Protein 8GXF (pdb70)

Sequence (748 aa):
FKPQPVTLRRGALCLEPLAEADLVELLSLAEANRQSLIYMNGPLRPDWYRQGLAEQREGQAVIYAVRQDHALVGTTRFFDFMPGLPAVEIGGTWLAEDRHGSGLNAAIKFLMLRQAFEQWEMVRVQLKTAASNLRAQRAIEKLGARREGQLRNHRRLADGRLDDSILYSITDRDWPEIRRTLETELSFKPQPVTLRRGALCLEPLAEADLVELLSLAEANRQSLIYMNGPLRPDWYRQGLAEQREGQAVIYAVRQDHALVGTTRFFDFMPGLPAVEIGGTWLAEDRHGSGLNAAIKFLMLRQAFEQWEMVRVQLKTAASNLRAQRAIEKLGARREGQLRNHRRLADGRLDDSILYSITDRDWPEIRRTLETELSFKPQPVTLRRGALCLEPLAEADLVELLSLAEANRQSLIYMNGPLRPDWYRQGLAEQREGQAVIYAVRQDHALVGTTRFFDFMPGLPAVEIGGTWLAEDRHGSGLNAAIKFLMLRQAFEQWEMVRVQLKTAASNLRAQRAIEKLGARREGQLRNHRRLADGRLDDSILYSITDRDWPEIRRTLETELSFKPQPVTLRRGALCLEPLAEADLVELLSLAEANRQSLIYMNGPLRPDWYRQGLAEQREGQAVIYAVRQDHALVGTTRFFDFMPGLPAVEIGGTWLAEDRHGSGLNAAIKFLMLRQAFEQWEMVRVQLKTAASNLRAQRAIEKLGARREGQLRNHRRLADGRLDDSILYSITDRDWPEIRRTLETELS

Organism: NCBI:txid706570

InterPro domains:
  IPR000182 GNAT domain [PF13302] (14-147)
  IPR000182 GNAT domain [PS51186] (14-174)
  IPR016181 Acyl-CoA N-acyltransferase [SSF55729] (5-172)

Nearest PDB structures (foldseek):
  8gxf-assembly2_C  TM=9.869E-01  e=3.024E-36  Pseudomonas flexibilis
  8gxk-assembly2_C  TM=9.958E-01  e=7.532E-32  Pseudomonas jinjuensis
  8gxj-assembly1_A  TM=9.893E-01  e=3.902E-31  Pseudomonas aeruginosa PAO1
  2z0z-assembly1_A-2  TM=8.283E-01  e=5.738E-16  Thermus thermophilus HB8
  6c37-assembly1_A  TM=8.327E-01  e=7.979E-14  Mycolicibacterium smegmatis MC2 155

Foldseek 3Di:
DADDFDWFDDPLKIKGFDDVVCLVLQQVLQVLPVPLPWQPPQTNPSVNCVVVVVCVVVRFKTWIFMARVDDGFWIKIWGPAPPVQTEIEIDPTDGRPVCPPPCPVLVVVLRVVCCVCVPVVHFKYKYKGWPPPVSSVVVVVLLVWAWPDWAFQDDATVVRHGTIMIMTMAGSVNCVVSSVVSVVVVD/DAPAFDWWDDPQKIWGFDDLVCLVVQLVLCVVVVPVAQQDPDRNPSVSSVVQVVCNVVRFKTWTQMGRNHDRFWIKIKGDFDPVQTEIEIGPTDGRPVCPVVPPVLVVPLRVCCCCCVVVVHFKYKYKGFPVDPVVVVVVVVLVWDFPDKAAQDDATHVRPTTIMIMTMDGNVRPVVSNVVSVVVVD/DAPDADWWDDDQKTKHFQDPVCLVVQLVLCVVQVVLQQQPAQSNDSVSVVVVVVVVVVRFKGKIFMAGVNHTFWIKIWGDFCPVATEIEIEPIDGHPVCPPVCPLLVVPLRVVCCCCVVVVHFKYKYKTFPPPVPVVVVVVLLVWAFPDKAAQDDAGNVGDTTIMTMTMAGSVNVVVRNVSSVVVVD/DADAFDWFDDPQKIWGWQDLVCQVQQQVQPVVQPVQQQFPADSNDSVVSVVQVVCVVVRQWTKTFIGRNHRTFWIKIWGDADVVQTEIEIGRTDGGPVCPPVCVVLSVVLRVLCCVCPVVVGFKYKYKTFPVDVVVVVVVVQLPWDWDDKAAQDDAGHVGNTTIMIMTMAGSVNVVVSNVSSVVVVD

Radius of gyration: 30.26 Å; Cα contacts (8 Å, |Δi|>4): 1430; chains: 4; bounding box: 53×86×90 Å

Solvent-accessible surface area: 33827 Å² total; per-residue (Å²): 100,135,24,93,74,46,78,10,169,97,51,84,6,30,0,47,41,3,51,133,67,13,11,113,73,0,38,86,38,0,89,68,8,155,122,36,10,86,67,47,77,7,22,26,152,43,71,33,0,147,108,0,51,26,40,50,167,128,43,80,2,5,1,0,0,0,34,76,137,72,59,3,3,0,1,0,19,0,46,48,32,41,77,55,19,16,0,0,3,2,12,22,38,9,12,1,82,106,62,44,93,72,24,20,37,3,13,0,11,24,3,0,0,49,12,0,10,55,111,21,122,4,20,0,0,10,6,67,12,1,36,38,21,132,154,23,12,162,28,11,71,79,7,38,8,154,148,19,13,66,7,28,20,26,58,88,20,67,122,45,141,51,20,40,0,6,6,1,1,1,12,36,66,31,6,12,65,7,73,23,60,3,67,64,88,47,121,80,151,32,110,79,39,77,10,143,86,56,57,5,19,0,44,47,13,52,103,81,17,0,97,93,0,51,71,37,0,82,79,12,124,153,41,10,62,46,38,81,13,1,41,98,42,93,46,0,101,94,0,16,33,48,39,184,125,31,102,4,0,1,0,0,0,50,62,108,155,50,12,3,0,0,0,20,0,74,63,28,46,96,66,17,22,0,2,8,1,16,25,36,9,15,2,99,102,66,55,82,86,44,14,44,20,5,0,10,12,1,0,0,78,5,0,4,81,100,18,124,5,10,0,0,12,7,65,13,1,6,0,18,51,152,22,24,152,24,15,85,132,8,39,13,160,156,12,2,74,5,51,4,20,37,82,8,31,125,26,63,22,6,13,0,19,5,1,0,0,10,56,214,24,6,69,94,9,89,126,39,6,64,63,89,59,126,122,164,27,118,71,26,74,14,156,91,74,72,7,38,0,73,36,6,48,104,92,6,8,117,89,0,32,70,28,0,106,64,18,141,124,36,8,102,76,35,76,9,3,67,124,75,97,33,0,101,98,0,26,45,44,32,195,115,32,79,4,8,0,1,0,0,50,59,114,161,44,11,1,0,0,0,21,0,42,52,17,45,76,62,25,18,1,2,2,4,6,28,48,11,18,2,80,121,58,69,75,84,44,12,46,23,18,1,6,4,0,0,0,72,13,0,11,77,94,35,137,2,22,0,0,13,6,65,12,0,33,32,22,141,158,32,14,138,37,15,78,102,8,14,9,100,126,12,8,79,9,47,32,14,53,94,8,33,139,36,132,57,19,41,0,4,5,0,0,0,5,37,91,19,0,0,36,4,26,24,36,2,66,57,83,63,128,106,146,22,78,79,39,57,1,119,102,81,57,7,41,0,50,47,13,54,94,85,12,6,105,96,0,37,88,40,0,89,78,11,113,147,34,4,69,56,42,83,28,0,44,146,25,77,40,0,111,99,0,28,57,61,41,197,118,40,114,0,6,1,2,0,0,50,54,109,144,58,14,11,0,0,0,18,7,53,56,33,60,75,58,16,20,1,3,4,1,12,12,39,9,14,6,105,93,79,52,86,63,51,10,40,24,8,0,14,15,2,0,0,59,5,0,16,80,76,50,114,5,15,2,0,15,8,59,16,1,6,1,14,73,157,26,12,124,32,15,78,124,7,36,10,145,104,13,15,59,8,34,5,26,44,76,18,42,102,30,110,29,4,15,0,0,6,1,0,1,6,57,196,37,13,74,91,15,89,163,58,10,65,74,139,54,132

Structure (mmCIF, N/CA/C/O backbone):
data_8GXF
#
_entry.id   8GXF
#
_cell.length_a   43.889
_cell.length_b   99.013
_cell.length_c   98.822
_cell.angle_alpha   90.000
_cell.angle_beta   101.866
_cell.angle_gamma   90.000
#
_symmetry.space_group_name_H-M   'P 1 21 1'
#
loop_
_entity.id
_entity.type
_entity.pdbx_description
1 polymer 'GCN5 family acetyltransferase'
2 non-polymer 'COENZYME A'
3 water water
#
loop_
_atom_site.group_PDB
_atom_site.id
_atom_site.type_symbol
_atom_site.label_atom_id
_atom_site.label_alt_id
_atom_site.label_comp_id
_atom_site.label_asym_id
_atom_site.label_entity_id
_atom_site.label_seq_id
_atom_site.pdbx_PDB_ins_code
_atom_site.Cartn_x
_atom_site.Cartn_y
_atom_site.Cartn_z
_atom_site.occupancy
_atom_site.B_iso_or_equiv
_atom_site.auth_seq_id
_atom_site.auth_comp_id
_atom_site.auth_asym_id
_atom_site.auth_atom_id
_atom_site.pdbx_PDB_model_num
ATOM 1 N N . PHE A 1 2 ? 28.34400 -1.02100 10.67100 1.000 48.50908 2 PHE B N 1
ATOM 2 C CA . PHE A 1 2 ? 27.46400 -1.91000 11.44000 1.000 51.66803 2 PHE B CA 1
ATOM 3 C C . PHE A 1 2 ? 27.19400 -3.28800 10.79800 1.000 58.20392 2 PHE B C 1
ATOM 4 O O . PHE A 1 2 ? 26.80800 -3.37400 9.62400 1.000 56.32944 2 PHE B O 1
ATOM 12 N N . LYS A 1 3 ? 27.36100 -4.35700 11.57700 1.000 58.70208 3 LYS B N 1
ATOM 13 C CA . LYS A 1 3 ? 26.92900 -5.68100 11.14600 1.000 57.65560 3 LYS B CA 1
ATOM 14 C C . LYS A 1 3 ? 26.36600 -6.45600 12.33000 1.000 54.61021 3 LYS B C 1
ATOM 15 O O . LYS A 1 3 ? 26.73500 -6.20500 13.48600 1.000 48.20180 3 LYS B O 1
ATOM 21 N N . PRO A 1 4 ? 25.46300 -7.39400 12.06900 1.000 53.65442 4 PRO B N 1
ATOM 22 C CA . PRO A 1 4 ? 24.93500 -8.23300 13.14400 1.000 48.66136 4 PRO B CA 1
ATOM 23 C C . PRO A 1 4 ? 25.54600 -9.62200 13.10600 1.000 40.61477 4 PRO B C 1
ATOM 24 O O . PRO A 1 4 ? 25.10800 -10.48200 12.33400 1.000 40.69291 4 PRO B O 1
ATOM 28 N N . GLN A 1 5 ? 26.48700 -9.84000 13.87800 1.000 43.10814 5 GLN B N 1
ATOM 29 C CA . GLN A 1 5 ? 27.01300 -11.19400 13.92900 1.000 50.38366 5 GLN B CA 1
ATOM 30 C C . GLN A 1 5 ? 26.33600 -11.99800 15.04400 1.000 45.37225 5 GLN B C 1
ATOM 31 O O . GLN A 1 5 ? 25.95400 -11.44000 16.08200 1.000 34.19735 5 GLN B O 1
ATOM 37 N N . PRO A 1 6 ? 26.18900 -13.31100 14.85100 1.000 44.18253 6 PRO B N 1
ATOM 38 C CA . PRO A 1 6 ? 25.55600 -14.14700 15.87900 1.000 40.10758 6 PRO B CA 1
ATOM 39 C C . PRO A 1 6 ? 26.18700 -13.95300 17.25500 1.000 37.29426 6 PRO B C 1
ATOM 40 O O . PRO A 1 6 ? 27.41300 -13.89200 17.39600 1.000 37.61225 6 PRO B O 1
ATOM 44 N N . VAL A 1 7 ? 25.33600 -13.84700 18.28000 1.000 29.86116 7 VAL B N 1
ATOM 45 C CA . VAL A 1 7 ? 25.80200 -13.74600 19.65700 1.000 26.70386 7 VAL B CA 1
ATOM 46 C C . VAL A 1 7 ? 24.94600 -14.62300 20.56200 1.000 25.12919 7 VAL B C 1
ATOM 47 O O . VAL A 1 7 ? 23.75000 -14.82800 20.33600 1.000 23.46103 7 VAL B O 1
ATOM 51 N N . THR A 1 8 ? 25.57800 -15.12800 21.60500 1.000 23.62013 8 THR B N 1
ATOM 52 C CA . THR A 1 8 ? 24.92700 -15.94300 22.61300 1.000 21.73789 8 THR B CA 1
ATOM 53 C C . THR A 1 8 ? 24.73100 -15.06300 23.84000 1.000 20.29603 8 THR B C 1
ATOM 54 O O . THR A 1 8 ? 25.70700 -14.52400 24.37200 1.000 20.86555 8 THR B O 1
ATOM 58 N N . LEU A 1 9 ? 23.48100 -14.88700 24.27200 1.000 20.47845 9 LEU B N 1
ATOM 59 C CA . LEU A 1 9 ? 23.16900 -13.99100 25.38500 1.000 21.77481 9 LEU B CA 1
ATOM 60 C C . LEU A 1 9 ? 22.75200 -14.80000 26.60900 1.000 21.99295 9 LEU B C 1
ATOM 61 O O . LEU A 1 9 ? 22.12300 -15.85500 26.48300 1.000 23.91411 9 LEU B O 1
ATOM 66 N N . ARG A 1 10 ? 23.11500 -14.31300 27.79200 1.000 17.17443 10 ARG B N 1
ATOM 67 C CA . ARG A 1 10 ? 23.06900 -15.16200 28.97600 1.000 23.17099 10 ARG B CA 1
ATOM 68 C C . ARG A 1 10 ? 22.87400 -14.29800 30.20800 1.000 26.48014 10 ARG B C 1
ATOM 69 O O . ARG A 1 10 ? 23.65200 -13.36800 30.44000 1.000 36.05777 10 ARG B O 1
ATOM 77 N N . ARG A 1 11 ? 21.84400 -14.61700 30.99200 1.000 21.70343 11 ARG B N 1
ATOM 78 C CA . ARG A 1 11 ? 21.63400 -14.03800 32.31500 1.000 21.15992 11 ARG B CA 1
ATOM 79 C C . ARG A 1 11 ? 21.18200 -15.14700 33.25100 1.000 23.77262 11 ARG B C 1
ATOM 80 O O . ARG A 1 11 ? 20.03700 -15.59800 33.15900 1.000 24.45324 11 ARG B O 1
ATOM 88 N N . GLY A 1 12 ? 22.06900 -15.58000 34.14200 1.000 18.84517 12 GLY B N 1
ATOM 89 C CA . GLY A 1 12 ? 21.65500 -16.49900 35.18200 1.000 14.96856 12 GLY B CA 1
ATOM 90 C C . GLY A 1 12 ? 21.19900 -17.81100 34.58600 1.000 23.44094 12 GLY B C 1
ATOM 91 O O . GLY A 1 12 ? 21.88500 -18.41200 33.74900 1.000 24.28455 12 GLY B O 1
ATOM 92 N N . ALA A 1 13 ? 20.01400 -18.25900 35.00100 1.000 20.04600 13 ALA B N 1
ATOM 93 C CA . ALA A 1 13 ? 19.50700 -19.54100 34.54400 1.000 19.38190 13 ALA B CA 1
ATOM 94 C C . ALA A 1 13 ? 19.24000 -19.57900 33.04500 1.000 27.78668 13 ALA B C 1
ATOM 95 O O . ALA A 1 13 ? 19.07400 -20.67700 32.49200 1.000 28.64013 13 ALA B O 1
ATOM 97 N N . LEU A 1 14 ? 19.21100 -18.41900 32.38000 1.000 26.88108 14 LEU B N 1
ATOM 98 C CA . LEU A 1 14 ? 18.74700 -18.27300 31.00600 1.000 20.00864 14 LEU B CA 1
ATOM 99 C C . LEU A 1 14 ? 19.90400 -18.15000 30.02000 1.000 21.40752 14 LEU B C 1
ATOM 100 O O . LEU A 1 14 ? 20.95400 -17.58100 30.32300 1.000 22.79042 14 LEU B O 1
ATOM 105 N N . CYS A 1 15 ? 19.69500 -18.69800 28.82900 1.000 20.95800 15 CYS B N 1
ATOM 106 C CA . CYS A 1 15 ? 20.71100 -18.77100 27.79200 1.000 17.70777 15 CYS B CA 1
ATOM 107 C C . CYS A 1 15 ? 20.01800 -18.54400 26.46200 1.000 20.49510 15 CYS B C 1
ATOM 108 O O . CYS A 1 15 ? 19.07900 -19.26900 26.13400 1.000 20.11222 15 CYS B O 1
ATOM 111 N N . LEU A 1 16 ? 20.45400 -17.53100 25.71600 1.000 24.27155 16 LEU B N 1
ATOM 112 C CA . LEU A 1 16 ? 19.94900 -17.24500 24.37200 1.000 25.58124 16 LEU B CA 1
ATOM 113 C C . LEU A 1 16 ? 21.03300 -17.54100 23.34700 1.000 25.49236 16 LEU B C 1
ATOM 114 O O . LEU A 1 16 ? 22.09000 -16.89900 23.36500 1.000 24.63991 16 LEU B O 1
ATOM 119 N N . GLU A 1 17 ? 20.76500 -18.47100 22.46900 1.000 26.49288 17 GLU B N 1
ATOM 120 C CA . GLU A 1 17 ? 21.69100 -18.91600 21.49800 1.000 27.44244 17 GLU B CA 1
ATOM 121 C C . GLU A 1 17 ? 21.03300 -18.95700 20.18200 1.000 24.21696 17 GLU B C 1
ATOM 122 O O . GLU A 1 17 ? 19.85800 -18.98100 20.13900 1.000 20.77972 17 GLU B O 1
ATOM 128 N N . PRO A 1 18 ? 21.86900 -18.98000 19.07100 1.000 22.77645 18 PRO B N 1
ATOM 129 C CA . PRO A 1 18 ? 21.22500 -19.02900 17.75200 1.000 20.89855 18 PRO B CA 1
ATOM 130 C C . PRO A 1 18 ? 20.51400 -20.28900 17.35400 1.000 20.37958 18 PRO B C 1
ATOM 131 O O . PRO A 1 18 ? 20.92500 -21.32400 17.70400 1.000 24.17771 18 PRO B O 1
ATOM 135 N N . LEU A 1 19 ? 19.46300 -20.18300 16.57500 1.000 20.48183 19 LEU B N 1
ATOM 136 C CA . LEU A 1 19 ? 18.70300 -21.31500 16.16500 1.000 20.61598 19 LEU B CA 1
ATOM 137 C C . LEU A 1 19 ? 19.51700 -22.07800 15.18000 1.000 34.50778 19 LEU B C 1
ATOM 138 O O . LEU A 1 19 ? 19.65200 -21.63400 14.10000 1.000 35.45369 19 LEU B O 1
ATOM 143 N N . ALA A 1 20 ? 20.03100 -23.25000 15.54800 1.000 39.24837 20 ALA B N 1
ATOM 144 C CA . ALA A 1 20 ? 20.82300 -24.09000 14.69800 1.000 28.10975 20 ALA B CA 1
ATOM 145 C C . ALA A 1 20 ? 19.82100 -24.99100 14.15900 1.000 34.41183 20 ALA B C 1
ATOM 146 O O . ALA A 1 20 ? 18.73100 -24.93800 14.58800 1.000 38.65926 20 ALA B O 1
ATOM 148 N N . GLU A 1 21 ? 20.19300 -25.81900 13.19900 1.000 36.69287 21 GLU B N 1
ATOM 149 C CA . GLU A 1 21 ? 19.32600 -26.76900 12.54800 1.000 36.92151 21 GLU B CA 1
ATOM 150 C C . GLU A 1 21 ? 18.88900 -27.71000 13.51700 1.000 36.91610 21 GLU B C 1
ATOM 151 O O . GLU A 1 21 ? 17.85800 -28.22600 13.44900 1.000 36.86119 21 GLU B O 1
ATOM 157 N N . ALA A 1 22 ? 19.77900 -28.01600 14.38600 1.000 39.89457 22 ALA B N 1
ATOM 158 C CA . ALA A 1 22 ? 19.61100 -29.14000 15.25900 1.000 35.02985 22 ALA B CA 1
ATOM 159 C C . ALA A 1 22 ? 18.57700 -29.04000 16.24700 1.000 31.31555 22 ALA B C 1
ATOM 160 O O . ALA A 1 22 ? 18.29200 -29.99900 16.86000 1.000 35.45294 22 ALA B O 1
ATOM 162 N N . ASP A 1 23 ? 18.01200 -27.88100 16.40600 1.000 29.26199 23 ASP B N 1
ATOM 163 C CA . ASP A 1 23 ? 17.06800 -27.64500 17.43500 1.000 30.54923 23 ASP B CA 1
ATOM 164 C C . ASP A 1 23 ? 15.67500 -27.71400 17.01800 1.000 35.07723 23 ASP B C 1
ATOM 165 O O . ASP A 1 23 ? 14.84600 -27.77800 17.83700 1.000 33.27035 23 ASP B O 1
ATOM 170 N N . LEU A 1 24 ? 15.40000 -27.65400 15.74100 1.000 36.22912 24 LEU B N 1
ATOM 171 C CA . LEU A 1 24 ? 14.05600 -27.60700 15.22800 1.000 35.36610 24 LEU B CA 1
ATOM 172 C C . LEU A 1 24 ? 13.16000 -28.67900 15.59000 1.000 37.54801 24 LEU B C 1
ATOM 173 O O . LEU A 1 24 ? 11.99000 -28.56600 15.50400 1.000 39.85676 24 LEU B O 1
ATOM 178 N N . VAL A 1 25 ? 13.73900 -29.74300 16.01100 1.000 38.75287 25 VAL B N 1
ATOM 179 C CA . VAL A 1 25 ? 13.01900 -30.89600 16.39700 1.000 36.15984 25 VAL B CA 1
ATOM 180 C C . VAL A 1 25 ? 12.47400 -30.68400 17.78900 1.000 39.08510 25 VAL B C 1
ATOM 181 O O . VAL A 1 25 ? 11.29900 -30.65000 17.97800 1.000 35.03670 25 VAL B O 1
ATOM 185 N N . GLU A 1 26 ? 13.35000 -30.53300 18.77000 1.000 42.67134 26 GLU B N 1
ATOM 186 C CA . GLU A 1 26 ? 12.95400 -30.32500 20.15000 1.000 36.58192 26 GLU B CA 1
ATOM 187 C C . GLU A 1 26 ? 12.21600 -29.05900 20.28900 1.000 40.28925 26 GLU B C 1
ATOM 188 O O . GLU A 1 26 ? 11.60900 -28.85500 21.29000 1.000 37.25756 26 GLU B O 1
ATOM 194 N N . LEU A 1 27 ? 12.30800 -28.18900 19.29100 1.000 41.78209 27 LEU B N 1
ATOM 195 C CA . LEU A 1 27 ? 11.53800 -26.94900 19.26200 1.000 39.19508 27 LEU B CA 1
ATOM 196 C C . LEU A 1 27 ? 10.11800 -27.17400 18.77700 1.000 40.62281 27 LEU B C 1
ATOM 197 O O . LEU A 1 27 ? 9.19300 -26.46300 19.20200 1.000 34.60751 27 LEU B O 1
ATOM 202 N N . LEU A 1 28 ? 9.93200 -28.15200 17.89600 1.000 38.85193 28 LEU B N 1
ATOM 203 C CA . LEU A 1 28 ? 8.65000 -28.29000 17.21800 1.000 40.08136 28 LEU B CA 1
ATOM 204 C C . LEU A 1 28 ? 7.58000 -28.89300 18.12400 1.000 46.55836 28 LEU B C 1
ATOM 205 O O . LEU A 1 28 ? 6.64300 -28.19900 18.52500 1.000 47.90327 28 LEU B O 1
ATOM 210 N N . SER A 1 29 ? 7.69800 -30.18700 18.45800 1.000 44.46469 29 SER B N 1
ATOM 211 C CA . SER A 1 29 ? 6.69100 -30.80500 19.32000 1.000 48.75027 29 SER B CA 1
ATOM 212 C C . SER A 1 29 ? 6.48400 -30.02400 20.61200 1.000 45.86330 29 SER B C 1
ATOM 213 O O . SER A 1 29 ? 5.38600 -30.06300 21.18200 1.000 45.81200 29 SER B O 1
ATOM 216 N N . LEU A 1 30 ? 7.50900 -29.30400 21.07800 1.000 44.13257 30 LEU B N 1
ATOM 217 C CA . LEU A 1 30 ? 7.29200 -28.33000 22.13700 1.000 33.78586 30 LEU B CA 1
ATOM 218 C C . LEU A 1 30 ? 6.14300 -27.40700 21.77200 1.000 33.71639 30 LEU B C 1
ATOM 219 O O . LEU A 1 30 ? 5.17000 -27.29200 22.52500 1.000 36.85873 30 LEU B O 1
ATOM 224 N N . ALA A 1 31 ? 6.21400 -26.78700 20.58600 1.000 26.69795 31 ALA B N 1
ATOM 225 C CA . ALA A 1 31 ? 5.12000 -25.94100 20.11900 1.000 25.18736 31 ALA B CA 1
ATOM 226 C C . ALA A 1 31 ? 3.78800 -26.67600 20.12300 1.000 32.55475 31 ALA B C 1
ATOM 227 O O . ALA A 1 31 ? 2.75500 -26.07700 20.44600 1.000 30.31274 31 ALA B O 1
ATOM 229 N N . GLU A 1 32 ? 3.78300 -27.97100 19.77400 1.000 38.63669 32 GLU B N 1
ATOM 230 C CA . GLU A 1 32 ? 2.52900 -28.72400 19.75000 1.000 37.30329 32 GLU B CA 1
ATOM 231 C C . GLU A 1 32 ? 1.93800 -28.89600 21.14100 1.000 36.62776 32 GLU B C 1
ATOM 232 O O . GLU A 1 32 ? 0.70900 -28.99200 21.27200 1.000 35.36454 32 GLU B O 1
ATOM 238 N N . ALA A 1 33 ? 2.78000 -28.90900 22.18000 1.000 37.70918 33 ALA B N 1
ATOM 239 C CA . ALA A 1 33 ? 2.27000 -28.91900 23.55000 1.000 39.18709 33 ALA B CA 1
ATOM 240 C C . ALA A 1 33 ? 1.47800 -27.66100 23.85800 1.000 41.79089 33 ALA B C 1
ATOM 241 O O . ALA A 1 33 ? 0.54400 -27.69600 24.67200 1.000 42.03903 33 ALA B O 1
ATOM 243 N N . ASN A 1 34 ? 1.81700 -26.55400 23.19700 1.000 33.11175 34 ASN B N 1
ATOM 244 C CA . ASN A 1 34 ? 1.29300 -25.24900 23.55800 1.000 32.87136 34 ASN B CA 1
ATOM 245 C C . ASN A 1 34 ? 0.41800 -24.65400 22.45700 1.000 36.43179 34 ASN B C 1
ATOM 246 O O . ASN A 1 34 ? 0.22400 -23.43800 22.40900 1.000 39.57020 34 ASN B O 1
ATOM 251 N N . ARG A 1 35 ? -0.17900 -25.50300 21.61600 1.000 39.30849 35 ARG B N 1
ATOM 252 C CA . ARG A 1 35 ? -1.01000 -25.06700 20.49600 1.000 37.36653 35 ARG B CA 1
ATOM 253 C C . ARG A 1 35 ? -2.22100 -24.26400 20.95800 1.000 32.95355 35 ARG B C 1
ATOM 254 O O . ARG A 1 35 ? -3.05100 -23.85400 20.14300 1.000 43.40738 35 ARG B O 1
ATOM 262 N N . GLN A 1 36 ? -2.33900 -24.01300 22.25300 1.000 32.08951 36 GLN B N 1
ATOM 263 C CA . GLN A 1 36 ? -3.36400 -23.08400 22.70100 1.000 37.65430 36 GLN B CA 1
ATOM 264 C C . GLN A 1 36 ? -2.82300 -21.65700 22.78200 1.000 40.92159 36 GLN B C 1
ATOM 265 O O . GLN A 1 36 ? -3.37400 -20.74100 22.15700 1.000 32.48270 36 GLN B O 1
ATOM 271 N N . SER A 1 37 ? -1.70700 -21.46400 23.49000 1.000 42.59356 37 SER B N 1
ATOM 272 C CA . SER A 1 37 ? -1.12400 -20.13400 23.65000 1.000 31.13777 37 SER B CA 1
ATOM 273 C C . SER A 1 37 ? -0.49500 -19.59800 22.37900 1.000 28.44094 37 SER B C 1
ATOM 274 O O . SER A 1 37 ? -0.04500 -18.44900 22.37700 1.000 33.16526 37 SER B O 1
ATOM 277 N N . LEU A 1 38 ? -0.36300 -20.37400 21.34500 1.000 30.80230 38 LEU B N 1
ATOM 278 C CA . LEU A 1 38 ? 0.30800 -19.83900 20.18200 1.000 40.10904 38 LEU B CA 1
ATOM 279 C C . LEU A 1 38 ? -0.64900 -19.80300 19.03100 1.000 38.99964 38 LEU B C 1
ATOM 280 O O . LEU A 1 38 ? -0.61900 -20.63700 18.17900 1.000 35.39312 38 LEU B O 1
ATOM 285 N N . ILE A 1 39 ? -1.52200 -18.82200 19.03000 1.000 36.09971 39 ILE B N 1
ATOM 286 C CA . ILE A 1 39 ? -2.55900 -18.74300 18.05500 1.000 39.82817 39 ILE B CA 1
ATOM 287 C C . ILE A 1 39 ? -2.71500 -17.38300 17.44000 1.000 38.36344 39 ILE B C 1
ATOM 288 O O . ILE A 1 39 ? -3.65100 -17.10800 16.72700 1.000 36.54425 39 ILE B O 1
ATOM 293 N N . TYR A 1 40 ? -1.77200 -16.51900 17.73600 1.000 38.20791 40 TYR B N 1
ATOM 294 C CA . TYR A 1 40 ? -1.76100 -15.18300 17.20200 1.000 33.33049 40 TYR B CA 1
ATOM 295 C C . TYR A 1 40 ? -0.48300 -15.02300 16.42400 1.000 36.73503 40 TYR B C 1
ATOM 296 O O . TYR A 1 40 ? -0.08500 -13.92800 16.15600 1.000 39.11496 40 TYR B O 1
ATOM 305 N N . MET A 1 41 ? 0.15500 -16.11900 16.05800 1.000 28.27018 41 MET B N 1
ATOM 306 C CA . MET A 1 41 ? 1.35100 -16.04200 15.30000 1.000 32.95318 41 MET B CA 1
ATOM 307 C C . MET A 1 41 ? 1.50400 -17.28700 14.49400 1.000 47.00200 41 MET B C 1
ATOM 308 O O . MET A 1 41 ? 2.34200 -18.08300 14.76700 1.000 45.60030 41 MET B O 1
ATOM 313 N N . ASN A 1 42 ? 0.67900 -17.46000 13.47900 1.000 52.40800 42 ASN B N 1
ATOM 314 C CA . ASN A 1 42 ? 0.73800 -18.64900 12.66400 1.000 50.06270 42 ASN B CA 1
ATOM 315 C C . ASN A 1 42 ? 2.09700 -18.89500 12.20700 1.000 54.94863 42 ASN B C 1
ATOM 316 O O . ASN A 1 42 ? 2.66600 -18.01900 11.61400 1.000 56.63977 42 ASN B O 1
ATOM 321 N N . GLY A 1 43 ? 2.61600 -20.07700 12.45900 1.000 50.07087 43 GLY B N 1
ATOM 322 C CA . GLY A 1 43 ? 3.96000 -20.38800 12.06000 1.000 49.77622 43 GLY B CA 1
ATOM 323 C C . GLY A 1 43 ? 4.47900 -20.94200 13.33500 1.000 55.79321 43 GLY B C 1
ATOM 324 O O . GLY A 1 43 ? 5.44900 -20.45600 13.90500 1.000 51.15559 43 GLY B O 1
ATOM 325 N N . PRO A 1 44 ? 3.72700 -22.02400 13.77300 1.000 54.97470 44 PRO B N 1
ATOM 326 C CA . PRO A 1 44 ? 4.11200 -22.58100 15.04900 1.000 38.67113 44 PRO B CA 1
ATOM 327 C C . PRO A 1 44 ? 4.75800 -23.89600 15.10000 1.000 41.77204 44 PRO B C 1
ATOM 328 O O . PRO A 1 44 ? 5.81900 -24.04600 15.61700 1.000 38.59655 44 PRO B O 1
ATOM 332 N N . LEU A 1 45 ? 4.05800 -24.88200 14.58500 1.000 56.74491 45 LEU B N 1
ATOM 333 C CA . LEU A 1 45 ? 4.48500 -26.27100 14.61900 1.000 52.03783 45 LEU B CA 1
ATOM 334 C C . LEU A 1 45 ? 4.89200 -26.73800 13.28400 1.000 50.44580 45 LEU B C 1
ATOM 335 O O . LEU A 1 45 ? 5.45100 -27.81700 13.17300 1.000 49.29537 45 LEU B O 1
ATOM 340 N N . ARG A 1 46 ? 4.62100 -25.93400 12.27200 1.000 49.42068 46 ARG B N 1
ATOM 341 C CA . ARG A 1 46 ? 5.03700 -26.31600 10.96800 1.000 51.19166 46 ARG B CA 1
ATOM 342 C C . ARG A 1 46 ? 6.50000 -25.95100 11.06000 1.000 50.11825 46 ARG B C 1
ATOM 343 O O . ARG A 1 46 ? 6.80700 -24.80000 11.19400 1.000 51.84995 46 ARG B O 1
ATOM 351 N N . PRO A 1 47 ? 7.41800 -26.99800 11.03500 1.000 41.90629 47 PRO B N 1
ATOM 352 C CA . PRO A 1 47 ? 8.81500 -26.60300 11.15600 1.000 43.59735 47 PRO B CA 1
ATOM 353 C C . PRO A 1 47 ? 9.45300 -25.96800 9.94900 1.000 45.53148 47 PRO B C 1
ATOM 354 O O . PRO A 1 47 ? 10.64000 -25.87100 9.87400 1.000 42.54585 47 PRO B O 1
ATOM 358 N N . ASP A 1 48 ? 8.65300 -25.52800 9.01900 1.000 45.99346 48 ASP B N 1
ATOM 359 C CA . ASP A 1 48 ? 9.16600 -24.87300 7.86200 1.000 50.65460 48 ASP B CA 1
ATOM 360 C C . ASP A 1 48 ? 9.34200 -23.53000 8.45400 1.000 46.90253 48 ASP B C 1
ATOM 361 O O . ASP A 1 48 ? 9.92600 -22.67500 7.86200 1.000 49.43407 48 ASP B O 1
ATOM 366 N N . TRP A 1 49 ? 8.85100 -23.33500 9.65400 1.000 46.48155 49 TRP B N 1
ATOM 367 C CA . TRP A 1 49 ? 8.95800 -21.99900 10.24300 1.000 49.76476 49 TRP B CA 1
ATOM 368 C C . TRP A 1 49 ? 10.37700 -21.66900 10.70600 1.000 45.49804 49 TRP B C 1
ATOM 369 O O . TRP A 1 49 ? 10.88100 -20.56700 10.45300 1.000 39.27217 49 TRP B O 1
ATOM 380 N N . TYR A 1 50 ? 11.03400 -22.59200 11.40100 1.000 41.79949 50 TYR B N 1
ATOM 381 C CA . TYR A 1 50 ? 12.38400 -22.30500 11.85800 1.000 41.07182 50 TYR B CA 1
ATOM 382 C C . TYR A 1 50 ? 13.40800 -22.43100 10.74100 1.000 41.42571 50 TYR B C 1
ATOM 383 O O . TYR A 1 50 ? 14.51400 -21.89400 10.86400 1.000 41.75001 50 TYR B O 1
ATOM 392 N N . ARG A 1 51 ? 13.07200 -23.13600 9.66000 1.000 48.88563 51 ARG B N 1
ATOM 393 C CA . ARG A 1 51 ? 13.94600 -23.15100 8.49300 1.000 46.13847 51 ARG B CA 1
ATOM 394 C C . ARG A 1 51 ? 13.85100 -21.83100 7.74700 1.000 44.83634 51 ARG B C 1
ATOM 395 O O . ARG A 1 51 ? 14.87700 -21.24800 7.37800 1.000 50.97717 51 ARG B O 1
ATOM 403 N N . GLN A 1 52 ? 12.62600 -21.34200 7.51600 1.000 42.24226 52 GLN B N 1
ATOM 404 C CA . GLN A 1 52 ? 12.47500 -19.93700 7.16600 1.000 41.40700 52 GLN B CA 1
ATOM 405 C C . GLN A 1 52 ? 13.30000 -19.09100 8.12400 1.000 43.86787 52 GLN B C 1
ATOM 406 O O . GLN A 1 52 ? 14.16600 -18.32000 7.69900 1.000 40.74925 52 GLN B O 1
ATOM 412 N N . GLY A 1 53 ? 13.08600 -19.28600 9.43200 1.000 45.57289 53 GLY B N 1
ATOM 413 C CA . GLY A 1 53 ? 13.92800 -18.73600 10.47800 1.000 32.94672 53 GLY B CA 1
ATOM 414 C C . GLY A 1 53 ? 15.41200 -18.85600 10.18700 1.000 39.63926 53 GLY B C 1
ATOM 415 O O . GLY A 1 53 ? 16.08100 -17.83100 10.01300 1.000 40.54394 53 GLY B O 1
ATOM 416 N N . LEU A 1 54 ? 15.94400 -20.08600 10.10000 1.000 45.13032 54 LEU B N 1
ATOM 417 C CA . LEU A 1 54 ? 17.38200 -20.24600 9.87200 1.000 44.42268 54 LEU B CA 1
ATOM 418 C C . LEU A 1 54 ? 17.81700 -19.64200 8.54100 1.000 42.34682 54 LEU B C 1
ATOM 419 O O . LEU A 1 54 ? 18.94300 -19.13700 8.42900 1.000 37.77321 54 LEU B O 1
ATOM 424 N N . ALA A 1 55 ? 16.94400 -19.67600 7.53200 1.000 36.61914 55 ALA B N 1
ATOM 425 C CA . ALA A 1 55 ? 17.25900 -19.12100 6.22500 1.000 37.38179 55 ALA B CA 1
ATOM 426 C C . ALA A 1 55 ? 17.69100 -17.66200 6.36100 1.000 41.85384 55 ALA B C 1
ATOM 427 O O . ALA A 1 55 ? 18.88700 -17.34800 6.27500 1.000 37.72588 55 ALA B O 1
ATOM 429 N N . GLU A 1 56 ? 16.71300 -16.78100 6.59000 1.000 40.85149 56 GLU B N 1
ATOM 430 C CA . GLU A 1 56 ? 16.88900 -15.37000 6.92000 1.000 31.18130 56 GLU B CA 1
ATOM 431 C C . GLU A 1 56 ? 18.28900 -15.00200 7.40500 1.000 32.46128 56 GLU B C 1
ATOM 432 O O . GLU A 1 56 ? 18.86600 -14.00200 6.96500 1.000 35.56134 56 GLU B O 1
ATOM 438 N N . GLN A 1 57 ? 18.85900 -15.81000 8.29300 1.000 33.21852 57 GLN B N 1
ATOM 439 C CA . GLN A 1 57 ? 20.18200 -15.48900 8.80700 1.000 36.84469 57 GLN B CA 1
ATOM 440 C C . GLN A 1 57 ? 21.23400 -15.47500 7.70600 1.000 36.87790 57 GLN B C 1
ATOM 441 O O . GLN A 1 57 ? 22.06500 -14.56400 7.64900 1.000 39.49956 57 GLN B O 1
ATOM 447 N N . ARG A 1 58 ? 21.25100 -16.50200 6.85000 1.000 38.54225 58 ARG B N 1
ATOM 448 C CA . ARG A 1 58 ? 22.29200 -16.57700 5.82400 1.000 40.73171 58 ARG B CA 1
ATOM 449 C C . ARG A 1 58 ? 22.19100 -15.41300 4.84900 1.000 40.27326 58 ARG B C 1
ATOM 450 O O . ARG A 1 58 ? 23.21000 -14.90100 4.36500 1.000 41.67670 58 ARG B O 1
ATOM 458 N N . GLU A 1 59 ? 20.97300 -14.97600 4.55300 1.000 35.74350 59 GLU B N 1
ATOM 459 C CA . GLU A 1 59 ? 20.84000 -13.73500 3.81600 1.000 40.25360 59 GLU B CA 1
ATOM 460 C C . GLU A 1 59 ? 21.36700 -12.56200 4.61500 1.000 37.65756 59 GLU B C 1
ATOM 461 O O . GLU A 1 59 ? 21.74300 -11.55000 4.02100 1.000 46.04277 59 GLU B O 1
ATOM 467 N N . GLY A 1 60 ? 21.44300 -12.69700 5.94000 1.000 35.92803 60 GLY B N 1
ATOM 468 C CA . GLY A 1 60 ? 21.82100 -11.61800 6.83200 1.000 32.32369 60 GLY B CA 1
ATOM 469 C C . GLY A 1 60 ? 20.64900 -10.85100 7.38700 1.000 28.43073 60 GLY B C 1
ATOM 470 O O . GLY A 1 60 ? 20.85300 -9.78800 7.98700 1.000 18.99566 60 GLY B O 1
ATOM 471 N N . GLN A 1 61 ? 19.42900 -11.37000 7.20300 1.000 31.70368 61 GLN B N 1
ATOM 472 C CA . GLN A 1 61 ? 18.21200 -10.60600 7.44600 1.000 29.69509 61 GLN B CA 1
ATOM 473 C C . GLN A 1 61 ? 17.81500 -10.62300 8.91700 1.000 25.34312 61 GLN B C 1
ATOM 474 O O . GLN A 1 61 ? 17.44100 -9.58400 9.47500 1.000 28.67282 61 GLN B O 1
ATOM 480 N N . ALA A 1 62 ? 17.89800 -11.77900 9.55900 1.000 21.93877 62 ALA B N 1
ATOM 481 C CA . ALA A 1 62 ? 17.53200 -11.90500 10.95300 1.000 23.38791 62 ALA B CA 1
ATOM 482 C C . ALA A 1 62 ? 18.67000 -12.55000 11.72400 1.000 25.54037 62 ALA B C 1
ATOM 483 O O . ALA A 1 62 ? 19.67200 -13.00200 11.15600 1.000 26.53389 62 ALA B O 1
ATOM 485 N N . VAL A 1 63 ? 18.51400 -12.53500 13.04400 1.000 19.86416 63 VAL B N 1
ATOM 486 C CA . VAL A 1 63 ? 19.37800 -13.25500 13.96200 1.000 19.53289 63 VAL B CA 1
ATOM 487 C C . VAL A 1 63 ? 18.45200 -13.88000 14.99600 1.000 28.67500 63 VAL B C 1
ATOM 488 O O . VAL A 1 63 ? 17.77000 -13.16900 15.74500 1.000 27.60582 63 VAL B O 1
ATOM 492 N N . ILE A 1 64 ? 18.40300 -15.20100 15.01500 1.000 33.08142 64 ILE B N 1
ATOM 493 C CA . ILE A 1 64 ? 17.26800 -15.92800 15.55300 1.000 32.04365 64 ILE B CA 1
ATOM 494 C C . ILE A 1 64 ? 17.74200 -16.89100 16.63100 1.000 33.55893 64 ILE B C 1
ATOM 495 O O . ILE A 1 64 ? 18.79300 -17.53100 16.49000 1.000 30.27824 64 ILE B O 1
ATOM 500 N N . TYR A 1 65 ? 16.94000 -16.99500 17.70400 1.000 29.90961 65 TYR B N 1
ATOM 501 C CA . TYR A 1 65 ? 17.37900 -17.44700 19.01800 1.000 22.24775 65 TYR B CA 1
ATOM 502 C C . TYR A 1 65 ? 16.50900 -18.54900 19.58300 1.000 20.87832 65 TYR B C 1
ATOM 503 O O . TYR A 1 65 ? 15.28300 -18.48900 19.48900 1.000 22.66779 65 TYR B O 1
ATOM 512 N N . ALA A 1 66 ? 17.14700 -19.50000 20.24900 1.000 19.23821 66 ALA B N 1
ATOM 513 C CA . ALA A 1 66 ? 16.44500 -20.46600 21.08400 1.000 22.55578 66 ALA B CA 1
ATOM 514 C C . ALA A 1 66 ? 16.61200 -20.09400 22.56200 1.000 21.28171 66 ALA B C 1
ATOM 515 O O . ALA A 1 66 ? 17.70600 -19.73300 22.99900 1.000 25.81282 66 ALA B O 1
ATOM 517 N N . VAL A 1 67 ? 15.56700 -20.12500 23.33500 1.000 15.71213 67 VAL B N 1
ATOM 518 C CA . VAL A 1 67 ? 15.62700 -19.75600 24.70500 1.000 16.46946 67 VAL B CA 1
ATOM 519 C C . VAL A 1 67 ? 15.71200 -20.97300 25.53000 1.000 17.21906 67 VAL B C 1
ATOM 520 O O . VAL A 1 67 ? 14.98800 -21.82700 25.36600 1.000 16.19822 67 VAL B O 1
ATOM 524 N N . ARG A 1 68 ? 16.62700 -20.99800 26.45400 1.000 22.74452 68 ARG B N 1
ATOM 525 C CA . ARG A 1 68 ? 16.89500 -22.11800 27.28100 1.000 26.20712 68 ARG B CA 1
ATOM 526 C C . ARG A 1 68 ? 17.24400 -21.91000 28.74400 1.000 24.03266 68 ARG B C 1
ATOM 527 O O . ARG A 1 68 ? 17.68000 -20.91000 29.11100 1.000 23.37021 68 ARG B O 1
ATOM 535 N N . GLN A 1 69 ? 17.10600 -22.95500 29.53300 1.000 25.98065 69 GLN B N 1
ATOM 536 C CA . GLN A 1 69 ? 17.51100 -23.06600 30.94300 1.000 34.48174 69 GLN B CA 1
ATOM 537 C C . GLN A 1 69 ? 18.41200 -24.35500 31.11700 1.000 37.81299 69 GLN B C 1
ATOM 538 O O . GLN A 1 69 ? 18.19900 -25.16000 31.92900 1.000 28.01077 69 GLN B O 1
ATOM 544 N N . ASP A 1 70 ? 19.45800 -24.45000 30.30200 1.000 46.99773 70 ASP B N 1
ATOM 545 C CA . ASP A 1 70 ? 20.40000 -25.54700 29.96900 1.000 39.22147 70 ASP B CA 1
ATOM 546 C C . ASP A 1 70 ? 19.59200 -26.58200 29.29500 1.000 44.61924 70 ASP B C 1
ATOM 547 O O . ASP A 1 70 ? 19.71900 -27.74700 29.51100 1.000 57.82935 70 ASP B O 1
ATOM 552 N N . HIS A 1 71 ? 18.69000 -26.05900 28.48500 1.000 41.22225 71 HIS B N 1
ATOM 553 C CA . HIS A 1 71 ? 17.63400 -26.66200 27.79200 1.000 32.68527 71 HIS B CA 1
ATOM 554 C C . HIS A 1 71 ? 16.74700 -26.41600 28.97800 1.000 34.14276 71 HIS B C 1
ATOM 555 O O . HIS A 1 71 ? 17.16500 -25.83800 29.98200 1.000 41.93219 71 HIS B O 1
ATOM 562 N N . ALA A 1 72 ? 15.49500 -26.76200 28.91600 1.000 31.11928 72 ALA B N 1
ATOM 563 C CA . ALA A 1 72 ? 14.87300 -27.36700 27.82600 1.000 31.94879 72 ALA B CA 1
ATOM 564 C C . ALA A 1 72 ? 14.63900 -26.10600 27.09400 1.000 26.29009 72 ALA B C 1
ATOM 565 O O . ALA A 1 72 ? 14.80200 -25.11800 27.66000 1.000 26.36334 72 ALA B O 1
ATOM 567 N N . LEU A 1 73 ? 14.24700 -26.13200 25.84400 1.000 21.57415 73 LEU B N 1
ATOM 568 C CA . LEU A 1 73 ? 13.97500 -24.95400 25.09900 1.000 21.13163 73 LEU B CA 1
ATOM 569 C C . LEU A 1 73 ? 12.66200 -24.68900 25.66500 1.000 22.33673 73 LEU B C 1
ATOM 570 O O . LEU A 1 73 ? 12.03100 -25.60000 26.02800 1.000 19.85059 73 LEU B O 1
ATOM 575 N N . VAL A 1 74 ? 12.28400 -23.44200 25.79200 1.000 26.49448 74 VAL B N 1
ATOM 576 C CA . VAL A 1 74 ? 11.07200 -23.11700 26.39000 1.000 20.48145 74 VAL B CA 1
ATOM 577 C C . VAL A 1 74 ? 10.44400 -22.27800 25.39200 1.000 14.12064 74 VAL B C 1
ATOM 578 O O . VAL A 1 74 ? 9.31800 -22.06200 25.42700 1.000 13.99433 74 VAL B O 1
ATOM 582 N N . GLY A 1 75 ? 11.22000 -21.85800 24.43900 1.000 12.68518 75 GLY B N 1
ATOM 583 C CA . GLY A 1 75 ? 10.63200 -21.06400 23.38100 1.000 16.78776 75 GLY B CA 1
ATOM 584 C C . GLY A 1 75 ? 11.72100 -20.48700 22.50500 1.000 18.35577 75 GLY B C 1
ATOM 585 O O . GLY A 1 75 ? 12.86700 -20.93400 22.55700 1.000 15.82478 75 GLY B O 1
ATOM 586 N N . THR A 1 76 ? 11.35300 -19.46500 21.72700 1.000 22.43574 76 THR B N 1
ATOM 587 C CA . THR A 1 76 ? 12.24700 -18.87700 20.73800 1.000 21.27643 76 THR B CA 1
ATOM 588 C C . THR A 1 76 ? 11.92300 -17.39000 20.55100 1.000 21.18360 76 THR B C 1
ATOM 589 O O . THR A 1 76 ? 10.76600 -16.97500 20.67200 1.000 24.00758 76 THR B O 1
ATOM 593 N N . THR A 1 77 ? 12.96100 -16.58300 20.28000 1.000 21.79813 77 THR B N 1
ATOM 594 C CA . THR A 1 77 ? 12.81000 -15.17100 19.90400 1.000 26.53551 77 THR B CA 1
ATOM 595 C C . THR A 1 77 ? 13.78300 -14.85400 18.77100 1.000 30.58395 77 THR B C 1
ATOM 596 O O . THR A 1 77 ? 14.60700 -15.69300 18.38900 1.000 31.40818 77 THR B O 1
ATOM 600 N N . ARG A 1 78 ? 13.71200 -13.62700 18.23700 1.000 29.06732 78 ARG B N 1
ATOM 601 C CA . ARG A 1 78 ? 14.62700 -13.24700 17.16400 1.000 27.62356 78 ARG B CA 1
ATOM 602 C C . ARG A 1 78 ? 14.64900 -11.73800 16.97000 1.000 22.88592 78 ARG B C 1
ATOM 603 O O . ARG A 1 78 ? 13.61100 -11.07900 17.05300 1.000 19.33876 78 ARG B O 1
ATOM 611 N N . PHE A 1 79 ? 15.84900 -11.21000 16.73700 1.000 22.22118 79 PHE B N 1
ATOM 612 C CA . PHE A 1 79 ? 16.03600 -9.90800 16.13200 1.000 16.91549 79 PHE B CA 1
ATOM 613 C C . PHE A 1 79 ? 15.74700 -10.01600 14.65300 1.000 26.74547 79 PHE B C 1
ATOM 614 O O . PHE A 1 79 ? 15.93000 -11.08700 14.05900 1.000 27.72532 79 PHE B O 1
ATOM 622 N N . PHE A 1 80 ? 15.31600 -8.89800 14.05300 1.000 25.66371 80 PHE B N 1
ATOM 623 C CA . PHE A 1 80 ? 15.17200 -8.80800 12.59900 1.000 19.62228 80 PHE B CA 1
ATOM 624 C C . PHE A 1 80 ? 14.71500 -7.40500 12.20800 1.000 22.44159 80 PHE B C 1
ATOM 625 O O . PHE A 1 80 ? 14.49100 -6.53500 13.05500 1.000 20.19281 80 PHE B O 1
ATOM 633 N N . ASP A 1 81 ? 14.58700 -7.20600 10.89200 1.000 24.01618 81 ASP B N 1
ATOM 634 C CA . ASP A 1 81 ? 14.28500 -5.92400 10.24500 1.000 18.87546 81 ASP B CA 1
ATOM 635 C C . ASP A 1 81 ? 15.44100 -4.94100 10.45000 1.000 17.49558 81 ASP B C 1
ATOM 636 O O . ASP A 1 81 ? 15.25000 -3.81100 10.90000 1.000 17.48923 81 ASP B O 1
ATOM 641 N N . PHE A 1 82 ? 16.64900 -5.38900 10.09500 1.000 16.44553 82 PHE B N 1
ATOM 642 C CA . PHE A 1 82 ? 17.85900 -4.61600 10.34700 1.000 14.68560 82 PHE B CA 1
ATOM 643 C C . PHE A 1 82 ? 17.94000 -3.39600 9.44300 1.000 14.17914 82 PHE B C 1
ATOM 644 O O . PHE A 1 82 ? 17.77800 -3.49600 8.22800 1.000 14.33613 82 PHE B O 1
ATOM 652 N N . MET A 1 83 ? 18.21700 -2.24200 10.04500 1.000 16.50192 83 MET B N 1
ATOM 653 C CA . MET A 1 83 ? 18.24300 -0.95500 9.35500 1.000 13.20858 83 MET B CA 1
ATOM 6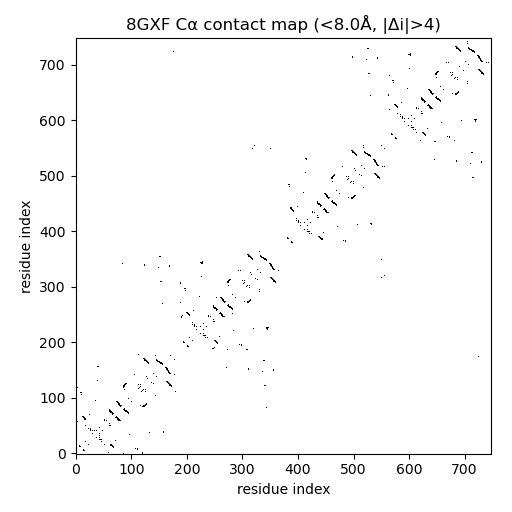54 C C . MET A 1 83 ? 19.53700 -0.25300 9.73200 1.000 18.80686 83 MET B C 1
ATOM 655 O O . MET A 1 83 ? 19.55200 0.55100 10.67200 1.000 20.69497 83 MET B O 1
ATOM 660 N N . PRO A 1 84 ? 20.64200 -0.53800 9.09300 1.000 18.67293 84 PRO B N 1
ATOM 661 C CA . PRO A 1 84 ? 21.90900 0.00900 9.51400 1.000 20.24141 84 PRO B CA 1
ATOM 662 C C . PRO A 1 84 ? 22.23700 1.43500 9.37000 1.000 21.95704 84 PRO B C 1
ATOM 663 O O . PRO A 1 84 ? 23.27100 1.76300 9.80600 1.000 22.93343 84 PRO B O 1
ATOM 667 N N . GLY A 1 85 ? 21.43200 2.26600 8.76000 1.000 23.00317 85 GLY B N 1
ATOM 668 C CA . GLY A 1 85 ? 21.74100 3.65700 8.63600 1.000 21.04296 85 GLY B CA 1
ATOM 669 C C . GLY A 1 85 ? 21.64600 4.14000 10.02300 1.000 26.44709 85 GLY B C 1
ATOM 670 O O . GLY A 1 85 ? 22.52900 4.69300 10.56600 1.000 27.68443 85 GLY B O 1
ATOM 671 N N . LEU A 1 86 ? 20.52400 3.87800 10.61500 1.000 22.15714 86 LEU B N 1
ATOM 672 C CA . LEU A 1 86 ? 20.24400 4.26700 11.96700 1.000 21.68395 86 LEU B CA 1
ATOM 673 C C . LEU A 1 86 ? 21.23500 4.04400 13.10300 1.000 20.75441 86 LEU B C 1
ATOM 674 O O . LEU A 1 86 ? 21.81000 4.99100 13.48000 1.000 17.37531 86 LEU B O 1
ATOM 679 N N . PRO A 1 87 ? 21.49200 2.80400 13.69900 1.000 19.04108 87 PRO B N 1
ATOM 680 C CA . PRO A 1 87 ? 20.77500 1.63700 13.22600 1.000 16.96371 87 PRO B CA 1
ATOM 681 C C . PRO A 1 87 ? 19.63000 1.26900 14.03600 1.000 15.59401 87 PRO B C 1
ATOM 682 O O . PRO A 1 87 ? 19.53200 1.79500 15.02400 1.000 17.24473 87 PRO B O 1
ATOM 686 N N . ALA A 1 88 ? 18.77500 0.37900 13.59900 1.000 19.69379 88 ALA B N 1
ATOM 687 C CA . ALA A 1 88 ? 17.62400 -0.02100 14.40400 1.000 19.08531 88 ALA B CA 1
ATOM 688 C C . ALA A 1 88 ? 17.24200 -1.45600 14.05900 1.000 16.07720 88 ALA B C 1
ATOM 689 O O . ALA A 1 88 ? 17.69600 -2.01400 13.05700 1.000 15.60670 88 ALA B O 1
ATOM 691 N N . VAL A 1 89 ? 16.41400 -2.06600 14.90700 1.000 14.65702 89 VAL B N 1
ATOM 692 C CA . VAL A 1 89 ? 15.99100 -3.45000 14.74000 1.000 16.21303 89 VAL B CA 1
ATOM 693 C C . VAL A 1 89 ? 14.61100 -3.63300 15.34800 1.000 17.07712 89 VAL B C 1
ATOM 694 O O . VAL A 1 89 ? 14.06600 -2.75500 16.00700 1.000 14.78806 89 VAL B O 1
ATOM 698 N N . GLU A 1 90 ? 14.07400 -4.82000 15.14500 1.000 21.21896 90 GLU B N 1
ATOM 699 C CA . GLU A 1 90 ? 12.85900 -5.30400 15.76600 1.000 21.99367 90 GLU B CA 1
ATOM 700 C C . GLU A 1 90 ? 13.21600 -6.39900 16.77700 1.000 21.52745 90 GLU B C 1
ATOM 701 O O . GLU A 1 90 ? 14.31100 -6.97000 16.76300 1.000 18.71167 90 GLU B O 1
ATOM 707 N N . ILE A 1 91 ? 12.29100 -6.67100 17.68200 1.000 19.62452 91 ILE B N 1
ATOM 708 C CA . ILE A 1 91 ? 12.20900 -7.97200 18.32300 1.000 15.62087 91 ILE B CA 1
ATOM 709 C C . ILE A 1 91 ? 10.85300 -8.53600 17.93500 1.000 18.75314 91 ILE B C 1
ATOM 710 O O . ILE A 1 91 ? 9.92400 -7.79200 17.61000 1.000 22.58193 91 ILE B O 1
ATOM 715 N N . GLY A 1 92 ? 10.74300 -9.85000 17.93000 1.000 21.12557 92 GLY B N 1
ATOM 716 C CA . GLY A 1 92 ? 9.50800 -10.45300 17.49000 1.000 20.97370 92 GLY B CA 1
ATOM 717 C C . GLY A 1 92 ? 9.73700 -11.91700 17.23100 1.000 20.78934 92 GLY B C 1
ATOM 718 O O . GLY A 1 92 ? 10.86300 -12.42600 17.32800 1.000 19.83100 92 GLY B O 1
ATOM 719 N N . GLY A 1 93 ? 8.64400 -12.58200 16.89100 1.000 18.59569 93 GLY B N 1
ATOM 720 C CA . GLY A 1 93 ? 8.67300 -14.01600 16.72700 1.000 22.80412 93 GLY B CA 1
ATOM 721 C C . GLY A 1 93 ? 9.10400 -14.64000 18.02600 1.000 28.81678 93 GLY B C 1
ATOM 722 O O . GLY A 1 93 ? 10.03600 -15.45000 18.07200 1.000 31.97006 93 GLY B O 1
ATOM 723 N N . THR A 1 94 ? 8.44000 -14.21900 19.09600 1.000 28.44872 94 THR B N 1
ATOM 724 C CA . THR A 1 94 ? 8.78600 -14.59700 20.45500 1.000 22.78338 94 THR B CA 1
ATOM 725 C C . THR A 1 94 ? 7.64300 -15.44200 20.99800 1.000 27.12624 94 THR B C 1
ATOM 726 O O . THR A 1 94 ? 6.48800 -15.00000 20.98900 1.000 26.63717 94 THR B O 1
ATOM 730 N N . TRP A 1 95 ? 7.94900 -16.65900 21.44400 1.000 24.07667 95 TRP B N 1
ATOM 731 C CA . TRP A 1 95 ? 6.91800 -17.47100 22.07400 1.000 24.92657 95 TRP B CA 1
ATOM 732 C C . TRP A 1 95 ? 7.57500 -18.44200 23.04100 1.000 23.55797 95 TRP B C 1
ATOM 733 O O . TRP A 1 95 ? 8.76800 -18.73200 22.94600 1.000 19.60148 95 TRP B O 1
ATOM 744 N N . LEU A 1 96 ? 6.76300 -18.94900 23.96800 1.000 23.45072 96 LEU B N 1
ATOM 745 C CA . LEU A 1 96 ? 7.24100 -19.63000 25.16100 1.000 19.44366 96 LEU B CA 1
ATOM 746 C C . LEU A 1 96 ? 6.19800 -20.62600 25.62000 1.000 21.97074 96 LEU B C 1
ATOM 747 O O . LEU A 1 96 ? 5.01300 -20.28600 25.67400 1.000 24.03459 96 LEU B O 1
ATOM 752 N N . ALA A 1 97 ? 6.65300 -21.83000 25.99100 1.000 23.61677 97 ALA B N 1
ATOM 753 C CA . ALA A 1 97 ? 5.79500 -22.81600 26.64100 1.000 25.80117 97 ALA B CA 1
ATOM 754 C C . ALA A 1 97 ? 4.96800 -22.16000 27.73600 1.000 22.83028 97 ALA B C 1
ATOM 755 O O . ALA A 1 97 ? 5.47300 -21.34900 28.51900 1.000 20.04737 97 ALA B O 1
ATOM 757 N N . GLU A 1 98 ? 3.68600 -22.51800 27.78300 1.000 21.58486 98 GLU B N 1
ATOM 758 C CA . GLU A 1 98 ? 2.74500 -21.79000 28.62600 1.000 21.95485 98 GLU B CA 1
ATOM 759 C C . GLU A 1 98 ? 3.22700 -21.68900 30.07000 1.000 22.91231 98 GLU B C 1
ATOM 760 O O . GLU A 1 98 ? 2.85500 -20.76400 30.79800 1.000 15.74814 98 GLU B O 1
ATOM 766 N N . ASP A 1 99 ? 4.07700 -22.62500 30.48800 1.000 34.14551 99 ASP B N 1
ATOM 767 C CA . ASP A 1 99 ? 4.53500 -22.70100 31.86600 1.000 25.88466 99 ASP B CA 1
ATOM 768 C C . ASP A 1 99 ? 5.42700 -21.53400 32.22600 1.000 27.03922 99 ASP B C 1
ATOM 769 O O . ASP A 1 99 ? 5.53900 -21.19500 33.40700 1.000 27.22010 99 ASP B O 1
ATOM 774 N N . ARG A 1 100 ? 6.01500 -20.93100 31.20500 1.000 30.89169 100 ARG B N 1
ATOM 775 C CA . ARG A 1 100 ? 6.96100 -19.83200 31.32400 1.000 29.85338 100 ARG B CA 1
ATOM 776 C C . ARG A 1 100 ? 6.31500 -18.47000 31.35900 1.000 25.02888 100 ARG B C 1
ATOM 777 O O . ARG A 1 100 ? 6.90600 -17.52300 31.72600 1.000 24.15513 100 ARG B O 1
ATOM 785 N N . HIS A 1 101 ? 5.06500 -18.43100 30.99400 1.000 23.93336 101 HIS B N 1
ATOM 786 C CA . HIS A 1 101 ? 4.26500 -17.22500 31.01900 1.000 16.65117 101 HIS B CA 1
ATOM 787 C C . HIS A 1 101 ? 4.15000 -16.74600 32.45600 1.000 19.63854 101 HIS B C 1
ATOM 788 O O . HIS A 1 101 ? 4.45800 -17.47000 33.39300 1.000 19.30561 101 HIS B O 1
ATOM 795 N N . GLY A 1 102 ? 3.71400 -15.50100 32.62800 1.000 26.19799 102 GLY B N 1
ATOM 796 C CA . GLY A 1 102 ? 3.46300 -14.96000 33.95100 1.000 21.65870 102 GLY B CA 1
ATOM 797 C C . GLY A 1 102 ? 4.65900 -14.96900 34.87900 1.000 18.94021 102 GLY B C 1
ATOM 798 O O . GLY A 1 102 ? 4.59800 -14.43800 35.98900 1.000 21.67604 102 GLY B O 1
ATOM 799 N N . SER A 1 103 ? 5.76300 -15.53200 34.41200 1.000 18.52002 103 SER B N 1
ATOM 800 C CA . SER A 1 103 ? 6.89400 -15.87300 35.25100 1.000 23.52329 103 SER B CA 1
ATOM 801 C C . SER A 1 103 ? 8.05100 -14.90800 35.11500 1.000 22.64169 103 SER B C 1
ATOM 802 O O . SER A 1 103 ? 9.09300 -15.12500 35.74700 1.000 24.22495 103 SER B O 1
ATOM 805 N N . GLY A 1 104 ? 7.91200 -13.87900 34.28200 1.000 22.94520 104 GLY B N 1
ATOM 806 C CA . GLY A 1 104 ? 8.99000 -12.93900 34.03600 1.000 24.27533 104 GLY B CA 1
ATOM 807 C C . GLY A 1 104 ? 10.08900 -13.45800 33.14000 1.000 19.46701 104 GLY B C 1
ATOM 808 O O . GLY A 1 104 ? 11.11900 -12.78100 32.97000 1.000 11.84949 104 GLY B O 1
ATOM 809 N N . LEU A 1 105 ? 9.91700 -14.65300 32.57600 1.000 18.23700 105 LEU B N 1
ATOM 810 C CA . LEU A 1 105 ? 10.91900 -15.13900 31.64600 1.000 18.86577 105 LEU B CA 1
ATOM 811 C C . LEU A 1 105 ? 11.04500 -14.17200 30.48200 1.000 19.83528 105 LEU B C 1
ATOM 812 O O . LEU A 1 105 ? 12.15600 -13.75700 30.13100 1.000 18.40295 105 LEU B O 1
ATOM 817 N N . ASN A 1 106 ? 9.90000 -13.75600 29.91700 1.000 17.68097 106 ASN B N 1
ATOM 818 C CA . ASN A 1 106 ? 9.89000 -12.75600 28.85700 1.000 12.43685 106 ASN B CA 1
ATOM 819 C C . ASN A 1 106 ? 10.74300 -11.56000 29.23200 1.000 14.48859 106 ASN B C 1
ATOM 820 O O . ASN A 1 106 ? 11.68800 -11.21100 28.51400 1.000 12.94279 106 ASN B O 1
ATOM 825 N N . ALA A 1 107 ? 10.44700 -10.95400 30.38800 1.000 14.48962 107 ALA B N 1
ATOM 826 C CA . ALA A 1 107 ? 11.20200 -9.80100 30.87600 1.000 14.69092 107 ALA B CA 1
ATOM 827 C C . ALA A 1 107 ? 12.70300 -10.04300 30.83300 1.000 16.31234 107 ALA B C 1
ATOM 828 O O . ALA A 1 107 ? 13.46900 -9.19300 30.36600 1.000 15.97722 107 ALA B O 1
ATOM 830 N N . ALA A 1 108 ? 13.14500 -11.19400 31.33600 1.000 22.50375 108 ALA B N 1
ATOM 831 C CA . ALA A 1 108 ? 14.55900 -11.53900 31.24300 1.000 20.55263 108 ALA B CA 1
ATOM 832 C C . ALA A 1 108 ? 15.02800 -11.55900 29.79000 1.000 20.44536 108 ALA B C 1
ATOM 833 O O . ALA A 1 108 ? 16.12700 -11.07700 29.48400 1.000 20.03198 108 ALA B O 1
ATOM 835 N N . ILE A 1 109 ? 14.20500 -12.09700 28.87500 1.000 19.38198 109 ILE B N 1
ATOM 836 C CA . ILE A 1 109 ? 14.60800 -12.17200 27.46800 1.000 21.96757 109 ILE B CA 1
ATOM 837 C C . ILE A 1 109 ? 14.75600 -10.77000 26.89300 1.000 18.59061 109 ILE B C 1
ATOM 838 O O . ILE A 1 109 ? 15.76400 -10.43800 26.25700 1.000 17.28073 109 ILE B O 1
ATOM 843 N N . LYS A 1 110 ? 13.77000 -9.91500 27.13900 1.000 17.34467 110 LYS B N 1
ATOM 844 C CA . LYS A 1 110 ? 13.81400 -8.57000 26.58200 1.000 18.27980 110 LYS B CA 1
ATOM 845 C C . LYS A 1 110 ? 15.03700 -7.79600 27.08100 1.000 21.68948 110 LYS B C 1
ATOM 846 O O . LYS A 1 110 ? 15.74000 -7.15300 26.28900 1.000 23.41716 110 LYS B O 1
ATOM 852 N N . PHE A 1 111 ? 15.33100 -7.87400 28.38400 1.000 20.65321 111 PHE B N 1
ATOM 853 C CA . PHE A 1 111 ? 16.44300 -7.10200 28.93800 1.000 18.06921 111 PHE B CA 1
ATOM 854 C C . PHE A 1 111 ? 17.76900 -7.46900 28.27100 1.000 17.40103 111 PHE B C 1
ATOM 855 O O . PHE A 1 111 ? 18.54300 -6.58700 27.88300 1.000 15.48462 111 PHE B O 1
ATOM 863 N N . LEU A 1 112 ? 18.04900 -8.77100 28.12700 1.000 19.82352 112 LEU B N 1
ATOM 864 C CA . LEU A 1 112 ? 19.29200 -9.20000 27.48200 1.000 21.49847 112 LEU B CA 1
ATOM 865 C C . LEU A 1 112 ? 19.35600 -8.74700 26.02300 1.000 20.02698 112 LEU B C 1
ATOM 866 O O . LEU A 1 112 ? 20.43100 -8.39800 25.52700 1.000 18.80533 112 LEU B O 1
ATOM 871 N N . MET A 1 113 ? 18.21600 -8.72000 25.32800 1.000 16.86160 113 MET B N 1
ATOM 872 C CA . MET A 1 113 ? 18.23000 -8.38500 23.90700 1.000 17.55385 113 MET B CA 1
ATOM 873 C C . MET A 1 113 ? 18.30000 -6.87800 23.66800 1.000 20.47376 113 MET B C 1
ATOM 874 O O . MET A 1 113 ? 18.96100 -6.42800 22.72100 1.000 19.69358 113 MET B O 1
ATOM 879 N N . LEU A 1 114 ? 17.62100 -6.07900 24.50400 1.000 23.03829 114 LEU B N 1
ATOM 880 C CA . LEU A 1 114 ? 17.71100 -4.62700 24.37200 1.000 14.67250 114 LEU B CA 1
ATOM 881 C C . LEU A 1 114 ? 19.08100 -4.12300 24.79600 1.000 14.37307 114 LEU B C 1
ATOM 882 O O . LEU A 1 114 ? 19.68900 -3.31400 24.09300 1.000 19.42554 114 LEU B O 1
ATOM 887 N N . ARG A 1 115 ? 19.60100 -4.60900 25.92500 1.000 11.89164 115 ARG B N 1
ATOM 888 C CA . ARG A 1 115 ? 20.94200 -4.21800 26.34200 1.000 14.23597 115 ARG B CA 1
ATOM 889 C C . ARG A 1 115 ? 21.95500 -4.46600 25.23600 1.000 16.85455 115 ARG B C 1
ATOM 890 O O . ARG A 1 115 ? 22.79600 -3.61500 24.93500 1.000 17.55556 115 ARG B O 1
ATOM 898 N N . GLN A 1 116 ? 21.90400 -5.65500 24.64700 1.000 23.45700 116 GLN B N 1
ATOM 899 C CA . GLN A 1 116 ? 22.70500 -5.95900 23.46600 1.000 20.78197 116 GLN B CA 1
ATOM 900 C C . GLN A 1 116 ? 22.43200 -4.97100 22.34400 1.000 16.30195 116 GLN B C 1
ATOM 901 O O . GLN A 1 116 ? 23.36000 -4.50000 21.68000 1.000 17.62876 116 GLN B O 1
ATOM 907 N N . ALA A 1 117 ? 21.16300 -4.65600 22.10900 1.000 13.48277 117 ALA B N 1
ATOM 908 C CA . ALA A 1 117 ? 20.82400 -3.84900 20.94700 1.000 18.40147 117 ALA B CA 1
ATOM 909 C C . ALA A 1 117 ? 21.27600 -2.40600 21.13200 1.000 20.60573 117 ALA B C 1
ATOM 910 O O . ALA A 1 117 ? 21.82200 -1.79200 20.20600 1.000 18.49696 117 ALA B O 1
ATOM 912 N N . PHE A 1 118 ? 21.07300 -1.86600 22.33600 1.000 20.27463 118 PHE B N 1
ATOM 913 C CA . PHE A 1 118 ? 21.38300 -0.47200 22.62000 1.000 17.91162 118 PHE B CA 1
ATOM 914 C C . PHE A 1 118 ? 22.84900 -0.27700 22.98500 1.000 20.29256 118 PHE B C 1
ATOM 915 O O . PHE A 1 118 ? 23.53500 0.58000 22.41000 1.000 20.81804 118 PHE B O 1
ATOM 923 N N . GLU A 1 119 ? 23.34900 -1.04900 23.94400 1.000 21.38745 119 GLU B N 1
ATOM 924 C CA . GLU A 1 119 ? 24.69800 -0.80300 24.41900 1.000 20.59524 119 GLU B CA 1
ATOM 925 C C . GLU A 1 119 ? 25.76600 -1.41400 23.53000 1.000 18.17684 119 GLU B C 1
ATOM 926 O O . GLU A 1 119 ? 26.90800 -0.96300 23.57500 1.000 22.09651 119 GLU B O 1
ATOM 932 N N . GLN A 1 120 ? 25.43000 -2.38600 22.69400 1.000 21.12085 120 GLN B N 1
ATOM 933 C CA . GLN A 1 120 ? 26.43800 -3.05400 21.87500 1.000 23.34502 120 GLN B CA 1
ATOM 934 C C . GLN A 1 120 ? 26.25200 -2.78900 20.38800 1.000 24.16895 120 GLN B C 1
ATOM 935 O O . GLN A 1 120 ? 27.20500 -2.40800 19.70100 1.000 25.43095 120 GLN B O 1
ATOM 941 N N . TRP A 1 121 ? 25.04700 -2.99000 19.85700 1.000 21.18693 121 TRP B N 1
ATOM 942 C CA . TRP A 1 121 ? 24.81600 -2.61700 18.47400 1.000 20.64471 121 TRP B CA 1
ATOM 943 C C . TRP A 1 121 ? 24.79300 -1.10700 18.29900 1.000 24.50907 121 TRP B C 1
ATOM 944 O O . TRP A 1 121 ? 24.95000 -0.63200 17.17000 1.000 23.74860 121 TRP B O 1
ATOM 955 N N . GLU A 1 122 ? 24.62000 -0.35200 19.39700 1.000 24.92586 122 GLU B N 1
ATOM 956 C CA . GLU A 1 122 ? 24.60900 1.12100 19.40600 1.000 21.10098 122 GLU B CA 1
ATOM 957 C C . GLU A 1 122 ? 23.44500 1.66200 18.57200 1.000 23.00430 122 GLU B C 1
ATOM 958 O O . GLU A 1 122 ? 23.59600 2.55000 17.73400 1.000 24.04360 122 GLU B O 1
ATOM 964 N N . MET A 1 123 ? 22.26600 1.12600 18.82900 1.000 21.01278 123 MET B N 1
ATOM 965 C CA . MET A 1 123 ? 21.10400 1.41500 18.01900 1.000 19.36242 123 MET B CA 1
ATOM 966 C C . MET A 1 123 ? 20.26700 2.50100 18.65400 1.000 15.84980 123 MET B C 1
ATOM 967 O O . MET A 1 123 ? 20.40800 2.81000 19.83400 1.000 20.77483 123 MET B O 1
ATOM 972 N N . VAL A 1 124 ? 19.37400 3.06200 17.84300 1.000 15.47349 124 VAL B N 1
ATOM 973 C CA . VAL A 1 124 ? 18.57700 4.22300 18.21800 1.000 15.31370 124 VAL B CA 1
ATOM 974 C C . VAL A 1 124 ? 17.08900 3.92600 18.23800 1.000 16.91320 124 VAL B C 1
ATOM 975 O O . VAL A 1 124 ? 16.30700 4.79600 18.64400 1.000 19.31719 124 VAL B O 1
ATOM 979 N N . ARG A 1 125 ? 16.66700 2.73700 17.82000 1.000 15.55055 125 ARG B N 1
ATOM 980 C CA . ARG A 1 125 ? 15.24600 2.41100 17.75600 1.000 18.37598 125 ARG B CA 1
ATOM 981 C C . ARG A 1 125 ? 15.09500 0.89400 17.78500 1.000 20.53692 125 ARG B C 1
ATOM 982 O O . ARG A 1 125 ? 15.77900 0.19400 17.03700 1.000 26.99745 125 ARG B O 1
ATOM 990 N N . VAL A 1 126 ? 14.22500 0.37700 18.64600 1.000 14.20621 126 VAL B N 1
ATOM 991 C CA . VAL A 1 126 ? 13.98400 -1.05300 18.67500 1.000 12.99816 126 VAL B CA 1
ATOM 992 C C . VAL A 1 126 ? 12.49800 -1.28700 18.54600 1.000 16.76636 126 VAL B C 1
ATOM 993 O O . VAL A 1 126 ? 11.73400 -0.97700 19.46100 1.000 18.01658 126 VAL B O 1
ATOM 997 N N . GLN A 1 127 ? 12.10100 -1.87400 17.43500 1.000 20.58998 127 GLN B N 1
ATOM 998 C CA . GLN A 1 127 ? 10.71300 -2.09800 17.10800 1.000 18.86503 127 GLN B CA 1
ATOM 999 C C . GLN A 1 127 ? 10.18700 -3.34200 17.81900 1.000 19.58951 127 GLN B C 1
ATOM 1000 O O . GLN A 1 127 ? 10.93700 -4.27000 18.13700 1.000 18.59670 127 GLN B O 1
ATOM 1006 N N . LEU A 1 128 ? 8.87000 -3.36500 18.02800 1.000 16.15119 128 LEU B N 1
ATOM 1007 C CA . LEU A 1 128 ? 8.17400 -4.51900 18.59500 1.000 15.95348 128 LEU B CA 1
ATOM 1008 C C . LEU A 1 128 ? 6.71400 -4.42600 18.20100 1.000 17.35092 128 LEU B C 1
ATOM 1009 O O . LEU A 1 128 ? 6.01800 -3.51700 18.64900 1.000 17.39932 128 LEU B O 1
ATOM 1014 N N . LYS A 1 129 ? 6.23100 -5.36200 17.39900 1.000 18.94259 129 LYS B N 1
ATOM 1015 C CA . LYS A 1 129 ? 4.84000 -5.30400 16.97400 1.000 20.79533 129 LYS B CA 1
ATOM 1016 C C . LYS A 1 129 ? 4.12700 -6.61200 17.28100 1.000 23.21987 129 LYS B C 1
ATOM 1017 O O . LYS A 1 129 ? 4.71300 -7.69400 17.17900 1.000 22.53042 129 LYS B O 1
ATOM 1023 N N . THR A 1 130 ? 2.86700 -6.49400 17.70300 1.000 22.41926 130 THR B N 1
ATOM 1024 C CA . THR A 1 130 ? 1.99000 -7.63800 17.89200 1.000 19.21723 130 THR B CA 1
ATOM 1025 C C . THR A 1 130 ? 0.67800 -7.41300 17.14300 1.000 18.32905 130 THR B C 1
ATOM 1026 O O . THR A 1 130 ? 0.58200 -6.51500 16.30600 1.000 19.17910 130 THR B O 1
ATOM 1030 N N . ALA A 1 131 ? -0.32900 -8.23100 17.41000 1.000 21.16963 131 ALA B N 1
ATOM 1031 C CA . ALA A 1 131 ? -1.60300 -8.13100 16.71800 1.000 21.61900 131 ALA B CA 1
ATOM 1032 C C . ALA A 1 131 ? -2.58900 -7.31500 17.54600 1.000 23.43567 131 ALA B C 1
ATOM 1033 O O . ALA A 1 131 ? -2.45800 -7.19700 18.77000 1.000 23.55287 131 ALA B O 1
ATOM 1035 N N . ALA A 1 132 ? -3.57700 -6.73500 16.85900 1.000 21.69348 132 ALA B N 1
ATOM 1036 C CA . ALA A 1 132 ? -4.58300 -5.94000 17.54700 1.000 19.21678 132 ALA B CA 1
ATOM 1037 C C . ALA A 1 132 ? -5.37100 -6.77600 18.52800 1.000 18.20036 132 ALA B C 1
ATOM 1038 O O . ALA A 1 132 ? -5.89700 -6.23400 19.50500 1.000 17.60319 132 ALA B O 1
ATOM 1040 N N . SER A 1 133 ? -5.44500 -8.08400 18.29700 1.000 15.57884 133 SER B N 1
ATOM 1041 C CA . SER A 1 133 ? -6.26600 -8.97900 19.09600 1.000 18.10494 133 SER B CA 1
ATOM 1042 C C . SER A 1 133 ? -5.44200 -9.84700 20.04000 1.000 22.88983 133 SER B C 1
ATOM 1043 O O . SER A 1 133 ? -5.99800 -10.70800 20.72500 1.000 23.57091 133 SER B O 1
ATOM 1046 N N . ASN A 1 134 ? -4.13500 -9.63500 20.10400 1.000 23.20192 134 ASN B N 1
ATOM 1047 C CA . ASN A 1 134 ? -3.28500 -10.37900 21.02100 1.000 22.19748 134 ASN B CA 1
ATOM 1048 C C . ASN A 1 134 ? -3.03100 -9.54800 22.27100 1.000 22.51137 134 ASN B C 1
ATOM 1049 O O . ASN A 1 134 ? -1.94700 -9.00900 22.47900 1.000 23.58073 134 ASN B O 1
ATOM 1054 N N . LEU A 1 135 ? -4.06300 -9.47500 23.11700 1.000 25.39231 135 LEU B N 1
ATOM 1055 C CA . LEU A 1 135 ? -3.99700 -8.60400 24.29000 1.000 27.82378 135 LEU B CA 1
ATOM 1056 C C . LEU A 1 135 ? -2.89500 -9.03400 25.24800 1.000 27.07178 135 LEU B C 1
ATOM 1057 O O . LEU A 1 135 ? -2.26300 -8.18800 25.88800 1.000 30.46352 135 LEU B O 1
ATOM 1062 N N . ARG A 1 136 ? -2.65800 -10.33400 25.36400 1.000 23.07714 136 ARG B N 1
ATOM 1063 C CA . ARG A 1 136 ? -1.53900 -10.81900 26.15200 1.000 27.98950 136 ARG B CA 1
ATOM 1064 C C . ARG A 1 136 ? -0.23100 -10.19400 25.66900 1.000 27.98026 136 ARG B C 1
ATOM 1065 O O . ARG A 1 136 ? 0.48800 -9.54500 26.44100 1.000 29.48981 136 ARG B O 1
ATOM 1073 N N . ALA A 1 137 ? 0.08200 -10.35000 24.37700 1.000 28.60326 137 ALA B N 1
ATOM 1074 C CA . ALA A 1 137 ? 1.31100 -9.76200 23.85100 1.000 25.80611 137 ALA B CA 1
ATOM 1075 C C . ALA A 1 137 ? 1.31900 -8.26400 24.05500 1.000 24.30882 137 ALA B C 1
ATOM 1076 O O . ALA A 1 137 ? 2.35900 -7.68900 24.38100 1.000 26.69111 137 ALA B O 1
ATOM 1078 N N . GLN A 1 138 ? 0.15700 -7.62400 23.88700 1.000 27.59530 138 GLN B N 1
ATOM 1079 C CA . GLN A 1 138 ? 0.05500 -6.17000 24.01500 1.000 24.73768 138 GLN B CA 1
ATOM 1080 C C . GLN A 1 138 ? 0.48000 -5.69400 25.40000 1.000 28.90250 138 GLN B C 1
ATOM 1081 O O . GLN A 1 138 ? 1.35200 -4.82600 25.51700 1.000 28.89563 138 GLN B O 1
ATOM 1087 N N . ARG A 1 139 ? -0.11400 -6.24500 26.46800 1.000 29.63452 139 ARG B N 1
ATOM 1088 C CA . ARG A 1 139 ? 0.26200 -5.76600 27.79700 1.000 26.75231 139 ARG B CA 1
ATOM 1089 C C . ARG A 1 139 ? 1.73100 -6.05600 28.07600 1.000 27.12028 139 ARG B C 1
ATOM 1090 O O . ARG A 1 139 ? 2.44400 -5.19400 28.59300 1.000 27.97829 139 ARG B O 1
ATOM 1098 N N . ALA A 1 140 ? 2.21300 -7.25000 27.70900 1.000 27.23755 140 ALA B N 1
ATOM 1099 C CA . ALA A 1 140 ? 3.61900 -7.57800 27.92300 1.000 22.00352 140 ALA B CA 1
ATOM 1100 C C . ALA A 1 140 ? 4.51700 -6.44100 27.44700 1.000 17.50549 140 ALA B C 1
ATOM 1101 O O . ALA A 1 140 ? 5.20500 -5.78800 28.23500 1.000 13.55319 140 ALA B O 1
ATOM 1103 N N . ILE A 1 141 ? 4.46400 -6.14700 26.15500 1.000 24.28660 141 ILE B N 1
ATOM 1104 C CA . ILE A 1 141 ? 5.18200 -4.99000 25.62100 1.000 29.27504 141 ILE B CA 1
ATOM 1105 C C . ILE A 1 141 ? 4.90100 -3.74200 26.45000 1.000 22.01750 141 ILE B C 1
ATOM 1106 O O . ILE A 1 141 ? 5.79000 -2.92300 26.69600 1.000 18.07117 141 ILE B O 1
ATOM 1111 N N . GLU A 1 142 ? 3.69800 -3.52900 26.90500 1.000 18.49875 142 GLU B N 1
ATOM 1112 C CA . GLU A 1 142 ? 3.45700 -2.35300 27.65800 1.000 20.21657 142 GLU B CA 1
ATOM 1113 C C . GLU A 1 142 ? 3.93400 -2.41300 29.07900 1.000 27.25421 142 GLU B C 1
ATOM 1114 O O . GLU A 1 142 ? 3.99500 -1.41200 29.68800 1.000 28.88902 142 GLU B O 1
ATOM 1120 N N . LYS A 1 143 ? 4.24600 -3.59100 29.59800 1.000 29.95696 143 LYS B N 1
ATOM 1121 C CA . LYS A 1 143 ? 4.77400 -3.80900 30.90800 1.000 20.82539 143 LYS B CA 1
ATOM 1122 C C . LYS A 1 143 ? 6.26300 -3.49200 30.69300 1.000 23.59392 143 LYS B C 1
ATOM 1123 O O . LYS A 1 143 ? 6.92900 -3.02100 31.55800 1.000 24.38605 143 LYS B O 1
ATOM 1129 N N . LEU A 1 144 ? 6.77500 -3.70400 29.48900 1.000 28.39626 144 LEU B N 1
ATOM 1130 C CA . LEU A 1 144 ? 8.14000 -3.35100 29.09600 1.000 26.14815 144 LEU B CA 1
ATOM 1131 C C . LEU A 1 144 ? 8.38600 -1.84800 29.02100 1.000 20.94447 144 LEU B C 1
ATOM 1132 O O . LEU A 1 144 ? 9.54900 -1.44100 28.92000 1.000 21.08499 144 LEU B O 1
ATOM 1137 N N . GLY A 1 145 ? 7.33500 -1.02600 29.00000 1.000 16.07359 145 GLY B N 1
ATOM 1138 C CA . GLY A 1 145 ? 7.50700 0.40900 28.88900 1.000 16.73916 145 GLY B CA 1
ATOM 1139 C C . GLY A 1 145 ? 7.73400 0.93400 27.48700 1.000 18.54649 145 GLY B C 1
ATOM 1140 O O . GLY A 1 145 ? 8.39700 1.95900 27.31600 1.000 20.61807 145 GLY B O 1
ATOM 1141 N N . ALA A 1 146 ? 7.18500 0.28400 26.47300 1.000 15.45411 146 ALA B N 1
ATOM 1142 C CA . ALA A 1 146 ? 7.43100 0.66600 25.09300 1.000 14.94874 146 ALA B CA 1
ATOM 1143 C C . ALA A 1 146 ? 6.27400 1.51900 24.57400 1.000 16.84637 146 ALA B C 1
ATOM 1144 O O . ALA A 1 146 ? 5.10800 1.13000 24.71100 1.000 14.02474 146 ALA B O 1
ATOM 1146 N N . ARG A 1 147 ? 6.60400 2.67600 23.97200 1.000 17.68694 147 ARG B N 1
ATOM 1147 C CA . ARG A 1 147 ? 5.59200 3.61900 23.49400 1.000 19.53930 147 ARG B CA 1
ATOM 1148 C C . ARG A 1 147 ? 4.79500 3.02100 22.34100 1.000 15.92560 147 ARG B C 1
ATOM 1149 O O . ARG A 1 147 ? 5.36300 2.45600 21.41000 1.000 15.27791 147 ARG B O 1
ATOM 1157 N N . ARG A 1 148 ? 3.47200 3.14100 22.42100 1.000 13.67071 148 ARG B N 1
ATOM 1158 C CA . ARG A 1 148 ? 2.54700 2.62000 21.42300 1.000 12.34295 148 ARG B CA 1
ATOM 1159 C C . ARG A 1 148 ? 2.40900 3.64400 20.30600 1.000 19.22572 148 ARG B C 1
ATOM 1160 O O . ARG A 1 148 ? 1.60800 4.58200 20.39500 1.000 21.82881 148 ARG B O 1
ATOM 1168 N N . GLU A 1 149 ? 3.17700 3.46100 19.23300 1.000 18.81971 149 GLU B N 1
ATOM 1169 C CA . GLU A 1 149 ? 3.14900 4.43000 18.15500 1.000 13.61522 149 GLU B CA 1
ATOM 1170 C C . GLU A 1 149 ? 1.85100 4.37400 17.34300 1.000 17.75119 149 GLU B C 1
ATOM 1171 O O . GLU A 1 149 ? 1.45700 5.39200 16.76300 1.000 16.29288 149 GLU B O 1
ATOM 1177 N N . GLY A 1 150 ? 1.16900 3.23900 17.30000 1.000 16.77562 150 GLY B N 1
ATOM 1178 C CA . GLY A 1 150 ? -0.10100 3.17000 16.59100 1.000 21.01942 150 GLY B CA 1
ATOM 1179 C C . GLY A 1 150 ? -0.42300 1.77200 16.08800 1.000 23.50003 150 GLY B C 1
ATOM 1180 O O . GLY A 1 150 ? 0.39800 0.85500 16.10400 1.000 21.66168 150 GLY B O 1
ATOM 1181 N N . GLN A 1 151 ? -1.65900 1.61700 15.62300 1.000 23.12130 151 GLN B N 1
ATOM 1182 C CA . GLN A 1 151 ? -2.07000 0.37300 14.99700 1.000 19.16804 151 GLN B CA 1
ATOM 1183 C C . GLN A 1 151 ? -2.11000 0.54700 13.48300 1.000 20.25703 151 GLN B C 1
ATOM 1184 O O . GLN A 1 151 ? -2.40700 1.61800 12.95400 1.000 19.04725 151 GLN B O 1
ATOM 1190 N N . LEU A 1 152 ? -1.73900 -0.49500 12.78900 1.000 20.46090 152 LEU B N 1
ATOM 1191 C CA . LEU A 1 152 ? -1.61500 -0.43500 11.35000 1.000 19.60165 152 LEU B CA 1
ATOM 1192 C C . LEU A 1 152 ? -2.73000 -1.30800 10.82200 1.000 22.53529 152 LEU B C 1
ATOM 1193 O O . LEU A 1 152 ? -2.68600 -2.53000 10.98000 1.000 24.48675 152 LEU B O 1
ATOM 1198 N N . ARG A 1 153 ? -3.74400 -0.67900 10.24300 1.000 21.70398 153 ARG B N 1
ATOM 1199 C CA . ARG A 1 153 ? -4.92600 -1.40300 9.81400 1.000 18.59696 153 ARG B CA 1
ATOM 1200 C C . ARG A 1 153 ? -4.58100 -2.35800 8.67200 1.000 23.64659 153 ARG B C 1
ATOM 1201 O O . ARG A 1 153 ? -3.73600 -2.05300 7.82700 1.000 21.73330 153 ARG B O 1
ATOM 1209 N N . ASN A 1 154 ? -5.20400 -3.54600 8.69000 1.000 23.97888 154 ASN B N 1
ATOM 1210 C CA . ASN A 1 154 ? -5.06200 -4.57200 7.64300 1.000 22.04629 154 ASN B CA 1
ATOM 1211 C C . ASN A 1 154 ? -3.59700 -4.93000 7.37700 1.000 23.79133 154 ASN B C 1
ATOM 1212 O O . ASN A 1 154 ? -3.12100 -4.94200 6.23900 1.000 18.29995 154 ASN B O 1
ATOM 1217 N N . HIS A 1 155 ? -2.89400 -5.27600 8.46000 1.000 25.55581 155 HIS B N 1
ATOM 1218 C CA . HIS A 1 155 ? -1.45600 -5.49300 8.45000 1.000 21.56510 155 HIS B CA 1
ATOM 1219 C C . HIS A 1 155 ? -1.05100 -6.95800 8.55300 1.000 20.77341 155 HIS B C 1
ATOM 1220 O O . HIS A 1 155 ? 0.08800 -7.29200 8.21300 1.000 19.77507 155 HIS B O 1
ATOM 1227 N N . ARG A 1 156 ? -1.94300 -7.83500 9.00600 1.000 22.63625 156 ARG B N 1
ATOM 1228 C CA . ARG A 1 156 ? -1.60800 -9.23900 9.19300 1.000 24.96840 156 ARG B CA 1
ATOM 1229 C C . ARG A 1 156 ? -2.85000 -10.09600 8.99400 1.000 30.67294 156 ARG B C 1
ATOM 1230 O O . ARG A 1 156 ? -3.98800 -9.61200 9.05200 1.000 32.11233 156 ARG B O 1
ATOM 1238 N N . ARG A 1 157 ? -2.61600 -11.38400 8.75300 1.000 28.71033 157 ARG B N 1
ATOM 1239 C CA . ARG A 1 157 ? -3.67000 -12.38900 8.79700 1.000 38.50501 157 ARG B CA 1
ATOM 1240 C C . ARG A 1 157 ? -3.32500 -13.41400 9.86900 1.000 37.05653 157 ARG B C 1
ATOM 1241 O O . ARG A 1 157 ? -2.16700 -13.82700 9.99700 1.000 37.14016 157 ARG B O 1
ATOM 1249 N N . LEU A 1 158 ? -4.33300 -13.81200 10.64300 1.000 38.43405 158 LEU B N 1
ATOM 1250 C CA . LEU A 1 158 ? -4.13100 -14.71200 11.76900 1.000 50.63398 158 LEU B CA 1
ATOM 1251 C C . LEU A 1 158 ? -4.03400 -16.15800 11.28100 1.000 56.91433 158 LEU B C 1
ATOM 1252 O O . LEU A 1 158 ? -4.11700 -16.44300 10.08100 1.000 59.87538 158 LEU B O 1
ATOM 1257 N N . ALA A 1 159 ? -3.87200 -17.10700 12.23800 1.000 54.18198 159 ALA B N 1
ATOM 1258 C CA . ALA A 1 159 ? -3.84400 -18.56400 11.97300 1.000 53.25199 159 ALA B CA 1
ATOM 1259 C C . ALA A 1 159 ? -5.13300 -19.07400 11.40100 1.000 49.11855 159 ALA B C 1
ATOM 1260 O O . ALA A 1 159 ? -5.28500 -20.28900 11.28300 1.000 56.20189 159 ALA B O 1
ATOM 1262 N N . ASP A 1 160 ? -6.03200 -18.15000 11.07300 1.000 49.07228 160 ASP B N 1
ATOM 1263 C CA . ASP A 1 160 ? -7.28500 -18.42600 10.39800 1.000 48.02268 160 ASP B CA 1
ATOM 1264 C C . ASP A 1 160 ? -7.33500 -17.78700 9.01400 1.000 52.29775 160 ASP B C 1
ATOM 1265 O O . ASP A 1 160 ? -8.30700 -18.00000 8.27600 1.000 51.93768 160 ASP B O 1
ATOM 1270 N N . GLY A 1 161 ? -6.31500 -17.01600 8.63800 1.000 47.67588 161 GLY B N 1
ATOM 1271 C CA . GLY A 1 161 ? -6.31300 -16.34900 7.35200 1.000 41.50317 161 GLY B CA 1
ATOM 1272 C C . GLY A 1 161 ? -7.25200 -15.17400 7.25000 1.000 36.08592 161 GLY B C 1
ATOM 1273 O O . GLY A 1 161 ? -7.63200 -14.79300 6.14400 1.000 32.17264 161 GLY B O 1
ATOM 1274 N N . ARG A 1 162 ? -7.65000 -14.59400 8.37500 1.000 44.52781 162 ARG B N 1
ATOM 1275 C CA . ARG A 1 162 ? -8.50200 -13.41800 8.41500 1.000 39.82386 162 ARG B CA 1
ATOM 1276 C C . ARG A 1 162 ? -7.66500 -12.21400 8.83900 1.000 39.06039 162 ARG B C 1
ATOM 1277 O O . ARG A 1 162 ? -6.65500 -12.36300 9.53200 1.000 39.00152 162 ARG B O 1
ATOM 1285 N N . LEU A 1 163 ? -8.06800 -11.02300 8.39000 1.000 39.60855 163 LEU B N 1
ATOM 1286 C CA . LEU A 1 163 ? -7.26100 -9.82300 8.59100 1.000 33.58604 163 LEU B CA 1
ATOM 1287 C C . LEU A 1 163 ? -7.22100 -9.42500 10.06200 1.000 36.16356 163 LEU B C 1
ATOM 1288 O O . LEU A 1 163 ? -8.15600 -9.67400 10.83000 1.000 38.09292 163 LEU B O 1
ATOM 1293 N N . ASP A 1 164 ? -6.12800 -8.77800 10.44900 1.000 28.46121 164 ASP B N 1
ATOM 1294 C CA . ASP A 1 164 ? -6.09200 -8.10400 11.73300 1.000 28.53523 164 ASP B CA 1
ATOM 1295 C C . ASP A 1 164 ? -5.15800 -6.90900 11.62300 1.000 27.13040 164 ASP B C 1
ATOM 1296 O O . ASP A 1 164 ? -4.18700 -6.92300 10.86300 1.000 27.14587 164 ASP B O 1
ATOM 1301 N N . ASP A 1 165 ? -5.47700 -5.86600 12.37400 1.000 27.29885 165 ASP B N 1
ATOM 1302 C CA . ASP A 1 165 ? -4.56600 -4.74500 12.51100 1.000 25.00209 165 ASP B CA 1
ATOM 1303 C C . ASP A 1 165 ? -3.42000 -5.11600 13.45200 1.000 26.14189 165 ASP B C 1
ATOM 1304 O O . ASP A 1 165 ? -3.49500 -6.08800 14.21300 1.000 25.49994 165 ASP B O 1
ATOM 1309 N N . SER A 1 166 ? -2.34300 -4.33700 13.38700 1.000 20.60430 166 SER B N 1
ATOM 1310 C CA . SER A 1 166 ? -1.15700 -4.60000 14.18800 1.000 22.43893 166 SER B CA 1
ATOM 1311 C C . SER A 1 166 ? -0.79900 -3.40200 15.05100 1.000 19.65418 166 SER B C 1
ATOM 1312 O O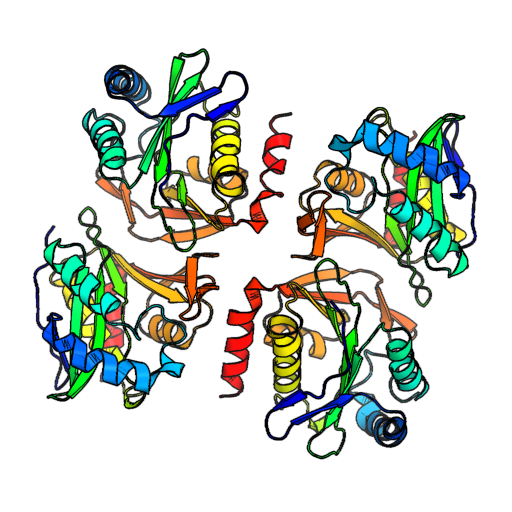 . SER A 1 166 ? -0.78100 -2.26500 14.57700 1.000 21.62584 166 SER B O 1
ATOM 1315 N N . ILE A 1 167 ? -0.48100 -3.65800 16.30800 1.000 14.07829 167 ILE B N 1
ATOM 1316 C CA . ILE A 1 167 ? 0.07300 -2.59300 17.11600 1.000 18.19182 167 ILE B CA 1
ATOM 1317 C C . ILE A 1 167 ? 1.57500 -2.52700 16.86400 1.000 17.84446 167 ILE B C 1
ATOM 1318 O O . ILE A 1 167 ? 2.17800 -3.46600 16.35000 1.000 21.93872 167 ILE B O 1
ATOM 1323 N N . LEU A 1 168 ? 2.16700 -1.38500 17.19800 1.000 14.14375 168 LEU B N 1
ATOM 1324 C CA . LEU A 1 168 ? 3.55900 -1.07200 16.92100 1.000 13.23000 168 LEU B CA 1
ATOM 1325 C C . LEU A 1 168 ? 4.10400 -0.24500 18.07200 1.000 16.61910 168 LEU B C 1
ATOM 1326 O O . LEU A 1 168 ? 3.52100 0.78400 18.41900 1.000 20.94410 168 LEU B O 1
ATOM 1331 N N . TYR A 1 169 ? 5.21300 -0.68000 18.65500 1.000 13.82385 169 TYR B N 1
ATOM 1332 C CA . TYR A 1 169 ? 5.82900 0.02200 19.76300 1.000 11.25460 169 TYR B CA 1
ATOM 1333 C C . TYR A 1 169 ? 7.28700 0.32900 19.43800 1.000 12.64434 169 TYR B C 1
ATOM 1334 O O . TYR A 1 169 ? 7.87800 -0.23900 18.50800 1.000 12.23309 169 TYR B O 1
ATOM 1343 N N . SER A 1 170 ? 7.86900 1.25200 20.21100 1.000 11.13599 170 SER B N 1
ATOM 1344 C CA . SER A 1 170 ? 9.28500 1.56600 20.05500 1.000 14.61442 170 SER B CA 1
ATOM 1345 C C . SER A 1 170 ? 9.91300 1.92900 21.39400 1.000 15.25953 170 SER B C 1
ATOM 1346 O O . SER A 1 170 ? 9.23300 2.28700 22.35900 1.000 15.98082 170 SER B O 1
ATOM 1349 N N . ILE A 1 171 ? 11.23800 1.84200 21.41800 1.000 10.91408 171 ILE B N 1
ATOM 1350 C CA . ILE A 1 171 ? 12.05700 2.24700 22.54600 1.000 14.03544 171 ILE B CA 1
ATOM 1351 C C . ILE A 1 171 ? 13.27900 2.92600 21.95200 1.000 16.23603 171 ILE B C 1
ATOM 1352 O O . ILE A 1 171 ? 14.11800 2.26100 21.33900 1.000 16.83593 171 ILE B O 1
ATOM 1357 N N . THR A 1 172 ? 13.38600 4.23700 22.11600 1.000 16.08754 172 THR B N 1
ATOM 1358 C CA . THR A 1 172 ? 14.49300 4.91100 21.45800 1.000 19.38903 172 THR B CA 1
ATOM 1359 C C . THR A 1 172 ? 15.79700 4.67800 22.22600 1.000 17.96687 172 THR B C 1
ATOM 1360 O O . THR A 1 172 ? 15.83800 4.01900 23.26100 1.000 20.49160 172 THR B O 1
ATOM 1364 N N . ASP A 1 173 ? 16.88800 5.21000 21.68400 1.000 16.72567 173 ASP B N 1
ATOM 1365 C CA . ASP A 1 173 ? 18.14900 5.21900 22.40400 1.000 16.50568 173 ASP B CA 1
ATOM 1366 C C . ASP A 1 173 ? 18.02900 6.03000 23.69100 1.000 21.97186 173 ASP B C 1
ATOM 1367 O O . ASP A 1 173 ? 18.63500 5.68500 24.71000 1.000 28.86566 173 ASP B O 1
ATOM 1372 N N . ARG A 1 174 ? 17.27400 7.13200 23.66900 1.000 19.57629 174 ARG B N 1
ATOM 1373 C CA . ARG A 1 174 ? 17.12500 7.87400 24.91500 1.000 23.35165 174 ARG B CA 1
ATOM 1374 C C . ARG A 1 174 ? 16.35800 7.04100 25.93000 1.000 22.88350 174 ARG B C 1
ATOM 1375 O O . ARG A 1 174 ? 16.69300 7.03400 27.12300 1.000 26.53675 174 ARG B O 1
ATOM 1383 N N . ASP A 1 175 ? 15.34200 6.31500 25.46300 1.000 19.73764 175 ASP B N 1
ATOM 1384 C CA . ASP A 1 175 ? 14.45300 5.58500 26.35700 1.000 24.60561 175 ASP B CA 1
ATOM 1385 C C . ASP A 1 175 ? 15.17800 4.50900 27.16900 1.000 21.65952 175 ASP B C 1
ATOM 1386 O O . ASP A 1 175 ? 14.70200 4.12900 28.25300 1.000 16.21778 175 ASP B O 1
ATOM 1391 N N . TRP A 1 176 ? 16.33700 4.05400 26.69100 1.000 19.39933 176 TRP B N 1
ATOM 1392 C CA . TRP A 1 176 ? 16.90000 2.79600 27.17400 1.000 21.12728 176 TRP B CA 1
ATOM 1393 C C . TRP A 1 176 ? 17.27900 2.80700 28.64900 1.000 23.90518 176 TRP B C 1
ATOM 1394 O O . TRP A 1 176 ? 16.96100 1.82700 29.34600 1.000 24.40588 176 TRP B O 1
ATOM 1405 N N . PRO A 1 177 ? 17.96900 3.82000 29.18600 1.000 20.12642 177 PRO B N 1
ATOM 1406 C CA . PRO A 1 177 ? 18.21400 3.81100 30.63800 1.000 15.87470 177 PRO B CA 1
ATOM 1407 C C . PRO A 1 177 ? 16.94700 3.64800 31.44900 1.000 15.04503 177 PRO B C 1
ATOM 1408 O O . PRO A 1 177 ? 16.87900 2.78000 32.32300 1.000 14.77729 177 PRO B O 1
ATOM 1412 N N . GLU A 1 178 ? 15.92300 4.43100 31.16100 1.000 14.80199 178 GLU B N 1
ATOM 1413 C CA . GLU A 1 178 ? 14.71600 4.35100 31.96100 1.000 14.62028 178 GLU B CA 1
ATOM 1414 C C . GLU A 1 178 ? 13.87800 3.13600 31.63200 1.000 17.15953 178 GLU B C 1
ATOM 1415 O O . GLU A 1 178 ? 12.95900 2.82000 32.39300 1.000 18.52023 178 GLU B O 1
ATOM 1421 N N . ILE A 1 179 ? 14.15800 2.47200 30.50800 1.000 21.15361 179 ILE B N 1
ATOM 1422 C CA . ILE A 1 179 ? 13.63100 1.12900 30.26600 1.000 16.98589 179 ILE B CA 1
ATOM 1423 C C . ILE A 1 179 ? 14.45200 0.09700 31.01200 1.000 18.21699 179 ILE B C 1
ATOM 1424 O O . ILE A 1 179 ? 13.91600 -0.69000 31.80100 1.000 19.57734 179 ILE B O 1
ATOM 1429 N N . ARG A 1 180 ? 15.76500 0.08700 30.74800 1.000 14.90798 180 ARG B N 1
ATOM 1430 C CA . ARG A 1 180 ? 16.66700 -0.88100 31.35700 1.000 13.15872 180 ARG B CA 1
ATOM 1431 C C . ARG A 1 180 ? 16.42700 -0.98600 32.84400 1.000 19.08560 180 ARG B C 1
ATOM 1432 O O . ARG A 1 180 ? 16.45100 -2.08000 33.41300 1.000 19.55020 180 ARG B O 1
ATOM 1440 N N . ARG A 1 181 ? 16.15800 0.13500 33.48600 1.000 18.16536 181 ARG B N 1
ATOM 1441 C CA . ARG A 1 181 ? 16.16400 0.14900 34.92700 1.000 16.79717 181 ARG B CA 1
ATOM 1442 C C . ARG A 1 181 ? 14.83300 -0.23600 35.54300 1.000 22.25074 181 ARG B C 1
ATOM 1443 O O . ARG A 1 181 ? 14.79800 -0.52800 36.74000 1.000 35.24114 181 ARG B O 1
ATOM 1451 N N . THR A 1 182 ? 13.73800 -0.23900 34.80100 1.000 19.15926 182 THR B N 1
ATOM 1452 C CA . THR A 1 182 ? 12.54600 -0.83100 35.39100 1.000 23.80051 182 THR B CA 1
ATOM 1453 C C . THR A 1 182 ? 12.51600 -2.34500 35.22300 1.000 24.90444 182 THR B C 1
ATOM 1454 O O . THR A 1 182 ? 11.85600 -3.04400 36.00900 1.000 22.70496 182 THR B O 1
ATOM 1458 N N . LEU A 1 183 ? 13.22200 -2.87300 34.22500 1.000 26.28235 183 LEU B N 1
ATOM 1459 C CA . LEU A 1 183 ? 13.48900 -4.29900 34.23700 1.000 19.75453 183 LEU B CA 1
ATOM 1460 C C . LEU A 1 183 ? 14.40300 -4.64500 35.39900 1.000 23.95964 183 LEU B C 1
ATOM 1461 O O . LEU A 1 183 ? 14.08400 -5.53000 36.19900 1.000 31.84203 183 LEU B O 1
ATOM 1466 N N . GLU A 1 184 ? 15.49400 -3.89400 35.58000 1.000 20.63810 184 GLU B N 1
ATOM 1467 C CA . GLU A 1 184 ? 16.38400 -4.17300 36.70200 1.000 17.88651 184 GLU B CA 1
ATOM 1468 C C . GLU A 1 184 ? 15.64200 -3.99500 38.01800 1.000 24.31647 184 GLU B C 1
ATOM 1469 O O . GLU A 1 184 ? 16.24300 -4.09700 39.08700 1.000 32.63110 184 GLU B O 1
ATOM 1475 N N . THR A 1 185 ? 14.32400 -3.80000 37.94500 1.000 24.07190 185 THR B N 1
ATOM 1476 C CA . THR A 1 185 ? 13.46200 -3.61100 39.09900 1.000 24.02196 185 THR B CA 1
ATOM 1477 C C . THR A 1 185 ? 12.70800 -4.87000 39.50100 1.000 23.05166 185 THR B C 1
ATOM 1478 O O . THR A 1 185 ? 12.88500 -5.35400 40.61500 1.000 26.29693 185 THR B O 1
ATOM 1482 N N . GLU A 1 186 ? 11.82400 -5.38700 38.64000 1.000 30.67496 186 GLU B N 1
ATOM 1483 C CA . GLU A 1 186 ? 11.23300 -6.70700 38.88400 1.000 32.89736 186 GLU B CA 1
ATOM 1484 C C . GLU A 1 186 ? 12.29400 -7.78600 38.96000 1.000 27.25998 186 GLU B C 1
ATOM 1485 O O . GLU A 1 186 ? 12.11700 -8.77300 39.68100 1.000 27.58394 186 GLU B O 1
ATOM 1491 N N . LEU A 1 187 ? 13.37600 -7.64700 38.18900 1.000 27.93185 187 LEU B N 1
ATOM 1492 C CA . LEU A 1 187 ? 14.46400 -8.60100 38.32800 1.000 27.14846 187 LEU B CA 1
ATOM 1493 C C . LEU A 1 187 ? 14.95200 -8.64300 39.78400 1.000 34.17452 187 LEU B C 1
ATOM 1494 O O . LEU A 1 187 ? 15.34300 -9.71200 40.27700 1.000 28.87453 187 LEU B O 1
ATOM 1499 N N . SER A 1 188 ? 14.85900 -7.51300 40.50400 1.000 34.80231 188 SER B N 1
ATOM 1500 C CA . SER A 1 188 ? 14.96200 -7.47300 41.96900 1.000 21.30219 188 SER B CA 1
ATOM 1501 C C . SER A 1 188 ? 13.57900 -7.33900 42.54100 1.000 21.15410 188 SER B C 1
ATOM 1502 O O . SER A 1 188 ? 12.67100 -8.00400 42.10200 1.000 20.68200 188 SER B O 1
ATOM 1505 N N . PHE B 1 2 ? -1.45000 -11.12100 -6.29700 1.000 33.47162 2 PHE A N 1
ATOM 1506 C CA . PHE B 1 2 ? -0.86100 -10.13500 -7.19400 1.000 34.59021 2 PHE A CA 1
ATOM 1507 C C . PHE B 1 2 ? 0.54200 -10.57300 -7.66600 1.000 34.56745 2 PHE A C 1
ATOM 1508 O O . PHE B 1 2 ? 1.21700 -11.37000 -6.99600 1.000 35.01095 2 PHE A O 1
ATOM 1516 N N . LYS B 1 3 ? 0.98700 -10.05300 -8.81100 1.000 31.64538 3 LYS A N 1
ATOM 1517 C CA . LYS B 1 3 ? 2.39600 -10.14500 -9.17400 1.000 33.95201 3 LYS A CA 1
ATOM 1518 C C . LYS B 1 3 ? 2.88400 -8.73800 -9.49900 1.000 28.86360 3 LYS A C 1
ATOM 1519 O O . LYS B 1 3 ? 2.24100 -8.02200 -10.27700 1.000 28.38077 3 LYS A O 1
ATOM 1525 N N . PRO B 1 4 ? 3.98800 -8.31200 -8.93700 1.000 27.06571 4 PRO A N 1
ATOM 1526 C CA . PRO B 1 4 ? 4.43500 -6.92800 -9.10300 1.000 23.55370 4 PRO A CA 1
ATOM 1527 C C . PRO B 1 4 ? 5.11800 -6.71900 -10.44600 1.000 25.82426 4 PRO A C 1
ATOM 1528 O O . PRO B 1 4 ? 6.32700 -6.49400 -10.54400 1.000 30.16366 4 PRO A O 1
ATOM 1532 N N . GLN B 1 5 ? 4.33700 -6.79900 -11.51600 1.000 28.74820 5 GLN A N 1
ATOM 1533 C CA . GLN B 1 5 ? 4.99500 -6.69900 -12.81700 1.000 27.15541 5 GLN A CA 1
ATOM 1534 C C . GLN B 1 5 ? 5.12300 -5.24600 -13.25300 1.000 23.83640 5 GLN A C 1
ATOM 1535 O O . GLN B 1 5 ? 4.20600 -4.44300 -13.03400 1.000 23.67794 5 GLN A O 1
ATOM 1541 N N . PRO B 1 6 ? 6.24000 -4.91700 -13.88200 1.000 21.45413 6 PRO A N 1
ATOM 1542 C CA . PRO B 1 6 ? 6.36000 -3.60400 -14.51000 1.000 28.55155 6 PRO A CA 1
ATOM 1543 C C . PRO B 1 6 ? 5.08100 -3.25000 -15.24100 1.000 25.38427 6 PRO A C 1
ATOM 1544 O O . PRO B 1 6 ? 4.49300 -4.08700 -15.92200 1.000 33.40141 6 PRO A O 1
ATOM 1548 N N . VAL B 1 7 ? 4.61000 -2.02400 -15.04500 1.000 27.59433 7 VAL A N 1
ATOM 1549 C CA . VAL B 1 7 ? 3.39600 -1.56600 -15.71600 1.000 30.01818 7 VAL A CA 1
ATOM 1550 C C . VAL B 1 7 ? 3.52400 -0.07800 -16.01600 1.000 23.82201 7 VAL A C 1
ATOM 1551 O O . VAL B 1 7 ? 4.07300 0.68500 -15.21900 1.000 22.83530 7 VAL A O 1
ATOM 1555 N N . THR B 1 8 ? 3.04000 0.31800 -17.18800 1.000 21.60924 8 THR A N 1
ATOM 1556 C CA . THR B 1 8 ? 2.96000 1.71500 -17.58400 1.000 23.83271 8 THR A CA 1
ATOM 1557 C C . THR B 1 8 ? 1.54400 2.22000 -17.32400 1.000 28.03121 8 THR A C 1
ATOM 1558 O O . THR B 1 8 ? 0.57700 1.70100 -17.90100 1.000 21.90750 8 THR A O 1
ATOM 1562 N N . LEU B 1 9 ? 1.42600 3.22700 -16.45400 1.000 26.56451 9 LEU A N 1
ATOM 1563 C CA . LEU B 1 9 ? 0.17600 3.93400 -16.22100 1.000 29.57418 9 LEU A CA 1
ATOM 1564 C C . LEU B 1 9 ? 0.27200 5.32600 -16.82000 1.000 25.98366 9 LEU A C 1
ATOM 1565 O O . LEU B 1 9 ? 1.32600 5.96200 -16.73400 1.000 28.89621 9 LEU A O 1
ATOM 1570 N N . ARG B 1 10 ? -0.81100 5.81500 -17.39500 1.000 27.39472 10 ARG A N 1
ATOM 1571 C CA . ARG B 1 10 ? -0.83600 7.11700 -17.99200 1.000 30.69439 10 ARG A CA 1
ATOM 1572 C C . ARG B 1 10 ? -2.10300 7.84200 -17.81000 1.000 26.81956 10 ARG A C 1
ATOM 1573 O O . ARG B 1 10 ? -3.11300 7.25800 -17.72600 1.000 28.60409 10 ARG A O 1
ATOM 1581 N N . ARG B 1 11 ? -2.03200 9.14200 -17.76600 1.000 23.15858 11 ARG A N 1
ATOM 1582 C CA . ARG B 1 11 ? -3.20100 10.01500 -17.60100 1.000 26.97129 11 ARG A CA 1
ATOM 1583 C C . ARG B 1 11 ? -2.90300 11.36700 -18.25800 1.000 35.78537 11 ARG A C 1
ATOM 1584 O O . ARG B 1 11 ? -2.37200 12.28400 -17.62300 1.000 34.61368 11 ARG A O 1
ATOM 1592 N N . GLY B 1 12 ? -3.28500 11.49400 -19.52400 1.000 34.60725 12 GLY A N 1
ATOM 1593 C CA . GLY B 1 12 ? -3.15500 12.77800 -20.18600 1.000 34.57575 12 GLY A CA 1
ATOM 1594 C C . GLY B 1 12 ? -1.73900 13.06000 -20.62600 1.000 30.55175 12 GLY A C 1
ATOM 1595 O O . GLY B 1 12 ? -1.13700 12.26800 -21.35700 1.000 39.67542 12 GLY A O 1
ATOM 1596 N N . ALA B 1 13 ? -1.19900 14.19100 -20.19900 1.000 24.09638 13 ALA A N 1
ATOM 1597 C CA . ALA B 1 13 ? 0.17500 14.53200 -20.50100 1.000 22.48308 13 ALA A CA 1
ATOM 1598 C C . ALA B 1 13 ? 1.14300 13.87400 -19.55100 1.000 29.41492 13 ALA A C 1
ATOM 1599 O O . ALA B 1 13 ? 2.31600 14.25000 -19.53400 1.000 33.48603 13 ALA A O 1
ATOM 1601 N N . LEU B 1 14 ? 0.66700 12.92400 -18.73900 1.000 36.51708 14 LEU A N 1
ATOM 1602 C CA . LEU B 1 14 ? 1.41300 12.33700 -17.62200 1.000 29.19825 14 LEU A CA 1
ATOM 1603 C C . LEU B 1 14 ? 1.53600 10.82900 -17.79900 1.000 32.65463 14 LEU A C 1
ATOM 1604 O O . LEU B 1 14 ? 0.53200 10.10200 -17.78900 1.000 35.04183 14 LEU A O 1
ATOM 1609 N N . CYS B 1 15 ? 2.77100 10.36000 -17.92900 1.000 30.46262 15 CYS A N 1
ATOM 1610 C CA . CYS B 1 15 ? 3.06200 8.96700 -18.23500 1.000 25.36800 15 CYS A CA 1
ATOM 1611 C C . CYS B 1 15 ? 4.08500 8.51000 -17.20000 1.000 24.38478 15 CYS A C 1
ATOM 1612 O O . CYS B 1 15 ? 5.26400 8.85700 -17.29300 1.000 28.47308 15 CYS A O 1
ATOM 1615 N N . LEU B 1 16 ? 3.69400 7.68000 -16.27400 1.000 20.81267 16 LEU A N 1
ATOM 1616 C CA . LEU B 1 16 ? 4.61600 7.07300 -15.35600 1.000 17.87030 16 LEU A CA 1
ATOM 1617 C C . LEU B 1 16 ? 4.99800 5.76100 -16.03600 1.000 20.45642 16 LEU A C 1
ATOM 1618 O O . LEU B 1 16 ? 4.17700 4.99700 -16.34700 1.000 21.72182 16 LEU A O 1
ATOM 1623 N N . GLU B 1 17 ? 6.26000 5.51800 -16.27200 1.000 19.37118 17 GLU A N 1
ATOM 1624 C CA . GLU B 1 17 ? 6.73400 4.38500 -16.97300 1.000 20.16870 17 GLU A CA 1
ATOM 1625 C C . GLU B 1 17 ? 7.88500 3.86700 -16.24000 1.000 19.54540 17 GLU A C 1
ATOM 1626 O O . GLU B 1 17 ? 8.53900 4.59900 -15.58300 1.000 19.98754 17 GLU A O 1
ATOM 1632 N N . PRO B 1 18 ? 8.13800 2.52600 -16.39100 1.000 17.19089 18 PRO A N 1
ATOM 1633 C CA . PRO B 1 18 ? 9.26400 2.02100 -15.63000 1.000 17.26894 18 PRO A CA 1
ATOM 1634 C C . PRO B 1 18 ? 10.54200 2.79800 -15.68900 1.000 16.96813 18 PRO A C 1
ATOM 1635 O O . PRO B 1 18 ? 10.70800 3.64400 -16.52100 1.000 17.89392 18 PRO A O 1
ATOM 1639 N N . LEU B 1 19 ? 11.42500 2.45800 -14.76500 1.000 15.65096 19 LEU A N 1
ATOM 1640 C CA . LEU B 1 19 ? 12.73200 3.01900 -14.58600 1.000 16.11876 19 LEU A CA 1
ATOM 1641 C C . LEU B 1 19 ? 13.66400 2.09300 -15.25800 1.000 20.67321 19 LEU A C 1
ATOM 1642 O O . LEU B 1 19 ? 13.57500 0.91000 -15.13100 1.000 21.18105 19 LEU A O 1
ATOM 1647 N N . ALA B 1 20 ? 14.56100 2.66800 -16.01200 1.000 21.91185 20 ALA A N 1
ATOM 1648 C CA . ALA B 1 20 ? 15.46800 1.92800 -16.76700 1.000 24.30662 20 ALA A CA 1
ATOM 1649 C C . ALA B 1 20 ? 16.73500 2.51600 -16.35500 1.000 22.06837 20 ALA A C 1
ATOM 1650 O O . ALA B 1 20 ? 16.73000 3.45300 -15.73500 1.000 21.12588 20 ALA A O 1
ATOM 1652 N N . GLU B 1 21 ? 17.83100 1.91200 -16.66900 1.000 20.77648 21 GLU A N 1
ATOM 1653 C CA . GLU B 1 21 ? 19.12400 2.40700 -16.22900 1.000 18.78581 21 GLU A CA 1
ATOM 1654 C C . GLU B 1 21 ? 19.54200 3.65800 -16.98900 1.000 24.80674 21 GLU A C 1
ATOM 1655 O O . GLU B 1 21 ? 20.31500 4.45200 -16.45600 1.000 32.58405 21 GLU A O 1
ATOM 1661 N N . ALA B 1 22 ? 19.01000 3.89000 -18.19500 1.000 30.51360 22 ALA A N 1
ATOM 1662 C CA . ALA B 1 22 ? 19.34200 5.10000 -18.95200 1.000 24.84189 22 ALA A CA 1
ATOM 1663 C C . ALA B 1 22 ? 18.67300 6.36000 -18.40300 1.000 24.92403 22 ALA A C 1
ATOM 1664 O O . ALA B 1 22 ? 19.14300 7.46700 -18.68500 1.000 29.39243 22 ALA A O 1
ATOM 1666 N N . ASP B 1 23 ? 17.59800 6.22700 -17.62900 1.000 22.53115 23 ASP A N 1
ATOM 1667 C CA . ASP B 1 23 ? 16.99000 7.40000 -17.00800 1.000 25.37228 23 ASP A CA 1
ATOM 1668 C C . ASP B 1 23 ? 17.84100 7.94400 -15.86400 1.000 26.59996 23 ASP A C 1
ATOM 1669 O O . ASP B 1 23 ? 17.79300 9.14400 -15.57600 1.000 20.81269 23 ASP A O 1
ATOM 1674 N N . LEU B 1 24 ? 18.63600 7.07800 -15.22200 1.000 30.67888 24 LEU A N 1
ATOM 1675 C CA . LEU B 1 24 ? 19.27300 7.41300 -13.94800 1.000 28.95431 24 LEU A CA 1
ATOM 1676 C C . LEU B 1 24 ? 20.17800 8.61300 -14.06800 1.000 26.43117 24 LEU A C 1
ATOM 1677 O O . LEU B 1 24 ? 20.33200 9.38100 -13.11200 1.000 28.84978 24 LEU A O 1
ATOM 1682 N N . VAL B 1 25 ? 20.81000 8.76900 -15.22200 1.000 22.51768 25 VAL A N 1
ATOM 1683 C CA . VAL B 1 25 ? 21.70300 9.89700 -15.41200 1.000 25.53075 25 VAL A CA 1
ATOM 1684 C C . VAL B 1 25 ? 20.90900 11.20500 -15.49100 1.000 23.84868 25 VAL A C 1
ATOM 1685 O O . VAL B 1 25 ? 21.34600 12.23600 -14.98200 1.000 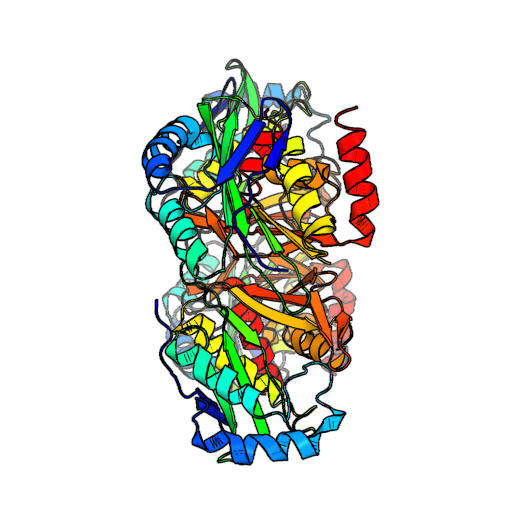24.40803 25 VAL A O 1
ATOM 1689 N N . GLU B 1 26 ? 19.71100 11.17600 -16.07500 1.000 24.87144 26 GLU A N 1
ATOM 1690 C CA . GLU B 1 26 ? 18.89600 12.37900 -16.12200 1.000 21.54184 26 GLU A CA 1
ATOM 1691 C C . GLU B 1 26 ? 18.24400 12.65300 -14.77800 1.000 25.69474 26 GLU A C 1
ATOM 1692 O O . GLU B 1 26 ? 17.90600 13.80100 -14.48000 1.000 27.91870 26 GLU A O 1
ATOM 1698 N N . LEU B 1 27 ? 18.07600 11.61700 -13.95500 1.000 25.81065 27 LEU A N 1
ATOM 1699 C CA . LEU B 1 27 ? 17.41300 11.75100 -12.66500 1.000 21.63316 27 LEU A CA 1
ATOM 1700 C C . LEU B 1 27 ? 18.34700 12.28600 -11.59200 1.000 25.22130 27 LEU A C 1
ATOM 1701 O O . LEU B 1 27 ? 17.90300 13.02300 -10.70800 1.000 27.17477 27 LEU A O 1
ATOM 1706 N N . LEU B 1 28 ? 19.62700 11.91400 -11.61700 1.000 24.64970 28 LEU A N 1
ATOM 1707 C CA . LEU B 1 28 ? 20.55800 12.55400 -10.69900 1.000 26.06103 28 LEU A CA 1
ATOM 1708 C C . LEU B 1 28 ? 20.70500 14.03600 -11.02300 1.000 30.64306 28 LEU A C 1
ATOM 1709 O O . LEU B 1 28 ? 20.73100 14.88000 -10.11800 1.000 30.14060 28 LEU A O 1
ATOM 1714 N N . SER B 1 29 ? 20.79100 14.36500 -12.31400 1.000 31.30619 29 SER A N 1
ATOM 1715 C CA . SER B 1 29 ? 20.83100 15.75500 -12.74800 1.000 27.52715 29 SER A CA 1
ATOM 1716 C C . SER B 1 29 ? 19.63200 16.53400 -12.22300 1.000 31.19952 29 SER A C 1
ATOM 1717 O O . SER B 1 29 ? 19.79000 17.49400 -11.45900 1.000 33.94066 29 SER A O 1
ATOM 1720 N N . LEU B 1 30 ? 18.41800 16.12900 -12.63100 1.000 26.51610 30 LEU A N 1
ATOM 1721 C CA . LEU B 1 30 ? 17.20100 16.81200 -12.19400 1.000 25.12860 30 LEU A CA 1
ATOM 1722 C C . LEU B 1 30 ? 17.13400 16.94900 -10.68100 1.000 27.30325 30 LEU A C 1
ATOM 1723 O O . LEU B 1 30 ? 16.56800 17.92100 -10.17000 1.000 25.57181 30 LEU A O 1
ATOM 1728 N N . ALA B 1 31 ? 17.72600 16.00000 -9.95100 1.000 27.92987 31 ALA A N 1
ATOM 1729 C CA . ALA B 1 31 ? 17.67700 16.04700 -8.49400 1.000 25.85786 31 ALA A CA 1
ATOM 1730 C C . ALA B 1 31 ? 18.59400 17.12500 -7.94100 1.000 28.04771 31 ALA A C 1
ATOM 1731 O O . ALA B 1 31 ? 18.22600 17.83300 -7.00300 1.000 33.43122 31 ALA A O 1
ATOM 1733 N N . GLU B 1 32 ? 19.79300 17.26600 -8.49700 1.000 29.75701 32 GLU A N 1
ATOM 1734 C CA . GLU B 1 32 ? 20.69000 18.30800 -8.01100 1.000 31.73884 32 GLU A CA 1
ATOM 1735 C C . GLU B 1 32 ? 20.12900 19.69400 -8.29400 1.000 34.90500 32 GLU A C 1
ATOM 1736 O O . GLU B 1 32 ? 20.41700 20.64600 -7.55700 1.000 41.47739 32 GLU A O 1
ATOM 1742 N N . ALA B 1 33 ? 19.31400 19.82600 -9.34100 1.000 35.55684 33 ALA A N 1
ATOM 1743 C CA . ALA B 1 33 ? 18.55700 21.05600 -9.54800 1.000 34.40878 33 ALA A CA 1
ATOM 1744 C C . ALA B 1 33 ? 17.71900 21.38800 -8.31600 1.000 30.85062 33 ALA A C 1
ATOM 1745 O O . ALA B 1 33 ? 17.93700 22.41100 -7.66000 1.000 36.75117 33 ALA A O 1
ATOM 1747 N N . ASN B 1 34 ? 16.77400 20.50900 -7.97400 1.000 24.11824 34 ASN A N 1
ATOM 1748 C CA . ASN B 1 34 ? 15.91300 20.68300 -6.81200 1.000 26.88185 34 ASN A CA 1
ATOM 1749 C C . ASN B 1 34 ? 16.52600 20.16900 -5.51800 1.000 28.47704 34 ASN A C 1
ATOM 1750 O O . ASN B 1 34 ? 15.79200 19.68500 -4.64500 1.000 22.98096 34 ASN A O 1
ATOM 1755 N N . ARG B 1 35 ? 17.82300 20.25100 -5.41500 1.000 27.56746 35 ARG A N 1
ATOM 1756 C CA . ARG B 1 35 ? 18.57000 19.87200 -4.26100 1.000 26.33728 35 ARG A CA 1
ATOM 1757 C C . ARG B 1 35 ? 18.01400 20.36900 -2.97100 1.000 32.21582 35 ARG A C 1
ATOM 1758 O O . ARG B 1 35 ? 18.17400 19.69000 -1.98800 1.000 39.53411 35 ARG A O 1
ATOM 1766 N N . GLN B 1 36 ? 17.41300 21.55900 -2.93600 1.000 30.58832 36 GLN A N 1
ATOM 1767 C CA . GLN B 1 36 ? 16.86700 22.10600 -1.69500 1.000 28.64350 36 GLN A CA 1
ATOM 1768 C C . GLN B 1 36 ? 15.46500 21.57700 -1.42500 1.000 23.69296 36 GLN A C 1
ATOM 1769 O O . GLN B 1 36 ? 15.11500 21.28400 -0.28500 1.000 21.82926 36 GLN A O 1
ATOM 1775 N N . SER B 1 37 ? 14.68100 21.41900 -2.42900 1.000 27.85276 37 SER A N 1
ATOM 1776 C CA . SER B 1 37 ? 13.33100 20.93800 -2.21100 1.000 26.16253 37 SER A CA 1
ATOM 1777 C C . SER B 1 37 ? 13.28300 19.44000 -1.89600 1.000 26.70916 37 SER A C 1
ATOM 1778 O O . SER B 1 37 ? 12.19000 18.86400 -1.79600 1.000 34.28896 37 SER A O 1
ATOM 1781 N N . LEU B 1 38 ? 14.43500 18.78200 -1.71900 1.000 25.51348 38 LEU A N 1
ATOM 1782 C CA . LEU B 1 38 ? 14.46700 17.34100 -1.49800 1.000 26.65158 38 LEU A CA 1
ATOM 1783 C C . LEU B 1 38 ? 15.20800 16.94900 -0.22200 1.000 26.15258 38 LEU A C 1
ATOM 1784 O O . LEU B 1 38 ? 15.52100 15.76900 -0.03400 1.000 30.25210 38 LEU A O 1
ATOM 1789 N N . ILE B 1 39 ? 15.47200 17.89900 0.67500 1.000 28.81960 39 ILE A N 1
ATOM 1790 C CA . ILE B 1 39 ? 16.36500 17.62800 1.79900 1.000 32.60454 39 ILE A CA 1
ATOM 1791 C C . ILE B 1 39 ? 15.80000 16.61500 2.80000 1.000 30.09921 39 ILE A C 1
ATOM 1792 O O . ILE B 1 39 ? 16.57600 15.99700 3.53900 1.000 24.48459 39 ILE A O 1
ATOM 1797 N N . TYR B 1 40 ? 14.47100 16.41900 2.84100 1.000 34.08520 40 TYR A N 1
ATOM 1798 C CA . TYR B 1 40 ? 13.83400 15.46600 3.74600 1.000 27.72210 40 TYR A CA 1
ATOM 1799 C C . TYR B 1 40 ? 13.82500 14.03500 3.19800 1.000 33.42408 40 TYR A C 1
ATOM 1800 O O . TYR B 1 40 ? 12.96800 13.24300 3.60800 1.000 33.64575 40 TYR A O 1
ATOM 1809 N N . MET B 1 41 ? 14.72300 13.68500 2.28200 1.000 28.99552 41 MET A N 1
ATOM 1810 C CA . MET B 1 41 ? 14.77700 12.34800 1.71000 1.000 28.90809 41 MET A CA 1
ATOM 1811 C C . MET B 1 41 ? 16.22100 11.88900 1.63300 1.000 31.55904 41 MET A C 1
ATOM 1812 O O . MET B 1 41 ? 17.09800 12.63300 1.18000 1.000 35.23731 41 MET A O 1
ATOM 1817 N N . ASN B 1 42 ? 16.45500 10.66500 2.09100 1.000 32.97118 42 ASN A N 1
ATOM 1818 C CA . ASN B 1 42 ? 17.72400 9.97700 1.92900 1.000 27.60621 42 ASN A CA 1
ATOM 1819 C C . ASN B 1 42 ? 17.73700 9.31100 0.56300 1.000 39.39567 42 ASN A C 1
ATOM 1820 O O . ASN B 1 42 ? 16.71800 8.76900 0.12100 1.000 42.68942 42 ASN A O 1
ATOM 1825 N N . GLY B 1 43 ? 18.88200 9.35600 -0.11400 1.000 37.61411 43 GLY A N 1
ATOM 1826 C CA . GLY B 1 43 ? 18.98700 8.71200 -1.40500 1.000 28.24361 43 GLY A CA 1
ATOM 1827 C C . GLY B 1 43 ? 19.12000 9.60900 -2.63000 1.000 36.09951 43 GLY A C 1
ATOM 1828 O O . GLY B 1 43 ? 20.01500 9.38000 -3.45200 1.000 37.86793 43 GLY A O 1
ATOM 1829 N N . PRO B 1 44 ? 18.26900 10.64900 -2.78100 1.000 34.78710 44 PRO A N 1
ATOM 1830 C CA . PRO B 1 44 ? 17.92600 11.12200 -4.14100 1.000 30.18343 44 PRO A CA 1
ATOM 1831 C C . PRO B 1 44 ? 19.06500 11.74900 -4.93700 1.000 27.89611 44 PRO A C 1
ATOM 1832 O O . PRO B 1 44 ? 18.97500 11.73600 -6.16600 1.000 27.92403 44 PRO A O 1
ATOM 1836 N N . LEU B 1 45 ? 20.11100 12.30600 -4.31900 1.000 32.43607 45 LEU A N 1
ATOM 1837 C CA . LEU B 1 45 ? 21.23400 12.85700 -5.08400 1.000 32.14796 45 LEU A CA 1
ATOM 1838 C C . LEU B 1 45 ? 22.35100 11.84200 -5.29500 1.000 36.69875 45 LEU A C 1
ATOM 1839 O O . LEU B 1 45 ? 23.46400 12.21900 -5.69100 1.000 36.99551 45 LEU A O 1
ATOM 1844 N N . ARG B 1 46 ? 22.07600 10.57100 -5.02800 1.000 38.98278 46 ARG A N 1
ATOM 1845 C CA . ARG B 1 46 ? 23.03200 9.48900 -5.21000 1.000 40.01008 46 ARG A CA 1
ATOM 1846 C C . ARG B 1 46 ? 22.50900 8.56500 -6.30000 1.000 33.44845 46 ARG A C 1
ATOM 1847 O O . ARG B 1 46 ? 21.51200 7.85300 -6.07700 1.000 28.96876 46 ARG A O 1
ATOM 1855 N N . PRO B 1 47 ? 23.13200 8.55100 -7.48800 1.000 29.81522 47 PRO A N 1
ATOM 1856 C CA . PRO B 1 47 ? 22.58100 7.75800 -8.59400 1.000 28.80149 47 PRO A CA 1
ATOM 1857 C C . PRO B 1 47 ? 22.24400 6.35400 -8.17400 1.000 29.76781 47 PRO A C 1
ATOM 1858 O O . PRO B 1 47 ? 21.17900 5.85200 -8.54300 1.000 29.18571 47 PRO A O 1
ATOM 1862 N N . ASP B 1 48 ? 23.08800 5.73000 -7.34900 1.000 27.73082 48 ASP A N 1
ATOM 1863 C CA . ASP B 1 48 ? 22.84600 4.33700 -7.03100 1.000 23.73285 48 ASP A CA 1
ATOM 1864 C C . ASP B 1 48 ? 21.63000 4.15000 -6.13700 1.000 23.14647 48 ASP A C 1
ATOM 1865 O O . ASP B 1 48 ? 21.17900 3.01600 -5.98600 1.000 31.98926 48 ASP A O 1
ATOM 1870 N N . TRP B 1 49 ? 21.03000 5.20600 -5.59400 1.000 20.81928 49 TRP A N 1
ATOM 1871 C CA . TRP B 1 49 ? 19.75600 4.95500 -4.92800 1.000 21.57183 49 TRP A CA 1
ATOM 1872 C C . TRP B 1 49 ? 18.65100 4.60300 -5.93000 1.000 23.60998 49 TRP A C 1
ATOM 1873 O O . TRP B 1 49 ? 17.69600 3.89900 -5.56400 1.000 24.06936 49 TRP A O 1
ATOM 1884 N N . TYR B 1 50 ? 18.77500 5.05900 -7.18500 1.000 23.83588 50 TYR A N 1
ATOM 1885 C CA . TYR B 1 50 ? 17.88100 4.64800 -8.27000 1.000 23.83988 50 TYR A CA 1
ATOM 1886 C C . TYR B 1 50 ? 18.19900 3.22900 -8.76300 1.000 27.72066 50 TYR A C 1
ATOM 1887 O O . TYR B 1 50 ? 17.32500 2.34800 -8.77900 1.000 21.22796 50 TYR A O 1
ATOM 1896 N N . ARG B 1 51 ? 19.44700 3.00600 -9.19700 1.000 24.07111 51 ARG A N 1
ATOM 1897 C CA . ARG B 1 51 ? 19.97100 1.68300 -9.48800 1.000 18.62621 51 ARG A CA 1
ATOM 1898 C C . ARG B 1 51 ? 19.45200 0.64700 -8.50700 1.000 23.71374 51 ARG A C 1
ATOM 1899 O O . ARG B 1 51 ? 19.10600 -0.46900 -8.89600 1.000 30.37628 51 ARG A O 1
ATOM 1907 N N . GLN B 1 52 ? 19.37100 1.02200 -7.23200 1.000 27.78384 52 GLN A N 1
ATOM 1908 C CA . GLN B 1 52 ? 18.93300 0.08700 -6.20300 1.000 28.46440 52 GLN A CA 1
ATOM 1909 C C . GLN B 1 52 ? 17.49200 -0.37800 -6.43000 1.000 30.27734 52 GLN A C 1
ATOM 1910 O O . GLN B 1 52 ? 17.17100 -1.54800 -6.18600 1.000 33.43054 52 GLN A O 1
ATOM 1916 N N . GLY B 1 53 ? 16.61700 0.50500 -6.91000 1.000 28.75059 53 GLY A N 1
ATOM 1917 C CA . GLY B 1 53 ? 15.25600 0.09700 -7.20500 1.000 27.92159 53 GLY A CA 1
ATOM 1918 C C . GLY B 1 53 ? 15.15700 -0.72500 -8.47800 1.000 31.73578 53 GLY A C 1
ATOM 1919 O O . GLY B 1 53 ? 14.36900 -1.67300 -8.56500 1.000 31.12142 53 GLY A O 1
ATOM 1920 N N . LEU B 1 54 ? 15.94800 -0.35400 -9.48300 1.000 28.70394 54 LEU A N 1
ATOM 1921 C CA . LEU B 1 54 ? 16.07800 -1.19300 -10.66600 1.000 23.97598 54 LEU A CA 1
ATOM 1922 C C . LEU B 1 54 ? 16.49300 -2.60600 -10.29100 1.000 30.57563 54 LEU A C 1
ATOM 1923 O O . LEU B 1 54 ? 15.95800 -3.58600 -10.82600 1.000 29.57142 54 LEU A O 1
ATOM 1928 N N . ALA B 1 55 ? 17.44500 -2.73000 -9.36600 1.000 27.05003 55 ALA A N 1
ATOM 1929 C CA . ALA B 1 55 ? 17.94400 -4.05100 -9.00700 1.000 32.02344 55 ALA A CA 1
ATOM 1930 C C . ALA B 1 55 ? 16.86600 -4.86300 -8.30500 1.000 40.06541 55 ALA A C 1
ATOM 1931 O O . ALA B 1 55 ? 16.58200 -6.00500 -8.68900 1.000 42.97417 55 ALA A O 1
ATOM 1933 N N . GLU B 1 56 ? 16.22900 -4.27600 -7.29200 1.000 34.81278 56 GLU A N 1
ATOM 1934 C CA . GLU B 1 56 ? 15.11200 -4.93600 -6.62600 1.000 36.69663 56 GLU A CA 1
ATOM 1935 C C . GLU B 1 56 ? 13.88500 -5.09300 -7.52500 1.000 40.13253 56 GLU A C 1
ATOM 1936 O O . GLU B 1 56 ? 12.90700 -5.72400 -7.10100 1.000 42.90576 56 GLU A O 1
ATOM 1942 N N . GLN B 1 57 ? 13.89400 -4.50700 -8.73000 1.000 37.64547 57 GLN A N 1
ATOM 1943 C CA . GLN B 1 57 ? 12.85600 -4.81100 -9.70900 1.000 30.84189 57 GLN A CA 1
ATOM 1944 C C . GLN B 1 57 ? 12.90400 -6.27500 -10.11000 1.000 34.88565 57 GLN A C 1
ATOM 1945 O O . GLN B 1 57 ? 11.86400 -6.91400 -10.29400 1.000 32.77893 57 GLN A O 1
ATOM 1951 N N . ARG B 1 58 ? 14.11000 -6.81900 -10.24200 1.000 37.91552 58 ARG A N 1
ATOM 1952 C CA . ARG B 1 58 ? 14.30100 -8.21400 -10.60100 1.000 37.77750 58 ARG A CA 1
ATOM 1953 C C . ARG B 1 58 ? 14.16400 -9.14600 -9.40400 1.000 45.03775 58 ARG A C 1
ATOM 1954 O O . ARG B 1 58 ? 13.86100 -10.33200 -9.57800 1.000 48.06534 58 ARG A O 1
ATOM 1962 N N . GLU B 1 59 ? 14.38200 -8.64000 -8.19600 1.000 44.01290 59 GLU A N 1
ATOM 1963 C CA . GLU B 1 59 ? 14.19300 -9.42300 -6.98900 1.000 43.42205 59 GLU A CA 1
ATOM 1964 C C . GLU B 1 59 ? 12.75500 -9.40000 -6.51000 1.000 38.27429 59 GLU A C 1
ATOM 1965 O O . GLU B 1 59 ? 12.43300 -10.06300 -5.51600 1.000 39.13771 59 GLU A O 1
ATOM 1971 N N . GLY B 1 60 ? 11.89900 -8.63900 -7.18700 1.000 36.65519 60 GLY A N 1
ATOM 1972 C CA . GLY B 1 60 ? 10.49000 -8.56800 -6.87300 1.000 43.45860 60 GLY A CA 1
ATOM 1973 C C . GLY B 1 60 ? 10.12500 -7.67400 -5.71500 1.000 33.87908 60 GLY A C 1
ATOM 1974 O O . GLY B 1 60 ? 8.96500 -7.68900 -5.28700 1.000 26.27888 60 GLY A O 1
ATOM 1975 N N . GLN B 1 61 ? 11.06700 -6.89100 -5.19800 1.000 32.93739 61 GLN A N 1
ATOM 1976 C CA . GLN B 1 61 ? 10.83200 -6.10300 -3.99800 1.000 36.47418 61 GLN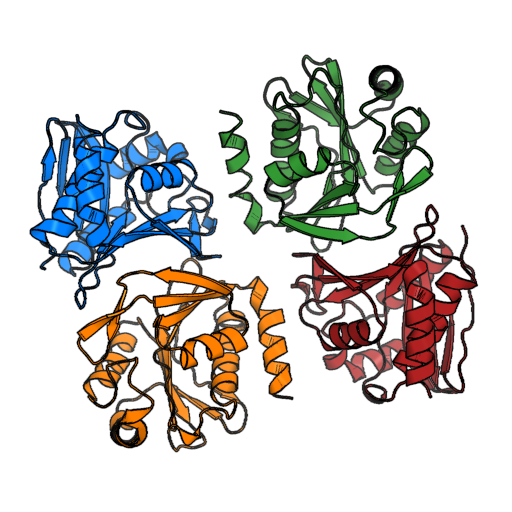 A CA 1
ATOM 1977 C C . GLN B 1 61 ? 10.38500 -4.66800 -4.29100 1.000 31.82549 61 GLN A C 1
ATOM 1978 O O . GLN B 1 61 ? 9.92800 -3.98000 -3.36900 1.000 28.17665 61 GLN A O 1
ATOM 1984 N N . ALA B 1 62 ? 10.46200 -4.21500 -5.54400 1.000 28.17374 62 ALA A N 1
ATOM 1985 C CA . ALA B 1 62 ? 9.96000 -2.88900 -5.87600 1.000 29.62578 62 ALA A CA 1
ATOM 1986 C C . ALA B 1 62 ? 9.69900 -2.76900 -7.37600 1.000 36.46230 62 ALA A C 1
ATOM 1987 O O . ALA B 1 62 ? 10.49600 -3.23800 -8.19100 1.000 43.82574 62 ALA A O 1
ATOM 1989 N N . VAL B 1 63 ? 8.58200 -2.13700 -7.73300 1.000 31.54289 63 VAL A N 1
ATOM 1990 C CA . VAL B 1 63 ? 8.34800 -1.62500 -9.08200 1.000 30.68344 63 VAL A CA 1
ATOM 1991 C C . VAL B 1 63 ? 8.56000 -0.11600 -9.02900 1.000 27.19698 63 VAL A C 1
ATOM 1992 O O . VAL B 1 63 ? 8.05200 0.55300 -8.12300 1.000 32.43779 63 VAL A O 1
ATOM 1996 N N . ILE B 1 64 ? 9.29300 0.42800 -9.99100 1.000 26.15508 64 ILE A N 1
ATOM 1997 C CA . ILE B 1 64 ? 9.96400 1.70400 -9.79200 1.000 21.15063 64 ILE A CA 1
ATOM 1998 C C . ILE B 1 64 ? 9.78100 2.59000 -11.02200 1.000 17.74714 64 ILE A C 1
ATOM 1999 O O . ILE B 1 64 ? 10.13100 2.19300 -12.13400 1.000 19.33963 64 ILE A O 1
ATOM 2004 N N . TYR B 1 65 ? 9.23900 3.79300 -10.82500 1.000 19.58253 65 TYR A N 1
ATOM 2005 C CA . TYR B 1 65 ? 8.69300 4.60200 -11.91700 1.000 23.81910 65 TYR A CA 1
ATOM 2006 C C . TYR B 1 65 ? 9.40600 5.93300 -12.12600 1.000 19.87837 65 TYR A C 1
ATOM 2007 O O . TYR B 1 65 ? 9.57900 6.71400 -11.18100 1.000 15.58087 65 TYR A O 1
ATOM 2016 N N . ALA B 1 66 ? 9.76300 6.20700 -13.38100 1.000 13.86312 66 ALA A N 1
ATOM 2017 C CA . ALA B 1 66 ? 10.17100 7.54300 -13.78800 1.000 19.02313 66 ALA A CA 1
ATOM 2018 C C . ALA B 1 66 ? 8.94100 8.32900 -14.25600 1.000 20.11337 66 ALA A C 1
ATOM 2019 O O . ALA B 1 66 ? 8.17700 7.85200 -15.10300 1.000 21.13484 66 ALA A O 1
ATOM 2021 N N . VAL B 1 67 ? 8.73300 9.51900 -13.69300 1.000 20.03112 67 VAL A N 1
ATOM 2022 C CA . VAL B 1 67 ? 7.55400 10.32600 -14.00300 1.000 26.67378 67 VAL A CA 1
ATOM 2023 C C . VAL B 1 67 ? 7.88600 11.31800 -15.10500 1.000 30.10876 67 VAL A C 1
ATOM 2024 O O . VAL B 1 67 ? 8.82500 12.11300 -14.98200 1.000 26.35509 67 VAL A O 1
ATOM 2028 N N . ARG B 1 68 ? 7.12500 11.29600 -16.16800 1.000 32.06706 68 ARG A N 1
ATOM 2029 C CA . ARG B 1 68 ? 7.35400 12.12200 -17.30500 1.000 29.04208 68 ARG A CA 1
ATOM 2030 C C . ARG B 1 68 ? 6.16800 12.95500 -17.62000 1.000 33.15162 68 ARG A C 1
ATOM 2031 O O . ARG B 1 68 ? 5.08400 12.58000 -17.38600 1.000 31.73005 68 ARG A O 1
ATOM 2039 N N . GLN B 1 69 ? 6.41100 14.10600 -18.18500 1.000 35.27046 69 GLN A N 1
ATOM 2040 C CA . GLN B 1 69 ? 5.37600 14.99100 -18.56500 1.000 34.72382 69 GLN A CA 1
ATOM 2041 C C . GLN B 1 69 ? 5.50400 15.17900 -20.02400 1.000 36.44012 69 GLN A C 1
ATOM 2042 O O . GLN B 1 69 ? 6.17400 16.02300 -20.50400 1.000 32.17325 69 GLN A O 1
ATOM 2048 N N . ASP B 1 70 ? 4.81600 14.29900 -20.69200 1.000 39.64588 70 ASP A N 1
ATOM 2049 C CA . ASP B 1 70 ? 4.79200 14.13100 -22.10600 1.000 41.92049 70 ASP A CA 1
ATOM 2050 C C . ASP B 1 70 ? 6.11100 13.63100 -22.34200 1.000 37.29394 70 ASP A C 1
ATOM 2051 O O . ASP B 1 70 ? 6.30500 12.46300 -22.34800 1.000 35.48569 70 ASP A O 1
ATOM 2056 N N . HIS B 1 71 ? 7.03000 14.53700 -22.50600 1.000 34.26819 71 HIS A N 1
ATOM 2057 C CA . HIS B 1 71 ? 8.34200 14.15000 -22.87300 1.000 38.87929 71 HIS A CA 1
ATOM 2058 C C . HIS B 1 71 ? 9.48900 14.40300 -21.95800 1.000 37.87898 71 HIS A C 1
ATOM 2059 O O . HIS B 1 71 ? 10.50800 13.80000 -22.14300 1.000 38.95752 71 HIS A O 1
ATOM 2066 N N . ALA B 1 72 ? 9.33600 15.26900 -20.98500 1.000 32.24689 72 ALA A N 1
ATOM 2067 C CA . ALA B 1 72 ? 10.43900 15.60700 -20.15000 1.000 30.36600 72 ALA A CA 1
ATOM 2068 C C . ALA B 1 72 ? 10.40900 14.77100 -19.01300 1.000 30.76585 72 ALA A C 1
ATOM 2069 O O . ALA B 1 72 ? 9.40600 14.57900 -18.45100 1.000 32.31437 72 ALA A O 1
ATOM 2071 N N . LEU B 1 73 ? 11.56000 14.27300 -18.66000 1.000 30.65348 73 LEU A N 1
ATOM 2072 C CA . LEU B 1 73 ? 11.68300 13.45100 -17.46400 1.000 24.97381 73 LEU A CA 1
ATOM 2073 C C . LEU B 1 73 ? 11.51400 14.35900 -16.25700 1.000 24.16054 73 LEU A C 1
ATOM 2074 O O . LEU B 1 73 ? 12.40500 15.14200 -15.92400 1.000 23.53379 73 LEU A O 1
ATOM 2079 N N . VAL B 1 74 ? 10.36200 14.28800 -15.60800 1.000 32.63865 74 VAL A N 1
ATOM 2080 C CA . VAL B 1 74 ? 9.99600 15.29200 -14.61800 1.000 32.47600 74 VAL A CA 1
ATOM 2081 C C . VAL B 1 74 ? 10.12900 14.80200 -13.16800 1.000 25.14315 74 VAL A C 1
ATOM 2082 O O . VAL B 1 74 ? 10.25300 15.63900 -12.26100 1.000 18.92819 74 VAL A O 1
ATOM 2086 N N . GLY B 1 75 ? 10.13200 13.49600 -12.91800 1.000 25.75006 75 GLY A N 1
ATOM 2087 C CA . GLY B 1 75 ? 10.36300 13.02200 -11.56300 1.000 29.33709 75 GLY A CA 1
ATOM 2088 C C . GLY B 1 75 ? 10.48100 11.51300 -11.46200 1.000 24.79777 75 GLY A C 1
ATOM 2089 O O . GLY B 1 75 ? 10.69200 10.81400 -12.46000 1.000 19.21789 75 GLY A O 1
ATOM 2090 N N . THR B 1 76 ? 10.36100 11.02900 -10.21900 1.000 21.59281 76 THR A N 1
ATOM 2091 C CA . THR B 1 76 ? 10.26600 9.60600 -9.92200 1.000 20.05237 76 THR A CA 1
ATOM 2092 C C . THR B 1 76 ? 9.27700 9.38500 -8.78800 1.000 18.95645 76 THR A C 1
ATOM 2093 O O . THR B 1 76 ? 8.95300 10.30600 -8.04200 1.000 21.77374 76 THR A O 1
ATOM 2097 N N . THR B 1 77 ? 8.80100 8.14600 -8.67700 1.000 15.96027 77 THR A N 1
ATOM 2098 C CA . THR B 1 77 ? 7.92200 7.68000 -7.61400 1.000 16.14076 77 THR A CA 1
ATOM 2099 C C . THR B 1 77 ? 7.85000 6.17000 -7.75200 1.000 17.63086 77 THR A C 1
ATOM 2100 O O . THR B 1 77 ? 7.83100 5.67600 -8.87600 1.000 22.91791 77 THR A O 1
ATOM 2104 N N . ARG B 1 78 ? 7.93400 5.45300 -6.66200 1.000 16.30381 78 ARG A N 1
ATOM 2105 C CA . ARG B 1 78 ? 8.01100 4.01700 -6.63800 1.000 15.98704 78 ARG A CA 1
ATOM 2106 C C . ARG B 1 78 ? 7.01900 3.27700 -5.76500 1.000 20.46295 78 ARG A C 1
ATOM 2107 O O . ARG B 1 78 ? 6.28200 3.86500 -5.05100 1.000 21.67832 78 ARG A O 1
ATOM 2115 N N . PHE B 1 79 ? 7.04400 1.95600 -5.85500 1.000 28.41888 79 PHE A N 1
ATOM 2116 C CA . PHE B 1 79 ? 6.23300 1.03100 -5.09100 1.000 23.89569 79 PHE A CA 1
ATOM 2117 C C . PHE B 1 79 ? 7.19300 0.19900 -4.36000 1.000 25.51572 79 PHE A C 1
ATOM 2118 O O . PHE B 1 79 ? 8.16500 -0.10600 -4.89600 1.000 25.65894 79 PHE A O 1
ATOM 2126 N N . PHE B 1 80 ? 6.89600 -0.19400 -3.14200 1.000 30.01283 80 PHE A N 1
ATOM 2127 C CA . PHE B 1 80 ? 7.72000 -1.10000 -2.39500 1.000 28.73608 80 PHE A CA 1
ATOM 2128 C C . PHE B 1 80 ? 7.08600 -1.72200 -1.20500 1.000 27.06524 80 PHE A C 1
ATOM 2129 O O . PHE B 1 80 ? 5.92800 -1.70100 -1.06100 1.000 24.77377 80 PHE A O 1
ATOM 2137 N N . ASP B 1 81 ? 7.87900 -2.30100 -0.36500 1.000 28.85303 81 ASP A N 1
ATOM 2138 C CA . ASP B 1 81 ? 7.40400 -2.97100 0.82200 1.000 26.21483 81 ASP A CA 1
ATOM 2139 C C . ASP B 1 81 ? 6.23600 -3.81000 0.56900 1.000 29.07901 81 ASP A C 1
ATOM 2140 O O . ASP B 1 81 ? 5.19300 -3.62900 1.10200 1.000 26.89501 81 ASP A O 1
ATOM 2145 N N . PHE B 1 82 ? 6.44700 -4.77200 -0.28100 1.000 28.92745 82 PHE A N 1
ATOM 2146 C CA . PHE B 1 82 ? 5.41900 -5.65000 -0.67300 1.000 26.88448 82 PHE A CA 1
ATOM 2147 C C . PHE B 1 82 ? 5.22900 -6.72200 0.30700 1.000 29.60147 82 PHE A C 1
ATOM 2148 O O . PHE B 1 82 ? 6.12900 -7.41900 0.62900 1.000 34.87275 82 PHE A O 1
ATOM 2156 N N . MET B 1 83 ? 4.02500 -6.83600 0.79400 1.000 21.65906 83 MET A N 1
ATOM 2157 C CA . MET B 1 83 ? 3.63600 -7.94300 1.64400 1.000 18.34244 83 MET A CA 1
ATOM 2158 C C . MET B 1 83 ? 2.63300 -8.79000 0.89300 1.000 23.45356 83 MET A C 1
ATOM 2159 O O . MET B 1 83 ? 1.49100 -8.35600 0.70100 1.000 26.39505 83 MET A O 1
ATOM 2164 N N . PRO B 1 84 ? 2.99200 -9.95200 0.43700 1.000 21.81656 84 PRO A N 1
ATOM 2165 C CA . PRO B 1 84 ? 2.09500 -10.67600 -0.46300 1.000 23.27507 84 PRO A CA 1
ATOM 2166 C C . PRO B 1 84 ? 1.01700 -11.43400 0.30000 1.000 25.96557 84 PRO A C 1
ATOM 2167 O O . PRO B 1 84 ? -0.13600 -11.51000 -0.14300 1.000 27.41620 84 PRO A O 1
ATOM 2171 N N . GLY B 1 85 ? 1.37600 -11.98600 1.46200 1.000 22.67222 85 GLY A N 1
ATOM 2172 C CA . GLY B 1 85 ? 0.47500 -12.84300 2.21800 1.000 21.28504 85 GLY A CA 1
ATOM 2173 C C . GLY B 1 85 ? -0.87500 -12.22200 2.51800 1.000 26.36271 85 GLY A C 1
ATOM 2174 O O . GLY B 1 85 ? -1.77700 -12.90500 3.01500 1.000 27.44166 85 GLY A O 1
ATOM 2175 N N . LEU B 1 86 ? -1.03700 -10.92900 2.19700 1.000 24.88892 86 LEU A N 1
ATOM 2176 C CA . LEU B 1 86 ? -2.22200 -10.18000 2.59100 1.000 23.87570 86 LEU A CA 1
ATOM 2177 C C . LEU B 1 86 ? -3.11200 -9.88800 1.38900 1.000 23.86681 86 LEU A C 1
ATOM 2178 O O . LEU B 1 86 ? -4.31200 -10.18800 1.44700 1.000 23.28191 86 LEU A O 1
ATOM 2183 N N . PRO B 1 87 ? -2.60700 -9.24500 0.30900 1.000 30.63968 87 PRO A N 1
ATOM 2184 C CA . PRO B 1 87 ? -1.33600 -8.54500 0.11800 1.000 23.03936 87 PRO A CA 1
ATOM 2185 C C . PRO B 1 87 ? -1.47500 -7.04000 0.39800 1.000 23.51419 87 PRO A C 1
ATOM 2186 O O . PRO B 1 87 ? -2.57900 -6.50900 0.59000 1.000 19.53609 87 PRO A O 1
ATOM 2190 N N . ALA B 1 88 ? -0.34300 -6.34900 0.38300 1.000 20.87576 88 ALA A N 1
ATOM 2191 C CA . ALA B 1 88 ? -0.31800 -4.93700 0.71500 1.000 19.89497 88 ALA A CA 1
ATOM 2192 C C . ALA B 1 88 ? 1.03500 -4.37800 0.31300 1.000 22.22047 88 ALA A C 1
ATOM 2193 O O . ALA B 1 88 ? 2.01300 -5.11700 0.17300 1.000 20.94630 88 ALA A O 1
ATOM 2195 N N . VAL B 1 89 ? 1.08700 -3.05500 0.15900 1.000 21.85614 89 VAL A N 1
ATOM 2196 C CA . VAL B 1 89 ? 2.17500 -2.40400 -0.55300 1.000 22.71703 89 VAL A CA 1
ATOM 2197 C C . VAL B 1 89 ? 2.52900 -1.09000 0.12900 1.000 20.79070 89 VAL A C 1
ATOM 2198 O O . VAL B 1 89 ? 1.79300 -0.58300 0.97800 1.000 22.33041 89 VAL A O 1
ATOM 2202 N N . GLU B 1 90 ? 3.68000 -0.54600 -0.24600 1.000 20.97504 90 GLU A N 1
ATOM 2203 C CA . GLU B 1 90 ? 3.98900 0.85100 0.01600 1.000 26.46453 90 GLU A CA 1
ATOM 2204 C C . GLU B 1 90 ? 4.01400 1.63400 -1.28900 1.000 23.32534 90 GLU A C 1
ATOM 2205 O O . GLU B 1 90 ? 4.20300 1.07500 -2.36800 1.000 23.29125 90 GLU A O 1
ATOM 2211 N N . ILE B 1 91 ? 3.76500 2.93500 -1.17500 1.000 22.34478 91 ILE A N 1
ATOM 2212 C CA . ILE B 1 91 ? 4.06000 3.91400 -2.21400 1.000 27.22830 91 ILE A CA 1
ATOM 2213 C C . ILE B 1 91 ? 5.01100 4.93200 -1.59900 1.000 28.49946 91 ILE A C 1
ATOM 2214 O O . ILE B 1 91 ? 4.91700 5.23500 -0.40300 1.000 27.54243 91 ILE A O 1
ATOM 2219 N N . GLY B 1 92 ? 5.95200 5.42200 -2.39500 1.000 22.44563 92 GLY A N 1
ATOM 2220 C CA . GLY B 1 92 ? 6.94600 6.31900 -1.85700 1.000 24.49363 92 GLY A CA 1
ATOM 2221 C C . GLY B 1 92 ? 8.00100 6.61300 -2.89100 1.000 21.77585 92 GLY A C 1
ATOM 2222 O O . GLY B 1 92 ? 7.79700 6.37600 -4.07900 1.000 23.65930 92 GLY A O 1
ATOM 2223 N N . GLY B 1 93 ? 9.12900 7.15000 -2.43900 1.000 18.73589 93 GLY A N 1
ATOM 2224 C CA . GLY B 1 93 ? 10.20500 7.47200 -3.34400 1.000 13.28883 93 GLY A CA 1
ATOM 2225 C C . GLY B 1 93 ? 9.71900 8.53300 -4.30000 1.000 23.47829 93 GLY A C 1
ATOM 2226 O O . GLY B 1 93 ? 10.36900 8.81600 -5.31700 1.000 22.17969 93 GLY A O 1
ATOM 2227 N N . THR B 1 94 ? 8.55500 9.11100 -3.98800 1.000 19.93980 94 THR A N 1
ATOM 2228 C CA . THR B 1 94 ? 8.00900 10.16400 -4.82200 1.000 16.02820 94 THR A CA 1
ATOM 2229 C C . THR B 1 94 ? 8.83900 11.42000 -4.66900 1.000 21.72733 94 THR A C 1
ATOM 2230 O O . THR B 1 94 ? 9.15500 11.85100 -3.55200 1.000 23.55123 94 THR A O 1
ATOM 2234 N N . TRP B 1 95 ? 9.22700 11.98600 -5.80300 1.000 23.59484 95 TRP A N 1
ATOM 2235 C CA . TRP B 1 95 ? 9.62000 13.38100 -5.82000 1.000 25.10533 95 TRP A CA 1
ATOM 2236 C C . TRP B 1 95 ? 9.45500 13.90300 -7.23400 1.000 24.10372 95 TRP A C 1
ATOM 2237 O O . TRP B 1 95 ? 9.76800 13.20800 -8.20500 1.000 23.27244 95 TRP A O 1
ATOM 2248 N N . LEU B 1 96 ? 8.89100 15.09500 -7.32900 1.000 26.13037 96 LEU A N 1
ATOM 2249 C CA . LEU B 1 96 ? 8.76800 15.85100 -8.55700 1.000 25.76978 96 LEU A CA 1
ATOM 2250 C C . LEU B 1 96 ? 9.59100 17.11900 -8.43800 1.000 27.96699 96 LEU A C 1
ATOM 2251 O O . LEU B 1 96 ? 9.68100 17.71300 -7.36200 1.000 23.54267 96 LEU A O 1
ATOM 2256 N N . ALA B 1 97 ? 10.17800 17.52800 -9.56300 1.000 32.41440 97 ALA A N 1
ATOM 2257 C CA . ALA B 1 97 ? 10.83800 18.81900 -9.64600 1.000 20.03408 97 ALA A CA 1
ATOM 2258 C C . ALA B 1 97 ? 9.90700 19.90000 -9.12800 1.000 27.52346 97 ALA A C 1
ATOM 2259 O O . ALA B 1 97 ? 8.70500 19.89500 -9.42000 1.000 26.64157 97 ALA A O 1
ATOM 2261 N N . GLU B 1 98 ? 10.47700 20.80300 -8.32300 1.000 29.38701 98 GLU A N 1
ATOM 2262 C CA . GLU B 1 98 ? 9.79700 21.95500 -7.73800 1.000 27.76742 98 GLU A CA 1
ATOM 2263 C C . GLU B 1 98 ? 8.66100 22.50900 -8.57800 1.000 29.26354 98 GLU A C 1
ATOM 2264 O O . GLU B 1 98 ? 7.57600 22.78900 -8.06300 1.000 29.63435 98 GLU A O 1
ATOM 2270 N N . ASP B 1 99 ? 8.90400 22.64500 -9.87900 1.000 31.27483 99 ASP A N 1
ATOM 2271 C CA . ASP B 1 99 ? 8.03300 23.41800 -10.74300 1.000 26.16466 99 ASP A CA 1
ATOM 2272 C C . ASP B 1 99 ? 6.64800 22.80900 -10.86000 1.000 29.03957 99 ASP A C 1
ATOM 2273 O O . ASP B 1 99 ? 5.69900 23.50200 -11.24500 1.000 34.06223 99 ASP A O 1
ATOM 2278 N N . ARG B 1 100 ? 6.49700 21.53400 -10.54000 1.000 28.53434 100 ARG A N 1
ATOM 2279 C CA . ARG B 1 100 ? 5.20400 20.90100 -10.69000 1.000 29.12715 100 ARG A CA 1
ATOM 2280 C C . ARG B 1 100 ? 4.54300 20.64900 -9.34000 1.000 27.87080 100 ARG A C 1
ATOM 2281 O O . ARG B 1 100 ? 3.63000 19.82100 -9.23900 1.000 32.15266 100 ARG A O 1
ATOM 2289 N N . HIS B 1 101 ? 5.00900 21.32600 -8.29500 1.000 29.32035 101 HIS A N 1
ATOM 2290 C CA . HIS B 1 101 ? 4.36700 21.24300 -6.99300 1.000 30.82421 101 HIS A CA 1
ATOM 2291 C C . HIS B 1 101 ? 3.08400 22.05800 -7.00000 1.000 30.65992 101 HIS A C 1
ATOM 2292 O O . HIS B 1 101 ? 3.03000 23.16000 -7.55000 1.000 28.09851 101 HIS A O 1
ATOM 2299 N N . GLY B 1 102 ? 2.04200 21.50500 -6.39200 1.000 34.53601 102 GLY A N 1
ATOM 2300 C CA . GLY B 1 102 ? 0.77900 22.19400 -6.28600 1.000 24.51106 102 GLY A CA 1
ATOM 2301 C C . GLY B 1 102 ? 0.16300 22.45800 -7.63200 1.000 20.80556 102 GLY A C 1
ATOM 2302 O O . GLY B 1 102 ? -0.92400 23.03900 -7.69600 1.000 22.81536 102 GLY A O 1
ATOM 2303 N N . SER B 1 103 ? 0.84700 22.05200 -8.71200 1.000 25.48429 103 SER A N 1
ATOM 2304 C CA . SER B 1 103 ? 0.32400 22.15500 -10.07400 1.000 24.12598 103 SER A CA 1
ATOM 2305 C C . SER B 1 103 ? -0.49900 20.94100 -10.47800 1.000 15.25070 103 SER A C 1
ATOM 2306 O O . SER B 1 103 ? -0.85300 20.82200 -11.64400 1.000 23.99274 103 SER A O 1
ATOM 2309 N N . GLY B 1 104 ? -0.84700 20.11800 -9.52900 1.000 17.01046 104 GLY A N 1
ATOM 2310 C CA . GLY B 1 104 ? -1.75600 19.01900 -9.67100 1.000 19.08372 104 GLY A CA 1
ATOM 2311 C C . GLY B 1 104 ? -1.42200 17.69600 -10.23500 1.000 28.36543 104 GLY A C 1
ATOM 2312 O O . GLY B 1 104 ? -2.27700 16.89100 -10.51000 1.000 35.60008 104 GLY A O 1
ATOM 2313 N N . LEU B 1 105 ? -0.15700 17.47100 -10.39800 1.000 20.46139 105 LEU A N 1
ATOM 2314 C CA . LEU B 1 105 ? 0.34800 16.26500 -10.95300 1.000 19.94562 105 LEU A CA 1
ATOM 2315 C C . LEU B 1 105 ? 0.43300 15.07300 -10.02500 1.000 24.10369 105 LEU A C 1
ATOM 2316 O O . LEU B 1 105 ? 0.34100 13.99500 -10.45600 1.000 23.97837 105 LEU A O 1
ATOM 2321 N N . ASN B 1 106 ? 0.61200 15.28700 -8.74400 1.000 26.77113 106 ASN A N 1
ATOM 2322 C CA . ASN B 1 106 ? 0.72600 14.26900 -7.74900 1.000 21.09168 106 ASN A CA 1
ATOM 2323 C C . ASN B 1 106 ? -0.52700 13.56600 -7.58400 1.000 26.06870 106 ASN A C 1
ATOM 2324 O O . ASN B 1 106 ? -0.55700 12.38100 -7.54200 1.000 27.24290 106 ASN A O 1
ATOM 2329 N N . ALA B 1 107 ? -1.60900 14.29000 -7.47100 1.000 27.17779 107 ALA A N 1
ATOM 2330 C CA . ALA B 1 107 ? -2.89300 13.68800 -7.27400 1.000 24.66493 107 ALA A CA 1
ATOM 2331 C C . ALA B 1 107 ? -3.13700 12.70000 -8.27400 1.000 24.63361 107 ALA A C 1
ATOM 2332 O O . ALA B 1 107 ? -3.78100 11.76600 -8.01000 1.000 28.73605 107 ALA A O 1
ATOM 2334 N N . ALA B 1 108 ? -2.59400 12.92400 -9.44400 1.000 25.72442 108 ALA A N 1
ATOM 2335 C CA . ALA B 1 108 ? -2.77400 12.06000 -10.57100 1.000 20.92849 108 ALA A CA 1
ATOM 2336 C C . ALA B 1 108 ? -1.80100 10.96900 -10.55700 1.000 21.87440 108 ALA A C 1
ATOM 2337 O O . ALA B 1 108 ? -2.11400 9.93600 -10.97200 1.000 22.61259 108 ALA A O 1
ATOM 2339 N N . ILE B 1 109 ? -0.61600 11.19100 -10.03900 1.000 18.56249 109 ILE A N 1
ATOM 2340 C CA . ILE B 1 109 ? 0.37600 10.16000 -9.92800 1.000 21.31021 109 ILE A CA 1
ATOM 2341 C C . ILE B 1 109 ? -0.05200 9.25300 -8.80800 1.000 27.52610 109 ILE A C 1
ATOM 2342 O O . ILE B 1 109 ? 0.44700 8.19200 -8.68900 1.000 26.43469 109 ILE A O 1
ATOM 2347 N N . LYS B 1 110 ? -0.95300 9.68200 -7.94900 1.000 26.19764 110 LYS A N 1
ATOM 2348 C CA . LYS B 1 110 ? -1.40000 8.87300 -6.82400 1.000 26.00057 110 LYS A CA 1
ATOM 2349 C C . LYS B 1 110 ? -2.61500 8.00200 -7.10100 1.000 25.27502 110 LYS A C 1
ATOM 2350 O O . LYS B 1 110 ? -2.67400 6.90500 -6.69200 1.000 23.05298 110 LYS A O 1
ATOM 2356 N N . PHE B 1 111 ? -3.58300 8.53200 -7.81200 1.000 25.72432 111 PHE A N 1
ATOM 2357 C CA . PHE B 1 111 ? -4.78500 7.87300 -8.21300 1.000 25.14926 111 PHE A CA 1
ATOM 2358 C C . PHE B 1 111 ? -4.40700 6.72800 -9.06200 1.000 25.92637 111 PHE A C 1
ATOM 2359 O O . PHE B 1 111 ? -4.95000 5.67400 -8.99700 1.000 22.71316 111 PHE A O 1
ATOM 2367 N N . LEU B 1 112 ? -3.44200 6.96500 -9.90000 1.000 26.41595 112 LEU A N 1
ATOM 2368 C CA . LEU B 1 112 ? -3.01200 6.00300 -10.83900 1.000 25.43718 112 LEU A CA 1
ATOM 2369 C C . LEU B 1 112 ? -2.49000 4.82600 -10.23200 1.000 21.93083 112 LEU A C 1
ATOM 2370 O O . LEU B 1 112 ? -2.81800 3.79000 -10.63000 1.000 22.85034 112 LEU A O 1
ATOM 2375 N N . MET B 1 113 ? -1.65100 4.97900 -9.25900 1.000 23.34435 113 MET A N 1
ATOM 2376 C CA . MET B 1 113 ? -1.05000 3.86600 -8.59400 1.000 21.74779 113 MET A CA 1
ATOM 2377 C C . MET B 1 113 ? -1.96700 3.24000 -7.64800 1.000 19.25683 113 MET A C 1
ATOM 2378 O O . MET B 1 113 ? -2.03500 2.08300 -7.57400 1.000 21.93069 113 MET A O 1
ATOM 2383 N N . LEU B 1 114 ? -2.68600 4.02800 -6.90700 1.000 23.44011 114 LEU A N 1
ATOM 2384 C CA . LEU B 1 114 ? -3.63600 3.51300 -5.95200 1.000 23.30079 114 LEU A CA 1
ATOM 2385 C C . LEU B 1 114 ? -4.68700 2.73600 -6.63800 1.000 24.64346 114 LEU A C 1
ATOM 2386 O O . LEU B 1 114 ? -5.10800 1.77300 -6.14100 1.000 29.86700 114 LEU A O 1
ATOM 2391 N N . ARG B 1 115 ? -5.10800 3.14700 -7.79000 1.000 25.11308 115 ARG A N 1
ATOM 2392 C CA . ARG B 1 115 ? -6.12200 2.43500 -8.52900 1.000 26.42075 115 ARG A CA 1
ATOM 2393 C C . ARG B 1 115 ? -5.55600 1.20900 -9.09700 1.000 28.64597 115 ARG A C 1
ATOM 2394 O O . ARG B 1 115 ? -6.26800 0.40300 -9.50900 1.000 31.29421 115 ARG A O 1
ATOM 2402 N N . GLN B 1 116 ? -4.25800 1.09800 -9.15600 1.000 30.41127 116 GLN A N 1
ATOM 2403 C CA . GLN B 1 116 ? -3.62100 -0.03100 -9.72700 1.000 26.69555 116 GLN A CA 1
ATOM 2404 C C . GLN B 1 116 ? -3.40800 -0.91300 -8.59100 1.000 27.31312 116 GLN A C 1
ATOM 2405 O O . GLN B 1 116 ? -3.66800 -2.04700 -8.65500 1.000 28.90017 116 GLN A O 1
ATOM 2411 N N . ALA B 1 117 ? -2.94600 -0.36600 -7.50300 1.000 27.63184 117 ALA A N 1
ATOM 2412 C CA . ALA B 1 117 ? -2.65300 -1.19600 -6.34800 1.000 23.22613 117 ALA A CA 1
ATOM 2413 C C . ALA B 1 117 ? -3.91700 -1.78400 -5.73400 1.000 28.39557 117 ALA A C 1
ATOM 2414 O O . ALA B 1 117 ? -3.85700 -2.85000 -5.11600 1.000 30.50894 117 ALA A O 1
ATOM 2416 N N . PHE B 1 118 ? -5.07000 -1.14600 -5.92500 1.000 30.61376 118 PHE A N 1
ATOM 2417 C CA . PHE B 1 118 ? -6.28700 -1.56100 -5.23300 1.000 34.25495 118 PHE A CA 1
ATOM 2418 C C . PHE B 1 118 ? -7.29800 -2.29100 -6.11300 1.000 34.85353 118 PHE A C 1
ATOM 2419 O O . PHE B 1 118 ? -7.97200 -3.21600 -5.63700 1.000 31.82436 118 PHE A O 1
ATOM 2427 N N . GLU B 1 119 ? -7.42100 -1.91300 -7.37900 1.000 31.20515 119 GLU A N 1
ATOM 2428 C CA . GLU B 1 119 ? -8.35400 -2.60600 -8.25000 1.000 32.70745 119 GLU A CA 1
ATOM 2429 C C . GLU B 1 119 ? -7.69000 -3.75300 -9.01800 1.000 41.05783 119 GLU A C 1
ATOM 2430 O O . GLU B 1 119 ? -8.19400 -4.88600 -9.02400 1.000 39.66419 119 GLU A O 1
ATOM 2436 N N . GLN B 1 120 ? -6.54500 -3.49200 -9.64700 1.000 40.19927 120 GLN A N 1
ATOM 2437 C CA . GLN B 1 120 ? -5.81600 -4.57200 -10.29100 1.000 30.37738 120 GLN A CA 1
ATOM 2438 C C . GLN B 1 120 ? -5.26500 -5.51200 -9.24200 1.000 22.74983 120 GLN A C 1
ATOM 2439 O O . GLN B 1 120 ? -5.67300 -6.66900 -9.15800 1.000 26.92394 120 GLN A O 1
ATOM 2445 N N . TRP B 1 121 ? -4.39000 -5.00200 -8.37900 1.000 24.16816 121 TRP A N 1
ATOM 2446 C CA . TRP B 1 121 ? -3.69000 -5.85000 -7.42300 1.000 29.52020 121 TRP A CA 1
ATOM 2447 C C . TRP B 1 121 ? -4.57800 -6.40800 -6.31500 1.000 30.57882 121 TRP A C 1
ATOM 2448 O O . TRP B 1 121 ? -4.09900 -7.25000 -5.54200 1.000 19.19022 121 TRP A O 1
ATOM 2459 N N . GLU B 1 122 ? -5.84000 -5.98500 -6.22500 1.000 32.65617 122 GLU A N 1
ATOM 2460 C CA . GLU B 1 122 ? -6.73700 -6.45900 -5.17800 1.000 29.90916 122 GLU A CA 1
ATOM 2461 C C . GLU B 1 122 ? -6.00800 -6.46400 -3.84300 1.000 29.74933 122 GLU A C 1
ATOM 2462 O O . GLU B 1 122 ? -5.93100 -7.46900 -3.13100 1.000 27.70863 122 GLU A O 1
ATOM 2468 N N . MET B 1 123 ? -5.37300 -5.33800 -3.56400 1.000 27.35997 123 MET A N 1
ATOM 2469 C CA . MET B 1 123 ? -4.67600 -5.19200 -2.31100 1.000 24.87156 123 MET A CA 1
ATOM 2470 C C . MET B 1 123 ? -5.65400 -4.78800 -1.24100 1.000 24.82561 123 MET A C 1
ATOM 2471 O O . MET B 1 123 ? -6.77500 -4.35800 -1.51100 1.000 26.29841 123 MET A O 1
ATOM 2476 N N . VAL B 1 124 ? -5.21200 -4.95600 -0.00900 1.000 25.77325 124 VAL A N 1
ATOM 2477 C CA . VAL B 1 124 ? -6.03400 -4.67200 1.14800 1.000 25.53283 124 VAL A CA 1
ATOM 2478 C C . VAL B 1 124 ? -5.47200 -3.50800 1.96400 1.000 26.17747 124 VAL A C 1
ATOM 2479 O O . VAL B 1 124 ? -6.22100 -2.90700 2.75300 1.000 23.62544 124 VAL A O 1
ATOM 2483 N N . ARG B 1 125 ? -4.20500 -3.13500 1.75500 1.000 19.06635 125 ARG A N 1
ATOM 2484 C CA . ARG B 1 125 ? -3.54500 -2.10200 2.54100 1.000 18.73037 125 ARG A CA 1
ATOM 2485 C C . ARG B 1 125 ? -2.48500 -1.43700 1.68800 1.000 19.53456 125 ARG A C 1
ATOM 2486 O O . ARG B 1 125 ? -1.60000 -2.10600 1.15600 1.000 19.40736 125 ARG A O 1
ATOM 2494 N N . VAL B 1 126 ? -2.56200 -0.12500 1.56700 1.000 16.13068 126 VAL A N 1
ATOM 2495 C CA . VAL B 1 126 ? -1.48700 0.65500 0.98100 1.000 24.42284 126 VAL A CA 1
ATOM 2496 C C . VAL B 1 126 ? -0.98800 1.61600 2.05800 1.000 27.95466 126 VAL A C 1
ATOM 2497 O O . VAL B 1 126 ? -1.78400 2.32200 2.69400 1.000 26.94787 126 VAL A O 1
ATOM 2501 N N . GLN B 1 127 ? 0.32000 1.61200 2.29300 1.000 22.41885 127 GLN A N 1
ATOM 2502 C CA . GLN B 1 127 ? 0.90800 2.45800 3.31500 1.000 23.65105 127 GLN A CA 1
ATOM 2503 C C . GLN B 1 127 ? 1.85500 3.45200 2.67600 1.000 21.15222 127 GLN A C 1
ATOM 2504 O O . GLN B 1 127 ? 2.50900 3.14700 1.68200 1.000 25.57868 127 GLN A O 1
ATOM 2510 N N . LEU B 1 128 ? 1.92600 4.64400 3.26100 1.000 20.22405 128 LEU A N 1
ATOM 2511 C CA . LEU B 1 128 ? 2.93300 5.63300 2.90800 1.000 18.26832 128 LEU A CA 1
ATOM 2512 C C . LEU B 1 128 ? 3.54500 6.18100 4.18600 1.000 15.97573 128 LEU A C 1
ATOM 2513 O O . LEU B 1 128 ? 2.90400 6.18700 5.24100 1.000 16.73518 128 LEU A O 1
ATOM 2518 N N . LYS B 1 129 ? 4.79500 6.62400 4.09100 1.000 11.79449 129 LYS A N 1
ATOM 2519 C CA . LYS B 1 129 ? 5.43400 7.27800 5.21800 1.000 16.54983 129 LYS A CA 1
ATOM 2520 C C . LYS B 1 129 ? 6.29200 8.43000 4.72000 1.000 21.41305 129 LYS A C 1
ATOM 2521 O O . LYS B 1 129 ? 7.11800 8.23600 3.82200 1.000 24.94432 129 LYS A O 1
ATOM 2527 N N . THR B 1 130 ? 6.11500 9.61700 5.31000 1.000 16.98573 130 THR A N 1
ATOM 2528 C CA . THR B 1 130 ? 7.07000 10.70500 5.12600 1.000 24.61395 130 THR A CA 1
ATOM 2529 C C . THR B 1 130 ? 7.60000 11.21600 6.45500 1.000 22.24461 130 THR A C 1
ATOM 2530 O O . THR B 1 130 ? 7.14600 10.82700 7.53500 1.000 25.52671 130 THR A O 1
ATOM 2534 N N . ALA B 1 131 ? 8.52800 12.16100 6.34400 1.000 17.22957 131 ALA A N 1
ATOM 2535 C CA . ALA B 1 131 ? 9.29800 12.60700 7.48600 1.000 19.24815 131 ALA A CA 1
ATOM 2536 C C . ALA B 1 131 ? 8.47700 13.52900 8.37800 1.000 19.74203 131 ALA A C 1
ATOM 2537 O O . ALA B 1 131 ? 7.71300 14.37400 7.90300 1.000 16.49527 131 ALA A O 1
ATOM 2539 N N . ALA B 1 132 ? 8.63600 13.33600 9.68800 1.000 20.10753 132 ALA A N 1
ATOM 2540 C CA . ALA B 1 132 ? 8.04800 14.24400 10.66200 1.000 20.17767 132 ALA A CA 1
ATOM 2541 C C . ALA B 1 132 ? 8.42500 15.70000 10.38000 1.000 17.81840 132 ALA A C 1
ATOM 2542 O O . ALA B 1 132 ? 7.59400 16.60400 10.49900 1.000 13.32640 132 ALA A O 1
ATOM 2544 N N . SER B 1 133 ? 9.66800 15.94600 10.00200 1.000 14.84292 133 SER A N 1
ATOM 2545 C CA . SER B 1 133 ? 10.05300 17.29200 9.62100 1.000 15.53124 133 SER A CA 1
ATOM 2546 C C . SER B 1 133 ? 9.51900 17.69700 8.26200 1.000 21.29556 133 SER A C 1
ATOM 2547 O O . SER B 1 133 ? 9.69300 18.85400 7.86700 1.000 25.53986 133 SER A O 1
ATOM 2550 N N . ASN B 1 134 ? 8.88200 16.78600 7.53300 1.000 21.26845 134 ASN A N 1
ATOM 2551 C CA . ASN B 1 134 ? 8.47900 17.05600 6.15600 1.000 20.29366 134 ASN A CA 1
ATOM 2552 C C . ASN B 1 134 ? 7.00500 17.45000 6.12900 1.000 20.17717 134 ASN A C 1
ATOM 2553 O O . ASN B 1 134 ? 6.11500 16.59600 6.10100 1.000 20.20292 134 ASN A O 1
ATOM 2558 N N . LEU B 1 135 ? 6.75000 18.75400 6.07100 1.000 18.69459 135 LEU A N 1
ATOM 2559 C CA . LEU B 1 135 ? 5.40300 19.27400 6.22800 1.000 22.55181 135 LEU A CA 1
ATOM 2560 C C . LEU B 1 135 ? 4.58300 19.30800 4.93000 1.000 23.93953 135 LEU A C 1
ATOM 2561 O O . LEU B 1 135 ? 3.36900 19.06600 4.96800 1.000 23.10800 135 LEU A O 1
ATOM 2566 N N . ARG B 1 136 ? 5.18200 19.59100 3.77500 1.000 24.51930 136 ARG A N 1
ATOM 2567 C CA . ARG B 1 136 ? 4.41000 19.51400 2.53400 1.000 29.28419 136 ARG A CA 1
ATOM 2568 C C . ARG B 1 136 ? 3.87700 18.10100 2.30400 1.000 25.54919 136 ARG A C 1
ATOM 2569 O O . ARG B 1 136 ? 2.66200 17.88700 2.22400 1.000 25.72683 136 ARG A O 1
ATOM 2577 N N . ALA B 1 137 ? 4.78200 17.12400 2.21200 1.000 24.45324 137 ALA A N 1
ATOM 2578 C CA . ALA B 1 137 ? 4.46400 15.70400 2.14300 1.000 20.33167 137 ALA A CA 1
ATOM 2579 C C . ALA B 1 137 ? 3.32900 15.30100 3.06800 1.000 20.42069 137 ALA A C 1
ATOM 2580 O O . ALA B 1 137 ? 2.43600 14.54700 2.66900 1.000 20.14151 137 ALA A O 1
ATOM 2582 N N . GLN B 1 138 ? 3.36100 15.78500 4.31000 1.000 20.84436 138 GLN A N 1
ATOM 2583 C CA . GLN B 1 138 ? 2.31600 15.39700 5.25000 1.000 19.92648 138 GLN A CA 1
ATOM 2584 C C . GLN B 1 138 ? 0.95600 15.97900 4.87100 1.000 21.90047 138 GLN A C 1
ATOM 2585 O O . GLN B 1 138 ? -0.07500 15.33700 5.10700 1.000 19.29744 138 GLN A O 1
ATOM 2591 N N . ARG B 1 139 ? 0.91800 17.17700 4.28200 1.000 23.18617 139 ARG A N 1
ATOM 2592 C CA . ARG B 1 139 ? -0.36900 17.67300 3.82400 1.000 21.58108 139 ARG A CA 1
ATOM 2593 C C . ARG B 1 139 ? -0.81500 16.91500 2.59800 1.000 21.53656 139 ARG A C 1
ATOM 2594 O O . ARG B 1 139 ? -1.99600 16.57300 2.46700 1.000 20.74703 139 ARG A O 1
ATOM 2602 N N . ALA B 1 140 ? 0.13800 16.61200 1.71300 1.000 24.39049 140 ALA A N 1
ATOM 2603 C CA . ALA B 1 140 ? -0.17600 15.96000 0.44700 1.000 23.68485 140 ALA A CA 1
ATOM 2604 C C . ALA B 1 140 ? -0.77200 14.57400 0.66400 1.000 23.05786 140 ALA A C 1
ATOM 2605 O O . ALA B 1 140 ? -1.73500 14.18800 -0.01100 1.000 24.27913 140 ALA A O 1
ATOM 2607 N N . ILE B 1 141 ? -0.22800 13.81300 1.61000 1.000 19.59298 141 ILE A N 1
ATOM 2608 C CA . ILE B 1 141 ? -0.82200 12.52600 1.90600 1.000 16.27791 141 ILE A CA 1
ATOM 2609 C C . ILE B 1 141 ? -2.18600 12.70100 2.55300 1.000 18.33038 141 ILE A C 1
ATOM 2610 O O . ILE B 1 141 ? -3.13300 11.97800 2.23600 1.000 21.06092 141 ILE A O 1
ATOM 2615 N N . GLU B 1 142 ? -2.32700 13.67800 3.44500 1.000 23.44234 142 GLU A N 1
ATOM 2616 C CA . GLU B 1 142 ? -3.63200 13.91800 4.05900 1.000 22.68704 142 GLU A CA 1
ATOM 2617 C C . GLU B 1 142 ? -4.69100 14.31200 3.03300 1.000 26.18963 142 GLU A C 1
ATOM 2618 O O . GLU B 1 142 ? -5.88100 14.02900 3.23400 1.000 24.20325 142 GLU A O 1
ATOM 2624 N N . LYS B 1 143 ? -4.28500 14.87500 1.92400 1.000 26.56015 143 LYS A N 1
ATOM 2625 C CA . LYS B 1 143 ? -5.17800 15.24200 0.86000 1.000 22.25641 143 LYS A CA 1
ATOM 2626 C C . LYS B 1 143 ? -5.64800 14.05300 0.07800 1.000 22.65786 143 LYS A C 1
ATOM 2627 O O . LYS B 1 143 ? -6.61000 14.16300 -0.58500 1.000 22.57661 143 LYS A O 1
ATOM 2633 N N . LEU B 1 144 ? -4.95700 12.92000 0.15100 1.000 23.56798 144 LEU A N 1
ATOM 2634 C CA . LEU B 1 144 ? -5.37200 11.66800 -0.49000 1.000 17.23983 144 LEU A CA 1
ATOM 2635 C C . LEU B 1 144 ? -6.60800 11.11000 0.18900 1.000 17.51923 144 LEU A C 1
ATOM 2636 O O . LEU B 1 144 ? -7.57200 10.71500 -0.47400 1.000 19.15781 144 LEU A O 1
ATOM 2641 N N . GLY B 1 145 ? -6.59800 11.08500 1.52100 1.000 18.94851 145 GLY A N 1
ATOM 2642 C CA . GLY B 1 145 ? -7.63100 10.43400 2.30100 1.000 19.69829 145 GLY A CA 1
ATOM 2643 C C . GLY B 1 145 ? -7.04500 9.39500 3.23100 1.000 13.84207 145 GLY A C 1
ATOM 2644 O O . GLY B 1 145 ? -7.77900 8.59200 3.81000 1.000 12.74965 145 GLY A O 1
ATOM 2645 N N . ALA B 1 146 ? -5.72300 9.40300 3.37800 1.000 10.08419 146 ALA A N 1
ATOM 2646 C CA . ALA B 1 146 ? -5.04200 8.41600 4.20000 1.000 15.26262 146 ALA A CA 1
ATOM 2647 C C . ALA B 1 146 ? -5.18900 8.73100 5.68500 1.000 19.06754 146 ALA A C 1
ATOM 2648 O O . ALA B 1 146 ? -5.27400 9.88800 6.09600 1.000 19.18871 146 ALA A O 1
ATOM 2650 N N . ARG B 1 147 ? -5.20500 7.68400 6.49800 1.000 21.30752 147 ARG A N 1
ATOM 2651 C CA . ARG B 1 147 ? -5.29200 7.85900 7.93700 1.000 22.28359 147 ARG A CA 1
ATOM 2652 C C . ARG B 1 147 ? -3.87600 7.88000 8.50300 1.000 19.83377 147 ARG A C 1
ATOM 2653 O O . ARG B 1 147 ? -3.03300 7.05500 8.13800 1.000 18.38439 147 ARG A O 1
ATOM 2661 N N . ARG B 1 148 ? -3.61200 8.87000 9.34400 1.000 23.58623 148 ARG A N 1
ATOM 2662 C CA . ARG B 1 148 ? -2.33800 9.02000 10.04400 1.000 21.72144 148 ARG A CA 1
ATOM 2663 C C . ARG B 1 148 ? -2.23900 7.94300 11.10800 1.000 21.56538 148 ARG A C 1
ATOM 2664 O O . ARG B 1 148 ? -2.91000 8.01500 12.13900 1.000 34.39864 148 ARG A O 1
ATOM 2672 N N . GLU B 1 149 ? -1.42200 6.93100 10.87400 1.000 16.24368 149 GLU A N 1
ATOM 2673 C CA . GLU B 1 149 ? -1.39800 5.86300 11.85600 1.000 15.23619 149 GLU A CA 1
ATOM 2674 C C . GLU B 1 149 ? -0.44400 6.14000 13.00500 1.000 15.63208 149 GLU A C 1
ATOM 2675 O O . GLU B 1 149 ? -0.63300 5.58300 14.09100 1.000 21.96179 149 GLU A O 1
ATOM 2681 N N . GLY B 1 150 ? 0.58100 6.96100 12.80600 1.000 13.73480 150 GLY A N 1
ATOM 2682 C CA . GLY B 1 150 ? 1.46200 7.23400 13.92100 1.000 16.22659 150 GLY A CA 1
ATOM 2683 C C . GLY B 1 150 ? 2.83100 7.82600 13.65800 1.000 11.82983 150 GLY A C 1
ATOM 2684 O O . GLY B 1 150 ? 3.46500 7.58900 12.63400 1.000 15.05223 150 GLY A O 1
ATOM 2685 N N . GLN B 1 151 ? 3.31300 8.61200 14.59100 1.000 14.84930 151 GLN A N 1
ATOM 2686 C CA . GLN B 1 151 ? 4.69500 9.02200 14.51800 1.000 21.78596 151 GLN A CA 1
ATOM 2687 C C . GLN B 1 151 ? 5.54500 7.80400 14.89200 1.000 13.74513 151 GLN A C 1
ATOM 2688 O O . GLN B 1 151 ? 5.09600 6.93500 15.63100 1.000 13.09327 151 GLN A O 1
ATOM 2694 N N . LEU B 1 152 ? 6.71800 7.68100 14.28300 1.000 13.84632 152 LEU A N 1
ATOM 2695 C CA . LEU B 1 152 ? 7.63600 6.56100 14.48300 1.000 12.02304 152 LEU A CA 1
ATOM 2696 C C . LEU B 1 152 ? 8.99400 7.16800 14.80300 1.000 16.91263 152 LEU A C 1
ATOM 2697 O O . LEU B 1 152 ? 9.72700 7.57000 13.89900 1.000 16.48050 152 LEU A O 1
ATOM 2702 N N . ARG B 1 153 ? 9.34100 7.21700 16.07700 1.000 12.85215 153 ARG A N 1
ATOM 2703 C CA . ARG B 1 153 ? 10.51500 7.95500 16.51400 1.000 10.79766 153 ARG A CA 1
ATOM 2704 C C . ARG B 1 153 ? 11.81400 7.33400 15.99900 1.000 9.39198 153 ARG A C 1
ATOM 2705 O O . ARG B 1 153 ? 11.94800 6.11700 15.87900 1.000 12.14723 153 ARG A O 1
ATOM 2713 N N . ASN B 1 154 ? 12.78600 8.19400 15.70900 1.000 15.23797 154 ASN A N 1
ATOM 2714 C CA . ASN B 1 154 ? 14.17200 7.78600 15.47900 1.000 13.92559 154 ASN A CA 1
ATOM 2715 C C . ASN B 1 154 ? 14.31100 6.87900 14.27600 1.000 18.82695 154 ASN A C 1
ATOM 2716 O O . ASN B 1 154 ? 15.23100 6.06100 14.20900 1.000 24.66316 154 ASN A O 1
ATOM 2721 N N . HIS B 1 155 ? 13.42900 7.05600 13.30200 1.000 20.82648 155 HIS A N 1
ATOM 2722 C CA . HIS B 1 155 ? 13.08500 6.02100 12.33800 1.000 15.78637 155 HIS A CA 1
ATOM 2723 C C . HIS B 1 155 ? 13.73800 6.19400 10.96200 1.000 18.01224 155 HIS A C 1
ATOM 2724 O O . HIS B 1 155 ? 13.64700 5.28200 10.13200 1.000 18.40065 155 HIS A O 1
ATOM 2731 N N . ARG B 1 156 ? 14.41300 7.31500 10.71400 1.000 20.03130 156 ARG A N 1
ATOM 2732 C CA . ARG B 1 156 ? 14.83700 7.72100 9.37800 1.000 19.22204 156 ARG A CA 1
ATOM 2733 C C . ARG B 1 156 ? 16.00400 8.69000 9.48100 1.000 23.02676 156 ARG A C 1
ATOM 2734 O O . ARG B 1 156 ? 16.38300 9.12700 10.57200 1.000 24.59467 156 ARG A O 1
ATOM 2742 N N . ARG B 1 157 ? 16.55500 9.04100 8.31700 1.000 20.68767 157 ARG A N 1
ATOM 2743 C CA . ARG B 1 157 ? 17.53500 10.11000 8.21100 1.000 21.35939 157 ARG A CA 1
ATOM 2744 C C . ARG B 1 157 ? 17.25700 10.95100 6.97000 1.000 21.74448 157 ARG A C 1
ATOM 2745 O O . ARG B 1 157 ? 16.82700 10.43800 5.93800 1.000 23.16998 157 ARG A O 1
ATOM 2753 N N . LEU B 1 158 ? 17.48200 12.26000 7.09700 1.000 24.88164 158 LEU A N 1
ATOM 2754 C CA . LEU B 1 158 ? 17.34700 13.19200 5.99200 1.000 20.50743 158 LEU A CA 1
ATOM 2755 C C . LEU B 1 158 ? 18.66100 13.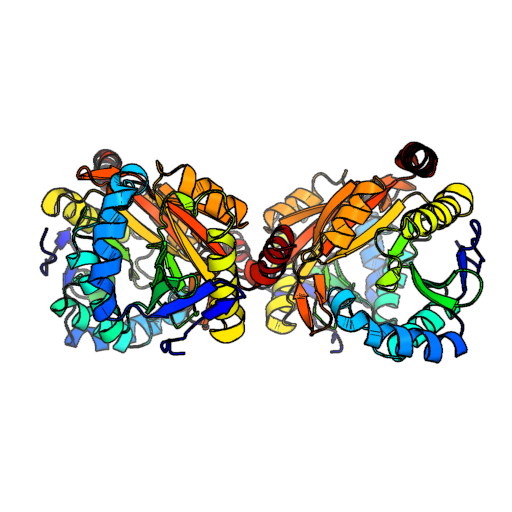27300 5.20500 1.000 23.22654 158 LEU A C 1
ATOM 2756 O O . LEU B 1 158 ? 19.66400 12.64500 5.54700 1.000 22.08960 158 LEU A O 1
ATOM 2761 N N . ALA B 1 159 ? 18.65800 14.08400 4.14000 1.000 29.50336 159 ALA A N 1
ATOM 2762 C CA . ALA B 1 159 ? 19.84500 14.23800 3.30300 1.000 24.75462 159 ALA A CA 1
ATOM 2763 C C . ALA B 1 159 ? 21.07100 14.58500 4.13000 1.000 23.78282 159 ALA A C 1
ATOM 2764 O O . ALA B 1 159 ? 22.14900 14.03000 3.91300 1.000 30.35469 159 ALA A O 1
ATOM 2766 N N . ASP B 1 160 ? 20.92200 15.49500 5.09400 1.000 26.35731 160 ASP A N 1
ATOM 2767 C CA . ASP B 1 160 ? 22.00600 15.78700 6.02900 1.000 29.61882 160 ASP A CA 1
ATOM 2768 C C . ASP B 1 160 ? 22.52700 14.52300 6.69900 1.000 28.23045 160 ASP A C 1
ATOM 2769 O O . ASP B 1 160 ? 23.69900 14.46300 7.08200 1.000 28.41773 160 ASP A O 1
ATOM 2774 N N . GLY B 1 161 ? 21.68700 13.48900 6.81300 1.000 32.28722 161 GLY A N 1
ATOM 2775 C CA . GLY B 1 161 ? 21.94100 12.37400 7.70000 1.000 27.84217 161 GLY A CA 1
ATOM 2776 C C . GLY B 1 161 ? 21.38100 12.58600 9.08100 1.000 24.95899 161 GLY A C 1
ATOM 2777 O O . GLY B 1 161 ? 21.36500 11.65200 9.88400 1.000 21.47983 161 GLY A O 1
ATOM 2778 N N . ARG B 1 162 ? 20.92300 13.79400 9.37600 1.000 29.02123 162 ARG A N 1
ATOM 2779 C CA . ARG B 1 162 ? 20.31500 14.06600 10.66200 1.000 28.47052 162 ARG A CA 1
ATOM 2780 C C . ARG B 1 162 ? 19.10200 13.17700 10.83000 1.000 26.64364 162 ARG A C 1
ATOM 2781 O O . ARG B 1 162 ? 18.17000 13.23300 10.01800 1.000 24.38375 162 ARG A O 1
ATOM 2789 N N . LEU B 1 163 ? 19.13600 12.34400 11.87300 1.000 25.32941 163 LEU A N 1
ATOM 2790 C CA . LEU B 1 163 ? 18.01200 11.50600 12.26900 1.000 19.42390 163 LEU A CA 1
ATOM 2791 C C . LEU B 1 163 ? 16.69500 12.26600 12.27000 1.000 18.85065 163 LEU A C 1
ATOM 2792 O O . LEU B 1 163 ? 16.67300 13.49200 12.39500 1.000 23.46727 163 LEU A O 1
ATOM 2797 N N . ASP B 1 164 ? 15.58900 11.55000 12.14300 1.000 19.47075 164 ASP A N 1
ATOM 2798 C CA . ASP B 1 164 ? 14.27200 12.17100 12.18100 1.000 18.02002 164 ASP A CA 1
ATOM 2799 C C . ASP B 1 164 ? 13.23800 11.07500 12.40700 1.000 16.45051 164 ASP A C 1
ATOM 2800 O O . ASP B 1 164 ? 13.55700 9.88500 12.38900 1.000 18.06635 164 ASP A O 1
ATOM 2805 N N . ASP B 1 165 ? 11.99800 11.49000 12.62100 1.000 10.68041 165 ASP A N 1
ATOM 2806 C CA . ASP B 1 165 ? 10.87700 10.58000 12.78100 1.000 12.69939 165 ASP A CA 1
ATOM 2807 C C . ASP B 1 165 ? 10.13700 10.41800 11.45400 1.000 16.69352 165 ASP A C 1
ATOM 2808 O O . ASP B 1 165 ? 10.32500 11.18900 10.51100 1.000 22.53944 165 ASP A O 1
ATOM 2813 N N . SER B 1 166 ? 9.30000 9.39400 11.37500 1.000 13.23981 166 SER A N 1
ATOM 2814 C CA . SER B 1 166 ? 8.45600 9.19700 10.20700 1.000 13.99574 166 SER A CA 1
ATOM 2815 C C . SER B 1 166 ? 6.99700 9.17500 10.64000 1.000 14.26155 166 SER A C 1
ATOM 2816 O O . SER B 1 166 ? 6.68300 8.99800 11.81900 1.000 15.13965 166 SER A O 1
ATOM 2819 N N . ILE B 1 167 ? 6.09400 9.36000 9.68500 1.000 12.12921 167 ILE A N 1
ATOM 2820 C CA . ILE B 1 167 ? 4.66400 9.30000 9.96500 1.000 12.25515 167 ILE A CA 1
ATOM 2821 C C . ILE B 1 167 ? 4.04700 8.25300 9.06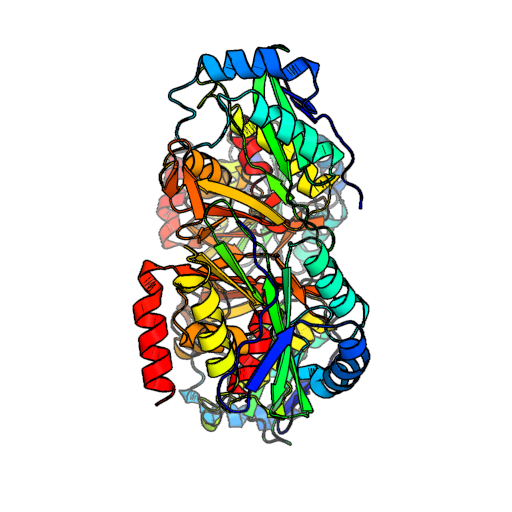100 1.000 14.26952 167 ILE A C 1
ATOM 2822 O O . ILE B 1 167 ? 4.05600 8.40000 7.83800 1.000 17.08552 167 ILE A O 1
ATOM 2827 N N . LEU B 1 168 ? 3.52600 7.19400 9.65800 1.000 11.69502 168 LEU A N 1
ATOM 2828 C CA . LEU B 1 168 ? 2.84200 6.17500 8.89800 1.000 15.13858 168 LEU A CA 1
ATOM 2829 C C . LEU B 1 168 ? 1.46100 6.68000 8.54500 1.000 18.84669 168 LEU A C 1
ATOM 2830 O O . LEU B 1 168 ? 0.70900 7.11300 9.42400 1.000 17.71208 168 LEU A O 1
ATOM 2835 N N . TYR B 1 169 ? 1.14700 6.65200 7.25300 1.000 18.64087 169 TYR A N 1
ATOM 2836 C CA . TYR B 1 169 ? -0.20300 6.81600 6.75000 1.000 16.86422 169 TYR A CA 1
ATOM 2837 C C . TYR B 1 169 ? -0.55300 5.56500 5.95700 1.000 21.17189 169 TYR A C 1
ATOM 2838 O O . TYR B 1 169 ? 0.28400 5.05000 5.20900 1.000 20.61120 169 TYR A O 1
ATOM 2847 N N . SER B 1 170 ? -1.78500 5.07500 6.10500 1.000 21.07615 170 SER A N 1
ATOM 2848 C CA . SER B 1 170 ? -2.22500 3.91900 5.33300 1.000 19.74274 170 SER A CA 1
ATOM 2849 C C . SER B 1 170 ? -3.63400 4.13100 4.81900 1.000 22.39298 170 SER A C 1
ATOM 2850 O O . SER B 1 170 ? -4.42700 4.87900 5.39200 1.000 20.88259 170 SER A O 1
ATOM 2853 N N . ILE B 1 171 ? -3.94800 3.41900 3.74300 1.000 23.05332 171 ILE A N 1
ATOM 2854 C CA . ILE B 1 171 ? -5.28900 3.39500 3.18500 1.000 22.22037 171 ILE A CA 1
ATOM 2855 C C . ILE B 1 171 ? -5.67100 1.93300 2.99500 1.000 24.98704 171 ILE A C 1
ATOM 2856 O O . ILE B 1 171 ? -4.95700 1.18900 2.30600 1.000 23.92294 171 ILE A O 1
ATOM 2861 N N . THR B 1 172 ? -6.77700 1.51400 3.61700 1.000 21.00768 172 THR A N 1
ATOM 2862 C CA . THR B 1 172 ? -7.30000 0.18700 3.35800 1.000 23.17741 172 THR A CA 1
ATOM 2863 C C . THR B 1 172 ? -8.22700 0.20700 2.15200 1.000 25.11970 172 THR A C 1
ATOM 2864 O O . THR B 1 172 ? -8.45700 1.23900 1.51500 1.000 23.09444 172 THR A O 1
ATOM 2868 N N . ASP B 1 173 ? -8.78800 -0.96500 1.85000 1.000 29.07285 173 ASP A N 1
ATOM 2869 C CA . ASP B 1 173 ? -9.70300 -1.06600 0.72400 1.000 31.55790 173 ASP A CA 1
ATOM 2870 C C . ASP B 1 173 ? -11.07000 -0.46500 1.03300 1.000 33.63051 173 ASP A C 1
ATOM 2871 O O . ASP B 1 173 ? -11.67400 0.14200 0.14800 1.000 35.63154 173 ASP A O 1
ATOM 2876 N N . ARG B 1 174 ? -11.58300 -0.59000 2.25900 1.000 26.84506 174 ARG A N 1
ATOM 2877 C CA . ARG B 1 174 ? -12.84600 0.08200 2.52400 1.000 26.55649 174 ARG A CA 1
ATOM 2878 C C . ARG B 1 174 ? -12.71000 1.58700 2.31200 1.000 24.05237 174 ARG A C 1
ATOM 2879 O O . ARG B 1 174 ? -13.67200 2.25200 1.91500 1.000 27.13191 174 ARG A O 1
ATOM 2887 N N . ASP B 1 175 ? -11.52700 2.11500 2.45900 1.000 22.44313 175 ASP A N 1
ATOM 2888 C CA . ASP B 1 175 ? -11.30100 3.51400 2.28400 1.000 22.75204 175 ASP A CA 1
ATOM 2889 C C . ASP B 1 175 ? -11.05900 3.88000 0.85100 1.000 27.62852 175 ASP A C 1
ATOM 2890 O O . ASP B 1 175 ? -11.08400 5.00200 0.53100 1.000 32.28406 175 ASP A O 1
ATOM 2895 N N . TRP B 1 176 ? -10.81900 2.93500 -0.01100 1.000 24.02416 176 TRP A N 1
ATOM 2896 C CA . TRP B 1 176 ? -10.56600 3.22100 -1.39900 1.000 28.72531 176 TRP A CA 1
ATOM 2897 C C . TRP B 1 176 ? -11.66800 3.89000 -2.14300 1.000 34.30768 176 TRP A C 1
ATOM 2898 O O . TRP B 1 176 ? -11.50300 4.91100 -2.76400 1.000 35.22103 176 TRP A O 1
ATOM 2909 N N . PRO B 1 177 ? -12.85200 3.18600 -2.12000 1.000 32.82867 177 PRO A N 1
ATOM 2910 C CA . PRO B 1 177 ? -13.94500 3.74100 -2.88600 1.000 38.14409 177 PRO A CA 1
ATOM 2911 C C . PRO B 1 177 ? -14.18200 5.18600 -2.75900 1.000 41.51495 177 PRO A C 1
ATOM 2912 O O . PRO B 1 177 ? -14.63600 5.83000 -3.70700 1.000 35.82739 177 PRO A O 1
ATOM 2916 N N . GLU B 1 178 ? -13.90000 5.67300 -1.56700 1.000 42.75880 178 GLU A N 1
ATOM 2917 C CA . GLU B 1 178 ? -14.06900 7.04600 -1.20700 1.000 41.73130 178 GLU A CA 1
ATOM 2918 C C . GLU B 1 178 ? -12.89200 7.84600 -1.62400 1.000 41.86237 178 GLU A C 1
ATOM 2919 O O . GLU B 1 178 ? -12.99000 8.99400 -1.87300 1.000 41.53304 178 GLU A O 1
ATOM 2925 N N . ILE B 1 179 ? -11.75300 7.20800 -1.70400 1.000 41.71175 179 ILE A N 1
ATOM 2926 C CA . ILE B 1 179 ? -10.54100 7.87700 -2.07900 1.000 37.65530 179 ILE A CA 1
ATOM 2927 C C . ILE B 1 179 ? -10.48100 7.92900 -3.54100 1.000 34.78970 179 ILE A C 1
ATOM 2928 O O . ILE B 1 179 ? -10.01600 8.86600 -4.01700 1.000 39.29354 179 ILE A O 1
ATOM 2933 N N . ARG B 1 180 ? -10.99100 6.93200 -4.24400 1.000 36.96625 180 ARG A N 1
ATOM 2934 C CA . ARG B 1 180 ? -11.03100 6.93000 -5.69900 1.000 36.87034 180 ARG A CA 1
ATOM 2935 C C . ARG B 1 180 ? -11.89300 8.05700 -6.01800 1.000 40.49545 180 ARG A C 1
ATOM 2936 O O . ARG B 1 180 ? -11.51600 8.97600 -6.64200 1.000 33.85028 180 ARG A O 1
ATOM 2944 N N . ARG B 1 181 ? -13.10800 7.94800 -5.56600 1.000 43.11902 181 ARG A N 1
ATOM 2945 C CA . ARG B 1 181 ? -14.13000 8.94200 -5.70000 1.000 46.74716 181 ARG A CA 1
ATOM 2946 C C . ARG B 1 181 ? -13.66200 10.36700 -5.81300 1.000 45.41437 181 ARG A C 1
ATOM 2947 O O . ARG B 1 181 ? -13.85400 10.99600 -6.81600 1.000 46.10357 181 ARG A O 1
ATOM 2955 N N . THR B 1 182 ? -13.05900 10.87000 -4.76200 1.000 45.10366 182 THR A N 1
ATOM 2956 C CA . THR B 1 182 ? -12.58100 12.22500 -4.67800 1.000 42.70049 182 THR A CA 1
ATOM 2957 C C . THR B 1 182 ? -11.58100 12.63300 -5.66800 1.000 40.00027 182 THR A C 1
ATOM 2958 O O . THR B 1 182 ? -11.60500 13.70500 -6.16500 1.000 43.97582 182 THR A O 1
ATOM 2962 N N . LEU B 1 183 ? -10.64600 11.75000 -5.87700 1.000 37.39429 183 LEU A N 1
ATOM 2963 C CA . LEU B 1 183 ? -9.60900 11.95200 -6.82000 1.000 35.73404 183 LEU A CA 1
ATOM 2964 C C . LEU B 1 183 ? -10.19600 11.89500 -8.19700 1.000 43.41321 183 LEU A C 1
ATOM 2965 O O . LEU B 1 183 ? -9.46000 11.82300 -9.15100 1.000 40.92129 183 LEU A O 1
ATOM 2970 N N . GLU B 1 184 ? -11.52100 11.93800 -8.30200 1.000 42.93429 184 GLU A N 1
ATOM 2971 C CA . GLU B 1 184 ? -12.24600 11.96100 -9.53200 1.000 40.82166 184 GLU A CA 1
ATOM 2972 C C . GLU B 1 184 ? -13.06700 13.21600 -9.36400 1.000 45.58108 184 GLU A C 1
ATOM 2973 O O . GLU B 1 184 ? -13.42800 13.83900 -10.28800 1.000 49.63448 184 GLU A O 1
ATOM 2979 N N . THR B 1 185 ? -13.30600 13.62800 -8.13300 1.000 48.69694 185 THR A N 1
ATOM 2980 C CA . THR B 1 185 ? -13.98700 14.87800 -7.80000 1.000 58.77145 185 THR A CA 1
ATOM 2981 C C . THR B 1 185 ? -12.92700 15.88600 -8.06700 1.000 54.40067 185 THR A C 1
ATOM 2982 O O . THR B 1 185 ? -13.11900 16.84800 -8.76200 1.000 51.03727 185 THR A O 1
ATOM 2986 N N . GLU B 1 186 ? -11.77700 15.62100 -7.45800 1.000 53.48940 186 GLU A N 1
ATOM 2987 C CA . GLU B 1 186 ? -10.53900 16.35100 -7.61700 1.000 49.29858 186 GLU A CA 1
ATOM 2988 C C . GLU B 1 186 ? -10.41100 16.73900 -9.06700 1.000 54.06247 186 GLU A C 1
ATOM 2989 O O . GLU B 1 186 ? -10.51400 17.89100 -9.40400 1.000 56.59424 186 GLU A O 1
ATOM 2995 N N . LEU B 1 187 ? -10.20500 15.74000 -9.90900 1.000 46.46446 187 LEU A N 1
ATOM 2996 C CA . LEU B 1 187 ? -10.08200 15.91300 -11.31400 1.000 51.59053 187 LEU A CA 1
ATOM 2997 C C . LEU B 1 187 ? -11.34500 16.43400 -11.94900 1.000 58.24149 187 LEU A C 1
ATOM 2998 O O . LEU B 1 187 ? -11.33700 16.81500 -13.08800 1.000 54.65433 187 LEU A O 1
ATOM 3003 N N . SER B 1 188 ? -12.43700 16.46300 -11.21900 1.000 54.66147 188 SER A N 1
ATOM 3004 C CA . SER B 1 188 ? -13.66000 16.99100 -11.78100 1.000 56.35757 188 SER A CA 1
ATOM 3005 C C . SER B 1 188 ? -14.12800 18.14100 -10.92700 1.000 61.49246 188 SER A C 1
ATOM 3006 O O . SER B 1 188 ? -13.31700 19.07200 -10.63000 1.000 51.90493 188 SER A O 1
ATOM 3009 N N . PHE C 1 2 ? 33.55000 25.54500 26.13800 1.000 47.05720 2 PHE C N 1
ATOM 3010 C CA . PHE C 1 2 ? 32.28400 26.25700 26.01500 1.000 50.12905 2 PHE C CA 1
ATOM 3011 C C . PHE C 1 2 ? 32.39700 27.65400 26.61500 1.000 61.29685 2 PHE C C 1
ATOM 3012 O O . PHE C 1 2 ? 32.78500 27.82000 27.76700 1.000 71.96611 2 PHE C O 1
ATOM 3020 N N . LYS C 1 3 ? 32.04000 28.66000 25.82600 1.000 67.48321 3 LYS C N 1
ATOM 3021 C CA . LYS C 1 3 ? 32.00600 30.03400 26.30300 1.000 64.65596 3 LYS C CA 1
ATOM 3022 C C . LYS C 1 3 ? 31.03000 30.79200 25.41200 1.000 58.57758 3 LYS C C 1
ATOM 3023 O O . LYS C 1 3 ? 31.37000 31.12700 24.27100 1.000 66.85182 3 LYS C O 1
ATOM 3029 N N . PRO C 1 4 ? 29.82200 31.08400 25.88200 1.000 53.90886 4 PRO C N 1
ATOM 3030 C CA . PRO C 1 4 ? 28.74900 31.45800 24.95100 1.000 47.32698 4 PRO C CA 1
ATOM 3031 C C . PRO C 1 4 ? 28.98300 32.81200 24.32400 1.000 46.32899 4 PRO C C 1
ATOM 3032 O O . PRO C 1 4 ? 28.46400 33.80100 24.84500 1.000 55.23718 4 PRO C O 1
ATOM 3036 N N . GLN C 1 5 ? 29.75200 32.87200 23.22000 1.000 50.60300 5 GLN C N 1
ATOM 3037 C CA . GLN C 1 5 ? 30.12000 34.12300 22.55300 1.000 43.69392 5 GLN C CA 1
ATOM 3038 C C . GLN C 1 5 ? 28.88000 34.99200 22.36100 1.000 41.88318 5 GLN C C 1
ATOM 3039 O O . GLN C 1 5 ? 27.77700 34.45800 22.18600 1.000 43.13005 5 GLN C O 1
ATOM 3045 N N . PRO C 1 6 ? 28.99400 36.31900 22.42600 1.000 39.34296 6 PRO C N 1
ATOM 3046 C CA . PRO C 1 6 ? 27.87100 37.15400 21.99500 1.000 37.70149 6 PRO C CA 1
ATOM 3047 C C . PRO C 1 6 ? 27.73100 37.06800 20.48500 1.000 32.80652 6 PRO C C 1
ATOM 3048 O O . PRO C 1 6 ? 28.71600 37.13400 19.74700 1.000 33.11257 6 PRO C O 1
ATOM 3052 N N . VAL C 1 7 ? 26.50700 36.88700 20.03100 1.000 25.66142 7 VAL C N 1
ATOM 3053 C CA . VAL C 1 7 ? 26.24000 36.84700 18.61000 1.000 31.62218 7 VAL C CA 1
ATOM 3054 C C . VAL C 1 7 ? 25.08800 37.79500 18.34300 1.000 27.72558 7 VAL C C 1
ATOM 3055 O O . VAL C 1 7 ? 24.20500 37.97700 19.18300 1.000 26.82176 7 VAL C O 1
ATOM 3059 N N . THR C 1 8 ? 25.11300 38.42300 17.17800 1.000 24.63654 8 THR C N 1
ATOM 3060 C CA . THR C 1 8 ? 23.94700 39.10400 16.64500 1.000 27.89066 8 THR C CA 1
ATOM 3061 C C . THR C 1 8 ? 23.31900 38.21300 15.57600 1.000 29.45902 8 THR C C 1
ATOM 3062 O O . THR C 1 8 ? 24.03400 37.64400 14.74300 1.000 23.88947 8 THR C O 1
ATOM 3066 N N . LEU C 1 9 ? 21.99000 38.07400 15.62000 1.000 29.40983 9 LEU C N 1
ATOM 3067 C CA . LEU C 1 9 ? 21.22400 37.24700 14.69100 1.000 28.49150 9 LEU C CA 1
ATOM 3068 C C . LEU C 1 9 ? 20.25100 38.10300 13.89200 1.000 27.04660 9 LEU C C 1
ATOM 3069 O O . LEU C 1 9 ? 19.73500 39.10000 14.39600 1.000 28.10985 9 LEU C O 1
ATOM 3074 N N . ARG C 1 10 ? 19.97800 37.69700 12.65400 1.000 31.22113 10 ARG C N 1
ATOM 3075 C CA . ARG C 1 10 ? 19.21700 38.54300 11.74400 1.000 31.56413 10 ARG C CA 1
ATOM 3076 C C . ARG C 1 10 ? 18.55600 37.70100 10.65600 1.000 28.53486 10 ARG C C 1
ATOM 3077 O O . ARG C 1 10 ? 19.10000 36.68500 10.20900 1.000 26.40846 10 ARG C O 1
ATOM 3085 N N . ARG C 1 11 ? 17.36400 38.14900 10.25500 1.000 24.47353 11 ARG C N 1
ATOM 3086 C CA . ARG C 1 11 ? 16.54900 37.57400 9.19100 1.000 21.19532 11 ARG C CA 1
ATOM 3087 C C . ARG C 1 11 ? 15.59800 38.66700 8.73400 1.000 26.95323 11 ARG C C 1
ATOM 3088 O O . ARG C 1 11 ? 14.95000 39.29900 9.57300 1.000 27.82224 11 ARG C O 1
ATOM 3096 N N . GLY C 1 12 ? 15.52900 38.90200 7.42600 1.000 26.12379 12 GLY C N 1
ATOM 3097 C CA . GLY C 1 12 ? 14.58000 39.87600 6.90500 1.000 18.39059 12 GLY C CA 1
ATOM 3098 C C . GLY C 1 12 ? 14.77000 41.24200 7.51600 1.000 18.76338 12 GLY C C 1
ATOM 3099 O O . GLY C 1 12 ? 15.89400 41.73400 7.64900 1.000 20.22999 12 GLY C O 1
ATOM 3100 N N . ALA C 1 13 ? 13.65200 41.86400 7.90800 1.000 19.81834 13 ALA C N 1
ATOM 3101 C CA . ALA C 1 13 ? 13.65400 43.15400 8.60000 1.000 22.87498 13 ALA C CA 1
ATOM 3102 C C . ALA C 1 13 ? 14.15100 43.07000 10.04300 1.000 24.82255 13 ALA C C 1
ATOM 3103 O O . ALA C 1 13 ? 14.36300 44.11800 10.66900 1.000 19.16594 13 ALA C O 1
ATOM 3105 N N . LEU C 1 14 ? 14.34300 41.85900 10.57300 1.000 25.25927 14 LEU C N 1
ATOM 3106 C CA . LEU C 1 14 ? 14.52000 41.62700 12.00100 1.000 24.09775 14 LEU C CA 1
ATOM 3107 C C . LEU C 1 14 ? 15.99100 41.46100 12.35400 1.000 27.18253 14 LEU C C 1
ATOM 3108 O O . LEU C 1 14 ? 16.74500 40.77000 11.65800 1.000 24.57188 14 LEU C O 1
ATOM 3113 N N . CYS C 1 15 ? 16.38200 42.07100 13.46300 1.000 22.82246 15 CYS C N 1
ATOM 3114 C CA . CYS C 1 15 ? 17.79300 42.29300 13.73200 1.000 19.82238 15 CYS C CA 1
ATOM 3115 C C . CYS C 1 15 ? 17.93100 42.19500 15.24500 1.000 24.08198 15 CYS C C 1
ATOM 3116 O O . CYS C 1 15 ? 17.41900 43.05800 15.96700 1.000 27.91088 15 CYS C O 1
ATOM 3119 N N . LEU C 1 16 ? 18.54700 41.10900 15.72600 1.000 23.77703 16 LEU C N 1
ATOM 3120 C CA . LEU C 1 16 ? 18.67600 40.83100 17.15500 1.000 20.82639 16 LEU C CA 1
ATOM 3121 C C . LEU C 1 16 ? 20.11100 41.12100 17.57100 1.000 22.48980 16 LEU C C 1
ATOM 3122 O O . LEU C 1 16 ? 21.02900 40.37700 17.21400 1.000 22.03894 16 LEU C O 1
ATOM 3127 N N . GLU C 1 17 ? 20.29900 42.19500 18.33900 1.000 22.50339 17 GLU C N 1
ATOM 3128 C CA . GLU C 1 17 ? 21.63600 42.59900 18.75200 1.000 27.87435 17 GLU C CA 1
ATOM 3129 C C . GLU C 1 17 ? 21.76200 42.62400 20.28300 1.000 28.15368 17 GLU C C 1
ATOM 3130 O O . GLU C 1 17 ? 20.76600 42.83900 20.98800 1.000 22.19365 17 GLU C O 1
ATOM 3136 N N . PRO C 1 18 ? 22.96100 42.34500 20.81900 1.000 24.63636 18 PRO C N 1
ATOM 3137 C CA . PRO C 1 18 ? 23.15800 42.35600 22.27300 1.000 21.81457 18 PRO C CA 1
ATOM 3138 C C . PRO C 1 18 ? 22.66300 43.64100 22.90400 1.000 17.94662 18 PRO C C 1
ATOM 3139 O O . PRO C 1 18 ? 22.82400 44.72000 22.34200 1.000 20.36170 18 PRO C O 1
ATOM 3143 N N . LEU C 1 19 ? 22.04000 43.50800 24.07600 1.000 18.80387 19 LEU C N 1
ATOM 3144 C CA . LEU C 1 19 ? 21.56900 44.66400 24.82500 1.000 18.31144 19 LEU C CA 1
ATOM 3145 C C . LEU C 1 19 ? 22.78900 45.43200 25.29800 1.000 23.50340 19 LEU C C 1
ATOM 3146 O O . LEU C 1 19 ? 23.64200 44.87400 26.00200 1.000 18.21967 19 LEU C O 1
ATOM 3151 N N . ALA C 1 20 ? 22.90100 46.68600 24.84600 1.000 32.28829 20 ALA C N 1
ATOM 3152 C CA . ALA C 1 20 ? 24.01400 47.58300 25.13800 1.000 30.58475 20 ALA C CA 1
ATOM 3153 C C . ALA C 1 20 ? 23.56500 48.64200 26.14600 1.000 31.59780 20 ALA C C 1
ATOM 3154 O O . ALA C 1 20 ? 22.37500 48.76400 26.44100 1.000 34.27064 20 ALA C O 1
ATOM 3156 N N . GLU C 1 21 ? 24.51300 49.40200 26.71200 1.000 24.87535 21 GLU C N 1
ATOM 3157 C CA . GLU C 1 21 ? 24.10600 50.54500 27.53700 1.000 30.32635 21 GLU C CA 1
ATOM 3158 C C . GLU C 1 21 ? 23.18800 51.51000 26.78600 1.000 32.30765 21 GLU C C 1
ATOM 3159 O O . GLU C 1 21 ? 22.21500 52.02500 27.35200 1.000 22.01820 21 GLU C O 1
ATOM 3165 N N . ALA C 1 22 ? 23.49900 51.79600 25.51900 1.000 31.10417 22 ALA C N 1
ATOM 3166 C CA . ALA C 1 22 ? 22.76300 52.80000 24.76100 1.000 22.57658 22 ALA C CA 1
ATOM 3167 C C . ALA C 1 22 ? 21.27400 52.50600 24.64200 1.000 20.32844 22 ALA C C 1
ATOM 3168 O O . ALA C 1 22 ? 20.51400 53.40700 24.27300 1.000 24.62519 22 ALA C O 1
ATOM 3170 N N . ASP C 1 23 ? 20.84100 51.29300 24.96400 1.000 20.66513 23 ASP C N 1
ATOM 3171 C CA . ASP C 1 23 ? 19.50300 50.80000 24.66300 1.000 22.14905 23 ASP C CA 1
ATOM 3172 C C . ASP C 1 23 ? 18.48300 51.11500 25.75300 1.000 19.90321 23 ASP C C 1
ATOM 3173 O O . ASP C 1 23 ? 17.27600 51.03100 25.49500 1.000 18.34895 23 ASP C O 1
ATOM 3178 N N . LEU C 1 24 ? 18.91300 51.44100 26.97000 1.000 17.53365 24 LEU C N 1
ATOM 3179 C CA . LEU C 1 24 ? 17.96200 51.24700 28.06000 1.000 18.88441 24 LEU C CA 1
ATOM 3180 C C . LEU C 1 24 ? 16.89300 52.32100 28.04200 1.000 19.87624 24 LEU C C 1
ATOM 3181 O O . LEU C 1 24 ? 15.71000 52.03300 28.25500 1.000 22.09143 24 LEU C O 1
ATOM 3186 N N . VAL C 1 25 ? 17.29500 53.55500 27.75300 1.000 20.74084 25 VAL C N 1
ATOM 3187 C CA . VAL C 1 25 ? 16.35400 54.66700 27.71600 1.000 20.66540 25 VAL C CA 1
ATOM 3188 C C . VAL C 1 25 ? 15.19900 54.34300 26.77200 1.000 24.65417 25 VAL C C 1
ATOM 3189 O O . VAL C 1 25 ? 14.03100 54.30600 27.18400 1.000 21.78812 25 VAL C O 1
ATOM 3193 N N . GLU C 1 26 ? 15.51800 54.04800 25.50000 1.000 21.73422 26 GLU C N 1
ATOM 3194 C CA . GLU C 1 26 ? 14.46100 53.77500 24.53000 1.000 18.99849 26 GLU C CA 1
ATOM 3195 C C . GLU C 1 26 ? 13.64200 52.55300 24.92000 1.000 20.55029 26 GLU C C 1
ATOM 3196 O O . GLU C 1 26 ? 12.41000 52.56000 24.78800 1.000 21.73004 26 GLU C O 1
ATOM 3202 N N . LEU C 1 27 ? 14.29800 51.49300 25.40300 1.000 20.53499 27 LEU C N 1
ATOM 3203 C CA . LEU C 1 27 ? 13.53600 50.31800 25.81700 1.000 21.64087 27 LEU C CA 1
ATOM 3204 C C . LEU C 1 27 ? 12.61000 50.65600 26.97700 1.000 19.71445 27 LEU C C 1
ATOM 3205 O O . LEU C 1 27 ? 11.43700 50.26800 26.97700 1.000 16.73936 27 LEU C O 1
ATOM 3210 N N . LEU C 1 28 ? 13.10400 51.41800 27.95000 1.000 17.46692 28 LEU C N 1
ATOM 3211 C CA . LEU C 1 28 ? 12.24100 51.89700 29.01800 1.000 18.00339 28 LEU C CA 1
ATOM 3212 C C . LEU C 1 28 ? 11.01400 52.59700 28.46500 1.000 24.61689 28 LEU C C 1
ATOM 3213 O O . LEU C 1 28 ? 9.88100 52.15600 28.68600 1.000 28.43125 28 LEU C O 1
ATOM 3218 N N . SER C 1 29 ? 11.23000 53.71800 27.76300 1.000 23.41881 29 SER C N 1
ATOM 3219 C CA . SER C 1 29 ? 10.16100 54.38400 27.02400 1.000 23.02339 29 SER C CA 1
ATOM 3220 C C . SER C 1 29 ? 9.23300 53.38000 26.37300 1.000 23.65880 29 SER C C 1
ATOM 3221 O O . SER C 1 29 ? 8.02200 53.37200 26.62100 1.000 22.53674 29 SER C O 1
ATOM 3224 N N . LEU C 1 30 ? 9.82000 52.50500 25.55100 1.000 27.47347 30 LEU C N 1
ATOM 3225 C CA . LEU C 1 30 ? 9.04900 51.51800 24.80900 1.000 25.27080 30 LEU C CA 1
ATOM 3226 C C . LEU C 1 30 ? 8.25000 50.63400 25.74700 1.000 25.20266 30 LEU C C 1
ATOM 3227 O O . LEU C 1 30 ? 7.06500 50.37200 25.50900 1.000 28.37754 30 LEU C O 1
ATOM 3232 N N . ALA C 1 31 ? 8.88400 50.15900 26.82000 1.000 20.85269 31 ALA C N 1
ATOM 3233 C CA . ALA C 1 31 ? 8.10700 49.53500 27.87900 1.000 22.66391 31 ALA C CA 1
ATOM 3234 C C . ALA C 1 31 ? 7.07800 50.50200 28.42800 1.000 27.73736 31 ALA C C 1
ATOM 3235 O O . ALA C 1 31 ? 5.91300 50.13100 28.61500 1.000 28.33089 31 ALA C O 1
ATOM 3237 N N . GLU C 1 32 ? 7.48700 51.75500 28.67300 1.000 23.66776 32 GLU C N 1
ATOM 3238 C CA . GLU C 1 32 ? 6.62300 52.67200 29.40300 1.000 22.54730 32 GLU C CA 1
ATOM 3239 C C . GLU C 1 32 ? 5.31700 52.84600 28.66200 1.000 24.99133 32 GLU C C 1
ATOM 3240 O O . GLU C 1 32 ? 4.24600 52.89500 29.27400 1.000 32.13033 32 GLU C O 1
ATOM 3246 N N . ALA C 1 33 ? 5.38300 52.87900 27.33600 1.000 25.18590 33 ALA C N 1
ATOM 3247 C CA . ALA C 1 33 ? 4.16900 52.84400 26.53500 1.000 31.24854 33 ALA C CA 1
ATOM 3248 C C . ALA C 1 33 ? 3.33500 51.61200 26.86700 1.000 41.80292 33 ALA C C 1
ATOM 3249 O O . ALA C 1 33 ? 2.19400 51.71400 27.34000 1.000 47.32492 33 ALA C O 1
ATOM 3251 N N . ASN C 1 34 ? 3.90000 50.43100 26.64800 1.000 33.04149 34 ASN C N 1
ATOM 3252 C CA . ASN C 1 34 ? 3.11500 49.20500 26.64900 1.000 28.75506 34 ASN C CA 1
ATOM 3253 C C . ASN C 1 34 ? 3.05900 48.65500 28.07400 1.000 29.86170 34 ASN C C 1
ATOM 3254 O O . ASN C 1 34 ? 3.68600 47.65700 28.41100 1.000 37.97406 34 ASN C O 1
ATOM 3259 N N . ARG C 1 35 ? 2.28800 49.33100 28.93100 1.000 35.50287 35 ARG C N 1
ATOM 3260 C CA . ARG C 1 35 ? 2.19500 48.88700 30.32600 1.000 37.09398 35 ARG C CA 1
ATOM 3261 C C . ARG C 1 35 ? 1.27400 47.68300 30.47500 1.000 33.23529 35 ARG C C 1
ATOM 3262 O O . ARG C 1 35 ? 1.58100 46.75200 31.22800 1.000 41.73380 35 ARG C O 1
ATOM 3270 N N . GLN C 1 36 ? 0.13800 47.68200 29.77500 1.000 34.33950 36 GLN C N 1
ATOM 3271 C CA . GLN C 1 36 ? -0.88600 46.68100 30.04800 1.000 37.24473 36 GLN C CA 1
ATOM 3272 C C . GLN C 1 36 ? -0.40500 45.28200 29.70000 1.000 39.99756 36 GLN C C 1
ATOM 3273 O O . GLN C 1 36 ? -0.75500 44.31500 30.38700 1.000 39.48859 36 GLN C O 1
ATOM 3279 N N . SER C 1 37 ? 0.41000 45.15900 28.66100 1.000 33.47258 37 SER C N 1
ATOM 3280 C CA . SER C 1 37 ? 0.89000 43.86700 28.20100 1.000 37.99149 37 SER C CA 1
ATOM 3281 C C . SER C 1 37 ? 2.08300 43.36000 29.00300 1.000 42.68846 37 SER C C 1
ATOM 3282 O O . SER C 1 37 ? 2.52300 42.22100 28.80000 1.000 45.33140 37 SER C O 1
ATOM 3285 N N . LEU C 1 38 ? 2.61100 44.17000 29.91400 1.000 40.47156 38 LEU C N 1
ATOM 3286 C CA . LEU C 1 38 ? 3.69500 43.75500 30.79100 1.000 43.05494 38 LEU C CA 1
ATOM 3287 C C . LEU C 1 38 ? 3.21600 43.52900 32.22100 1.000 43.24418 38 LEU C C 1
ATOM 3288 O O . LEU C 1 38 ? 3.91200 43.87500 33.18100 1.000 52.42325 38 LEU C O 1
ATOM 3293 N N . ILE C 1 39 ? 2.02400 42.95900 32.38100 1.000 36.41985 39 ILE C N 1
ATOM 3294 C CA . ILE C 1 39 ? 1.53600 42.71100 33.73100 1.000 35.41507 39 ILE C CA 1
ATOM 3295 C C . ILE C 1 39 ? 2.15200 41.43600 34.29800 1.000 35.42425 39 ILE C C 1
ATOM 3296 O O . ILE C 1 39 ? 2.58500 41.40400 35.45800 1.000 39.83628 39 ILE C O 1
ATOM 3301 N N . TYR C 1 40 ? 2.28800 40.40300 33.46900 1.000 38.55088 40 TYR C N 1
ATOM 3302 C CA . TYR C 1 40 ? 2.74500 39.09300 33.90300 1.000 24.43841 40 TYR C CA 1
ATOM 3303 C C . TYR C 1 40 ? 4.26700 38.94500 33.92400 1.000 22.46575 40 TYR C C 1
ATOM 3304 O O . TYR C 1 40 ? 4.76400 37.97100 34.49000 1.000 29.36143 40 TYR C O 1
ATOM 3313 N N . MET C 1 41 ? 5.02600 39.84600 33.31300 1.000 24.55201 41 MET C N 1
ATOM 3314 C CA . MET C 1 41 ? 6.46600 39.83400 33.53600 1.000 26.10092 41 MET C CA 1
ATOM 3315 C C . MET C 1 41 ? 6.77900 40.52600 34.85200 1.000 32.42439 41 MET C C 1
ATOM 3316 O O . MET C 1 41 ? 5.88600 41.05400 35.51300 1.000 33.67163 41 MET C O 1
ATOM 3321 N N . ASN C 1 42 ? 8.06100 40.55100 35.22800 1.000 28.88815 42 ASN C N 1
ATOM 3322 C CA . ASN C 1 42 ? 8.49400 41.19300 36.46800 1.000 33.44252 42 ASN C CA 1
ATOM 3323 C C . ASN C 1 42 ? 9.73900 42.02300 36.20300 1.000 40.48109 42 ASN C C 1
ATOM 3324 O O . ASN C 1 42 ? 10.83700 41.47200 36.04000 1.000 39.17434 42 ASN C O 1
ATOM 3329 N N . GLY C 1 43 ? 9.56800 43.34700 36.20900 1.000 34.97453 43 GLY C N 1
ATOM 3330 C CA . GLY C 1 43 ? 10.66100 44.26900 36.02400 1.000 35.44497 43 GLY C CA 1
ATOM 3331 C C . GLY C 1 43 ? 10.57000 45.26600 34.87400 1.000 44.45948 43 GLY C C 1
ATOM 3332 O O . GLY C 1 43 ? 11.19900 46.32800 34.94100 1.000 43.68425 43 GLY C O 1
ATOM 3333 N N . PRO C 1 44 ? 9.78500 44.98600 33.81600 1.000 44.00324 44 PRO C N 1
ATOM 3334 C CA . PRO C 1 44 ? 10.05000 45.63100 32.51500 1.000 38.00989 44 PRO C CA 1
ATOM 3335 C C . PRO C 1 44 ? 9.79300 47.14400 32.48100 1.000 42.73636 44 PRO C C 1
ATOM 3336 O O . PRO C 1 44 ? 10.19500 47.81200 31.51100 1.000 30.66191 44 PRO C O 1
ATOM 3340 N N . LEU C 1 45 ? 9.12000 47.69700 33.48500 1.000 43.86994 45 LEU C N 1
ATOM 3341 C CA . LEU C 1 45 ? 8.89700 49.13100 33.56100 1.000 37.68870 45 LEU C CA 1
ATOM 3342 C C . LEU C 1 45 ? 10.03800 49.85700 34.25900 1.000 31.73287 45 LEU C C 1
ATOM 3343 O O . LEU C 1 45 ? 10.10200 51.09000 34.20000 1.000 32.13155 45 LEU C O 1
ATOM 3348 N N . ARG C 1 46 ? 10.96800 49.11000 34.89800 1.000 36.89955 46 ARG C N 1
ATOM 3349 C CA . ARG C 1 46 ? 12.10600 49.66900 35.61800 1.000 44.36422 46 ARG C CA 1
ATOM 3350 C C . ARG C 1 46 ? 13.27000 49.92400 34.65800 1.000 37.55745 46 ARG C C 1
ATOM 3351 O O . ARG C 1 46 ? 13.38600 49.26400 33.62000 1.000 34.56715 46 ARG C O 1
ATOM 3359 N N . PRO C 1 47 ? 14.12100 50.91700 34.92500 1.000 40.09031 47 PRO C N 1
ATOM 3360 C CA . PRO C 1 47 ? 15.46500 50.86800 34.34400 1.000 30.96848 47 PRO C CA 1
ATOM 3361 C C . PRO C 1 47 ? 16.30700 49.75600 34.92500 1.000 31.01976 47 PRO C C 1
ATOM 3362 O O . PRO C 1 47 ? 17.15000 49.19600 34.21400 1.000 29.90449 47 PRO C O 1
ATOM 3366 N N . ASP C 1 48 ? 16.11300 49.40100 36.19200 1.000 31.30167 48 ASP C N 1
ATOM 3367 C CA . ASP C 1 48 ? 17.06800 48.47600 36.77400 1.000 38.13065 48 ASP C CA 1
ATOM 3368 C C . ASP C 1 48 ? 16.94000 47.08400 36.15900 1.000 39.93795 48 ASP C C 1
ATOM 3369 O O . ASP C 1 48 ? 17.92300 46.33200 36.16400 1.000 42.46426 48 ASP C O 1
ATOM 3374 N N . TRP C 1 49 ? 15.78800 46.76200 35.55400 1.000 40.92067 49 TRP C N 1
ATOM 3375 C CA . TRP C 1 49 ? 15.57200 45.43700 34.95400 1.000 41.87578 49 TRP C CA 1
ATOM 3376 C C . TRP C 1 49 ? 16.57000 45.16200 33.83300 1.000 34.66145 49 TRP C C 1
ATOM 3377 O O . TRP C 1 49 ? 17.24500 44.12500 33.81300 1.000 28.76342 49 TRP C O 1
ATOM 3388 N N . TYR C 1 50 ? 16.66300 46.08700 32.88700 1.000 29.22236 50 TYR C N 1
ATOM 3389 C CA . TYR C 1 50 ? 17.64300 45.98100 31.82200 1.000 27.79393 50 TYR C CA 1
ATOM 3390 C C . TYR C 1 50 ? 19.06400 46.01500 32.36300 1.000 31.36064 50 TYR C C 1
ATOM 3391 O O . TYR C 1 50 ? 19.90800 45.20400 31.96500 1.000 30.07449 50 TYR C O 1
ATOM 3400 N N . ARG C 1 51 ? 19.34300 46.93300 33.28600 1.000 34.48375 51 ARG C N 1
ATOM 3401 C CA . ARG C 1 51 ? 20.70700 47.08300 33.77800 1.000 35.54573 51 ARG C CA 1
ATOM 3402 C C . ARG C 1 51 ? 21.20100 45.81500 34.45400 1.000 35.22026 51 ARG C C 1
ATOM 3403 O O . ARG C 1 51 ? 22.36500 45.43200 34.28600 1.000 40.47362 51 ARG C O 1
ATOM 3411 N N . GLN C 1 52 ? 20.34100 45.14900 35.22600 1.000 35.60969 52 GLN C N 1
ATOM 3412 C CA . GLN C 1 52 ? 20.71700 43.82800 35.71500 1.000 35.11628 52 GLN C CA 1
ATOM 3413 C C . GLN C 1 52 ? 20.82600 42.85700 34.55600 1.000 35.79522 52 GLN C C 1
ATOM 3414 O O . GLN C 1 52 ? 21.74100 42.03100 34.51500 1.000 34.16342 52 GLN C O 1
ATOM 3420 N N . GLY C 1 53 ? 19.89200 42.93500 33.61100 1.000 36.65408 53 GLY C N 1
ATOM 3421 C CA . GLY C 1 53 ? 19.98000 42.12000 32.42300 1.000 29.76417 53 GLY C CA 1
ATOM 3422 C C . GLY C 1 53 ? 21.35700 42.33400 31.85000 1.000 30.54809 53 GLY C C 1
ATOM 3423 O O . GLY C 1 53 ? 22.15200 41.39900 31.73200 1.000 34.34311 53 GLY C O 1
ATOM 3424 N N . LEU C 1 54 ? 21.66700 43.59600 31.57200 1.000 26.72677 54 LEU C N 1
ATOM 3425 C CA . LEU C 1 54 ? 22.98000 43.94500 31.05400 1.000 26.73433 54 LEU C CA 1
ATOM 3426 C C . LEU C 1 54 ? 24.09300 43.42200 31.95600 1.000 31.16876 54 LEU C C 1
ATOM 3427 O O . LEU C 1 54 ? 25.11900 42.92100 31.47300 1.000 32.34853 54 LEU C O 1
ATOM 3432 N N . ALA C 1 55 ? 23.90000 43.50400 33.27100 1.000 30.25546 55 ALA C N 1
ATOM 3433 C CA . ALA C 1 55 ? 24.93000 43.02400 34.18500 1.000 32.28577 55 ALA C CA 1
ATOM 3434 C C . ALA C 1 55 ? 25.13500 41.51500 34.04500 1.000 35.94280 55 ALA C C 1
ATOM 3435 O O . ALA C 1 55 ? 26.27300 41.03900 33.96900 1.000 32.46006 55 ALA C O 1
ATOM 3437 N N . GLU C 1 56 ? 24.03900 40.75400 33.97200 1.000 36.98740 56 GLU C N 1
ATOM 3438 C CA . GLU C 1 56 ? 24.11400 39.30200 33.89100 1.000 34.72106 56 GLU C CA 1
ATOM 3439 C C . GLU C 1 56 ? 24.87900 38.81800 32.66700 1.000 34.41100 56 GLU C C 1
ATOM 3440 O O . GLU C 1 56 ? 25.33200 37.67000 32.65000 1.000 32.79224 56 GLU C O 1
ATOM 3446 N N . GLN C 1 57 ? 25.02500 39.65000 31.63700 1.000 34.77151 57 GLN C N 1
ATOM 3447 C CA . GLN C 1 57 ? 25.87800 39.25700 30.52300 1.000 39.46901 57 GLN C CA 1
ATOM 3448 C C . GLN C 1 57 ? 27.34000 39.23800 30.95400 1.000 43.00052 57 GLN C C 1
ATOM 3449 O O . GLN C 1 57 ? 28.03900 38.23400 30.76600 1.000 43.72315 57 GLN C O 1
ATOM 3455 N N . ARG C 1 58 ? 27.81100 40.33600 31.55600 1.000 43.73062 58 ARG C N 1
ATOM 3456 C CA . ARG C 1 58 ? 29.17300 40.37100 32.07800 1.000 44.39966 58 ARG C CA 1
ATOM 3457 C C . ARG C 1 58 ? 29.37800 39.29700 33.14600 1.000 42.36503 58 ARG C C 1
ATOM 3458 O O . ARG C 1 58 ? 30.34100 38.52500 33.09800 1.000 41.61024 58 ARG C O 1
ATOM 3466 N N . GLU C 1 59 ? 28.47400 39.23800 34.12500 1.000 46.46188 59 GLU C N 1
ATOM 3467 C CA . GLU C 1 59 ? 28.49600 38.17900 35.12600 1.000 41.20457 59 GLU C CA 1
ATOM 3468 C C . GLU C 1 59 ? 28.68300 36.80500 34.48200 1.000 39.86472 59 GLU C C 1
ATOM 3469 O O . GLU C 1 59 ? 29.20800 35.89100 35.12900 1.000 43.85389 59 GLU C O 1
ATOM 3475 N N . GLY C 1 60 ? 28.29400 36.64700 33.21400 1.000 44.09075 60 GLY C N 1
ATOM 3476 C CA . GLY C 1 60 ? 28.57300 35.43200 32.45900 1.000 49.74378 60 GLY C CA 1
ATOM 3477 C C . GLY C 1 60 ? 27.46500 34.40100 32.43300 1.000 44.65760 60 GLY C C 1
ATOM 3478 O O . GLY C 1 60 ? 27.74000 33.21500 32.20000 1.000 47.70476 60 GLY C O 1
ATOM 3479 N N . GLN C 1 61 ? 26.21900 34.80800 32.65400 1.000 37.03681 61 GLN C N 1
ATOM 3480 C CA . GLN C 1 61 ? 25.13400 33.86000 32.77600 1.000 39.30109 61 GLN C CA 1
ATOM 3481 C C . GLN C 1 61 ? 23.99800 34.09000 31.79700 1.000 34.38041 61 GLN C C 1
ATOM 3482 O O . GLN C 1 61 ? 23.07700 33.26500 31.74600 1.000 30.11749 61 GLN C O 1
ATOM 3488 N N . ALA C 1 62 ? 24.02800 35.17500 31.02600 1.000 36.97917 62 ALA C N 1
ATOM 3489 C CA . ALA C 1 62 ? 23.00500 35.44400 30.02500 1.000 29.25273 62 ALA C CA 1
ATOM 3490 C C . ALA C 1 62 ? 23.64700 36.18500 28.86600 1.000 26.27177 62 ALA C C 1
ATOM 3491 O O . ALA C 1 62 ? 24.66400 36.86300 29.03900 1.000 24.78192 62 ALA C O 1
ATOM 3493 N N . VAL C 1 63 ? 23.07700 36.01200 27.67500 1.000 26.42697 63 VAL C N 1
ATOM 3494 C CA . VAL C 1 63 ? 23.36500 36.87900 26.53300 1.000 29.44395 63 VAL C CA 1
ATOM 3495 C C . VAL C 1 63 ? 22.05600 37.55800 26.19300 1.000 31.72168 63 VAL C C 1
ATOM 3496 O O . VAL C 1 63 ? 21.08700 36.90500 25.77900 1.000 29.93300 63 VAL C O 1
ATOM 3500 N N . ILE C 1 64 ? 22.02200 38.85800 26.38700 1.000 29.48446 64 ILE C N 1
ATOM 3501 C CA . ILE C 1 64 ? 20.78600 39.61500 26.38800 1.000 25.35246 64 ILE C CA 1
ATOM 3502 C C . ILE C 1 64 ? 20.64500 40.36900 25.06700 1.000 27.13663 64 ILE C C 1
ATOM 3503 O O . ILE C 1 64 ? 21.63800 40.85500 24.51000 1.000 25.08117 64 ILE C O 1
ATOM 3508 N N . TYR C 1 65 ? 19.40500 40.43700 24.55400 1.000 25.64491 65 TYR C N 1
ATOM 3509 C CA . TYR C 1 65 ? 19.09200 40.79100 23.17000 1.000 18.93838 65 TYR C CA 1
ATOM 3510 C C . TYR C 1 65 ? 18.03100 41.87500 23.10200 1.000 18.87185 65 TYR C C 1
ATOM 3511 O O . TYR C 1 65 ? 16.95500 41.72700 23.68800 1.000 20.88227 65 TYR C O 1
ATOM 3520 N N . ALA C 1 66 ? 18.31900 42.94700 22.36900 1.000 20.77363 66 ALA C N 1
ATOM 3521 C CA . ALA C 1 66 ? 17.30200 43.89600 21.93400 1.000 18.12363 66 ALA C CA 1
ATOM 3522 C C . ALA C 1 66 ? 16.88200 43.52800 20.51700 1.000 17.40138 66 ALA C C 1
ATOM 3523 O O . ALA C 1 66 ? 17.73300 43.27300 19.65100 1.000 15.04418 66 ALA C O 1
ATOM 3525 N N . VAL C 1 67 ? 15.57500 43.46900 20.29200 1.000 15.33196 67 VAL C N 1
ATOM 3526 C CA . VAL C 1 67 ? 15.02700 43.15100 18.98500 1.000 12.84264 67 VAL C CA 1
ATOM 3527 C C . VAL C 1 67 ? 14.72600 44.47300 18.27500 1.000 16.98453 67 VAL C C 1
ATOM 3528 O O . VAL C 1 67 ? 14.11800 45.38500 18.85500 1.000 14.85955 67 VAL C O 1
ATOM 3532 N N . ARG C 1 68 ? 15.21800 44.60900 17.04400 1.000 22.37788 68 ARG C N 1
ATOM 3533 C CA . ARG C 1 68 ? 15.16000 45.86500 16.30100 1.000 19.29545 68 ARG C CA 1
ATOM 3534 C C . ARG C 1 68 ? 14.52500 45.61300 14.94300 1.000 21.80759 68 ARG C C 1
ATOM 3535 O O . ARG C 1 68 ? 15.09200 44.88400 14.12400 1.000 26.82985 68 ARG C O 1
ATOM 3543 N N . GLN C 1 69 ? 13.35700 46.21200 14.70400 1.000 21.40901 69 GLN C N 1
ATOM 3544 C CA . GLN C 1 69 ? 12.67500 46.15800 13.41100 1.000 26.17749 69 GLN C CA 1
ATOM 3545 C C . GLN C 1 69 ? 12.70300 47.50900 12.70600 1.000 32.12902 69 GLN C C 1
ATOM 3546 O O . GLN C 1 69 ? 12.53900 48.55000 13.35000 1.000 32.24152 69 GLN C O 1
ATOM 3552 N N . ASP C 1 70 ? 12.88100 47.50500 11.38100 1.000 27.03498 70 ASP C N 1
ATOM 3553 C CA . ASP C 1 70 ? 13.11000 48.74200 10.63100 1.000 31.57604 70 ASP C CA 1
ATOM 3554 C C . ASP C 1 70 ? 14.35400 49.46700 11.12100 1.000 28.39849 70 ASP C C 1
ATOM 3555 O O . ASP C 1 70 ? 14.61400 50.60500 10.71600 1.000 30.38005 70 ASP C O 1
ATOM 3560 N N . HIS C 1 71 ? 15.14400 48.80100 11.95600 1.000 27.33298 71 HIS C N 1
ATOM 3561 C CA . HIS C 1 71 ? 16.13500 49.37800 12.84700 1.000 26.93056 71 HIS C CA 1
ATOM 3562 C C . HIS C 1 71 ? 15.49200 50.05300 14.06300 1.000 25.17619 71 HIS C C 1
ATOM 3563 O O . HIS C 1 71 ? 16.19700 50.73900 14.81600 1.000 27.68278 71 HIS C O 1
ATOM 3570 N N . ALA C 1 72 ? 14.18400 49.88000 14.28900 1.000 19.06161 72 ALA C N 1
ATOM 3571 C CA . ALA C 1 72 ? 13.50800 50.44200 15.46000 1.000 21.14138 72 ALA C CA 1
ATOM 3572 C C . ALA C 1 72 ? 13.46000 49.41400 16.58300 1.000 25.41626 72 ALA C C 1
ATOM 3573 O O . ALA C 1 72 ? 13.09900 48.25300 16.34800 1.000 25.52837 72 ALA C O 1
ATOM 3575 N N . LEU C 1 73 ? 13.81400 49.84900 17.80100 1.000 22.65351 73 LEU C N 1
ATOM 3576 C CA . LEU C 1 73 ? 13.61500 49.03000 18.99400 1.000 15.98822 73 LEU C CA 1
ATOM 3577 C C . LEU C 1 73 ? 12.16400 48.58200 19.08900 1.000 15.30558 73 LEU C C 1
ATOM 3578 O O . LEU C 1 73 ? 11.25300 49.31900 18.71800 1.000 18.22511 73 LEU C O 1
ATOM 3583 N N . VAL C 1 74 ? 11.93800 47.37500 19.58600 1.000 14.75200 74 VAL C N 1
ATOM 3584 C CA . VAL C 1 74 ? 10.58800 46.82800 19.52300 1.000 14.62239 74 VAL C CA 1
ATOM 3585 C C . VAL C 1 74 ? 10.34000 45.89400 20.70000 1.000 14.93775 74 VAL C C 1
ATOM 3586 O O . VAL C 1 74 ? 9.19800 45.72900 21.15300 1.000 15.80183 74 VAL C O 1
ATOM 3590 N N . GLY C 1 75 ? 11.40800 45.32100 21.23800 1.000 13.37945 75 GLY C N 1
ATOM 3591 C CA . GLY C 1 75 ? 11.26900 44.44800 22.38700 1.000 15.50266 75 GLY C CA 1
ATOM 3592 C C . GLY C 1 75 ? 12.61600 43.90900 22.80900 1.000 17.52647 75 GLY C C 1
ATOM 3593 O O . GLY C 1 75 ? 13.65700 44.34600 22.31900 1.000 18.40333 75 GLY C O 1
ATOM 3594 N N . THR C 1 76 ? 12.59300 42.95400 23.73900 1.000 15.53691 76 THR C N 1
ATOM 3595 C CA . THR C 1 76 ? 13.81800 42.30600 24.17600 1.000 13.22728 76 THR C CA 1
ATOM 3596 C C . THR C 1 76 ? 13.53200 40.84300 24.42400 1.000 13.75744 76 THR C C 1
ATOM 3597 O O . THR C 1 76 ? 12.38100 40.44600 24.58000 1.000 15.15213 76 THR C O 1
ATOM 3601 N N . THR C 1 77 ? 14.60300 40.05100 24.44400 1.000 15.06976 77 THR C N 1
ATOM 3602 C CA . THR C 1 77 ? 14.54100 38.59500 24.52100 1.000 18.28405 77 THR C CA 1
ATOM 3603 C C . THR C 1 77 ? 15.93900 38.12300 24.88200 1.000 20.01349 77 THR C C 1
ATOM 3604 O O . THR C 1 77 ? 16.89200 38.90200 24.86100 1.000 20.42033 77 THR C O 1
ATOM 3608 N N . ARG C 1 78 ? 16.07600 36.84500 25.20600 1.000 16.49229 78 ARG C N 1
ATOM 3609 C CA . ARG C 1 78 ? 17.26100 36.56000 25.99800 1.000 21.36699 78 ARG C CA 1
ATOM 3610 C C . ARG C 1 78 ? 17.60700 35.09300 26.16700 1.000 22.75308 78 ARG C C 1
ATOM 3611 O O . ARG C 1 78 ? 16.76100 34.28900 26.56300 1.000 24.43279 78 ARG C O 1
ATOM 3619 N N . PHE C 1 79 ? 18.85600 34.74100 25.90900 1.000 21.16439 79 PHE C N 1
ATOM 3620 C CA . PHE C 1 79 ? 19.34900 33.45500 26.33900 1.000 21.29819 79 PHE C CA 1
ATOM 3621 C C . PHE C 1 79 ? 19.88900 33.60300 27.75000 1.000 31.51798 79 PHE C C 1
ATOM 3622 O O . PHE C 1 79 ? 20.31400 34.69400 28.15500 1.000 28.20163 79 PHE C O 1
ATOM 3630 N N . PHE C 1 80 ? 19.86500 32.48700 28.49700 1.000 33.27886 80 PHE C N 1
ATOM 3631 C CA . PHE C 1 80 ? 20.46300 32.36400 29.83000 1.000 27.32316 80 PHE C CA 1
ATOM 3632 C C . PHE C 1 80 ? 20.25200 30.97300 30.40300 1.000 21.92965 80 PHE C C 1
ATOM 3633 O O . PHE C 1 80 ? 19.69600 30.10700 29.72400 1.000 26.04813 80 PHE C O 1
ATOM 3641 N N . ASP C 1 81 ? 20.71600 30.72000 31.60500 1.000 18.72194 81 ASP C N 1
ATOM 3642 C CA . ASP C 1 81 ? 20.65800 29.41800 32.27400 1.000 19.67141 81 ASP C CA 1
ATOM 3643 C C . ASP C 1 81 ? 21.39200 28.41400 31.50000 1.000 19.43187 81 ASP C C 1
ATOM 3644 O O . ASP C 1 81 ? 20.86700 27.45600 31.04500 1.000 16.66057 81 ASP C O 1
ATOM 3649 N N . PHE C 1 82 ? 22.65800 28.66400 31.35800 1.000 18.83665 82 PHE C N 1
ATOM 3650 C CA . PHE C 1 82 ? 23.50400 27.82900 30.61500 1.000 19.25672 82 PHE C CA 1
ATOM 3651 C C . PHE C 1 82 ? 23.84600 26.60500 31.40700 1.000 21.17609 82 PHE C C 1
ATOM 3652 O O . PHE C 1 82 ? 24.30500 26.69800 32.47900 1.000 24.37550 82 PHE C O 1
ATOM 3660 N N . MET C 1 83 ? 23.61100 25.44200 30.83400 1.000 23.51400 83 MET C N 1
ATOM 3661 C CA . MET C 1 83 ? 23.89200 24.16800 31.41100 1.000 19.86314 83 MET C CA 1
ATOM 3662 C C . MET C 1 83 ? 24.92800 23.56300 30.53700 1.000 19.96314 83 MET C C 1
ATOM 3663 O O . MET C 1 83 ? 24.69600 22.66300 29.83900 1.000 18.49159 83 MET C O 1
ATOM 3668 N N . PRO C 1 84 ? 26.17500 24.12000 30.66100 1.000 16.26504 84 PRO C N 1
ATOM 3669 C CA . PRO C 1 84 ? 27.20300 23.64500 29.75900 1.000 22.11838 84 PRO C CA 1
ATOM 3670 C C . PRO C 1 84 ? 27.54700 22.19000 29.49100 1.000 30.39318 84 PRO C C 1
ATOM 3671 O O . PRO C 1 84 ? 27.80200 21.83800 28.38900 1.000 31.72445 84 PRO C O 1
ATOM 3675 N N . GLY C 1 85 ? 27.62200 21.37000 30.50100 1.000 27.21274 85 GLY C N 1
ATOM 3676 C CA . GLY C 1 85 ? 28.02900 20.01900 30.35900 1.000 24.42971 85 GLY C CA 1
ATOM 3677 C C . GLY C 1 85 ? 26.96000 19.27400 29.72500 1.000 34.14487 85 GLY C C 1
ATOM 3678 O O . GLY C 1 85 ? 26.81500 18.13700 30.00700 1.000 45.57386 85 GLY C O 1
ATOM 3679 N N . LEU C 1 86 ? 26.20900 19.90800 28.86600 1.000 29.00815 86 LEU C N 1
ATOM 3680 C CA . LEU C 1 86 ? 25.12800 19.22600 28.21400 1.000 29.38536 86 LEU C CA 1
ATOM 3681 C C . LEU C 1 86 ? 25.24600 19.34700 26.70400 1.000 31.64167 86 LEU C C 1
ATOM 3682 O O . LEU C 1 86 ? 25.63800 18.42000 26.08400 1.000 35.82710 86 LEU C O 1
ATOM 3687 N N . PRO C 1 87 ? 24.93600 20.52400 26.02900 1.000 29.00830 87 PRO C N 1
ATOM 3688 C CA . PRO C 1 87 ? 24.47200 21.65800 26.79400 1.000 28.23514 87 PRO C CA 1
ATOM 3689 C C . PRO C 1 87 ? 23.03200 21.98100 26.67700 1.000 25.75365 87 PRO C C 1
ATOM 3690 O O . PRO C 1 87 ? 22.31500 21.26200 26.10500 1.000 26.31616 87 PRO C O 1
ATOM 3694 N N . ALA C 1 88 ? 22.63400 23.10900 27.22800 1.000 22.42369 88 ALA C N 1
ATOM 3695 C CA . ALA C 1 88 ? 21.27600 23.52700 27.18000 1.000 19.75585 88 ALA C CA 1
ATOM 3696 C C . ALA C 1 88 ? 21.22100 24.93000 27.57100 1.000 18.19801 88 ALA C C 1
ATOM 3697 O O . ALA C 1 88 ? 22.14900 25.39900 28.08500 1.000 16.00029 88 ALA C O 1
ATOM 3699 N N . VAL C 1 89 ? 20.11000 25.58900 27.25600 1.000 21.92748 89 VAL C N 1
ATOM 3700 C CA . VAL C 1 89 ? 19.83000 26.98700 27.52700 1.000 18.75982 89 VAL C CA 1
ATOM 3701 C C . VAL C 1 89 ? 18.38900 27.22000 27.76600 1.000 16.96001 89 VAL C C 1
ATOM 3702 O O . VAL C 1 89 ? 17.66900 26.33500 27.74900 1.000 18.42100 89 VAL C O 1
ATOM 3706 N N . GLU C 1 90 ? 18.01000 28.46200 27.99600 1.000 17.21300 90 GLU C N 1
ATOM 3707 C CA . GLU C 1 90 ? 16.66600 28.91800 28.19000 1.000 20.32641 90 GLU C CA 1
ATOM 3708 C C . GLU C 1 90 ? 16.41000 30.28000 27.57800 1.000 26.78907 90 GLU C C 1
ATOM 3709 O O . GLU C 1 90 ? 17.10600 31.17100 27.82500 1.000 30.55037 90 GLU C O 1
ATOM 3715 N N . ILE C 1 91 ? 15.37700 30.42800 26.79600 1.000 17.75724 91 ILE C N 1
ATOM 3716 C CA . ILE C 1 91 ? 14.96200 31.70700 26.23100 1.000 18.65093 91 ILE C CA 1
ATOM 3717 C C . ILE C 1 91 ? 13.83900 32.25700 27.08900 1.000 21.48271 91 ILE C C 1
ATOM 3718 O O . ILE C 1 91 ? 12.76500 31.65700 27.16200 1.000 26.77181 91 ILE C O 1
ATOM 3723 N N . GLY C 1 92 ? 14.05700 33.40100 27.72100 1.000 20.42091 92 GLY C N 1
ATOM 3724 C CA . GLY C 1 92 ? 13.00300 33.94200 28.55700 1.000 23.48230 92 GLY C CA 1
ATOM 3725 C C . GLY C 1 92 ? 13.15500 35.43800 28.68100 1.000 24.81474 92 GLY C C 1
ATOM 3726 O O . GLY C 1 92 ? 14.06600 36.03200 28.10300 1.000 25.51768 92 GLY C O 1
ATOM 3727 N N . GLY C 1 93 ? 12.25600 36.04300 29.46300 1.000 18.99093 93 GLY C N 1
ATOM 3728 C CA . GLY C 1 93 ? 12.22200 37.48600 29.56000 1.000 21.16451 93 GLY C CA 1
ATOM 3729 C C . GLY C 1 93 ? 12.16400 38.18200 28.20800 1.000 22.39483 93 GLY C C 1
ATOM 3730 O O . GLY C 1 93 ? 12.97500 39.06400 27.90100 1.000 20.35723 93 GLY C O 1
ATOM 3731 N N . THR C 1 94 ? 11.20700 37.77300 27.38400 1.000 25.32434 94 THR C N 1
ATOM 3732 C CA . THR C 1 94 ? 11.02700 38.31000 26.04700 1.000 19.14919 94 THR C CA 1
ATOM 3733 C C . THR C 1 94 ? 9.74400 39.13400 26.03500 1.000 22.28743 94 THR C C 1
ATOM 3734 O O . THR C 1 94 ? 8.69000 38.67000 26.48300 1.000 25.60017 94 THR C O 1
ATOM 3738 N N . TRP C 1 95 ? 9.84400 40.37200 25.57500 1.000 20.17057 95 TRP C N 1
ATOM 3739 C CA . TRP C 1 95 ? 8.65700 41.17800 25.39200 1.000 20.13010 95 TRP C CA 1
ATOM 3740 C C . TRP C 1 95 ? 8.79900 41.92900 24.07700 1.000 24.48857 95 TRP C C 1
ATOM 3741 O O . TRP C 1 95 ? 9.91000 42.15300 23.58600 1.000 21.27836 95 TRP C O 1
ATOM 3752 N N . LEU C 1 96 ? 7.64500 42.20600 23.46800 1.000 22.26261 96 LEU C N 1
ATOM 3753 C CA . LEU C 1 96 ? 7.51000 42.89700 22.19900 1.000 16.64841 96 LEU C CA 1
ATOM 3754 C C . LEU C 1 96 ? 6.38300 43.88200 22.37300 1.000 18.68862 96 LEU C C 1
ATOM 3755 O O . LEU C 1 96 ? 5.37200 43.54200 22.99300 1.000 21.07578 96 LEU C O 1
ATOM 3760 N N . ALA C 1 97 ? 6.54100 45.08000 21.81500 1.000 17.00186 97 ALA C N 1
ATOM 3761 C CA . ALA C 1 97 ? 5.45500 46.04400 21.85200 1.000 18.54116 97 ALA C CA 1
ATOM 3762 C C . ALA C 1 97 ? 4.18400 45.46000 21.23600 1.000 20.73844 97 ALA C C 1
ATOM 3763 O O . ALA C 1 97 ? 4.22100 44.55300 20.40400 1.000 27.10756 97 ALA C O 1
ATOM 3765 N N . GLU C 1 98 ? 3.04700 46.01100 21.65000 1.000 18.31525 98 GLU C N 1
ATOM 3766 C CA . GLU C 1 98 ? 1.76000 45.48900 21.21000 1.000 19.86119 98 GLU C CA 1
ATOM 3767 C C . GLU C 1 98 ? 1.55900 45.61400 19.69700 1.000 30.37497 98 GLU C C 1
ATOM 3768 O O . GLU C 1 98 ? 1.00100 44.69800 19.07600 1.000 28.76516 98 GLU C O 1
ATOM 3774 N N . ASP C 1 99 ? 2.00700 46.72200 19.07000 1.000 35.85013 99 ASP C N 1
ATOM 3775 C CA . ASP C 1 99 ? 1.81900 46.89600 17.62200 1.000 30.40748 99 ASP C CA 1
ATOM 3776 C C . ASP C 1 99 ? 2.37300 45.70200 16.84900 1.000 33.43008 99 ASP C C 1
ATOM 3777 O O . ASP C 1 99 ? 2.19400 45.61900 15.62800 1.000 28.49147 99 ASP C O 1
ATOM 3782 N N . ARG C 1 100 ? 3.09000 44.79400 17.53900 1.000 31.78423 100 ARG C N 1
ATOM 3783 C CA . ARG C 1 100 ? 3.75700 43.67400 16.89200 1.000 29.70070 100 ARG C CA 1
ATOM 3784 C C . ARG C 1 100 ? 3.19300 42.32100 17.30400 1.000 27.17299 100 ARG C C 1
ATOM 3785 O O . ARG C 1 100 ? 3.48600 41.33000 16.63200 1.000 28.97408 100 ARG C O 1
ATOM 3793 N N . HIS C 1 101 ? 2.40000 42.24900 18.37700 1.000 24.50424 101 HIS C N 1
ATOM 3794 C CA . HIS C 1 101 ? 1.81800 40.98400 18.82000 1.000 24.70250 101 HIS C CA 1
ATOM 3795 C C . HIS C 1 101 ? 0.96500 40.36700 17.73100 1.000 25.15272 101 HIS C C 1
ATOM 3796 O O . HIS C 1 101 ? 0.14800 41.04500 17.11100 1.000 27.31530 101 HIS C O 1
ATOM 3803 N N . GLY C 1 102 ? 1.12200 39.07100 17.52700 1.000 27.00553 102 GLY C N 1
ATOM 3804 C CA . GLY C 1 102 ? 0.25700 38.37100 16.61700 1.000 29.04385 102 GLY C CA 1
ATOM 3805 C C . GLY C 1 102 ? 0.55100 38.58000 15.15300 1.000 29.36765 102 GLY C C 1
ATOM 3806 O O . GLY C 1 102 ? -0.15600 38.01200 14.31400 1.000 38.83768 102 GLY C O 1
ATOM 3807 N N . SER C 1 103 ? 1.55700 39.37700 14.80500 1.000 27.40480 103 SER C N 1
ATOM 3808 C CA . SER C 1 103 ? 1.96900 39.51300 13.41000 1.000 26.87444 103 SER C CA 1
ATOM 3809 C C . SER C 1 103 ? 3.26300 38.74900 13.14900 1.000 25.87095 103 SER C C 1
ATOM 3810 O O . SER C 1 103 ? 4.15500 39.21800 12.43700 1.000 35.31231 103 SER C O 1
ATOM 3813 N N . GLY C 1 104 ? 3.39100 37.56900 13.75200 1.000 24.88175 104 GLY C N 1
ATOM 3814 C CA . GLY C 1 104 ? 4.47200 36.65100 13.46700 1.000 22.20655 104 GLY C CA 1
ATOM 3815 C C . GLY C 1 104 ? 5.85600 37.07200 13.90400 1.000 21.78194 104 GLY C C 1
ATOM 3816 O O . GLY C 1 104 ? 6.82900 36.40900 13.52800 1.000 21.47204 104 GLY C O 1
ATOM 3817 N N . LEU C 1 105 ? 5.99700 38.14700 14.68200 1.000 23.21636 105 LEU C N 1
ATOM 3818 C CA . LEU C 1 105 ? 7.34000 38.61000 15.00000 1.000 16.05841 105 LEU C CA 1
ATOM 3819 C C . LEU C 1 105 ? 7.98900 37.70600 16.02500 1.000 20.73588 105 LEU C C 1
ATOM 3820 O O . LEU C 1 105 ? 9.19700 37.45200 15.95300 1.000 23.99875 105 LEU C O 1
ATOM 3825 N N . ASN C 1 106 ? 7.21100 37.21800 16.99900 1.000 23.25709 106 ASN C N 1
ATOM 3826 C CA . ASN C 1 106 ? 7.74000 36.19400 17.89400 1.000 23.41789 106 ASN C CA 1
ATOM 3827 C C . ASN C 1 106 ? 8.24300 35.01200 17.09200 1.000 21.35331 106 ASN C C 1
ATOM 3828 O O . ASN C 1 106 ? 9.38000 34.56500 17.26900 1.000 20.56934 106 ASN C O 1
ATOM 3833 N N . ALA C 1 107 ? 7.40400 34.51700 16.17600 1.000 21.06108 107 ALA C N 1
ATOM 3834 C CA . ALA C 1 107 ? 7.75200 33.34100 15.39100 1.000 16.05285 107 ALA C CA 1
ATOM 3835 C C . ALA C 1 107 ? 9.11400 33.49600 14.73000 1.000 18.51706 107 ALA C C 1
ATOM 3836 O O . ALA C 1 107 ? 9.91600 32.55400 14.71600 1.000 22.31669 107 ALA C O 1
ATOM 3838 N N . ALA C 1 108 ? 9.41400 34.68500 14.20600 1.000 18.56206 108 ALA C N 1
ATOM 3839 C CA . ALA C 1 108 ? 10.73300 34.88600 13.62100 1.000 17.15568 108 ALA C CA 1
ATOM 3840 C C . ALA C 1 108 ? 11.79900 35.12800 14.68400 1.000 23.23661 108 ALA C C 1
ATOM 3841 O O . ALA C 1 108 ? 12.95600 34.74800 14.46500 1.000 24.69396 108 ALA C O 1
ATOM 3843 N N . ILE C 1 109 ? 11.44300 35.72700 15.81500 1.000 21.80653 109 ILE C N 1
ATOM 3844 C CA . ILE C 1 109 ? 12.42700 35.97800 16.87100 1.000 23.67484 109 ILE C CA 1
ATOM 3845 C C . ILE C 1 109 ? 13.04900 34.67000 17.23100 1.000 24.33400 109 ILE C C 1
ATOM 3846 O O . ILE C 1 109 ? 14.18200 34.60500 17.42100 1.000 23.38988 109 ILE C O 1
ATOM 3851 N N . LYS C 1 110 ? 12.26300 33.64200 17.34100 1.000 24.48333 110 LYS C N 1
ATOM 3852 C CA . LYS C 1 110 ? 12.72300 32.35500 17.73900 1.000 24.42526 110 LYS C CA 1
ATOM 3853 C C . LYS C 1 110 ? 13.18000 31.37800 16.76400 1.000 24.14984 110 LYS C C 1
ATOM 3854 O O . LYS C 1 110 ? 13.67500 30.42000 17.19300 1.000 25.53550 110 LYS C O 1
ATOM 3860 N N . PHE C 1 111 ? 13.04900 31.57900 15.47300 1.000 24.77419 111 PHE C N 1
ATOM 3861 C CA . PHE C 1 111 ? 13.53900 30.61500 14.51300 1.000 26.53268 111 PHE C CA 1
ATOM 3862 C C . PHE C 1 111 ? 14.97500 30.90500 14.55200 1.000 26.68406 111 PHE C C 1
ATOM 3863 O O . PHE C 1 111 ? 15.78000 30.06800 14.56500 1.000 24.50410 111 PHE C O 1
ATOM 3871 N N . LEU C 1 112 ? 15.30000 32.15900 14.59400 1.000 28.81761 112 LEU C N 1
ATOM 3872 C CA . LEU C 1 112 ? 16.70100 32.53800 14.70100 1.000 24.87056 112 LEU C CA 1
ATOM 3873 C C . LEU C 1 112 ? 17.29800 32.03800 16.01000 1.000 21.76675 112 LEU C C 1
ATOM 3874 O O . LEU C 1 112 ? 18.35900 31.40900 16.01700 1.000 23.09191 112 LEU C O 1
ATOM 3879 N N . MET C 1 113 ? 16.62100 32.30400 17.13400 1.000 23.66667 113 MET C N 1
ATOM 3880 C CA . MET C 1 113 ? 17.21400 32.02600 18.44200 1.000 23.81610 113 MET C CA 1
ATOM 3881 C C . MET C 1 113 ? 17.41500 30.53500 18.64200 1.000 26.36901 113 MET C C 1
ATOM 3882 O O . MET C 1 113 ? 18.47600 30.10600 19.10900 1.000 33.73923 113 MET C O 1
ATOM 3887 N N . LEU C 1 114 ? 16.40900 29.72700 18.30300 1.000 22.56814 114 LEU C N 1
ATOM 3888 C CA . LEU C 1 114 ? 16.56500 28.28100 18.38900 1.000 17.53789 114 LEU C CA 1
ATOM 3889 C C . LEU C 1 114 ? 17.65200 27.79700 17.43900 1.000 21.48873 114 LEU C C 1
ATOM 3890 O O . LEU C 1 114 ? 18.56700 27.08000 17.84400 1.000 27.08069 114 LEU C O 1
ATOM 3895 N N . ARG C 1 115 ? 17.58000 28.21000 16.17400 1.000 25.29875 115 ARG C N 1
ATOM 3896 C CA . ARG C 1 115 ? 18.55400 27.80100 15.16500 1.000 22.87123 115 ARG C CA 1
ATOM 3897 C C . ARG C 1 115 ? 19.99100 28.01100 15.63000 1.000 23.31840 115 ARG C C 1
ATOM 3898 O O . ARG C 1 115 ? 20.87400 27.20300 15.31900 1.000 28.82382 115 ARG C O 1
ATOM 3906 N N . GLN C 1 116 ? 20.25300 29.08500 16.37100 1.000 19.29872 116 GLN C N 1
ATOM 3907 C CA . GLN C 1 116 ? 21.57800 29.24300 16.96200 1.000 23.03794 116 GLN C CA 1
ATOM 3908 C C . GLN C 1 116 ? 21.82900 28.20900 18.05900 1.000 24.18600 116 GLN C C 1
ATOM 3909 O O . GLN C 1 116 ? 22.95000 27.70800 18.21000 1.000 22.38750 116 GLN C O 1
ATOM 3915 N N . ALA C 1 117 ? 20.79900 27.87700 18.83100 1.000 21.99874 117 ALA C N 1
ATOM 3916 C CA . ALA C 1 117 ? 20.96800 26.90800 19.90200 1.000 22.03906 117 ALA C CA 1
ATOM 3917 C C . ALA C 1 117 ? 21.35200 25.54600 19.34900 1.000 27.41251 117 ALA C C 1
ATOM 3918 O O . ALA C 1 117 ? 22.37500 24.97300 19.73700 1.000 31.08992 117 ALA C O 1
ATOM 3920 N N . PHE C 1 118 ? 20.53900 25.01000 18.43500 1.000 23.89740 118 PHE C N 1
ATOM 3921 C CA . PHE C 1 118 ? 20.69900 23.61700 18.04800 1.000 23.74999 118 PHE C CA 1
ATOM 3922 C C . PHE C 1 118 ? 21.76700 23.44500 16.97800 1.000 26.86664 118 PHE C C 1
ATOM 3923 O O . PHE C 1 118 ? 22.55000 22.49300 17.03100 1.000 37.43787 118 PHE C O 1
ATOM 3931 N N . GLU C 1 119 ? 21.84900 24.35000 16.01800 1.000 24.76070 119 GLU C N 1
ATOM 3932 C CA . GLU C 1 119 ? 22.81800 24.13900 14.96000 1.000 27.24795 119 GLU C CA 1
ATOM 3933 C C . GLU C 1 119 ? 24.12000 24.88400 15.19000 1.000 26.37726 119 GLU C C 1
ATOM 3934 O O . GLU C 1 119 ? 25.18200 24.37000 14.82500 1.000 26.71377 119 GLU C O 1
ATOM 3940 N N . GLN C 1 120 ? 24.07300 26.06500 15.80900 1.000 27.60623 120 GLN C N 1
ATOM 3941 C CA . GLN C 1 120 ? 25.27700 26.84800 16.07500 1.000 28.87321 120 GLN C CA 1
ATOM 3942 C C . GLN C 1 120 ? 25.81800 26.67400 17.49400 1.000 31.48817 120 GLN C C 1
ATOM 3943 O O . GLN C 1 120 ? 26.97900 27.01500 17.74300 1.000 34.00883 120 GLN C O 1
ATOM 3949 N N . TRP C 1 121 ? 25.01200 26.15900 18.42800 1.000 31.11383 121 TRP C N 1
ATOM 3950 C CA . TRP C 1 121 ? 25.48700 25.80300 19.75600 1.000 28.23333 121 TRP C CA 1
ATOM 3951 C C . TRP C 1 121 ? 25.41900 24.30700 20.04600 1.000 27.68234 121 TRP C C 1
ATOM 3952 O O . TRP C 1 121 ? 26.03300 23.85800 21.01900 1.000 24.33351 121 TRP C O 1
ATOM 3963 N N . GLU C 1 122 ? 24.71900 23.52400 19.22300 1.000 29.70829 122 GLU C N 1
ATOM 3964 C CA . GLU C 1 122 ? 24.64100 22.07200 19.37500 1.000 25.13471 122 GLU C CA 1
ATOM 3965 C C . GLU C 1 122 ? 24.17000 21.70100 20.77400 1.000 23.52525 122 GLU C C 1
ATOM 3966 O O . GLU C 1 122 ? 24.88100 21.07000 21.54900 1.000 28.48410 122 GLU C O 1
ATOM 3972 N N . MET C 1 123 ? 22.95300 22.11600 21.09200 1.000 23.08698 123 MET C N 1
ATOM 3973 C CA . MET C 1 123 ? 22.38800 21.92500 22.42000 1.000 25.65354 123 MET C CA 1
ATOM 3974 C C . MET C 1 123 ? 21.31800 20.86000 22.37500 1.000 25.43492 123 MET C C 1
ATOM 3975 O O . MET C 1 123 ? 20.53000 20.81100 21.43600 1.000 39.72566 123 MET C O 1
ATOM 3980 N N . VAL C 1 124 ? 21.28000 20.00300 23.39300 1.000 18.59525 124 VAL C N 1
ATOM 3981 C CA . VAL C 1 124 ? 20.29900 18.92900 23.37800 1.000 22.03808 124 VAL C CA 1
ATOM 3982 C C . VAL C 1 124 ? 18.98100 19.37800 23.97000 1.000 22.55558 124 VAL C C 1
ATOM 3983 O O . VAL C 1 124 ? 18.02500 18.58500 24.01600 1.000 20.09071 124 VAL C O 1
ATOM 3987 N N . ARG C 1 125 ? 18.89700 20.63800 24.40800 1.000 19.87770 125 ARG C N 1
ATOM 3988 C CA . ARG C 1 125 ? 17.77200 21.11300 25.20200 1.000 16.59681 125 ARG C CA 1
ATOM 3989 C C . ARG C 1 125 ? 17.69200 22.62800 25.13300 1.000 13.48561 125 ARG C C 1
ATOM 3990 O O . ARG C 1 125 ? 18.69400 23.31600 25.34500 1.000 15.72975 125 ARG C O 1
ATOM 3998 N N . VAL C 1 126 ? 16.50200 23.13600 24.83800 1.000 9.64292 126 VAL C N 1
ATOM 3999 C CA . VAL C 1 126 ? 16.13500 24.52100 25.08800 1.000 12.36092 126 VAL C CA 1
ATOM 4000 C C . VAL C 1 126 ? 14.86500 24.50800 25.90900 1.000 12.38016 126 VAL C C 1
ATOM 4001 O O . VAL C 1 126 ? 13.89200 23.84300 25.54400 1.000 10.91133 126 VAL C O 1
ATOM 4005 N N . GLN C 1 127 ? 14.85600 25.25900 26.98900 1.000 14.04741 127 GLN C N 1
ATOM 4006 C CA . GLN C 1 127 ? 13.63100 25.41300 27.74500 1.000 16.62851 127 GLN C CA 1
ATOM 4007 C C . GLN C 1 127 ? 13.15700 26.86400 27.77200 1.000 18.60381 127 GLN C C 1
ATOM 4008 O O . GLN C 1 127 ? 13.87800 27.80000 27.41500 1.000 17.96165 127 GLN C O 1
ATOM 4014 N N . LEU C 1 128 ? 11.89600 27.01400 28.18300 1.000 17.06331 128 LEU C N 1
ATOM 4015 C CA . LEU C 1 128 ? 11.15600 28.26700 28.15500 1.000 17.49864 128 LEU C CA 1
ATOM 4016 C C . LEU C 1 128 ? 10.14300 28.22900 29.29000 1.000 20.00821 128 LEU C C 1
ATOM 4017 O O . LEU C 1 128 ? 9.49700 27.19900 29.50000 1.000 19.97226 128 LEU C O 1
ATOM 4022 N N . LYS C 1 129 ? 10.00100 29.34000 30.02200 1.000 19.61556 129 LYS C N 1
ATOM 4023 C CA . LYS C 1 129 ? 8.97000 29.36500 31.04800 1.000 20.31086 129 LYS C CA 1
ATOM 4024 C C . LYS C 1 129 ? 8.32500 30.74500 31.19800 1.000 27.68639 129 LYS C C 1
ATOM 4025 O O . LYS C 1 129 ? 9.00100 31.78200 31.23300 1.000 25.65568 129 LYS C O 1
ATOM 4031 N N . THR C 1 130 ? 6.98800 30.72200 31.25100 1.000 24.97999 130 THR C N 1
ATOM 4032 C CA . THR C 1 130 ? 6.12600 31.87400 31.45200 1.000 21.42051 130 THR C CA 1
ATOM 4033 C C . THR C 1 130 ? 5.36200 31.66400 32.74900 1.000 25.61401 130 THR C C 1
ATOM 4034 O O . THR C 1 130 ? 5.80700 30.90000 33.60600 1.000 29.67168 130 THR C O 1
ATOM 4038 N N . ALA C 1 131 ? 4.21700 32.31600 32.90900 1.000 29.78624 131 ALA C N 1
ATOM 4039 C CA . ALA C 1 131 ? 3.40600 32.20300 34.11200 1.000 25.47347 131 ALA C CA 1
ATOM 4040 C C . ALA C 1 131 ? 2.11300 31.46900 33.80600 1.000 22.31483 131 ALA C C 1
ATOM 4041 O O . ALA C 1 131 ? 1.66700 31.39800 32.65800 1.000 19.83091 131 ALA C O 1
ATOM 4043 N N . ALA C 1 132 ? 1.51600 30.92900 34.86500 1.000 23.27966 132 ALA C N 1
ATOM 4044 C CA . ALA C 1 132 ? 0.32400 30.10200 34.72800 1.000 24.04324 132 ALA C CA 1
ATOM 4045 C C . ALA C 1 132 ? -0.90700 30.91500 34.35300 1.000 24.16636 132 ALA C C 1
ATOM 4046 O O . ALA C 1 132 ? -1.86800 30.34500 33.81600 1.000 22.51886 132 ALA C O 1
ATOM 4048 N N . SER C 1 133 ? -0.89200 32.22700 34.63600 1.000 21.32595 133 SER C N 1
ATOM 4049 C CA . SER C 1 133 ? -1.95500 33.16500 34.28700 1.000 23.56081 133 SER C CA 1
ATOM 4050 C C . SER C 1 133 ? -1.78000 33.76900 32.89800 1.000 23.71406 133 SER C C 1
ATOM 4051 O O . SER C 1 133 ? -2.77200 34.17600 32.27100 1.000 21.56350 133 SER C O 1
ATOM 4054 N N . ASN C 1 134 ? -0.53900 33.83400 32.42100 1.000 23.08136 134 ASN C N 1
ATOM 4055 C CA . ASN C 1 134 ? -0.17100 34.40700 31.14000 1.000 20.84673 134 ASN C CA 1
ATOM 4056 C C . ASN C 1 134 ? -0.76000 33.59500 30.00100 1.000 21.94817 134 ASN C C 1
ATOM 4057 O O . ASN C 1 134 ? -0.02700 33.16400 29.10200 1.000 23.25999 134 ASN C O 1
ATOM 4062 N N . LEU C 1 135 ? -2.08400 33.41400 30.01300 1.000 20.90216 135 LEU C N 1
ATOM 4063 C CA . LEU C 1 135 ? -2.79200 32.52000 29.10100 1.000 22.06620 135 LEU C CA 1
ATOM 4064 C C . LEU C 1 135 ? -2.36900 32.68100 27.65300 1.000 24.56757 135 LEU C C 1
ATOM 4065 O O . LEU C 1 135 ? -2.64700 31.81100 26.82400 1.000 27.12314 135 LEU C O 1
ATOM 4070 N N . ARG C 1 136 ? -1.68000 33.77800 27.35300 1.000 23.47580 136 ARG C N 1
ATOM 4071 C CA . ARG C 1 136 ? -1.25200 34.11500 26.00900 1.000 22.84022 136 ARG C CA 1
ATOM 4072 C C . ARG C 1 136 ? 0.18400 33.69500 25.72900 1.000 27.73124 136 ARG C C 1
ATOM 4073 O O . ARG C 1 136 ? 0.43800 33.03800 24.71300 1.000 31.42511 136 ARG C O 1
ATOM 4081 N N . ALA C 1 137 ? 1.13100 34.03700 26.61300 1.000 25.42132 137 ALA C N 1
ATOM 4082 C CA . ALA C 1 137 ? 2.51800 33.65700 26.36400 1.000 22.89713 137 ALA C CA 1
ATOM 4083 C C . ALA C 1 137 ? 2.64000 32.15900 26.19800 1.000 23.72087 137 ALA C C 1
ATOM 4084 O O . ALA C 1 137 ? 3.51100 31.67900 25.45900 1.000 19.65647 137 ALA C O 1
ATOM 4086 N N . GLN C 1 138 ? 1.74400 31.41400 26.84800 1.000 24.59791 138 GLN C N 1
ATOM 4087 C CA . GLN C 1 138 ? 1.75400 29.95900 26.75300 1.000 25.00215 138 GLN C CA 1
ATOM 4088 C C . GLN C 1 138 ? 1.37200 29.48200 25.35200 1.000 25.42319 138 GLN C C 1
ATOM 4089 O O . GLN C 1 138 ? 2.03100 28.59800 24.78600 1.000 25.84701 138 GLN C O 1
ATOM 4095 N N . ARG C 1 139 ? 0.30400 30.03900 24.77800 1.000 23.90014 139 ARG C N 1
ATOM 4096 C CA . ARG C 1 139 ? -0.09200 29.61200 23.44100 1.000 24.52870 139 ARG C CA 1
ATOM 4097 C C . ARG C 1 139 ? 0.98500 29.95700 22.43200 1.000 21.01564 139 ARG C C 1
ATOM 4098 O O . ARG C 1 139 ? 1.20000 29.21300 21.47200 1.000 20.30480 139 ARG C O 1
ATOM 4106 N N . ALA C 1 140 ? 1.71600 31.03900 22.67100 1.000 20.06781 140 ALA C N 1
ATOM 4107 C CA . ALA C 1 140 ? 2.87400 31.31200 21.83900 1.000 22.13167 140 ALA C CA 1
ATOM 4108 C C . ALA C 1 140 ? 3.86800 30.17500 21.93500 1.000 20.82036 140 ALA C C 1
ATOM 4109 O O . ALA C 1 140 ? 4.27600 29.60500 20.91900 1.000 25.70534 140 ALA C O 1
ATOM 4111 N N . ILE C 1 141 ? 4.24800 29.80700 23.15600 1.000 21.87899 141 ILE C N 1
ATOM 4112 C CA . ILE C 1 141 ? 5.17400 28.68900 23.32900 1.000 27.54643 141 ILE C CA 1
ATOM 4113 C C . ILE C 1 141 ? 4.58100 27.40100 22.76000 1.000 22.01104 141 ILE C C 1
ATOM 4114 O O . ILE C 1 141 ? 5.29400 26.55800 22.19200 1.000 16.87849 141 ILE C O 1
ATOM 4119 N N . GLU C 1 142 ? 3.29500 27.16100 22.95100 1.000 20.41091 142 GLU C N 1
ATOM 4120 C CA . GLU C 1 142 ? 2.67000 25.94800 22.45700 1.000 22.54954 142 GLU C CA 1
ATOM 4121 C C . GLU C 1 142 ? 2.67800 25.89400 20.95800 1.000 23.20526 142 GLU C C 1
ATOM 4122 O O . GLU C 1 142 ? 2.90300 24.89900 20.38300 1.000 21.60230 142 GLU C O 1
ATOM 4128 N N . LYS C 1 143 ? 2.43800 27.00300 20.32300 1.000 25.40738 143 LYS C N 1
ATOM 4129 C CA . LYS C 1 143 ? 2.44500 27.08000 18.89000 1.000 27.22228 143 LYS C CA 1
ATOM 4130 C C . LYS C 1 143 ? 3.82600 26.93600 18.30100 1.000 25.34642 143 LYS C C 1
ATOM 4131 O O . LYS C 1 143 ? 4.01200 26.89800 17.15000 1.000 26.10969 143 LYS C O 1
ATOM 4137 N N . LEU C 1 144 ? 4.81600 26.84500 19.13100 1.000 29.49705 144 LEU C N 1
ATOM 4138 C CA . LEU C 1 144 ? 6.19400 26.69100 18.71500 1.000 30.42608 144 LEU C CA 1
ATOM 4139 C C . LEU C 1 144 ? 6.47400 25.27300 18.68500 1.000 29.33941 144 LEU C C 1
ATOM 4140 O O . LEU C 1 144 ? 7.45700 24.85500 18.20900 1.000 27.08971 144 LEU C O 1
ATOM 4145 N N . GLY C 1 145 ? 5.58400 24.51500 19.24600 1.000 27.59587 145 GLY C N 1
ATOM 4146 C CA . GLY C 1 145 ? 5.80200 23.08400 19.31800 1.000 22.92325 145 GLY C CA 1
ATOM 4147 C C . GLY C 1 145 ? 6.55900 22.60700 20.53700 1.000 22.99195 145 GLY C C 1
ATOM 4148 O O . GLY C 1 145 ? 6.81800 21.40900 20.65400 1.000 27.99848 145 GLY C O 1
ATOM 4149 N N . ALA C 1 146 ? 6.93100 23.50000 21.44000 1.000 21.17817 146 ALA C N 1
ATOM 4150 C CA . ALA C 1 146 ? 7.55300 23.07200 22.67800 1.000 18.07476 146 ALA C CA 1
ATOM 4151 C C . ALA C 1 146 ? 6.64400 22.10300 23.42100 1.000 15.91994 146 ALA C C 1
ATOM 4152 O O . ALA C 1 146 ? 5.42900 22.29300 23.48300 1.000 15.30949 146 ALA C O 1
ATOM 4154 N N . ARG C 1 147 ? 7.23800 21.06600 24.00100 1.000 15.04091 147 ARG C N 1
ATOM 4155 C CA . ARG C 1 147 ? 6.46800 20.12800 24.80100 1.000 16.66494 147 ARG C CA 1
ATOM 4156 C C . ARG C 1 147 ? 6.22800 20.71300 26.18900 1.000 18.03152 147 ARG C C 1
ATOM 4157 O O . ARG C 1 147 ? 7.12700 21.31600 26.78800 1.000 15.90707 147 ARG C O 1
ATOM 4165 N N . ARG C 1 148 ? 5.00800 20.57500 26.69100 1.000 20.66303 148 ARG C N 1
ATOM 4166 C CA . ARG C 1 148 ? 4.70800 21.11100 28.02200 1.000 23.54351 148 ARG C CA 1
ATOM 4167 C C . ARG C 1 148 ? 5.25100 20.15200 29.07900 1.000 22.10797 148 ARG C C 1
ATOM 4168 O O . ARG C 1 148 ? 4.66500 19.10800 29.35600 1.000 26.03882 148 ARG C O 1
ATOM 4176 N N . GLU C 1 149 ? 6.38300 20.51000 29.68100 1.000 20.62076 149 GLU C N 1
ATOM 4177 C CA . GLU C 1 149 ? 6.99400 19.64400 30.67600 1.000 14.71394 149 GLU C CA 1
ATOM 4178 C C . GLU C 1 149 ? 6.20200 19.66200 31.97700 1.000 17.78231 149 GLU C C 1
ATOM 4179 O O . GLU C 1 149 ? 6.02000 18.60900 32.59600 1.000 24.39886 149 GLU C O 1
ATOM 4185 N N . GLY C 1 150 ? 5.69600 20.81400 32.39700 1.000 16.13391 150 GLY C N 1
ATOM 4186 C CA . GLY C 1 150 ? 4.91100 20.85200 33.61700 1.000 20.95828 150 GLY C CA 1
ATOM 4187 C C . GLY C 1 150 ? 4.85200 22.21500 34.28300 1.000 20.25277 150 GLY C C 1
ATOM 4188 O O . GLY C 1 150 ? 5.45400 23.19400 33.84000 1.000 25.11734 150 GLY C O 1
ATOM 4189 N N . GLN C 1 151 ? 4.11400 22.24300 35.38800 1.000 20.44884 151 GLN C N 1
ATOM 4190 C CA . GLN C 1 151 ? 3.79100 23.46000 36.13000 1.000 23.76401 151 GLN C CA 1
ATOM 4191 C C . GLN C 1 151 ? 4.47300 23.44600 37.49200 1.000 21.81448 151 GLN C C 1
ATOM 4192 O O . GLN C 1 151 ? 4.20500 22.56500 38.31400 1.000 26.92137 151 GLN C O 1
ATOM 4198 N N . LEU C 1 152 ? 5.33900 24.42100 37.73800 1.000 18.05361 152 LEU C N 1
ATOM 4199 C CA . LEU C 1 152 ? 6.09400 24.49000 38.98600 1.000 17.75139 152 LEU C CA 1
ATOM 4200 C C . LEU C 1 152 ? 5.31900 25.37500 39.96100 1.000 22.97843 152 LEU C C 1
ATOM 4201 O O . LEU C 1 152 ? 5.26100 26.59800 39.79100 1.000 25.19125 152 LEU C O 1
ATOM 4206 N N . ARG C 1 153 ? 4.72100 24.77100 40.98100 1.000 22.73045 153 ARG C N 1
ATOM 4207 C CA . ARG C 1 153 ? 3.82500 25.54700 41.82400 1.000 21.15268 153 ARG C CA 1
ATOM 4208 C C . ARG C 1 153 ? 4.60800 26.54800 42.66300 1.000 22.05142 153 ARG C C 1
ATOM 4209 O O . ARG C 1 153 ? 5.75100 26.29500 43.05200 1.000 16.92591 153 ARG C O 1
ATOM 4217 N N . ASN C 1 154 ? 3.97300 27.68900 42.93200 1.000 28.69501 154 ASN C N 1
ATOM 4218 C CA . ASN C 1 154 ? 4.50800 28.76300 43.77900 1.000 28.03013 154 ASN C CA 1
ATOM 4219 C C . ASN C 1 154 ? 5.94900 29.10800 43.38700 1.000 27.16754 154 ASN C C 1
ATOM 4220 O O . ASN C 1 154 ? 6.88600 29.01500 44.18500 1.000 25.35688 154 ASN C O 1
ATOM 4225 N N . HIS C 1 155 ? 6.15100 29.47000 42.13600 1.000 24.36152 155 HIS C N 1
ATOM 4226 C CA . HIS C 1 155 ? 7.44200 29.63400 41.54400 1.000 20.16081 155 HIS C CA 1
ATOM 4227 C C . HIS C 1 155 ? 7.88300 30.98800 41.21600 1.000 21.69681 155 HIS C C 1
ATOM 4228 O O . HIS C 1 155 ? 9.02000 31.18900 41.16400 1.000 22.58744 155 HIS C O 1
ATOM 4235 N N . ARG C 1 156 ? 7.00400 31.94000 40.97500 1.000 25.70781 156 ARG C N 1
ATOM 4236 C CA . ARG C 1 156 ? 7.43200 33.30100 40.65000 1.000 25.92239 156 ARG C CA 1
ATOM 4237 C C . ARG C 1 156 ? 6.69500 34.39500 41.36100 1.000 28.48201 156 ARG C C 1
ATOM 4238 O O . ARG C 1 156 ? 5.78800 34.13500 42.05300 1.000 31.86304 156 ARG C O 1
ATOM 4246 N N . ARG C 1 157 ? 7.10200 35.62800 41.18400 1.000 30.47279 157 ARG C N 1
ATOM 4247 C CA . ARG C 1 157 ? 6.40300 36.74500 41.77500 1.000 37.45235 157 ARG C CA 1
ATOM 4248 C C . ARG C 1 157 ? 5.95900 37.42000 40.55000 1.000 36.55715 157 ARG C C 1
ATOM 4249 O O . ARG C 1 157 ? 6.69000 37.59900 39.62400 1.000 31.94298 157 ARG C O 1
ATOM 4257 N N . LEU C 1 158 ? 4.71500 37.81600 40.54700 1.000 37.02791 158 LEU C N 1
ATOM 4258 C CA . LEU C 1 158 ? 4.14400 38.44500 39.40900 1.000 37.52668 158 LEU C CA 1
ATOM 4259 C C . LEU C 1 158 ? 4.69500 39.79500 39.46700 1.000 42.48029 158 LEU C C 1
ATOM 4260 O O . LEU C 1 158 ? 5.48500 40.02200 40.32000 1.000 49.77204 158 LEU C O 1
ATOM 4265 N N . ALA C 1 159 ? 4.35800 40.70400 38.57700 1.000 36.75458 159 ALA C N 1
ATOM 4266 C CA . ALA C 1 159 ? 4.96200 42.04300 38.65900 1.000 42.34764 159 ALA C CA 1
ATOM 4267 C C . ALA C 1 159 ? 4.24200 43.02300 39.61900 1.000 47.82547 159 ALA C C 1
ATOM 4268 O O . ALA C 1 159 ? 4.60000 44.17000 39.73800 1.000 42.88952 159 ALA C O 1
ATOM 4270 N N . ASP C 1 160 ? 3.21900 42.48900 40.28900 1.000 46.90992 160 ASP C N 1
ATOM 4271 C CA . ASP C 1 160 ? 2.44600 43.15500 41.30600 1.000 49.56621 160 ASP C CA 1
ATOM 4272 C C . ASP C 1 160 ? 2.87100 42.58300 42.65400 1.000 56.35998 160 ASP C C 1
ATOM 4273 O O . ASP C 1 160 ? 2.54100 43.13900 43.67000 1.000 55.03612 160 ASP C O 1
ATOM 4278 N N . GLY C 1 161 ? 3.61500 41.47500 42.64600 1.000 54.23259 161 GLY C N 1
ATOM 4279 C CA . GLY C 1 161 ? 4.12700 40.78500 43.82400 1.000 38.84536 161 GLY C CA 1
ATOM 4280 C C . GLY C 1 161 ? 3.32900 39.63300 44.38300 1.000 34.06735 161 GLY C C 1
ATOM 4281 O O . GLY C 1 161 ? 3.46100 39.28400 45.51200 1.000 29.99765 161 GLY C O 1
ATOM 4282 N N . ARG C 1 162 ? 2.48300 39.05100 43.56800 1.000 43.36036 162 ARG C N 1
ATOM 4283 C CA . ARG C 1 162 ? 1.67700 37.95100 43.98400 1.000 40.00468 162 ARG C CA 1
ATOM 4284 C C . ARG C 1 162 ? 2.45300 36.78100 43.67400 1.000 38.05352 162 ARG C C 1
ATOM 4285 O O . ARG C 1 162 ? 3.47500 36.88000 43.10700 1.000 39.10852 162 ARG C O 1
ATOM 4293 N N . LEU C 1 163 ? 1.93800 35.64900 44.04100 1.000 36.88995 163 LEU C N 1
ATOM 4294 C CA . LEU C 1 163 ? 2.63500 34.44300 43.82500 1.000 36.43298 163 LEU C CA 1
ATOM 4295 C C . LEU C 1 163 ? 1.83400 33.70500 42.83100 1.000 36.17297 163 LEU C C 1
ATOM 4296 O O . LEU C 1 163 ? 0.68400 33.54500 42.97400 1.000 40.62919 163 LEU C O 1
ATOM 4301 N N . ASP C 1 164 ? 2.48200 33.27500 41.79600 1.000 34.24282 164 ASP C N 1
ATOM 4302 C CA . ASP C 1 164 ? 1.87200 32.50400 40.72100 1.000 28.17562 164 ASP C CA 1
ATOM 4303 C C . ASP C 1 164 ? 2.76500 31.32800 40.37500 1.000 28.86007 164 ASP C C 1
ATOM 4304 O O . ASP C 1 164 ? 3.96400 31.32800 40.66300 1.000 28.89352 164 ASP C O 1
ATOM 4309 N N . ASP C 1 165 ? 2.16000 30.32100 39.74700 1.000 29.91404 165 ASP C N 1
ATOM 4310 C CA . ASP C 1 165 ? 2.88200 29.13500 39.29600 1.000 32.25139 165 ASP C CA 1
ATOM 4311 C C . ASP C 1 165 ? 3.58700 29.45700 37.96800 1.000 32.07895 165 ASP C C 1
ATOM 4312 O O . ASP C 1 165 ? 3.68600 30.62100 37.56300 1.000 34.40298 165 ASP C O 1
ATOM 4317 N N . SER C 1 166 ? 4.12400 28.44300 37.28600 1.000 24.10655 166 SER C N 1
ATOM 4318 C CA . SER C 1 166 ? 4.94700 28.67800 36.10700 1.000 23.45935 166 SER C CA 1
ATOM 4319 C C . SER C 1 166 ? 4.84100 27.48000 35.18400 1.000 28.69765 166 SER C C 1
ATOM 4320 O O . SER C 1 166 ? 4.87900 26.33200 35.64100 1.000 26.68399 166 SER C O 1
ATOM 4323 N N . ILE C 1 167 ? 4.70600 27.73900 33.89000 1.000 26.82921 167 ILE C N 1
ATOM 4324 C CA . ILE C 1 167 ? 4.52600 26.66400 32.92700 1.000 21.39559 167 ILE C CA 1
ATOM 4325 C C . ILE C 1 167 ? 5.83800 26.48400 32.18300 1.000 22.18558 167 ILE C C 1
ATOM 4326 O O . ILE C 1 167 ? 6.25400 27.35700 31.41700 1.000 24.38600 167 ILE C O 1
ATOM 4331 N N . LEU C 1 168 ? 6.47400 25.34000 32.40300 1.000 18.00410 168 LEU C N 1
ATOM 4332 C CA . LEU C 1 168 ? 7.78800 25.03000 31.86100 1.000 19.11390 168 LEU C CA 1
ATOM 4333 C C . LEU C 1 168 ? 7.63900 24.14700 30.62400 1.000 18.39063 168 LEU C C 1
ATOM 4334 O O . LEU C 1 168 ? 6.92200 23.14600 30.67400 1.000 21.31275 168 LEU C O 1
ATOM 4339 N N . TYR C 1 169 ? 8.31000 24.52300 29.52000 1.000 17.89314 169 TYR C N 1
ATOM 4340 C CA . TYR C 1 169 ? 8.29500 23.81700 28.23500 1.000 15.22846 169 TYR C CA 1
ATOM 4341 C C . TYR C 1 169 ? 9.71900 23.58400 27.74700 1.000 14.67117 169 TYR C C 1
ATOM 4342 O O . TYR C 1 169 ? 10.68900 24.14400 28.26500 1.000 11.56230 169 TYR C O 1
ATOM 4351 N N . SER C 1 170 ? 9.83600 22.79100 26.68700 1.000 16.57609 170 SER C N 1
ATOM 4352 C CA . SER C 1 170 ? 11.15200 22.44200 26.17400 1.000 15.54168 170 SER C CA 1
ATOM 4353 C C . SER C 1 170 ? 11.04900 21.94700 24.73600 1.000 15.06855 170 SER C C 1
ATOM 4354 O O . SER C 1 170 ? 9.99000 21.51600 24.27400 1.000 14.39021 170 SER C O 1
ATOM 4357 N N . ILE C 1 171 ? 12.19300 22.00300 24.05700 1.000 9.92766 171 ILE C N 1
ATOM 4358 C CA . ILE C 1 171 ? 12.39100 21.54600 22.69500 1.000 10.23834 171 ILE C CA 1
ATOM 4359 C C . ILE C 1 171 ? 13.73800 20.85100 22.68600 1.000 14.07850 171 ILE C C 1
ATOM 4360 O O . ILE C 1 171 ? 14.75600 21.48300 22.99100 1.000 14.31294 171 ILE C O 1
ATOM 4365 N N . THR C 1 172 ? 13.75500 19.55800 22.35500 1.000 17.62786 172 THR C N 1
ATOM 4366 C CA . THR C 1 172 ? 14.99400 18.78800 22.36100 1.000 18.02214 172 THR C CA 1
ATOM 4367 C C . THR C 1 172 ? 15.66200 18.81500 20.99600 1.000 19.35060 172 THR C C 1
ATOM 4368 O O . THR C 1 172 ? 15.05600 19.17600 19.98900 1.000 22.06173 172 THR C O 1
ATOM 4372 N N . ASP C 1 173 ? 16.93900 18.41500 20.97900 1.000 22.88009 173 ASP C N 1
ATOM 4373 C CA . ASP C 1 173 ? 17.70300 18.34800 19.73300 1.000 21.28108 173 ASP C CA 1
ATOM 4374 C C . ASP C 1 173 ? 16.95400 17.57300 18.66200 1.000 24.01460 173 ASP C C 1
ATOM 4375 O O . ASP C 1 173 ? 17.02600 17.90700 17.47600 1.000 23.30945 173 ASP C O 1
ATOM 4380 N N . ARG C 1 174 ? 16.23000 16.52100 19.06500 1.000 28.30925 174 ARG C N 1
ATOM 4381 C CA . ARG C 1 174 ? 15.47500 15.73000 18.10100 1.000 27.15163 174 ARG C CA 1
ATOM 4382 C C . ARG C 1 174 ? 14.19900 16.46300 17.68900 1.000 26.04753 174 ARG C C 1
ATOM 4383 O O . ARG C 1 174 ? 13.83300 16.46400 16.50700 1.000 27.25627 174 ARG C O 1
ATOM 4391 N N . ASP C 1 175 ? 13.54600 17.13600 18.64500 1.000 30.16611 175 ASP C N 1
ATOM 4392 C CA . ASP C 1 175 ? 12.37600 17.97600 18.37400 1.000 31.23533 175 ASP C CA 1
ATOM 4393 C C . ASP C 1 175 ? 12.65300 19.06100 17.32300 1.000 28.22114 175 ASP C C 1
ATOM 4394 O O . ASP C 1 175 ? 11.70300 19.58900 16.73100 1.000 25.32535 175 ASP C O 1
ATOM 4399 N N . TRP C 1 176 ? 13.91800 19.39300 17.06500 1.000 22.14762 176 TRP C N 1
ATOM 4400 C CA . TRP C 1 176 ? 14.21100 20.61000 16.31500 1.000 24.38945 176 TRP C CA 1
ATOM 4401 C C . TRP C 1 176 ? 13.73500 20.60200 14.86100 1.000 27.85341 176 TRP C C 1
ATOM 4402 O O . TRP C 1 176 ? 13.18900 21.63200 14.42900 1.000 28.11175 176 TRP C O 1
ATOM 4413 N N . PRO C 1 177 ? 13.89200 19.53300 14.06200 1.000 30.15696 177 PRO C N 1
ATOM 4414 C CA . PRO C 1 177 ? 13.38500 19.59700 12.66700 1.000 25.63542 177 PRO C CA 1
ATOM 4415 C C . PRO C 1 177 ? 11.87300 19.75800 12.52700 1.000 19.47934 177 PRO C C 1
ATOM 4416 O O . PRO C 1 177 ? 11.41700 20.53500 11.68000 1.000 17.80168 177 PRO C O 1
ATOM 4420 N N . GLU C 1 178 ? 11.08000 19.03800 13.32200 1.000 19.48620 178 GLU C N 1
ATOM 4421 C CA . GLU C 1 178 ? 9.62600 19.21100 13.37400 1.000 21.50904 178 GLU C CA 1
ATOM 4422 C C . GLU C 1 178 ? 9.24400 20.57000 13.93700 1.000 29.50088 178 GLU C C 1
ATOM 4423 O O . GLU C 1 178 ? 8.05500 20.87800 14.08300 1.000 30.35846 178 GLU C O 1
ATOM 4429 N N . ILE C 1 179 ? 10.25300 21.35600 14.29800 1.000 29.77338 179 ILE C N 1
ATOM 4430 C CA . ILE C 1 179 ? 10.08000 22.72700 14.73200 1.000 23.53639 179 ILE C CA 1
ATOM 4431 C C . ILE C 1 179 ? 10.76400 23.70000 13.78200 1.000 27.28354 179 ILE C C 1
ATOM 4432 O O . ILE C 1 179 ? 10.18400 24.72700 13.42400 1.000 27.20598 179 ILE C O 1
ATOM 4437 N N . ARG C 1 180 ? 11.99500 23.37700 13.34600 1.000 28.33045 180 ARG C N 1
ATOM 4438 C CA . ARG C 1 180 ? 12.72200 24.20400 12.38400 1.000 23.16367 180 ARG C CA 1
ATOM 4439 C C . ARG C 1 180 ? 11.92500 24.40300 11.12200 1.000 20.33176 180 ARG C C 1
ATOM 4440 O O . ARG C 1 180 ? 12.17100 25.35600 10.38900 1.000 26.78344 180 ARG C O 1
ATOM 4448 N N . ARG C 1 181 ? 10.94100 23.59200 10.94100 1.000 24.82965 181 ARG C N 1
ATOM 4449 C CA . ARG C 1 181 ? 10.18500 23.54500 9.77600 1.000 27.19124 181 ARG C CA 1
ATOM 4450 C C . ARG C 1 181 ? 8.82100 23.91000 9.96200 1.000 28.10044 181 ARG C C 1
ATOM 4451 O O . ARG C 1 181 ? 8.17100 24.19700 9.04600 1.000 30.44084 181 ARG C O 1
ATOM 4459 N N . THR C 1 182 ? 8.37000 23.90000 11.16200 1.000 25.79669 182 THR C N 1
ATOM 4460 C CA . THR C 1 182 ? 7.03100 24.28900 11.45500 1.000 26.79500 182 THR C CA 1
ATOM 4461 C C . THR C 1 182 ? 6.89800 25.76500 11.35100 1.000 25.61955 182 THR C C 1
ATOM 4462 O O . THR C 1 182 ? 5.88300 26.27700 11.03100 1.000 26.75532 182 THR C O 1
ATOM 4466 N N . LEU C 1 183 ? 7.99100 26.40900 11.65200 1.000 27.95149 183 LEU C N 1
ATOM 4467 C CA . LEU C 1 183 ? 8.18700 27.79500 11.63800 1.000 25.62632 183 LEU C CA 1
ATOM 4468 C C . LEU C 1 183 ? 8.23000 28.23400 10.23800 1.000 27.80734 183 LEU C C 1
ATOM 4469 O O . LEU C 1 183 ? 7.44800 29.00300 9.83900 1.000 26.37941 183 LEU C O 1
ATOM 4474 N N . GLU C 1 184 ? 9.15800 27.72600 9.47400 1.000 24.82825 184 GLU C N 1
ATOM 4475 C CA . GLU C 1 184 ? 9.30100 28.08300 8.12100 1.000 23.61027 184 GLU C CA 1
ATOM 4476 C C . GLU C 1 184 ? 8.10000 27.74100 7.30800 1.000 27.87660 184 GLU C C 1
ATOM 4477 O O . GLU C 1 184 ? 8.13400 27.77900 6.13400 1.000 30.42006 184 GLU C O 1
ATOM 4483 N N . THR C 1 185 ? 7.01400 27.41300 7.93900 1.000 30.59788 185 THR C N 1
ATOM 4484 C CA . THR C 1 185 ? 5.79800 27.04700 7.26000 1.000 31.07680 185 THR C CA 1
ATOM 4485 C C . THR C 1 185 ? 4.73500 27.96500 7.51500 1.000 30.61696 185 THR C C 1
ATOM 4486 O O . THR C 1 185 ? 3.75300 27.90900 6.88200 1.000 36.67433 185 THR C O 1
ATOM 4490 N N . GLU C 1 186 ? 4.89000 28.76900 8.51100 1.000 29.28114 186 GLU C N 1
ATOM 4491 C CA . GLU C 1 186 ? 3.96700 29.80600 8.77600 1.000 38.56254 186 GLU C CA 1
ATOM 4492 C C . GLU C 1 186 ? 4.65500 31.09800 8.55200 1.000 39.30798 186 GLU C C 1
ATOM 4493 O O . GLU C 1 186 ? 4.10000 32.08500 8.89800 1.000 42.41342 186 GLU C O 1
ATOM 4499 N N . LEU C 1 187 ? 5.85900 31.06000 7.97900 1.000 35.76709 187 LEU C N 1
ATOM 4500 C CA . LEU C 1 187 ? 6.67700 32.14500 7.63800 1.000 29.79073 187 LEU C CA 1
ATOM 4501 C C . LEU C 1 187 ? 6.15000 32.28700 6.26000 1.000 31.26290 187 LEU C C 1
ATOM 4502 O O . LEU C 1 187 ? 5.72000 33.30900 5.91600 1.000 36.74917 187 LEU C O 1
ATOM 4507 N N . SER C 1 188 ? 6.12700 31.26600 5.46700 1.000 22.46547 188 SER C N 1
ATOM 4508 C CA . SER C 1 188 ? 5.52500 31.41100 4.16500 1.000 23.71951 188 SER C CA 1
ATOM 4509 C C . SER C 1 188 ? 4.05400 31.04400 4.25800 1.000 26.78127 188 SER C C 1
ATOM 4510 O O . SER C 1 188 ? 3.41000 31.28200 5.27600 1.000 21.68795 188 SER C O 1
ATOM 4513 N N . PHE D 1 2 ? 16.98900 37.41500 51.46100 1.000 71.08107 2 PHE D N 1
ATOM 4514 C CA . PHE D 1 2 ? 17.02300 36.22400 52.31600 1.000 68.96246 2 PHE D CA 1
ATOM 4515 C C . PHE D 1 2 ? 18.44000 35.71000 52.50700 1.000 66.86995 2 PHE D C 1
ATOM 4516 O O . PHE D 1 2 ? 19.32100 35.91700 51.66000 1.000 63.52418 2 PHE D O 1
ATOM 4524 N N . LYS D 1 3 ? 18.65300 35.04300 53.64500 1.000 58.88713 3 LYS D N 1
ATOM 4525 C CA . LYS D 1 3 ? 19.95200 34.46700 53.92200 1.000 56.62665 3 LYS D CA 1
ATOM 4526 C C . LYS D 1 3 ? 19.77000 33.17700 54.71300 1.000 42.79522 3 LYS D C 1
ATOM 4527 O O . LYS D 1 3 ? 18.91800 33.10900 55.61300 1.000 42.87971 3 LYS D O 1
ATOM 4533 N N . PRO D 1 4 ? 20.49900 32.15200 54.36700 1.000 38.24304 4 PRO D N 1
ATOM 4534 C CA . PRO D 1 4 ? 20.39500 30.88000 55.08700 1.000 36.42703 4 PRO D CA 1
ATOM 4535 C C . PRO D 1 4 ? 21.72000 30.46700 55.70500 1.000 36.58195 4 PRO D C 1
ATOM 4536 O O . PRO D 1 4 ? 22.68900 30.20800 54.98000 1.000 31.65636 4 PRO D O 1
ATOM 4540 N N . GLN D 1 5 ? 21.77800 30.39300 57.04700 1.000 32.56723 5 GLN D N 1
ATOM 4541 C CA . GLN D 1 5 ? 23.05000 30.15700 57.70300 1.000 21.74575 5 GLN D CA 1
ATOM 4542 C C . GLN D 1 5 ? 23.24400 28.68400 57.94500 1.000 15.68997 5 GLN D C 1
ATOM 4543 O O . GLN D 1 5 ? 22.27800 27.92100 57.94300 1.000 15.39303 5 GLN D O 1
ATOM 4549 N N . PRO D 1 6 ? 24.49200 28.27400 58.17400 1.000 18.49595 6 PRO D N 1
ATOM 4550 C CA . PRO D 1 6 ? 24.76900 26.89800 58.61300 1.000 19.58226 6 PRO D CA 1
ATOM 4551 C C . PRO D 1 6 ? 23.94800 26.49800 59.82800 1.000 14.58397 6 PRO D C 1
ATOM 4552 O O . PRO D 1 6 ? 23.66500 27.30800 60.70100 1.000 17.70073 6 PRO D O 1
ATOM 4556 N N . VAL D 1 7 ? 23.58200 25.22100 59.88200 1.000 17.03903 7 VAL D N 1
ATOM 4557 C CA . VAL D 1 7 ? 22.73500 24.71000 60.94900 1.000 20.97748 7 VAL D CA 1
ATOM 4558 C C . VAL D 1 7 ? 23.03500 23.22200 61.13200 1.000 25.04992 7 VAL D C 1
ATOM 4559 O O . VAL D 1 7 ? 23.58100 22.56500 60.24200 1.000 21.51508 7 VAL D O 1
ATOM 4563 N N . THR D 1 8 ? 22.71900 22.70000 62.31200 1.000 24.19105 8 THR D N 1
ATOM 4564 C CA . THR D 1 8 ? 22.82600 21.27500 62.57800 1.000 24.15137 8 THR D CA 1
ATOM 4565 C C . THR D 1 8 ? 21.44500 20.75600 62.93600 1.000 25.82232 8 THR D C 1
ATOM 4566 O O . THR D 1 8 ? 20.84100 21.21200 63.91400 1.000 24.74249 8 THR D O 1
ATOM 4570 N N . LEU D 1 9 ? 20.94100 19.83000 62.11700 1.000 30.39039 9 LEU D N 1
ATOM 4571 C CA . LEU D 1 9 ? 19.65900 19.16100 62.25300 1.000 26.03985 9 LEU D CA 1
ATOM 4572 C C . LEU D 1 9 ? 19.92100 17.85100 62.93900 1.000 28.20993 9 LEU D C 1
ATOM 4573 O O . LEU D 1 9 ? 20.86500 17.23200 62.67100 1.000 30.58402 9 LEU D O 1
ATOM 4578 N N . ARG D 1 10 ? 19.08100 17.45000 63.86000 1.000 29.80276 10 ARG D N 1
ATOM 4579 C CA . ARG D 1 10 ? 19.29400 16.29000 64.68300 1.000 25.11523 10 ARG D CA 1
ATOM 4580 C C . ARG D 1 10 ? 18.08200 15.48400 65.09700 1.000 22.91904 10 ARG D C 1
ATOM 4581 O O . ARG D 1 10 ? 17.24300 16.00900 65.72600 1.000 33.16200 10 ARG D O 1
ATOM 4589 N N . ARG D 1 11 ? 17.98700 14.21400 64.77100 1.000 20.21954 11 ARG D N 1
ATOM 4590 C CA . ARG D 1 11 ? 16.86400 13.41000 65.21200 1.000 20.88243 11 ARG D CA 1
ATOM 4591 C C . ARG D 1 11 ? 17.25700 12.05100 65.73200 1.000 31.74184 11 ARG D C 1
ATOM 4592 O O . ARG D 1 11 ? 17.09300 11.06700 65.06800 1.000 35.63197 11 ARG D O 1
ATOM 4600 N N . GLY D 1 12 ? 17.77900 11.99600 66.94100 1.000 27.09318 12 GLY D N 1
ATOM 4601 C CA . GLY D 1 12 ? 18.17700 10.76900 67.54000 1.000 25.20600 12 GLY D CA 1
ATOM 4602 C C . GLY D 1 12 ? 19.61700 10.65900 67.34000 1.000 26.89048 12 GLY D C 1
ATOM 4603 O O . GLY D 1 12 ? 20.33700 11.42700 67.82700 1.000 24.95627 12 GLY D O 1
ATOM 4604 N N . ALA D 1 13 ? 20.03000 9.68300 66.58900 1.000 25.68461 13 ALA D N 1
ATOM 4605 C CA . ALA D 1 13 ? 21.40900 9.43700 66.35100 1.000 20.36958 13 ALA D CA 1
ATOM 4606 C C . ALA D 1 13 ? 21.87700 9.93700 65.08500 1.000 28.60664 13 ALA D C 1
ATOM 4607 O O . ALA D 1 13 ? 23.00500 9.71500 64.78300 1.000 30.11923 13 ALA D O 1
ATOM 4609 N N . LEU D 1 14 ? 21.00700 10.60000 64.33100 1.000 36.00511 14 LEU D N 1
ATOM 4610 C CA . LEU D 1 14 ? 21.29600 11.16900 63.01600 1.000 30.24699 14 LEU D CA 1
ATOM 4611 C C . LEU D 1 14 ? 21.52700 12.63200 63.12100 1.000 28.82038 14 LEU D C 1
ATOM 4612 O O . LEU D 1 14 ? 20.69100 13.31900 63.54800 1.000 29.95659 14 LEU D O 1
ATOM 4617 N N . CYS D 1 15 ? 22.70100 13.07500 62.72900 1.000 22.97010 15 CYS D N 1
ATOM 4618 C CA . CYS D 1 15 ? 23.13000 14.44800 62.81000 1.000 25.72417 15 CYS D CA 1
ATOM 4619 C C . CYS D 1 15 ? 23.55200 15.00300 61.48700 1.000 27.75899 15 CYS D C 1
ATOM 4620 O O . CYS D 1 15 ? 24.52400 14.58900 60.95400 1.000 23.28867 15 CYS D O 1
ATOM 4623 N N . LEU D 1 16 ? 22.84800 15.98600 60.97500 1.000 25.05557 16 LEU D N 1
ATOM 4624 C CA . LEU D 1 16 ? 23.22400 16.59200 59.72300 1.000 22.60203 16 LEU D CA 1
ATOM 4625 C C . LEU D 1 16 ? 24.03800 17.86700 59.94700 1.000 22.75310 16 LEU D C 1
ATOM 4626 O O . LEU D 1 16 ? 23.50100 18.89000 60.11500 1.000 24.16952 16 LEU D O 1
ATOM 4631 N N . GLU D 1 17 ? 25.34500 17.78600 59.91000 1.000 19.91640 17 GLU D N 1
ATOM 4632 C CA . GLU D 1 17 ? 26.20200 18.88700 60.17400 1.000 17.62970 17 GLU D CA 1
ATOM 4633 C C . GLU D 1 17 ? 26.78800 19.45500 58.96200 1.000 19.88945 17 GLU D C 1
ATOM 4634 O O . GLU D 1 17 ? 27.02500 18.75900 58.09500 1.000 23.26026 17 GLU D O 1
ATOM 4640 N N . PRO D 1 18 ? 27.05500 20.74100 58.92400 1.000 18.67345 18 PRO D N 1
ATOM 4641 C CA . PRO D 1 18 ? 27.59800 21.42500 57.74700 1.000 17.26790 18 PRO D CA 1
ATOM 4642 C C . PRO D 1 18 ? 28.83200 20.73700 57.20300 1.000 19.17251 18 PRO D C 1
ATOM 4643 O O . PRO D 1 18 ? 29.65800 20.21300 57.95100 1.000 19.01979 18 PRO D O 1
ATOM 4647 N N . LEU D 1 19 ? 28.93400 20.71700 55.88000 1.000 26.24967 19 LEU D N 1
ATOM 4648 C CA . LEU D 1 19 ? 30.05800 20.04400 55.25200 1.000 29.36757 19 LEU D CA 1
ATOM 4649 C C . LEU D 1 19 ? 31.30700 20.87700 55.49400 1.000 27.76181 19 LEU D C 1
ATOM 4650 O O . LEU D 1 19 ? 31.26400 22.11000 55.44500 1.000 30.68725 19 LEU D O 1
ATOM 4655 N N . ALA D 1 20 ? 32.40900 20.20800 55.82400 1.000 28.89675 20 ALA D N 1
ATOM 4656 C CA . ALA D 1 20 ? 33.66100 20.89000 56.10900 1.000 32.58407 20 ALA D CA 1
ATOM 4657 C C . ALA D 1 20 ? 34.75700 20.23400 55.29000 1.000 28.65195 20 ALA D C 1
ATOM 4658 O O . ALA D 1 20 ? 34.62000 19.10000 54.84200 1.000 30.83392 20 ALA D O 1
ATOM 4660 N N . GLU D 1 21 ? 35.84700 20.96800 55.09700 1.000 26.86066 21 GLU D N 1
ATOM 4661 C CA . GLU D 1 21 ? 36.87500 20.54600 54.15500 1.000 27.19677 21 GLU D CA 1
ATOM 4662 C C . GLU D 1 21 ? 37.38600 19.14400 54.45000 1.000 31.59013 21 GLU D C 1
ATOM 4663 O O . GLU D 1 21 ? 37.67600 18.38100 53.52300 1.000 37.12578 21 GLU D O 1
ATOM 4669 N N . ALA D 1 22 ? 37.50600 18.78300 55.73100 1.000 35.10863 22 ALA D N 1
ATOM 4670 C CA . ALA D 1 22 ? 38.07500 17.49800 56.13100 1.000 29.57264 22 ALA D CA 1
ATOM 4671 C C . ALA D 1 22 ? 37.07700 16.35600 56.11300 1.000 28.24373 22 ALA D C 1
ATOM 4672 O O . ALA D 1 22 ? 37.49100 15.20800 56.30300 1.000 33.67082 22 ALA D O 1
ATOM 4674 N N . ASP D 1 23 ? 35.78300 16.63700 55.91000 1.000 29.37051 23 ASP D N 1
ATOM 4675 C CA . ASP D 1 23 ? 34.80500 15.59300 55.59800 1.000 34.14105 23 ASP D CA 1
ATOM 4676 C C . ASP D 1 23 ? 34.94200 15.06100 54.17500 1.000 37.72163 23 ASP D C 1
ATOM 4677 O O . ASP D 1 23 ? 34.10300 14.26400 53.74800 1.000 35.42117 23 ASP D O 1
ATOM 4682 N N . LEU D 1 24 ? 35.95400 15.49700 53.42900 1.000 38.38461 24 LEU D N 1
ATOM 4683 C CA . LEU D 1 24 ? 36.08800 15.07700 52.04100 1.000 40.37319 24 LEU D CA 1
ATOM 4684 C C . LEU D 1 24 ? 36.78100 13.72100 51.94500 1.000 35.73109 24 LEU D C 1
ATOM 4685 O O . LEU D 1 24 ? 36.31300 12.82900 51.23400 1.000 33.87595 24 LEU D O 1
ATOM 4690 N N . VAL D 1 25 ? 37.89600 13.55000 52.65600 1.000 37.21754 25 VAL D N 1
ATOM 4691 C CA . VAL D 1 25 ? 38.53100 12.23700 52.73600 1.000 40.00115 25 VAL D CA 1
ATOM 4692 C C . VAL D 1 25 ? 37.51100 11.17600 53.13500 1.000 41.97043 25 VAL D C 1
ATOM 4693 O O . VAL D 1 25 ? 37.45200 10.09300 52.54400 1.000 40.00809 25 VAL D O 1
ATOM 4697 N N . GLU D 1 26 ? 36.68300 11.47500 54.13500 1.000 45.10353 26 GLU D N 1
ATOM 4698 C CA . GLU D 1 26 ? 35.72100 10.48600 54.60900 1.000 42.82787 26 GLU D CA 1
ATOM 4699 C C . GLU D 1 26 ? 34.66300 10.15900 53.56200 1.000 38.47650 26 GLU D C 1
ATOM 4700 O O . GLU D 1 26 ? 34.31300 8.99000 53.37700 1.000 41.93393 26 GLU D O 1
ATOM 4706 N N . LEU D 1 27 ? 34.13000 11.16500 52.87200 1.000 38.17665 27 LEU D N 1
ATOM 4707 C CA . LEU D 1 27 ? 33.01900 10.88900 51.96600 1.000 37.71010 27 LEU D CA 1
ATOM 4708 C C . LEU D 1 27 ? 33.47900 10.12500 50.73100 1.000 40.01252 27 LEU D C 1
ATOM 4709 O O . LEU D 1 27 ? 32.73400 9.27900 50.22600 1.000 46.00923 27 LEU D O 1
ATOM 4714 N N . LEU D 1 28 ? 34.70000 10.38100 50.25200 1.000 42.11444 28 LEU D N 1
ATOM 4715 C CA . LEU D 1 28 ? 35.22100 9.65400 49.09300 1.000 43.59024 28 LEU D CA 1
ATOM 4716 C C . LEU D 1 28 ? 35.32000 8.15900 49.37200 1.000 40.83496 28 LEU D C 1
ATOM 4717 O O . LEU D 1 28 ? 34.74000 7.34000 48.65400 1.000 46.54860 28 LEU D O 1
ATOM 4722 N N . SER D 1 29 ? 36.07700 7.78400 50.40400 1.000 38.50063 29 SER D N 1
ATOM 4723 C CA . SER D 1 29 ? 36.30000 6.37700 50.69800 1.000 34.96952 29 SER D CA 1
ATOM 4724 C C . SER D 1 29 ? 35.00900 5.65200 50.99300 1.000 41.54812 29 SER D C 1
ATOM 4725 O O . SER D 1 29 ? 35.01600 4.41900 51.06500 1.000 49.26886 29 SER D O 1
ATOM 4728 N N . LEU D 1 30 ? 33.91300 6.38300 51.19500 1.000 42.70358 30 LEU D N 1
ATOM 4729 C CA . LEU D 1 30 ? 32.60600 5.76200 51.35200 1.000 43.75561 30 LEU D CA 1
ATOM 4730 C C . LEU D 1 30 ? 31.86000 5.70200 50.02900 1.000 41.23704 30 LEU D C 1
ATOM 4731 O O . LEU D 1 30 ? 31.17000 4.71500 49.74500 1.000 41.42488 30 LEU D O 1
ATOM 4736 N N . ALA D 1 31 ? 31.98000 6.76100 49.23000 1.000 44.39716 31 ALA D N 1
ATOM 4737 C CA . ALA D 1 31 ? 31.47400 6.79000 47.86600 1.000 39.93650 31 ALA D CA 1
ATOM 4738 C C . ALA D 1 31 ? 31.89500 5.53100 47.10900 1.000 47.69778 31 ALA D C 1
ATOM 4739 O O . ALA D 1 31 ? 31.08600 4.61000 46.94500 1.000 43.64546 31 ALA D O 1
ATOM 4741 N N . GLU D 1 32 ? 33.17400 5.45300 46.70500 1.000 50.48644 32 GLU D N 1
ATOM 4742 C CA . GLU D 1 32 ? 33.62600 4.39900 45.79300 1.000 47.66350 32 GLU D CA 1
ATOM 4743 C C . GLU D 1 32 ? 33.23100 3.01400 46.27800 1.000 40.05457 32 GLU D C 1
ATOM 4744 O O . GLU D 1 32 ? 33.10000 2.08700 45.47000 1.000 40.90912 32 GLU D O 1
ATOM 4750 N N . ALA D 1 33 ? 33.03200 2.85400 47.58600 1.000 38.62604 33 ALA D N 1
ATOM 4751 C CA . ALA D 1 33 ? 32.54100 1.59500 48.12800 1.000 36.52277 33 ALA D CA 1
ATOM 4752 C C . ALA D 1 33 ? 31.04500 1.42500 47.95700 1.000 33.73115 33 ALA D C 1
ATOM 4753 O O . ALA D 1 33 ? 30.53000 0.36700 48.31800 1.000 42.35839 33 ALA D O 1
ATOM 4755 N N . ASN D 1 34 ? 30.34000 2.43100 47.43600 1.000 33.79831 34 ASN D N 1
ATOM 4756 C CA . ASN D 1 34 ? 28.91000 2.34900 47.14700 1.000 37.02841 34 ASN D CA 1
ATOM 4757 C C . ASN D 1 34 ? 28.63000 2.72500 45.70000 1.000 33.28569 34 ASN D C 1
ATOM 4758 O O . ASN D 1 34 ? 27.60100 3.32200 45.37700 1.000 27.51238 34 ASN D O 1
ATOM 4763 N N . ARG D 1 35 ? 29.54100 2.32500 44.81400 1.000 37.96236 35 ARG D N 1
ATOM 4764 C CA . ARG D 1 35 ? 29.56500 2.85500 43.45800 1.000 34.78575 35 ARG D CA 1
ATOM 4765 C C . ARG D 1 35 ? 28.28100 2.52900 42.70900 1.000 34.22211 35 ARG D C 1
ATOM 4766 O O . ARG D 1 35 ? 27.64800 3.41700 42.13000 1.000 36.53590 35 ARG D O 1
ATOM 4774 N N . GLN D 1 36 ? 27.86600 1.26300 42.72800 1.000 35.97814 36 GLN D N 1
ATOM 4775 C CA . GLN D 1 36 ? 26.67800 0.87100 41.97700 1.000 33.27629 36 GLN D CA 1
ATOM 4776 C C . GLN D 1 36 ? 25.45800 1.65000 42.43300 1.000 32.03945 36 GLN D C 1
ATOM 4777 O O . GLN D 1 36 ? 24.59400 1.98300 41.62000 1.000 31.69785 36 GLN D O 1
ATOM 4783 N N . SER D 1 37 ? 25.38100 1.95800 43.72500 1.000 37.23880 37 SER D N 1
ATOM 4784 C CA . SER D 1 37 ? 24.26700 2.70600 44.28800 1.000 35.25247 37 SER D CA 1
ATOM 4785 C C . SER D 1 37 ? 24.26900 4.17700 43.88700 1.000 36.03643 37 SER D C 1
ATOM 4786 O O . SER D 1 37 ? 23.27100 4.86600 44.13300 1.000 33.19766 37 SER D O 1
ATOM 4789 N N . LEU D 1 38 ? 25.35900 4.68000 43.30600 1.000 36.66917 38 LEU D N 1
ATOM 4790 C CA . LEU D 1 38 ? 25.47200 6.09300 42.96500 1.000 36.10989 38 LEU D CA 1
ATOM 4791 C C . LEU D 1 38 ? 25.56100 6.34600 41.47000 1.000 37.87750 38 LEU D C 1
ATOM 4792 O O . LEU D 1 38 ? 25.69600 7.50500 41.06400 1.000 40.76511 38 LEU D O 1
ATOM 4797 N N . ILE D 1 39 ? 25.49300 5.30300 40.64000 1.000 41.06815 39 ILE D N 1
ATOM 4798 C CA . ILE D 1 39 ? 25.55000 5.50200 39.19100 1.000 38.93500 39 ILE D CA 1
ATOM 4799 C C . ILE D 1 39 ? 24.56200 6.57300 38.77000 1.000 36.45560 39 ILE D C 1
ATOM 4800 O O . ILE D 1 39 ? 24.86300 7.42200 37.92400 1.000 36.94932 39 ILE D O 1
ATOM 4805 N N . TYR D 1 40 ? 23.39100 6.58700 39.40400 1.000 35.07207 40 TYR D N 1
ATOM 4806 C CA . TYR D 1 40 ? 22.31900 7.47400 38.98600 1.000 37.65420 40 TYR D CA 1
ATOM 4807 C C . TYR D 1 40 ? 22.62500 8.94100 39.27200 1.000 40.24449 40 TYR D C 1
ATOM 4808 O 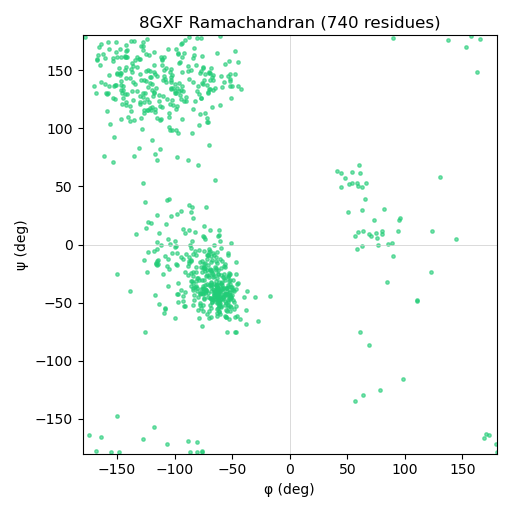O . TYR D 1 40 ? 22.03400 9.82000 38.63700 1.000 38.43948 40 TYR D O 1
ATOM 4817 N N . MET D 1 41 ? 23.51700 9.23100 40.21000 1.000 36.77948 41 MET D N 1
ATOM 4818 C CA . MET D 1 41 ? 23.88100 10.60900 40.48500 1.000 35.99998 41 MET D CA 1
ATOM 4819 C C . MET D 1 41 ? 25.02900 10.97600 39.56000 1.000 42.20793 41 MET D C 1
ATOM 4820 O O . MET D 1 41 ? 25.36100 10.22300 38.64000 1.000 42.34340 41 MET D O 1
ATOM 4825 N N . ASN D 1 42 ? 25.66000 12.12500 39.80000 1.000 41.97525 42 ASN D N 1
ATOM 4826 C CA . ASN D 1 42 ? 26.76700 12.57000 38.96200 1.000 43.26480 42 ASN D CA 1
ATOM 4827 C C . ASN D 1 42 ? 27.82300 13.23600 39.81800 1.000 46.05207 42 ASN D C 1
ATOM 4828 O O . ASN D 1 42 ? 27.54400 14.23800 40.48300 1.000 50.54904 42 ASN D O 1
ATOM 4833 N N . GLY D 1 43 ? 29.03300 12.68900 39.79200 1.000 49.70957 43 GLY D N 1
ATOM 4834 C CA . GLY D 1 43 ? 30.10800 13.24900 40.57100 1.000 44.70612 43 GLY D CA 1
ATOM 4835 C C . GLY D 1 43 ? 30.58200 12.41200 41.74500 1.000 45.51806 43 GLY D C 1
ATOM 4836 O O . GLY D 1 43 ? 31.79000 12.18800 41.88600 1.000 43.11915 43 GLY D O 1
ATOM 4837 N N . PRO D 1 44 ? 29.63200 11.88100 42.61200 1.000 52.34624 44 PRO D N 1
ATOM 4838 C CA . PRO D 1 44 ? 29.99100 11.56600 44.00900 1.000 44.68936 44 PRO D CA 1
ATOM 4839 C C . PRO D 1 44 ? 31.23500 10.71300 44.25300 1.000 42.04196 44 PRO D C 1
ATOM 4840 O O . PRO D 1 44 ? 31.55900 10.45100 45.41800 1.000 43.08939 44 PRO D O 1
ATOM 4844 N N . LEU D 1 45 ? 31.95700 10.30300 43.20800 1.000 40.59164 45 LEU D N 1
ATOM 4845 C CA . LEU D 1 45 ? 33.19900 9.55700 43.37100 1.000 40.49410 45 LEU D CA 1
ATOM 4846 C C . LEU D 1 45 ? 34.44400 10.41700 43.14000 1.000 43.23427 45 LEU D C 1
ATOM 4847 O O . LEU D 1 45 ? 35.51000 9.87400 42.81900 1.000 45.95817 45 LEU D O 1
ATOM 4852 N N . ARG D 1 46 ? 34.33800 11.74500 43.31700 1.000 38.73324 46 ARG D N 1
ATOM 4853 C CA . ARG D 1 46 ? 35.47500 12.66300 43.14500 1.000 46.16624 46 ARG D CA 1
ATOM 4854 C C . ARG D 1 46 ? 35.47800 13.84500 44.11300 1.000 38.75508 46 ARG D C 1
ATOM 4855 O O . ARG D 1 46 ? 34.42900 14.47200 44.32600 1.000 35.67065 46 ARG D O 1
ATOM 4863 N N . PRO D 1 47 ? 36.63700 14.18600 44.68300 1.000 40.08622 47 PRO D N 1
ATOM 4864 C CA . PRO D 1 47 ? 36.69700 15.32200 45.62400 1.000 43.32123 47 PRO D CA 1
ATOM 4865 C C . PRO D 1 47 ? 36.08500 16.60600 45.10700 1.000 45.68651 47 PRO D C 1
ATOM 4866 O O . PRO D 1 47 ? 35.30700 17.22200 45.83900 1.000 48.33290 47 PRO D O 1
ATOM 4870 N N . ASP D 1 48 ? 36.37800 17.02500 43.87500 1.000 44.82671 48 ASP D N 1
ATOM 4871 C CA . ASP D 1 48 ? 35.94300 18.34800 43.43800 1.000 43.97047 48 ASP D CA 1
ATOM 4872 C C . ASP D 1 48 ? 34.42300 18.48500 43.49400 1.000 46.45899 48 ASP D C 1
ATOM 4873 O O . ASP D 1 48 ? 33.88800 19.55800 43.20600 1.000 48.41549 48 ASP D O 1
ATOM 4878 N N . TRP D 1 49 ? 33.71200 17.41600 43.86400 1.000 46.63915 49 TRP D N 1
ATOM 4879 C CA . TRP D 1 49 ? 32.27700 17.54900 44.09500 1.000 42.74178 49 TRP D CA 1
ATOM 4880 C C . TRP D 1 49 ? 32.00100 18.19500 45.44800 1.000 37.64565 49 TRP D C 1
ATOM 4881 O O . TRP D 1 49 ? 31.25300 19.17500 45.54400 1.000 40.01045 49 TRP D O 1
ATOM 4892 N N . TYR D 1 50 ? 32.60100 17.65800 46.50700 1.000 36.04770 50 TYR D N 1
ATOM 4893 C CA . TYR D 1 50 ? 32.39100 18.21400 47.83700 1.000 37.56316 50 TYR D CA 1
ATOM 4894 C C . TYR D 1 50 ? 33.06000 19.57800 48.00300 1.000 41.45799 50 TYR D C 1
ATOM 4895 O O . TYR D 1 50 ? 32.55100 20.41700 48.74900 1.000 41.12639 50 TYR D O 1
ATOM 4904 N N . ARG D 1 51 ? 34.14000 19.84700 47.27600 1.000 43.47774 51 ARG D N 1
ATOM 4905 C CA . ARG D 1 51 ? 34.79500 21.14700 47.35200 1.000 39.89808 51 ARG D CA 1
ATOM 4906 C C . ARG D 1 51 ? 34.00300 22.24800 46.65000 1.000 41.13044 51 ARG D C 1
ATOM 4907 O O . ARG D 1 51 ? 34.22300 23.43200 46.93500 1.000 42.50411 51 ARG D O 1
ATOM 4915 N N . GLN D 1 52 ? 33.09700 21.89700 45.73500 1.000 38.44232 52 GLN D N 1
ATOM 4916 C CA . GLN D 1 52 ? 32.22100 22.91400 45.16600 1.000 42.81574 52 GLN D CA 1
ATOM 4917 C C . GLN D 1 52 ? 31.07600 23.20900 46.13200 1.000 38.44699 52 GLN D C 1
ATOM 4918 O O . GLN D 1 52 ? 30.77200 24.37500 46.41400 1.000 35.76661 52 GLN D O 1
ATOM 4924 N N . GLY D 1 53 ? 30.46400 22.15600 46.68600 1.000 33.89364 53 GLY D N 1
ATOM 4925 C CA . GLY D 1 53 ? 29.47000 22.35300 47.72600 1.000 34.71714 53 GLY D CA 1
ATOM 4926 C C . GLY D 1 53 ? 30.01000 23.11200 48.92300 1.000 37.12053 53 GLY D C 1
ATOM 4927 O O . GLY D 1 53 ? 29.26000 23.79900 49.61900 1.000 34.37454 53 GLY D O 1
ATOM 4928 N N . LEU D 1 54 ? 31.31200 23.00000 49.18200 1.000 34.32387 54 LEU D N 1
ATOM 4929 C CA . LEU D 1 54 ? 31.93900 23.85600 50.18000 1.000 31.68999 54 LEU D CA 1
ATOM 4930 C C . LEU D 1 54 ? 31.98000 25.30400 49.70900 1.000 38.22408 54 LEU D C 1
ATOM 4931 O O . LEU D 1 54 ? 31.65400 26.22700 50.47000 1.000 33.00785 54 LEU D O 1
ATOM 4936 N N . ALA D 1 55 ? 32.38600 25.51800 48.45200 1.000 40.28389 55 ALA D N 1
ATOM 4937 C CA . ALA D 1 55 ? 32.47100 26.86600 47.90800 1.000 37.73141 55 ALA D CA 1
ATOM 4938 C C . ALA D 1 55 ? 31.09300 27.43400 47.61800 1.000 36.95856 55 ALA D C 1
ATOM 4939 O O . ALA D 1 55 ? 30.87200 28.63800 47.78600 1.000 38.23952 55 ALA D O 1
ATOM 4941 N N . GLU D 1 56 ? 30.15100 26.59500 47.19900 1.000 34.94362 56 GLU D N 1
ATOM 4942 C CA . GLU D 1 56 ? 28.79800 27.08400 47.00000 1.000 33.18385 56 GLU D CA 1
ATOM 4943 C C . GLU D 1 56 ? 28.07000 27.29600 48.29900 1.000 33.97121 56 GLU D C 1
ATOM 4944 O O . GLU D 1 56 ? 26.86100 27.52500 48.26100 1.000 36.49127 56 GLU D O 1
ATOM 4950 N N . GLN D 1 57 ? 28.76900 27.17300 49.43300 1.000 37.53595 57 GLN D N 1
ATOM 4951 C CA . GLN D 1 57 ? 28.29200 27.55900 50.75600 1.000 34.63713 57 GLN D CA 1
ATOM 4952 C C . GLN D 1 57 ? 28.81500 28.92900 51.13600 1.000 37.42764 57 GLN D C 1
ATOM 4953 O O . GLN D 1 57 ? 28.06800 29.75800 51.67300 1.000 34.18759 57 GLN D O 1
ATOM 4959 N N . ARG D 1 58 ? 30.09800 29.16700 50.84900 1.000 42.58342 58 ARG D N 1
ATOM 4960 C CA . ARG D 1 58 ? 30.71400 30.45500 51.14700 1.000 49.65586 58 ARG D CA 1
ATOM 4961 C C . ARG D 1 58 ? 29.98400 31.59300 50.45300 1.000 48.22476 58 ARG D C 1
ATOM 4962 O O . ARG D 1 58 ? 29.83800 32.68500 51.01800 1.000 53.81940 58 ARG D O 1
ATOM 4970 N N . GLU D 1 59 ? 29.51500 31.35600 49.22800 1.000 44.67641 59 GLU D N 1
ATOM 4971 C CA . GLU D 1 59 ? 28.80700 32.37000 48.46300 1.000 42.97953 59 GLU D CA 1
ATOM 4972 C C . GLU D 1 59 ? 27.29500 32.20200 48.55600 1.000 40.75393 59 GLU D C 1
ATOM 4973 O O . GLU D 1 59 ? 26.57100 32.59800 47.63600 1.000 40.55332 59 GLU D O 1
ATOM 4979 N N . GLY D 1 60 ? 26.81200 31.59600 49.64500 1.000 41.18269 60 GLY D N 1
ATOM 4980 C CA . GLY D 1 60 ? 25.39500 31.53200 49.96300 1.000 34.57335 60 GLY D CA 1
ATOM 4981 C C . GLY D 1 60 ? 24.51400 31.03700 48.83900 1.000 28.91140 60 GLY D C 1
ATOM 4982 O O . GLY D 1 60 ? 23.34100 31.42400 48.75700 1.000 20.72390 60 GLY D O 1
ATOM 4983 N N . GLN D 1 61 ? 25.09400 30.20400 47.95800 1.000 30.64099 61 GLN D N 1
ATOM 4984 C CA . GLN D 1 61 ? 24.40500 29.56000 46.84100 1.000 33.32988 61 GLN D CA 1
ATOM 4985 C C . GLN D 1 61 ? 23.97600 28.13300 47.16200 1.000 30.42863 61 GLN D C 1
ATOM 4986 O O . GLN D 1 61 ? 23.25600 27.52200 46.36400 1.000 33.98840 61 GLN D O 1
ATOM 4992 N N . ALA D 1 62 ? 24.38500 27.60400 48.30800 1.000 26.20518 62 ALA D N 1
ATOM 4993 C CA . ALA D 1 62 ? 24.06800 26.24700 48.71800 1.000 27.26514 62 ALA D CA 1
ATOM 4994 C C . ALA D 1 62 ? 24.41900 26.09900 50.19400 1.000 30.02277 62 ALA D C 1
ATOM 4995 O O . ALA D 1 62 ? 25.21500 26.86900 50.74200 1.000 29.67153 62 ALA D O 1
ATOM 4997 N N . VAL D 1 63 ? 23.80000 25.10900 50.83500 1.000 27.30660 63 VAL D N 1
ATOM 4998 C CA . VAL D 1 63 ? 24.15900 24.68200 52.18400 1.000 26.90649 63 VAL D CA 1
ATOM 4999 C C . VAL D 1 63 ? 24.26900 23.16200 52.16200 1.000 27.46058 63 VAL D C 1
ATOM 5000 O O . VAL D 1 63 ? 23.39500 22.48300 51.61000 1.000 27.98056 63 VAL D O 1
ATOM 5004 N N . ILE D 1 64 ? 25.34500 22.62300 52.72200 1.000 21.73388 64 ILE D N 1
ATOM 5005 C CA . ILE D 1 64 ? 25.70600 21.24700 52.43000 1.000 23.76492 64 ILE D CA 1
ATOM 5006 C C . ILE D 1 64 ? 26.07000 20.47700 53.68800 1.000 29.41117 64 ILE D C 1
ATOM 5007 O O . ILE D 1 64 ? 26.81900 20.96100 54.54500 1.000 30.96295 64 ILE D O 1
ATOM 5012 N N . TYR D 1 65 ? 25.59500 19.23600 53.75400 1.000 24.20441 65 TYR D N 1
ATOM 5013 C CA . TYR D 1 65 ? 25.49800 18.49700 54.99900 1.000 26.49707 65 TYR D CA 1
ATOM 5014 C C . TYR D 1 65 ? 26.18400 17.15200 54.90400 1.000 26.51750 65 TYR D C 1
ATOM 5015 O O . TYR D 1 65 ? 25.81900 16.32900 54.05700 1.000 24.22441 65 TYR D O 1
ATOM 5024 N N . ALA D 1 66 ? 27.14900 16.92100 55.79000 1.000 20.82498 66 ALA D N 1
ATOM 5025 C CA . ALA D 1 66 ? 27.49100 15.55300 56.12100 1.000 23.46849 66 ALA D CA 1
ATOM 5026 C C . ALA D 1 66 ? 26.33700 14.95900 56.92300 1.000 24.94072 66 ALA D C 1
ATOM 5027 O O . ALA D 1 66 ? 25.62200 15.68000 57.63000 1.000 22.47702 66 ALA D O 1
ATOM 5029 N N . VAL D 1 67 ? 26.11800 13.64900 56.76800 1.000 20.17725 67 VAL D N 1
ATOM 5030 C CA . VAL D 1 67 ? 25.08200 12.93000 57.50900 1.000 20.64237 67 VAL D CA 1
ATOM 5031 C C . VAL D 1 67 ? 25.76700 11.88700 58.37600 1.000 23.02056 67 VAL D C 1
ATOM 5032 O O . VAL D 1 67 ? 26.40300 10.96700 57.85100 1.000 29.93319 67 VAL D O 1
ATOM 5036 N N . ARG D 1 68 ? 25.64500 12.01600 59.69400 1.000 22.10819 68 ARG D N 1
ATOM 5037 C CA . ARG D 1 68 ? 26.40000 11.16500 60.60800 1.000 25.15741 68 ARG D CA 1
ATOM 5038 C C . ARG D 1 68 ? 25.46400 10.35900 61.49900 1.000 28.00836 68 ARG D C 1
ATOM 5039 O O . ARG D 1 68 ? 24.50600 10.90000 62.06400 1.000 27.54116 68 ARG D O 1
ATOM 5047 N N . GLN D 1 69 ? 25.73300 9.06500 61.61800 1.000 25.46110 69 GLN D N 1
ATOM 5048 C CA . GLN D 1 69 ? 24.98800 8.23100 62.54800 1.000 30.98195 69 GLN D CA 1
ATOM 5049 C C . GLN D 1 69 ? 25.86700 8.01600 63.76900 1.000 35.84269 69 GLN D C 1
ATOM 5050 O O . GLN D 1 69 ? 26.76400 7.16600 63.77300 1.000 34.10326 69 GLN D O 1
ATOM 5056 N N . ASP D 1 70 ? 25.59000 8.81100 64.80000 1.000 42.31662 70 ASP D N 1
ATOM 5057 C CA . ASP D 1 70 ? 26.43200 8.96000 65.97800 1.000 53.73816 70 ASP D CA 1
ATOM 5058 C C . ASP D 1 70 ? 27.77400 9.50400 65.51800 1.000 44.28009 70 ASP D C 1
ATOM 5059 O O . ASP D 1 70 ? 28.04900 10.69900 65.66200 1.000 48.68073 70 ASP D O 1
ATOM 5064 N N . HIS D 1 71 ? 28.58900 8.64500 64.91700 1.000 36.14229 71 HIS D N 1
ATOM 5065 C CA . HIS D 1 71 ? 30.00600 8.94200 64.79200 1.000 35.97948 71 HIS D CA 1
ATOM 5066 C C . HIS D 1 71 ? 30.58600 8.57700 63.44500 1.000 35.20447 71 HIS D C 1
ATOM 5067 O O . HIS D 1 71 ? 31.41300 9.31700 62.91500 1.000 32.31470 71 HIS D O 1
ATOM 5074 N N . ALA D 1 72 ? 30.18100 7.44100 62.89100 1.000 41.27845 72 ALA D N 1
ATOM 5075 C CA . ALA D 1 72 ? 30.53000 7.14400 61.51100 1.000 38.21632 72 ALA D CA 1
ATOM 5076 C C . ALA D 1 72 ? 29.79400 8.12500 60.61000 1.000 32.10056 72 ALA D C 1
ATOM 5077 O O . ALA D 1 72 ? 28.67200 8.55600 60.89800 1.000 28.50623 72 ALA D O 1
ATOM 5079 N N . LEU D 1 73 ? 30.45900 8.51000 59.53400 1.000 34.94085 73 LEU D N 1
ATOM 5080 C CA . LEU D 1 73 ? 29.86500 9.37600 58.52600 1.000 34.50728 73 LEU D CA 1
ATOM 5081 C C . LEU D 1 73 ? 29.18100 8.49900 57.48500 1.000 31.65460 73 LEU D C 1
ATOM 5082 O O . LEU D 1 73 ? 29.81900 7.62300 56.88600 1.000 36.30563 73 LEU D O 1
ATOM 5087 N N . VAL D 1 74 ? 27.89200 8.72900 57.26700 1.000 29.81202 74 VAL D N 1
ATOM 5088 C CA . VAL D 1 74 ? 27.08400 7.76200 56.53800 1.000 30.62551 74 VAL D CA 1
ATOM 5089 C C . VAL D 1 74 ? 26.41600 8.38300 55.29700 1.000 29.41500 74 VAL D C 1
ATOM 5090 O O . VAL D 1 74 ? 25.45700 7.83500 54.75600 1.000 26.82397 74 VAL D O 1
ATOM 5094 N N . GLY D 1 75 ? 26.91800 9.51700 54.81500 1.000 27.53741 75 GLY D N 1
ATOM 5095 C CA . GLY D 1 75 ? 26.33700 10.08500 53.61800 1.000 23.64307 75 GLY D CA 1
ATOM 5096 C C . GLY D 1 75 ? 26.13800 11.58100 53.66400 1.000 24.93836 75 GLY D C 1
ATOM 5097 O O . GLY D 1 75 ? 26.39100 12.21500 54.69300 1.000 21.80698 75 GLY D O 1
ATOM 5098 N N . THR D 1 76 ? 25.68500 12.15600 52.54500 1.000 28.08275 76 THR D N 1
ATOM 5099 C CA . THR D 1 76 ? 25.53000 13.59700 52.40800 1.000 22.27509 76 THR D CA 1
ATOM 5100 C C . THR D 1 76 ? 24.15500 13.92000 51.85800 1.000 18.76114 76 THR D C 1
ATOM 5101 O O . THR D 1 76 ? 23.48600 13.08000 51.26200 1.000 20.44390 76 THR D O 1
ATOM 5105 N N . THR D 1 77 ? 23.75200 15.16200 52.08400 1.000 20.47220 77 THR D N 1
ATOM 5106 C CA . THR D 1 77 ? 22.50900 15.71000 51.56800 1.000 20.00822 77 THR D CA 1
ATOM 5107 C C . THR D 1 77 ? 22.68300 17.21500 51.54800 1.000 22.46901 77 THR D C 1
ATOM 5108 O O . THR D 1 77 ? 23.61700 17.75500 52.14600 1.000 30.85349 77 THR D O 1
ATOM 5112 N N . ARG D 1 78 ? 21.76600 17.89700 50.88200 1.000 16.10065 78 ARG D N 1
ATOM 5113 C CA . ARG D 1 78 ? 22.07900 19.24400 50.46100 1.000 15.97033 78 ARG D CA 1
ATOM 5114 C C . ARG D 1 78 ? 20.83400 20.11400 50.47000 1.000 19.17595 78 ARG D C 1
ATOM 5115 O O . ARG D 1 78 ? 19.71500 19.63600 50.26200 1.000 19.34736 78 ARG D O 1
ATOM 5123 N N . PHE D 1 79 ? 21.05100 21.39300 50.77100 1.000 21.67969 79 PHE D N 1
ATOM 5124 C CA . PHE D 1 79 ? 20.19900 22.49500 50.35000 1.000 20.26963 79 PHE D CA 1
ATOM 5125 C C . PHE D 1 79 ? 20.90800 23.18300 49.19900 1.000 24.21014 79 PHE D C 1
ATOM 5126 O O . PHE D 1 79 ? 22.13600 23.33800 49.24600 1.000 26.24785 79 PHE D O 1
ATOM 5134 N N . PHE D 1 80 ? 20.15800 23.59600 48.17300 1.000 19.01931 80 PHE D N 1
ATOM 5135 C CA . PHE D 1 80 ? 20.73700 24.53500 47.21800 1.000 20.31568 80 PHE D CA 1
ATOM 5136 C C . PHE D 1 80 ? 19.65800 25.10100 46.31700 1.000 25.33521 80 PHE D C 1
ATOM 5137 O O . PHE D 1 80 ? 18.47300 24.77500 46.44000 1.000 22.23783 80 PHE D O 1
ATOM 5145 N N . ASP D 1 81 ? 20.11400 25.93800 45.37600 1.000 26.89078 81 ASP D N 1
ATOM 5146 C CA . ASP D 1 81 ? 19.28700 26.64600 44.41100 1.000 20.10471 81 ASP D CA 1
ATOM 5147 C C . ASP D 1 81 ? 18.30400 27.54800 45.15000 1.000 19.31105 81 ASP D C 1
ATOM 5148 O O . ASP D 1 81 ? 17.10000 27.32000 45.18100 1.000 20.93208 81 ASP D O 1
ATOM 5153 N N . PHE D 1 82 ? 18.86600 28.56300 45.77900 1.000 19.62264 82 PHE D N 1
ATOM 5154 C CA . PHE D 1 82 ? 18.04600 29.40400 46.63100 1.000 17.79569 82 PHE D CA 1
ATOM 5155 C C . PHE D 1 82 ? 17.29500 30.38400 45.76500 1.000 18.77816 82 PHE D C 1
ATOM 5156 O O . PHE D 1 82 ? 17.86800 30.98100 44.85000 1.000 25.79505 82 PHE D O 1
ATOM 5164 N N . MET D 1 83 ? 16.00200 30.49100 46.00500 1.000 16.84501 83 MET D N 1
ATOM 5165 C CA . MET D 1 83 ? 15.21500 31.50700 45.33300 1.000 16.80187 83 MET D CA 1
ATOM 5166 C C . MET D 1 83 ? 14.77300 32.50600 46.37700 1.000 19.76744 83 MET D C 1
ATOM 5167 O O . MET D 1 83 ? 13.64600 32.40800 46.87600 1.000 22.90822 83 MET D O 1
ATOM 5172 N N . PRO D 1 84 ? 15.62500 33.46900 46.73500 1.000 14.40727 84 PRO D N 1
ATOM 5173 C CA . PRO D 1 84 ? 15.28200 34.35800 47.83900 1.000 11.95140 84 PRO D CA 1
ATOM 5174 C C . PRO D 1 84 ? 13.99700 35.10700 47.60100 1.000 15.95059 84 PRO D C 1
ATOM 5175 O O . PRO D 1 84 ? 13.25400 35.34200 48.55500 1.000 18.73049 84 PRO D O 1
ATOM 5179 N N . GLY D 1 85 ? 13.67800 35.44300 46.35000 1.000 18.71628 85 GLY D N 1
ATOM 5180 C CA . GLY D 1 85 ? 12.49200 36.23900 46.04700 1.000 16.92981 85 GLY D CA 1
ATOM 5181 C C . GLY D 1 85 ? 11.16100 35.58800 46.40800 1.000 20.43560 85 GLY D C 1
ATOM 5182 O O . GLY D 1 85 ? 10.12300 36.25200 46.28700 1.000 21.62758 85 GLY D O 1
ATOM 5183 N N . LEU D 1 86 ? 11.15000 34.32400 46.84600 1.000 16.28953 86 LEU D N 1
ATOM 5184 C CA . LEU D 1 86 ? 9.85600 33.69100 47.03000 1.000 16.82358 86 LEU D CA 1
ATOM 5185 C C . LEU D 1 86 ? 9.51500 33.51400 48.50500 1.000 17.55961 86 LEU D C 1
ATOM 5186 O O . LEU D 1 86 ? 8.45000 33.97200 48.93500 1.000 20.87730 86 LEU D O 1
ATOM 5191 N N . PRO D 1 87 ? 10.35900 32.86800 49.32500 1.000 15.35954 87 PRO D N 1
ATOM 5192 C CA . PRO D 1 87 ? 11.62000 32.14000 49.13000 1.000 16.23560 87 PRO D CA 1
ATOM 5193 C C . PRO D 1 87 ? 11.41000 30.65100 48.81200 1.000 20.40998 87 PRO D C 1
ATOM 5194 O O . PRO D 1 87 ? 10.43500 30.01900 49.22300 1.000 21.19109 87 PRO D O 1
ATOM 5198 N N . ALA D 1 88 ? 12.32000 30.08500 48.03800 1.000 18.30182 88 ALA D N 1
ATOM 5199 C CA . ALA D 1 88 ? 12.18900 28.69900 47.65600 1.000 15.52338 88 ALA D CA 1
ATOM 5200 C C . ALA D 1 88 ? 13.57300 28.08500 47.63500 1.000 17.66288 88 ALA D C 1
ATOM 5201 O O . ALA D 1 88 ? 14.58700 28.79000 47.60600 1.000 17.03919 88 ALA D O 1
ATOM 5203 N N . VAL D 1 89 ? 13.60900 26.75800 47.67200 1.000 13.67030 89 VAL D N 1
ATOM 5204 C CA . VAL D 1 89 ? 14.86100 26.02400 47.74200 1.000 14.88029 89 VAL D CA 1
ATOM 5205 C C . VAL D 1 89 ? 14.70200 24.70900 47.00100 1.000 18.74214 89 VAL D C 1
ATOM 5206 O O . VAL D 1 89 ? 13.59700 24.30600 46.61900 1.000 18.80514 89 VAL D O 1
ATOM 5210 N N . GLU D 1 90 ? 15.83100 24.05000 46.77900 1.000 19.32099 90 GLU D N 1
ATOM 5211 C CA . GLU D 1 90 ? 15.86200 22.65000 46.41400 1.000 22.10323 90 GLU D CA 1
ATOM 5212 C C . GLU D 1 90 ? 16.47300 21.85700 47.56500 1.000 20.71926 90 GLU D C 1
ATOM 5213 O O . GLU D 1 90 ? 17.13100 22.41100 48.45100 1.000 20.89670 90 GLU D O 1
ATOM 5219 N N . ILE D 1 91 ? 16.21900 20.55300 47.54900 1.000 19.28533 91 ILE D N 1
ATOM 5220 C CA . ILE D 1 91 ? 16.95600 19.57100 48.33500 1.000 21.37953 91 ILE D CA 1
ATOM 5221 C C . ILE D 1 91 ? 17.50200 18.53300 47.36000 1.000 19.34536 91 ILE D C 1
ATOM 5222 O O . ILE D 1 91 ? 16.74200 17.94500 46.57300 1.000 18.61356 91 ILE D O 1
ATOM 5227 N N . GLY D 1 92 ? 18.80700 18.32000 47.39900 1.000 15.03253 92 GLY D N 1
ATOM 5228 C CA . GLY D 1 92 ? 19.45700 17.36400 46.52300 1.000 17.48415 92 GLY D CA 1
ATOM 5229 C C . GLY D 1 92 ? 20.67700 16.78000 47.18600 1.000 17.27872 92 GLY D C 1
ATOM 5230 O O . GLY D 1 92 ? 20.70200 16.58000 48.40400 1.000 17.67099 92 GLY D O 1
ATOM 5231 N N . GLY D 1 93 ? 21.68000 16.47100 46.37400 1.000 14.24748 93 GLY D N 1
ATOM 5232 C CA . GLY D 1 93 ? 22.95600 15.97300 46.83200 1.000 13.10114 93 GLY D CA 1
ATOM 5233 C C . GLY D 1 93 ? 22.87100 14.71900 47.66200 1.000 18.01971 93 GLY D C 1
ATOM 5234 O O . GLY D 1 93 ? 23.88800 14.26700 48.19300 1.000 25.43470 93 GLY D O 1
ATOM 5235 N N . THR D 1 94 ? 21.68000 14.13400 47.76000 1.000 16.90530 94 THR D N 1
ATOM 5236 C CA . THR D 1 94 ? 21.38200 13.16800 48.80600 1.000 17.73069 94 THR D CA 1
ATOM 5237 C C . THR D 1 94 ? 21.86600 11.78600 48.39400 1.000 23.88129 94 THR D C 1
ATOM 5238 O O . THR D 1 94 ? 21.37000 11.22200 47.41400 1.000 30.32727 94 THR D O 1
ATOM 5242 N N . TRP D 1 95 ? 22.82100 11.23100 49.13700 1.000 23.86903 95 TRP D N 1
ATOM 5243 C CA . TRP D 1 95 ? 23.11900 9.80800 48.98500 1.000 29.47925 95 TRP D CA 1
ATOM 5244 C C . TRP D 1 95 ? 23.52500 9.21100 50.32200 1.000 25.65815 95 TRP D C 1
ATOM 5245 O O . TRP D 1 95 ? 24.38500 9.75600 51.01700 1.000 30.45195 95 TRP D O 1
ATOM 5256 N N . LEU D 1 96 ? 22.91300 8.09600 50.68300 1.000 21.92628 96 LEU D N 1
ATOM 5257 C CA . LEU D 1 96 ? 23.34600 7.34500 51.84700 1.000 24.60622 96 LEU D CA 1
ATOM 5258 C C . LEU D 1 96 ? 23.99300 6.04500 51.39300 1.000 28.26845 96 LEU D C 1
ATOM 5259 O O . LEU D 1 96 ? 23.63300 5.48300 50.35200 1.000 30.88402 96 LEU D O 1
ATOM 5264 N N . ALA D 1 97 ? 24.94700 5.57000 52.19200 1.000 28.48310 97 ALA D N 1
ATOM 5265 C CA . ALA D 1 97 ? 25.59100 4.28600 51.95800 1.000 24.93336 97 ALA D CA 1
ATOM 5266 C C . ALA D 1 97 ? 24.55200 3.17700 51.79700 1.000 31.53753 97 ALA D C 1
ATOM 5267 O O . ALA D 1 97 ? 23.40900 3.30800 52.25200 1.000 35.00757 97 ALA D O 1
ATOM 5269 N N . GLU D 1 98 ? 24.94100 2.08100 51.14500 1.000 32.15823 98 GLU D N 1
ATOM 5270 C CA . GLU D 1 98 ? 24.02100 0.97400 50.91100 1.000 30.30619 98 GLU D CA 1
ATOM 5271 C C . GLU D 1 98 ? 23.37900 0.51400 52.20800 1.000 31.58352 98 GLU D C 1
ATOM 5272 O O . GLU D 1 98 ? 22.16000 0.32800 52.27800 1.000 32.29623 98 GLU D O 1
ATOM 5278 N N . ASP D 1 99 ? 24.20200 0.35100 53.25200 1.000 30.08353 99 ASP D N 1
ATOM 5279 C CA . ASP D 1 99 ? 23.76900 -0.25400 54.50700 1.000 32.95564 99 ASP D CA 1
ATOM 5280 C C . ASP D 1 99 ? 22.47800 0.35800 55.02700 1.000 39.19486 99 ASP D C 1
ATOM 5281 O O . ASP D 1 99 ? 21.69200 -0.32900 55.68700 1.000 41.89212 99 ASP D O 1
ATOM 5286 N N . ARG D 1 100 ? 22.23800 1.64100 54.75200 1.000 34.66865 100 ARG D N 1
ATOM 5287 C CA . ARG D 1 100 ? 21.16300 2.36000 55.42300 1.000 39.10296 100 ARG D CA 1
ATOM 5288 C C . ARG D 1 100 ? 19.90400 2.47600 54.57500 1.000 29.77395 100 ARG D C 1
ATOM 5289 O O . ARG D 1 100 ? 18.88800 2.98900 55.05500 1.000 33.23924 100 ARG D O 1
ATOM 5297 N N . HIS D 1 101 ? 19.93000 1.97300 53.35200 1.000 31.07412 101 HIS D N 1
ATOM 5298 C CA . HIS D 1 101 ? 18.71700 1.92000 52.55500 1.000 36.16683 101 HIS D CA 1
ATOM 5299 C C . HIS D 1 101 ? 17.65300 1.09200 53.26400 1.000 28.36953 101 HIS D C 1
ATOM 5300 O O . HIS D 1 101 ? 17.94300 0.09300 53.92400 1.000 32.83389 101 HIS D O 1
ATOM 5307 N N . GLY D 1 102 ? 16.40500 1.51000 53.10800 1.000 30.59283 102 GLY D N 1
ATOM 5308 C CA . GLY D 1 102 ? 15.28300 0.77900 53.65800 1.000 34.38387 102 GLY D CA 1
ATOM 5309 C C . GLY D 1 102 ? 15.04100 1.14500 55.10100 1.000 35.36673 102 GLY D C 1
ATOM 5310 O O . GLY D 1 102 ? 13.89500 1.18900 55.56500 1.000 33.76019 102 GLY D O 1
ATOM 5311 N N . SER D 1 103 ? 16.13400 1.46200 55.80200 1.000 43.18601 103 SER D N 1
ATOM 5312 C CA . SER D 1 103 ? 16.16400 1.50600 57.25700 1.000 41.24975 103 SER D CA 1
ATOM 5313 C C . SER D 1 103 ? 15.69600 2.84600 57.82500 1.000 33.55015 103 SER D C 1
ATOM 5314 O O . SER D 1 103 ? 16.08200 3.21600 58.94200 1.000 33.75909 103 SER D O 1
ATOM 5317 N N . GLY D 1 104 ? 14.83100 3.56100 57.10500 1.000 35.19943 104 GLY D N 1
ATOM 5318 C CA . GLY D 1 104 ? 14.04800 4.63500 57.70000 1.000 36.02182 104 GLY D CA 1
ATOM 5319 C C . GLY D 1 104 ? 14.85600 5.86000 58.06600 1.000 27.55907 104 GLY D C 1
ATOM 5320 O O . GLY D 1 104 ? 14.35500 6.80000 58.69300 1.000 25.08891 104 GLY D O 1
ATOM 5321 N N . LEU D 1 105 ? 16.11700 5.84400 57.65700 1.000 21.89085 105 LEU D N 1
ATOM 5322 C CA . LEU D 1 105 ? 17.01700 6.93900 57.94000 1.000 19.25178 105 LEU D CA 1
ATOM 5323 C C . LEU D 1 105 ? 16.72400 8.14300 57.04900 1.000 25.76735 105 LEU D C 1
ATOM 5324 O O . LEU D 1 105 ? 16.70300 9.28000 57.53300 1.000 30.65347 105 LEU D O 1
ATOM 5329 N N . ASN D 1 106 ? 16.46700 7.92600 55.75300 1.000 30.38842 106 ASN D N 1
ATOM 5330 C CA . ASN D 1 106 ? 16.19900 9.05700 54.86500 1.000 20.24653 106 ASN D CA 1
ATOM 5331 C C . ASN D 1 106 ? 14.93100 9.79300 55.26300 1.000 17.06962 106 ASN D C 1
ATOM 5332 O O . ASN D 1 106 ? 14.87300 11.01600 55.14000 1.000 18.31232 106 ASN D O 1
ATOM 5337 N N . ALA D 1 107 ? 13.91400 9.08300 55.74900 1.000 15.72584 107 ALA D N 1
ATOM 5338 C CA . ALA D 1 107 ? 12.71100 9.77400 56.19700 1.000 16.08243 107 ALA D CA 1
ATOM 5339 C C . ALA D 1 107 ? 13.03700 10.80900 57.26800 1.000 18.36436 107 ALA D C 1
ATOM 5340 O O . ALA D 1 107 ? 12.44000 11.89200 57.30300 1.000 14.89911 107 ALA D O 1
ATOM 5342 N N . ALA D 1 108 ? 13.98500 10.49100 58.15200 1.000 25.22321 108 ALA D N 1
ATOM 5343 C CA . ALA D 1 108 ? 14.37400 11.41400 59.21300 1.000 21.19071 108 ALA D CA 1
ATOM 5344 C C . ALA D 1 108 ? 15.26100 12.53200 58.66900 1.000 22.57358 108 ALA D C 1
ATOM 5345 O O . ALA D 1 108 ? 15.20500 13.66600 59.17100 1.000 22.09215 108 ALA D O 1
ATOM 5347 N N . ILE D 1 109 ? 16.04400 12.24700 57.62200 1.000 24.48695 109 ILE D N 1
ATOM 5348 C CA . ILE D 1 109 ? 16.67800 13.31600 56.84600 1.000 25.90813 109 ILE D CA 1
ATOM 5349 C C . ILE D 1 109 ? 15.61700 14.28800 56.32300 1.000 20.63800 109 ILE D C 1
ATOM 5350 O O . ILE D 1 109 ? 15.69000 15.49600 56.55700 1.000 20.84491 109 ILE D O 1
ATOM 5355 N N . LYS D 1 110 ? 14.58900 13.76500 55.65000 1.000 19.34643 110 LYS D N 1
ATOM 5356 C CA . LYS D 1 110 ? 13.63000 14.61900 54.94800 1.000 21.08096 110 LYS D CA 1
ATOM 5357 C C . LYS D 1 110 ? 12.77600 15.45700 55.89900 1.000 19.46658 110 LYS D C 1
ATOM 5358 O O . LYS D 1 110 ? 12.63500 16.66900 55.69500 1.000 19.33429 110 LYS D O 1
ATOM 5364 N N . PHE D 1 111 ? 12.18000 14.83800 56.92700 1.000 18.97114 111 PHE D N 1
ATOM 5365 C CA . PHE D 1 111 ? 11.52900 15.60700 57.99300 1.000 18.45313 111 PHE D CA 1
ATOM 5366 C C . PHE D 1 111 ? 12.42600 16.75800 58.43800 1.000 20.22651 111 PHE D C 1
ATOM 5367 O O . PHE D 1 111 ? 12.08300 17.93200 58.26500 1.000 20.83434 111 PHE D O 1
ATOM 5375 N N . LEU D 1 112 ? 13.61700 16.42900 58.95600 1.000 20.51853 112 LEU D N 1
ATOM 5376 C CA . LEU D 1 112 ? 14.45400 17.44200 59.59300 1.000 22.80009 112 LEU D CA 1
ATOM 5377 C C . LEU D 1 112 ? 14.66800 18.66300 58.71100 1.000 17.62490 112 LEU D C 1
ATOM 5378 O O . LEU D 1 112 ? 14.58300 19.79600 59.18800 1.000 19.83752 112 LEU D O 1
ATOM 5383 N N . MET D 1 113 ? 14.94200 18.45900 57.43100 1.000 21.05893 113 MET D N 1
ATOM 5384 C CA . MET D 1 113 ? 15.23300 19.58500 56.54900 1.000 20.07739 113 MET D CA 1
ATOM 5385 C C . MET D 1 113 ? 13.96300 20.31300 56.13500 1.000 19.13433 113 MET D C 1
ATOM 5386 O O . MET D 1 113 ? 13.87400 21.53400 56.26700 1.000 20.34952 113 MET D O 1
ATOM 5391 N N . LEU D 1 114 ? 12.96300 19.58500 55.65100 1.000 16.86316 114 LEU D N 1
ATOM 5392 C CA . LEU D 1 114 ? 11.72100 20.23900 55.26600 1.000 20.13102 114 LEU D CA 1
ATOM 5393 C C . LEU D 1 114 ? 11.17700 21.11400 56.38100 1.000 18.65658 114 LEU D C 1
ATOM 5394 O O . LEU D 1 114 ? 10.60200 22.16700 56.11600 1.000 21.99702 114 LEU D O 1
ATOM 5399 N N . ARG D 1 115 ? 11.36600 20.71100 57.63000 1.000 17.90345 115 ARG D N 1
ATOM 5400 C CA . ARG D 1 115 ? 10.97600 21.56700 58.74400 1.000 19.87553 115 ARG D CA 1
ATOM 5401 C C . ARG D 1 115 ? 11.74100 22.88200 58.72400 1.000 19.24573 115 ARG D C 1
ATOM 5402 O O . ARG D 1 115 ? 11.14700 23.96200 58.83500 1.000 20.05526 115 ARG D O 1
ATOM 5410 N N . GLN D 1 116 ? 13.06900 22.81000 58.61100 1.000 18.50434 116 GLN D N 1
ATOM 5411 C CA . GLN D 1 116 ? 13.86200 24.03300 58.58300 1.000 18.30552 116 GLN D CA 1
ATOM 5412 C C . GLN D 1 116 ? 13.40100 24.95600 57.46100 1.000 19.34011 116 GLN D C 1
ATOM 5413 O O . GLN D 1 116 ? 13.23900 26.16000 57.66300 1.000 19.97478 116 GLN D O 1
ATOM 5419 N N . ALA D 1 117 ? 13.12100 24.39900 56.28800 1.000 22.37259 117 ALA D N 1
ATOM 5420 C CA . ALA D 1 117 ? 12.71800 25.22000 55.15500 1.000 21.56456 117 ALA D CA 1
ATOM 5421 C C . ALA D 1 117 ? 11.39400 25.94100 55.42800 1.000 23.08006 117 ALA D C 1
ATOM 5422 O O . ALA D 1 117 ? 11.32600 27.17800 55.41200 1.000 25.54453 117 ALA D O 1
ATOM 5424 N N . PHE D 1 118 ? 10.33100 25.18500 55.70800 1.000 21.92776 118 PHE D N 1
ATOM 5425 C CA . PHE D 1 118 ? 8.99500 25.77800 55.77700 1.000 24.49876 118 PHE D CA 1
ATOM 5426 C C . PHE D 1 118 ? 8.77300 26.58700 57.05700 1.000 25.80887 118 PHE D C 1
ATOM 5427 O O . PHE D 1 118 ? 8.15200 27.65200 57.01600 1.000 24.34110 118 PHE D O 1
ATOM 5435 N N . GLU D 1 119 ? 9.23100 26.09600 58.20400 1.000 25.66170 119 GLU D N 1
ATOM 5436 C CA . GLU D 1 119 ? 8.92300 26.80500 59.43700 1.000 24.97836 119 GLU D CA 1
ATOM 5437 C C . GLU D 1 119 ? 10.05300 27.72300 59.89300 1.000 22.67753 119 GLU D C 1
ATOM 5438 O O . GLU D 1 119 ? 9.79200 28.86300 60.28700 1.000 26.22328 119 GLU D O 1
ATOM 5444 N N . GLN D 1 120 ? 11.30900 27.28000 59.82000 1.000 22.74848 120 GLN D N 1
ATOM 5445 C CA . GLN D 1 120 ? 12.41300 28.16200 60.19000 1.000 19.57135 120 GLN D CA 1
ATOM 5446 C C . GLN D 1 120 ? 12.70300 29.17000 59.08000 1.000 20.66928 120 GLN D C 1
ATOM 5447 O O . GLN D 1 120 ? 12.66200 30.37900 59.31600 1.000 20.00903 120 GLN D O 1
ATOM 5453 N N . TRP D 1 121 ? 12.95300 28.69900 57.84800 1.000 24.07027 121 TRP D N 1
ATOM 5454 C CA . TRP D 1 121 ? 13.16700 29.59000 56.71000 1.000 19.11851 121 TRP D CA 1
ATOM 5455 C C . TRP D 1 121 ? 11.89600 29.93700 55.92900 1.000 22.08244 121 TRP D C 1
ATOM 5456 O O . TRP D 1 121 ? 12.00500 30.51600 54.84800 1.000 21.18017 121 TRP D O 1
ATOM 5467 N N . GLU D 1 122 ? 10.71500 29.59000 56.42900 1.000 26.03381 122 GLU D N 1
ATOM 5468 C CA . GLU D 1 122 ? 9.43600 30.10700 55.93200 1.000 23.61879 122 GLU D CA 1
ATOM 5469 C C . GLU D 1 122 ? 9.41400 30.19600 54.41400 1.000 21.62087 122 GLU D C 1
ATOM 5470 O O . GLU D 1 122 ? 9.30900 31.26800 53.82100 1.000 23.41302 122 GLU D O 1
ATOM 5476 N N . MET D 1 123 ? 9.52200 29.03500 53.78100 1.000 22.45720 123 MET D N 1
ATOM 5477 C CA . MET D 1 123 ? 9.64300 28.97900 52.33500 1.000 15.36642 123 MET D CA 1
ATOM 5478 C C . MET D 1 123 ? 8.32900 28.58000 51.69400 1.000 17.04177 123 MET D C 1
ATOM 5479 O O . MET D 1 123 ? 7.51400 27.87700 52.29200 1.000 20.74699 123 MET D O 1
ATOM 5484 N N . VAL D 1 124 ? 8.12900 29.06500 50.46800 1.000 21.29644 124 VAL D N 1
ATOM 5485 C CA . VAL D 1 124 ? 6.90800 28.79500 49.71700 1.000 20.38051 124 VAL D CA 1
ATOM 5486 C C . VAL D 1 124 ? 7.01700 27.55900 48.84200 1.000 16.54821 124 VAL D C 1
ATOM 5487 O O . VAL D 1 124 ? 5.98800 26.95900 48.50100 1.000 18.00925 124 VAL D O 1
ATOM 5491 N N . ARG D 1 125 ? 8.22500 27.16200 48.47400 1.000 13.13316 125 ARG D N 1
ATOM 5492 C CA . ARG D 1 125 ? 8.42800 26.08200 47.52600 1.000 16.95415 125 ARG D CA 1
ATOM 5493 C C . ARG D 1 125 ? 9.69500 25.36000 47.93300 1.000 17.39381 125 ARG D C 1
ATOM 5494 O O . ARG D 1 125 ? 10.70500 26.00700 48.22300 1.000 19.51750 125 ARG D O 1
ATOM 5502 N N . VAL D 1 126 ? 9.63900 24.03500 47.97800 1.000 14.73972 126 VAL D N 1
ATOM 5503 C CA . VAL D 1 126 ? 10.83600 23.21800 48.09800 1.000 15.74944 126 VAL D CA 1
ATOM 5504 C C . VAL D 1 126 ? 10.77100 22.15100 47.01300 1.000 25.97672 126 VAL D C 1
ATOM 5505 O O . VAL D 1 126 ? 9.81300 21.36500 46.95900 1.000 24.60687 126 VAL D O 1
ATOM 5509 N N . GLN D 1 127 ? 11.76800 22.13400 46.13900 1.000 19.47293 127 GLN D N 1
ATOM 5510 C CA . GLN D 1 127 ? 11.73600 21.25100 44.99000 1.000 17.67318 127 GLN D CA 1
ATOM 5511 C C . GLN D 1 127 ? 12.78800 20.17200 45.16300 1.000 17.95152 127 GLN D C 1
ATOM 5512 O O . GLN D 1 127 ? 13.72200 20.32200 45.94600 1.000 21.14897 127 GLN D O 1
ATOM 5518 N N . LEU D 1 128 ? 12.61100 19.06700 44.44300 1.000 17.76379 128 LEU D N 1
ATOM 5519 C CA . LEU D 1 128 ? 13.64300 18.04800 44.35400 1.000 16.59939 128 LEU D CA 1
ATOM 5520 C C . LEU D 1 128 ? 13.57700 17.39900 42.98700 1.000 17.00767 128 LEU D C 1
ATOM 5521 O O . LEU D 1 128 ? 12.49100 17.21600 42.43200 1.000 16.00488 128 LEU D O 1
ATOM 5526 N N . LYS D 1 129 ? 14.74100 17.01400 42.46700 1.000 17.62903 129 LYS D N 1
ATOM 5527 C CA . LYS D 1 129 ? 14.79200 16.37800 41.16100 1.000 16.93565 129 LYS D CA 1
ATOM 5528 C C . LYS D 1 129 ? 15.83900 15.27300 41.12400 1.000 16.13633 129 LYS D C 1
ATOM 5529 O O . LYS D 1 129 ? 16.92000 15.38200 41.70700 1.000 19.10217 129 LYS D O 1
ATOM 5535 N N . THR D 1 130 ? 15.49800 14.20800 40.40700 1.000 16.82441 130 THR D N 1
ATOM 5536 C CA . THR D 1 130 ? 16.35600 13.05100 40.22800 1.000 16.96679 130 THR D CA 1
ATOM 5537 C C . THR D 1 130 ? 16.22600 12.51600 38.80600 1.000 19.37383 130 THR D C 1
ATOM 5538 O O . THR D 1 130 ? 15.36600 12.94800 38.02900 1.000 20.85234 130 THR D O 1
ATOM 5542 N N . ALA D 1 131 ? 17.09700 11.55800 38.47200 1.000 17.52555 131 ALA D N 1
ATOM 5543 C CA . ALA D 1 131 ? 17.14500 11.00200 37.12400 1.000 16.10318 131 ALA D CA 1
ATOM 5544 C C . ALA D 1 131 ? 15.91000 10.17100 36.83800 1.000 19.86240 131 ALA D C 1
ATOM 5545 O O . ALA D 1 131 ? 15.41800 9.44300 37.70100 1.000 19.19325 131 ALA D O 1
ATOM 5547 N N . ALA D 1 132 ? 15.41500 10.26400 35.60300 1.000 21.65704 132 ALA D N 1
ATOM 5548 C CA . ALA D 1 132 ? 14.24400 9.47900 35.24000 1.000 19.81742 132 ALA D CA 1
ATOM 5549 C C . ALA D 1 132 ? 14.51100 7.99200 35.30100 1.000 15.50254 132 ALA D C 1
ATOM 5550 O O . ALA D 1 132 ? 13.56300 7.22100 35.41900 1.000 16.54462 132 ALA D O 1
ATOM 5552 N N . SER D 1 133 ? 15.77500 7.58200 35.26100 1.000 15.16651 133 SER D N 1
ATOM 5553 C CA . SER D 1 133 ? 16.17500 6.18300 35.28600 1.000 19.09826 133 SER D CA 1
ATOM 5554 C C . SER D 1 133 ? 16.34000 5.63100 36.69100 1.000 31.93980 133 SER D C 1
ATOM 5555 O O . SER D 1 133 ? 17.19100 4.74900 36.90900 1.000 32.73829 133 SER D O 1
ATOM 5558 N N . ASN D 1 134 ? 15.52200 6.08500 37.64500 1.000 30.49542 134 ASN D N 1
ATOM 5559 C CA . ASN D 1 134 ? 15.86200 5.93300 39.05200 1.000 25.98248 134 ASN D CA 1
ATOM 5560 C C . ASN D 1 134 ? 14.59900 6.10200 39.89700 1.000 28.45151 134 ASN D C 1
ATOM 5561 O O . ASN D 1 134 ? 14.40500 7.14400 40.52100 1.000 25.78249 134 ASN D O 1
ATOM 5566 N N . LEU D 1 135 ? 13.72900 5.07100 39.93800 1.000 28.41204 135 LEU D N 1
ATOM 5567 C CA . LEU D 1 135 ? 12.63000 5.13400 40.91000 1.000 33.14695 135 LEU D CA 1
ATOM 5568 C C . LEU D 1 135 ? 12.96600 4.41900 42.20200 1.000 29.72364 135 LEU D C 1
ATOM 5569 O O . LEU D 1 135 ? 12.07200 3.94900 42.90700 1.000 32.92327 135 LEU D O 1
ATOM 5574 N N . ARG D 1 136 ? 14.23600 4.35600 42.57500 1.000 28.69836 136 ARG D N 1
ATOM 5575 C CA . ARG D 1 136 ? 14.49400 4.37800 44.00200 1.000 30.84906 136 ARG D CA 1
ATOM 5576 C C . ARG D 1 136 ? 14.17500 5.77300 44.52300 1.000 24.48974 136 ARG D C 1
ATOM 5577 O O . ARG D 1 136 ? 13.19500 5.96600 45.25300 1.000 21.74248 136 ARG D O 1
ATOM 5585 N N . ALA D 1 137 ? 14.92200 6.77600 44.04500 1.000 21.75887 137 ALA D N 1
ATOM 5586 C CA . ALA D 1 137 ? 14.65500 8.16300 44.40700 1.000 22.38331 137 ALA D CA 1
ATOM 5587 C C . ALA D 1 137 ? 13.20500 8.54200 44.15000 1.000 23.14000 137 ALA D C 1
ATOM 5588 O O . ALA D 1 137 ? 12.57200 9.18200 44.99300 1.000 18.54524 137 ALA D O 1
ATOM 5590 N N . GLN D 1 138 ? 12.65500 8.14200 42.99200 1.000 25.57054 138 GLN D N 1
ATOM 5591 C CA . GLN D 1 138 ? 11.29300 8.55000 42.64400 1.000 26.75061 138 GLN D CA 1
ATOM 5592 C C . GLN D 1 138 ? 10.26600 7.90400 43.55800 1.000 30.25213 138 GLN D C 1
ATOM 5593 O O . GLN D 1 138 ? 9.24300 8.52200 43.88700 1.000 27.93597 138 GLN D O 1
ATOM 5599 N N . ARG D 1 139 ? 10.51400 6.66900 43.97800 1.000 29.19536 139 ARG D N 1
ATOM 5600 C CA . ARG D 1 139 ? 9.63100 6.07900 44.96700 1.000 25.19204 139 ARG D CA 1
ATOM 5601 C C . ARG D 1 139 ? 9.86700 6.69100 46.33300 1.000 27.98726 139 ARG D C 1
ATOM 5602 O O . ARG D 1 139 ? 8.91300 6.92700 47.07900 1.000 32.32159 139 ARG D O 1
ATOM 5610 N N . ALA D 1 140 ? 11.12900 6.96800 46.66700 1.000 28.62700 140 ALA D N 1
ATOM 5611 C CA . ALA D 1 140 ? 11.43000 7.62900 47.93300 1.000 21.65815 140 ALA D CA 1
ATOM 5612 C C . ALA D 1 140 ? 10.80400 9.01800 47.98900 1.000 29.04301 140 ALA D C 1
ATOM 5613 O O . ALA D 1 140 ? 10.20700 9.38400 49.00900 1.000 34.29144 140 ALA D O 1
ATOM 5615 N N . ILE D 1 141 ? 10.90000 9.79900 46.89600 1.000 23.81286 141 ILE D N 1
ATOM 5616 C CA . ILE D 1 141 ? 10.22700 11.10000 46.85100 1.000 20.19188 141 ILE D CA 1
ATOM 5617 C C . ILE D 1 141 ? 8.70800 10.94400 46.82200 1.000 23.31339 141 ILE D C 1
ATOM 5618 O O . ILE D 1 141 ? 7.97900 11.78000 47.36900 1.000 21.34164 141 ILE D O 1
ATOM 5623 N N . GLU D 1 142 ? 8.17800 9.94900 46.19100 1.000 24.80160 142 GLU D N 1
ATOM 5624 C CA . GLU D 1 142 ? 6.77900 9.80900 46.13600 1.000 26.21979 142 GLU D CA 1
ATOM 5625 C C . GLU D 1 142 ? 6.20700 9.74100 47.46900 1.000 28.38039 142 GLU D C 1
ATOM 5626 O O . GLU D 1 142 ? 5.22000 10.31900 47.74100 1.000 26.57436 142 GLU D O 1
ATOM 5632 N N . LYS D 1 143 ? 6.83300 8.92300 48.27800 1.000 30.11900 143 LYS D N 1
ATOM 5633 C CA . LYS D 1 143 ? 6.47700 8.60400 49.65200 1.000 28.20145 143 LYS D CA 1
ATOM 5634 C C . LYS D 1 143 ? 6.38500 9.73200 50.59700 1.000 26.10594 143 LYS D C 1
ATOM 5635 O O . LYS D 1 143 ? 5.69200 9.64300 51.54000 1.000 26.16174 143 LYS D O 1
ATOM 5641 N N . LEU D 1 144 ? 7.08700 10.79700 50.31500 1.000 28.57530 144 LEU D N 1
ATOM 5642 C CA . LEU D 1 144 ? 7.15800 11.97800 51.14800 1.000 24.99082 144 LEU D CA 1
ATOM 5643 C C . LEU D 1 144 ? 5.87100 12.63500 51.08500 1.000 28.38837 144 LEU D C 1
ATOM 5644 O O . LEU D 1 144 ? 5.24400 12.85500 52.08200 1.000 27.36687 144 LEU D O 1
ATOM 5649 N N . GLY D 1 145 ? 5.50900 12.94900 49.85500 1.000 28.44897 145 GLY D N 1
ATOM 5650 C CA . GLY D 1 145 ? 4.24500 13.51500 49.48000 1.000 28.93348 145 GLY D CA 1
ATOM 5651 C C . GLY D 1 145 ? 4.38500 14.46900 48.37000 1.000 21.19374 145 GLY D C 1
ATOM 5652 O O . GLY D 1 145 ? 3.46200 15.05700 48.01800 1.000 22.38825 145 GLY D O 1
ATOM 5653 N N . ALA D 1 146 ? 5.56000 14.59700 47.83500 1.000 20.03637 146 ALA D N 1
ATOM 5654 C CA . ALA D 1 146 ? 5.89000 15.59900 46.83500 1.000 21.57112 146 ALA D CA 1
ATOM 5655 C C . ALA D 1 146 ? 5.11600 15.36600 45.55000 1.000 19.02059 146 ALA D C 1
ATOM 5656 O O . ALA D 1 146 ? 5.00000 14.24100 45.07300 1.000 18.38379 146 ALA D O 1
ATOM 5658 N N . ARG D 1 147 ? 4.56400 16.44000 45.00300 1.000 21.23598 147 ARG D N 1
ATOM 5659 C CA . ARG D 1 147 ? 3.81000 16.36000 43.76100 1.000 19.98524 147 ARG D CA 1
ATOM 5660 C C . ARG D 1 147 ? 4.78600 16.28800 42.59400 1.000 21.51941 147 ARG D C 1
ATOM 5661 O O . ARG D 1 147 ? 5.70100 17.11600 42.49800 1.000 20.32390 147 ARG D O 1
ATOM 5669 N N . ARG D 1 148 ? 4.59200 15.30500 41.70500 1.000 17.70704 148 ARG D N 1
ATOM 5670 C CA . ARG D 1 148 ? 5.41300 15.19100 40.49700 1.000 16.00468 148 ARG D CA 1
ATOM 5671 C C . ARG D 1 148 ? 5.01600 16.27600 39.50000 1.000 17.86262 148 ARG D C 1
ATOM 5672 O O . ARG D 1 148 ? 3.90700 16.26300 38.95900 1.000 19.00909 148 ARG D O 1
ATOM 5680 N N . GLU D 1 149 ? 5.92000 17.21700 39.24500 1.000 14.54695 149 GLU D N 1
ATOM 5681 C CA . GLU D 1 149 ? 5.55300 18.37400 38.44600 1.000 14.93777 149 GLU D CA 1
ATOM 5682 C C . GLU D 1 149 ? 5.67200 18.10800 36.95200 1.000 22.37864 149 GLU D C 1
ATOM 5683 O O . GLU D 1 149 ? 4.88900 18.65600 36.16800 1.000 30.43140 149 GLU D O 1
ATOM 5689 N N . GLY D 1 150 ? 6.60000 17.26300 36.52200 1.000 18.30023 150 GLY D N 1
ATOM 5690 C CA . GLY D 1 150 ? 6.69500 16.98400 35.10200 1.000 17.83488 150 GLY D CA 1
ATOM 5691 C C . GLY D 1 150 ? 7.96200 16.21900 34.76900 1.000 19.78842 150 GLY D C 1
ATOM 5692 O O . GLY D 1 150 ? 8.63700 15.69000 35.65500 1.000 17.29441 150 GLY D O 1
ATOM 5693 N N . GLN D 1 151 ? 8.27400 16.16800 33.47700 1.000 21.86899 151 GLN D N 1
ATOM 5694 C CA . GLN D 1 151 ? 9.46000 15.47500 33.00400 1.000 20.63635 151 GLN D CA 1
ATOM 5695 C C . GLN D 1 151 ? 10.36700 16.47700 32.34100 1.000 16.00500 151 GLN D C 1
ATOM 5696 O O . GLN D 1 151 ? 9.90700 17.23800 31.49500 1.000 18.97740 151 GLN D O 1
ATOM 5702 N N . LEU D 1 152 ? 11.63500 16.48200 32.71100 1.000 13.85913 152 LEU D N 1
ATOM 5703 C CA . LEU D 1 152 ? 12.58500 17.39200 32.08300 1.000 14.43084 152 LEU D CA 1
ATOM 5704 C C . LEU D 1 152 ? 13.45700 16.59100 31.12100 1.000 15.78870 152 LEU D C 1
ATOM 5705 O O . LEU D 1 152 ? 14.41100 15.91700 31.52500 1.000 16.30005 152 LEU D O 1
ATOM 5710 N N . ARG D 1 153 ? 13.13200 16.69700 29.83900 1.000 14.14542 153 ARG D N 1
ATOM 5711 C CA . ARG D 1 153 ? 13.82500 15.93200 28.82300 1.000 15.58959 153 ARG D CA 1
ATOM 5712 C C . ARG D 1 153 ? 15.25000 16.43200 28.66500 1.000 12.51594 153 ARG D C 1
ATOM 5713 O O . ARG D 1 153 ? 15.49700 17.63200 28.62800 1.000 11.99772 153 ARG D O 1
ATOM 5721 N N . ASN D 1 154 ? 16.18900 15.49400 28.61100 1.000 13.38283 154 ASN D N 1
ATOM 5722 C CA . ASN D 1 154 ? 17.58900 15.79200 28.33500 1.000 15.12163 154 ASN D CA 1
ATOM 5723 C C . ASN D 1 154 ? 18.15100 16.76900 29.35800 1.000 17.77835 154 ASN D C 1
ATOM 5724 O O . ASN D 1 154 ? 18.71600 17.80300 29.01300 1.000 22.85180 154 ASN D O 1
ATOM 5729 N N . HIS D 1 155 ? 18.00200 16.43700 30.63400 1.000 18.49289 155 HIS D N 1
ATOM 5730 C CA . HIS D 1 155 ? 18.26000 17.40000 31.68900 1.000 16.01212 155 HIS D CA 1
ATOM 5731 C C . HIS D 1 155 ? 19.47400 17.08200 32.55000 1.000 19.96773 155 HIS D C 1
ATOM 5732 O O . HIS D 1 155 ? 19.79000 17.85600 33.45900 1.000 18.64294 155 HIS D O 1
ATOM 5739 N N . ARG D 1 156 ? 20.17800 15.98700 32.28600 1.000 25.43441 156 ARG D N 1
ATOM 5740 C CA . ARG D 1 156 ? 21.24200 15.54900 33.18000 1.000 23.72971 156 ARG D CA 1
ATOM 5741 C C . ARG D 1 156 ? 22.14300 14.56500 32.45300 1.000 26.42973 156 ARG D C 1
ATOM 5742 O O . ARG D 1 156 ? 21.78000 14.00400 31.41500 1.000 28.25711 156 ARG D O 1
ATOM 5750 N N . ARG D 1 157 ? 23.32000 14.34200 33.03400 1.000 29.08851 157 ARG D N 1
ATOM 5751 C CA . ARG D 1 157 ? 24.21800 13.27600 32.61200 1.000 27.35502 157 ARG D CA 1
ATOM 5752 C C . ARG D 1 157 ? 24.45900 12.39000 33.81700 1.000 26.06365 157 ARG D C 1
ATOM 5753 O O . ARG D 1 157 ? 24.88900 12.87000 34.86700 1.000 29.77904 157 ARG D O 1
ATOM 5761 N N . LEU D 1 158 ? 24.14700 11.11000 33.67300 1.000 32.16886 158 LEU D N 1
ATOM 5762 C CA . LEU D 1 158 ? 24.35200 10.12300 34.72700 1.000 35.25217 158 LEU D CA 1
ATOM 5763 C C . LEU D 1 158 ? 25.84100 10.04100 35.07200 1.000 43.17350 158 LEU D C 1
ATOM 5764 O O . LEU D 1 158 ? 26.65300 10.75900 34.47300 1.000 49.61706 158 LEU D O 1
ATOM 5769 N N . ALA D 1 159 ? 26.23300 9.19100 36.03300 1.000 39.56434 159 ALA D N 1
ATOM 5770 C CA . ALA D 1 159 ? 27.63600 9.19800 36.45300 1.000 40.62408 159 ALA D CA 1
ATOM 5771 C C . ALA D 1 159 ? 28.60300 8.74200 35.36100 1.000 44.58949 159 ALA D C 1
ATOM 5772 O O . ALA D 1 159 ? 29.81800 8.86900 35.55400 1.000 49.69774 159 ALA D O 1
ATOM 5774 N N . ASP D 1 160 ? 28.11400 8.22000 34.23400 1.000 35.44037 160 ASP D N 1
ATOM 5775 C CA . ASP D 1 160 ? 28.97900 7.91300 33.09800 1.000 46.87256 160 ASP D CA 1
ATOM 5776 C C . ASP D 1 160 ? 28.94400 8.99400 32.02800 1.000 53.70561 160 ASP D C 1
ATOM 5777 O O . ASP D 1 160 ? 29.63300 8.86600 31.00800 1.000 52.48010 160 ASP D O 1
ATOM 5782 N N . GLY D 1 161 ? 28.14000 10.03800 32.22300 1.000 49.92905 161 GLY D N 1
ATOM 5783 C CA . GLY D 1 161 ? 27.97500 11.07800 31.24000 1.000 38.11909 161 GLY D CA 1
ATOM 5784 C C . GLY D 1 161 ? 26.94200 10.79300 30.17600 1.000 38.04219 161 GLY D C 1
ATOM 5785 O O . GLY D 1 161 ? 26.76800 11.62400 29.28100 1.000 43.35206 161 GLY D O 1
ATOM 5786 N N . ARG D 1 162 ? 26.26400 9.64500 30.21600 1.000 33.24607 162 ARG D N 1
ATOM 5787 C CA . ARG D 1 162 ? 25.19300 9.42100 29.25500 1.000 34.50645 162 ARG D CA 1
ATOM 5788 C C . ARG D 1 162 ? 23.99300 10.25500 29.67000 1.000 29.42615 162 ARG D C 1
ATOM 5789 O O . ARG D 1 162 ? 23.69800 10.40200 30.85500 1.000 27.28254 162 ARG D O 1
ATOM 5797 N N . LEU D 1 163 ? 23.31800 10.81800 28.68200 1.000 30.50069 163 LEU D N 1
ATOM 5798 C CA . LEU D 1 163 ? 22.23200 11.75200 28.90700 1.000 27.52763 163 LEU D CA 1
ATOM 5799 C C . LEU D 1 163 ? 20.97700 11.01800 29.35400 1.000 24.04467 163 LEU D C 1
ATOM 5800 O O . LEU D 1 163 ? 20.76800 9.85100 29.01300 1.000 30.64153 163 LEU D O 1
ATOM 5805 N N . ASP D 1 164 ? 20.13600 11.71700 30.11900 1.000 20.15680 164 ASP D N 1
ATOM 5806 C CA . ASP D 1 164 ? 18.91400 11.14100 30.68700 1.000 20.57266 164 ASP D CA 1
ATOM 5807 C C . ASP D 1 164 ? 18.02000 12.28100 31.16000 1.000 19.06432 164 ASP D C 1
ATOM 5808 O O . ASP D 1 164 ? 18.51600 13.36900 31.46300 1.000 20.77702 164 ASP D O 1
ATOM 5813 N N . ASP D 1 165 ? 16.70600 12.03100 31.20400 1.000 14.32897 165 ASP D N 1
ATOM 5814 C CA . ASP D 1 165 ? 15.75200 13.05200 31.62600 1.000 14.39126 165 ASP D CA 1
ATOM 5815 C C . ASP D 1 165 ? 15.79300 13.20500 33.14700 1.000 18.06615 165 ASP D C 1
ATOM 5816 O O . ASP D 1 165 ? 16.58800 12.56500 33.83600 1.000 19.22334 165 ASP D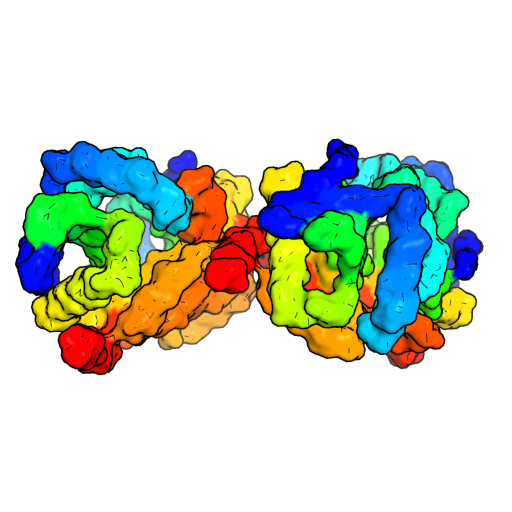 O 1
ATOM 5821 N N . SER D 1 166 ? 14.92800 14.07000 33.68300 1.000 18.85567 166 SER D N 1
ATOM 5822 C CA . SER D 1 166 ? 14.82600 14.28400 35.12600 1.000 15.60398 166 SER D CA 1
ATOM 5823 C C . SER D 1 166 ? 13.37100 14.46100 35.50300 1.000 15.88524 166 SER D C 1
ATOM 5824 O O . SER D 1 166 ? 12.50200 14.63000 34.64700 1.000 20.54556 166 SER D O 1
ATOM 5827 N N . ILE D 1 167 ? 13.10100 14.40200 36.80100 1.000 15.11709 167 ILE D N 1
ATOM 5828 C CA . ILE D 1 167 ? 11.73700 14.46800 37.31600 1.000 17.37216 167 ILE D CA 1
ATOM 5829 C C . ILE D 1 167 ? 11.66300 15.55500 38.37100 1.000 15.67027 167 ILE D C 1
ATOM 5830 O O . ILE D 1 167 ? 12.44300 15.54300 39.32500 1.000 18.43837 167 ILE D O 1
ATOM 5835 N N . LEU D 1 168 ? 10.72000 16.47600 38.21100 1.000 12.06883 168 LEU D N 1
ATOM 5836 C CA . LEU D 1 168 ? 10.59100 17.62700 39.08800 1.000 13.35443 168 LEU D CA 1
ATOM 5837 C C . LEU D 1 168 ? 9.45100 17.35600 40.04800 1.000 13.92816 168 LEU D C 1
ATOM 5838 O O . LEU D 1 168 ? 8.33500 17.04800 39.61400 1.000 14.32681 168 LEU D O 1
ATOM 5843 N N . TYR D 1 169 ? 9.74800 17.44400 41.33900 1.000 12.98107 169 TYR D N 1
ATOM 5844 C CA . TYR D 1 169 ? 8.77300 17.35400 42.40800 1.000 13.74662 169 TYR D CA 1
ATOM 5845 C C . TYR D 1 169 ? 8.93300 18.60800 43.25400 1.000 15.63625 169 TYR D C 1
ATOM 5846 O O . TYR D 1 169 ? 10.04600 19.12000 43.38600 1.000 19.17524 169 TYR D O 1
ATOM 5855 N N . SER D 1 170 ? 7.84500 19.08300 43.86800 1.000 16.44352 170 SER D N 1
ATOM 5856 C CA . SER D 1 170 ? 7.93100 20.21200 44.79700 1.000 16.44024 170 SER D CA 1
ATOM 5857 C C . SER D 1 170 ? 6.89700 20.05900 45.90000 1.000 16.79715 170 SER D C 1
ATOM 5858 O O . SER D 1 170 ? 5.80700 19.53400 45.67400 1.000 21.65072 170 SER D O 1
ATOM 5861 N N . ILE D 1 171 ? 7.23600 20.54100 47.09100 1.000 14.91394 171 ILE D N 1
ATOM 5862 C CA . ILE D 1 171 ? 6.29900 20.61100 48.21300 1.000 16.63972 171 ILE D CA 1
ATOM 5863 C C . ILE D 1 171 ? 5.93400 22.07600 48.38000 1.000 21.49071 171 ILE D C 1
ATOM 5864 O O . ILE D 1 171 ? 6.82700 22.91900 48.52300 1.000 29.85449 171 ILE D O 1
ATOM 5869 N N . THR D 1 172 ? 4.64900 22.41000 48.36000 1.000 18.07789 172 THR D N 1
ATOM 5870 C CA . THR D 1 172 ? 4.38200 23.80500 48.68700 1.000 19.68075 172 THR D CA 1
ATOM 5871 C C . THR D 1 172 ? 4.03400 23.95300 50.16600 1.000 24.20003 172 THR D C 1
ATOM 5872 O O . THR D 1 172 ? 3.61500 23.00500 50.83100 1.000 26.82462 172 THR D O 1
ATOM 5876 N N . ASP D 1 173 ? 4.24100 25.16200 50.68700 1.000 25.51050 173 ASP D N 1
ATOM 5877 C CA . ASP D 1 173 ? 3.89700 25.43100 52.08000 1.000 21.27712 173 ASP D CA 1
ATOM 5878 C C . ASP D 1 173 ? 2.49000 24.94900 52.41100 1.000 21.12822 173 ASP D C 1
ATOM 5879 O O . ASP D 1 173 ? 2.29600 24.22900 53.39300 1.000 22.53983 173 ASP D O 1
ATOM 5884 N N . ARG D 1 174 ? 1.50000 25.30400 51.57800 1.000 26.97256 174 ARG D N 1
ATOM 5885 C CA . ARG D 1 174 ? 0.13700 24.82700 51.81000 1.000 23.94336 174 ARG D CA 1
ATOM 5886 C C . ARG D 1 174 ? 0.11600 23.31200 51.92300 1.000 25.36365 174 ARG D C 1
ATOM 5887 O O . ARG D 1 174 ? -0.65700 22.75900 52.71400 1.000 26.34658 174 ARG D O 1
ATOM 5895 N N . ASP D 1 175 ? 0.98400 22.63200 51.15800 1.000 23.11195 175 ASP D N 1
ATOM 5896 C CA . ASP D 1 175 ? 1.12100 21.17900 51.19600 1.000 21.82563 175 ASP D CA 1
ATOM 5897 C C . ASP D 1 175 ? 1.87500 20.68100 52.42900 1.000 19.99551 175 ASP D C 1
ATOM 5898 O O . ASP D 1 175 ? 1.72700 19.51200 52.79600 1.000 20.94397 175 ASP D O 1
ATOM 5903 N N . TRP D 1 176 ? 2.65300 21.53900 53.08500 1.000 20.35521 176 TRP D N 1
ATOM 5904 C CA . TRP D 1 176 ? 3.56700 21.08800 54.13500 1.000 18.65068 176 TRP D CA 1
ATOM 5905 C C . TRP D 1 176 ? 2.89200 20.43500 55.32900 1.000 19.01543 176 TRP D C 1
ATOM 5906 O O . TRP D 1 176 ? 3.36500 19.36700 55.76300 1.000 19.87155 176 TRP D O 1
ATOM 5917 N N . PRO D 1 177 ? 1.83900 21.00600 55.92800 1.000 19.20239 177 PRO D N 1
ATOM 5918 C CA . PRO D 1 177 ? 1.26000 20.38500 57.13700 1.000 19.24005 177 PRO D CA 1
ATOM 5919 C C . PRO D 1 177 ? 0.88500 18.91800 56.97700 1.000 16.21584 177 PRO D C 1
ATOM 5920 O O . PRO D 1 177 ? 1.03400 18.15200 57.93200 1.000 21.83921 177 PRO D O 1
ATOM 5924 N N . GLU D 1 178 ? 0.39000 18.51900 55.80300 1.000 19.85823 178 GLU D N 1
ATOM 5925 C CA . GLU D 1 178 ? 0.09100 17.11900 55.52400 1.000 21.97016 178 GLU D CA 1
ATOM 5926 C C . GLU D 1 178 ? 1.36600 16.30500 55.34000 1.000 24.59142 178 GLU D C 1
ATOM 5927 O O . GLU D 1 178 ? 1.46100 15.16500 55.81600 1.000 25.27358 178 GLU D O 1
ATOM 5933 N N . ILE D 1 179 ? 2.36500 16.87500 54.67100 1.000 22.26344 179 ILE D N 1
ATOM 5934 C CA . ILE D 1 179 ? 3.63700 16.17900 54.53700 1.000 18.79710 179 ILE D CA 1
ATOM 5935 C C . ILE D 1 179 ? 4.32600 16.04500 55.88400 1.000 21.61194 179 ILE D C 1
ATOM 5936 O O . ILE D 1 179 ? 4.94200 15.01400 56.16800 1.000 26.90092 179 ILE D O 1
ATOM 5941 N N . ARG D 1 180 ? 4.24600 17.06600 56.74100 1.000 18.97799 180 ARG D N 1
ATOM 5942 C CA . ARG D 1 180 ? 4.81100 16.89500 58.07600 1.000 22.15132 180 ARG D CA 1
ATOM 5943 C C . ARG D 1 180 ? 4.08500 15.78300 58.82500 1.000 26.14326 180 ARG D C 1
ATOM 5944 O O . ARG D 1 180 ? 4.70700 14.81500 59.27900 1.000 23.21180 180 ARG D O 1
ATOM 5952 N N . ARG D 1 181 ? 2.75500 15.89500 58.92600 1.000 30.07752 181 ARG D N 1
ATOM 5953 C CA . ARG D 1 181 ? 1.94400 14.94000 59.68000 1.000 24.36039 181 ARG D CA 1
ATOM 5954 C C . ARG D 1 181 ? 2.20400 13.51500 59.22600 1.000 28.09261 181 ARG D C 1
ATOM 5955 O O . ARG D 1 181 ? 2.51800 12.64300 60.04300 1.000 35.26773 181 ARG D O 1
ATOM 5963 N N . THR D 1 182 ? 2.07900 13.25500 57.92500 1.000 22.72332 182 THR D N 1
ATOM 5964 C CA . THR D 1 182 ? 2.26700 11.89800 57.42100 1.000 21.89649 182 THR D CA 1
ATOM 5965 C C . THR D 1 182 ? 3.60500 11.30800 57.85000 1.000 24.90946 182 THR D C 1
ATOM 5966 O O . THR D 1 182 ? 3.65700 10.20700 58.39900 1.000 27.10675 182 THR D O 1
ATOM 5970 N N . LEU D 1 183 ? 4.70100 12.03100 57.61100 1.000 29.59063 183 LEU D N 1
ATOM 5971 C CA . LEU D 1 183 ? 6.01300 11.58700 58.07800 1.000 25.44691 183 LEU D CA 1
ATOM 5972 C C . LEU D 1 183 ? 5.97400 11.25500 59.55700 1.000 26.71091 183 LEU D C 1
ATOM 5973 O O . LEU D 1 183 ? 6.35700 10.16000 59.96800 1.000 29.01438 183 LEU D O 1
ATOM 5978 N N . GLU D 1 184 ? 5.48900 12.19800 60.36800 1.000 29.81899 184 GLU D N 1
ATOM 5979 C CA . GLU D 1 184 ? 5.28100 11.96400 61.79300 1.000 25.66505 184 GLU D CA 1
ATOM 5980 C C . GLU D 1 184 ? 4.46400 10.70100 62.02100 1.000 29.48640 184 GLU D C 1
ATOM 5981 O O . GLU D 1 184 ? 4.84100 9.84200 62.82800 1.000 28.44645 184 GLU D O 1
ATOM 5987 N N . THR D 1 185 ? 3.36000 10.54500 61.28600 1.000 27.85487 185 THR D N 1
ATOM 5988 C CA . THR D 1 185 ? 2.56700 9.32600 61.43500 1.000 35.61208 185 THR D CA 1
ATOM 5989 C C . THR D 1 185 ? 3.39800 8.10900 61.05400 1.000 34.44303 185 THR D C 1
ATOM 5990 O O . THR D 1 185 ? 3.52600 7.15500 61.82900 1.000 36.73282 185 THR D O 1
ATOM 5994 N N . GLU D 1 186 ? 3.98400 8.13600 59.86200 1.000 29.39034 186 GLU D N 1
ATOM 5995 C CA . GLU D 1 186 ? 4.87800 7.06300 59.46600 1.000 28.85391 186 GLU D CA 1
ATOM 5996 C C . GLU D 1 186 ? 6.00200 6.88900 60.48000 1.000 26.64565 186 GLU D C 1
ATOM 5997 O O . GLU D 1 186 ? 6.26600 5.77100 60.92600 1.000 34.27460 186 GLU D O 1
ATOM 6003 N N . LEU D 1 187 ? 6.66200 7.98500 60.88000 1.000 29.47322 187 LEU D N 1
ATOM 6004 C CA . LEU D 1 187 ? 7.75300 7.87000 61.85500 1.000 25.59372 187 LEU D CA 1
ATOM 6005 C C . LEU D 1 187 ? 7.28600 7.12900 63.10200 1.000 29.62378 187 LEU D C 1
ATOM 6006 O O . LEU D 1 187 ? 8.08200 6.44100 63.74900 1.000 37.07113 187 LEU D O 1
ATOM 6011 N N . SER D 1 188 ? 5.99400 7.20400 63.42500 1.000 30.93988 188 SER D N 1
ATOM 6012 C CA . SER D 1 188 ? 5.44700 6.47000 64.58000 1.000 30.34132 188 SER D CA 1
ATOM 6013 C C . SER D 1 188 ? 4.66500 5.20300 64.20400 1.000 36.06390 188 SER D C 1
ATOM 6014 O O . SER D 1 188 ? 5.13300 4.31900 63.47800 1.000 37.83312 188 SER D O 1
#

B-factor: mean 28.64, std 11.0, range [1.05, 78.98]

Secondary structure (DSSP, 8-state):
-------EEETTEEEEE--TTTHHHHHHHHHHTSSTTTT-SSTTSHHHHHHHHHHHHTTS-EEEEEEETTEEEEEEEEEEEETTTTEEEEEEEEE-GGGTTTT-HHHHHHHHHHIIIIIS--SEEEEEEETT-HHHHHHHHHHT-EEEEEEEEEEE-TT--EEEEEEEEEESTTHHHHHHHHHHTT-/-------EEETTEEEEE--GGGHHHHHHHHHHTTTT--SSS-SS-THHHHHHHHHHHHTSEEEEEEESSS-EEEEEEEEEEETTTTEEEEEEEEE-GGGTTTTHHHHHHHHHHHIIIIIS--SEEEEEEETT-HHHHHHHHHTT-EEEEEEEEEEE-TTS-EEEEEEEE-BTTHHHHHHHHHHHHT-/-------EEETTEEEEE--GGGHHHHHHHHHH--GGGSSSSSTTSHHHHHHHHHHHHHTSEEEEEEEETTEEEEEEEEE---TTS-EEEE---EE-GGGTTTTHHHHHHHHHHHIIIIIS--SEEEEEEESS-HHHHHHHHTTT-EEEEE-TT-EE-TTS-EE-EEEEEEETTTSHHHHHHHTTT--/-------EESSSEEEEEP-TTHHHHHHHHHGGGHHHHTTSSSTTSHHHHHHHHHHHHTTSEEEEEEEETTEEEEEEEEEEEETTTTEEEEEEEEE-GGGTTTTHHHHHHHHHHHIIIIIS--SEEEEEEETT-TTHHHHHHHHT-EEEEEEEEEEE-TTS-EEEEEEEEEEGGGHHHHHHHHHHHH-